Protein AF-0000000086101004 (afdb_homodimer)

Sequence (1258 aa):
MVELKKVAKQKSSSLGGGPSEKSKQKQHIPSKTKTRVPLFQKIVEEQIQPAYPSPILDEKRDHNFEELVKHSLDEILKLKHTDNPHSSYIGNAERILNTEEDIVKYRAKAELPLHPSSPKQVISKVSEYFHGVMDLASPIMLENVNPPSNIPALISSFFGSLYNVAIVQDEYAWNVALTEIESLGMLTKLVGWDPQTANGVFTFGGTGNEMYALKVALTRCLGTQYRFKGIRDSDKVKVFVSEIGHYCKFNTTDWMGIGMDNVIGVQINDDNSMNKDDLYKKLCDSARNGEKIACIIATCGSTDPFGVDDVQSIVQIRDKIVQEYQLDYKPFVYCDSVIGWPWLFFRYYDFEKNPLQIDTQYVLPAIKSVFERIQFLKLADGIGIDFHKTGFSHYVCSCVLFQNGKEFEDNLSRPKDVMHYLYNFSVYKPGCYTLECSRPAMSLSAYSTLLLFGIEGYQSMIAHLVKVQHALRTALSEFENICIVNDLDNGFVTLFRVYPEGINAQEQYAKEFEESDPNVVNRSNEYQKHIANVLHLKRIEQDGPALSYTRCFRKNKHGHLLSAIKAFPMSPFCTEEIIRDYVVKHIVNVFKEVGKEFEDHVQKVEGEGHPLWKYPRHRHFDKHTMHSQMVELKKVAKQKSSSLGGGPSEKSKQKQHIPSKTKTRVPLFQKIVEEQIQPAYPSPILDEKRDHNFEELVKHSLDEILKLKHTDNPHSSYIGNAERILNTEEDIVKYRAKAELPLHPSSPKQVISKVSEYFHGVMDLASPIMLENVNPPSNIPALISSFFGSLYNVAIVQDEYAWNVALTEIESLGMLTKLVGWDPQTANGVFTFGGTGNEMYALKVALTRCLGTQYRFKGIRDSDKVKVFVSEIGHYCKFNTTDWMGIGMDNVIGVQINDDNSMNKDDLYKKLCDSARNGEKIACIIATCGSTDPFGVDDVQSIVQIRDKIVQEYQLDYKPFVYCDSVIGWPWLFFRYYDFEKNPLQIDTQYVLPAIKSVFERIQFLKLADGIGIDFHKTGFSHYVCSCVLFQNGKEFEDNLSRPKDVMHYLYNFSVYKPGCYTLECSRPAMSLSAYSTLLLFGIEGYQSMIAHLVKVQHALRTALSEFENICIVNDLDNGFVTLFRVYPEGINAQEQYAKEFEESDPNVVNRSNEYQKHIANVLHLKRIEQDGPALSYTRCFRKNKHGHLLSAIKAFPMSPFCTEEIIRDYVVKHIVNVFKEVGKEFEDHVQKVEGEGHPLWKYPRHRHFDKHTMHSQ

pLDDT: mean 87.93, std 20.52, range [18.66, 98.94]

Foldseek 3Di:
DPPPPPPPPPPPPDDDDDDDDPDPPVPPPPDPPPPPDDPVRVCCVPAVVLLAQDPDDDPVSVVSVVVLVVLLCVLQVVQDDDPPLFFQATHAQDDQDFAPVSVVVVVVPDDDDPGGDHSSVVSNVVSVVRHNPGDQQTQLAFAFQFFDADDQLVVLLVVLVSLVAFVLFCVRNPCLVVLQLVLQQVLCVLLVFDSVFKGWDKAQALLRQVLLLLLLLCCQQVNLCCVVVPDDPLVQEAEEEAPLADPSLQVNCVVRVSHNVRYHHAYADLLRAGDLVRVLVVLLVSLVVVGTHREYEFELQGRALGRGYQQVSVLVSQVVSCVVSVRPGGHAYEYACQALSLLSLCVPPDLVVRVVPFDPPPLSVLSVVSNVRSSCSSVGQKYKYACSGLVNHNPDTIMMMGSGVVSSCVSQFDDPVVCPPPDPPGDRRNNRRRPDVGGGSSSSSSSSSCVVQPSPNSVVLQSQLLVLQVLLQVLQVVAQQKHFSNVSHRGNKTWMFGDAPPDRNVVLVVCLLVDQDLVSQVVSLVVQVLLLLLQCVCCNVVSARNWDKDSASDAGPNRHGHITIMGGRRHPPHDSCCSNVGHSVVSVVSSVVCHHDVVVVCCCLVVVPPVVSSNSPCPPVPPPPPDDD/DPPPPPPDPPPPPDDDDPDDDPDPPPPPPPDPPPPDDDPVRCCCVPAVVLLAQDPDDDPVSVVSVVVLVVLLCVLQVVQDDDPPQFFQATHAQDDQDLAPVSVVVVVVPDDDDPGGDHSSVVSNVVSVVRHNPGDQQTQLAFAFQFFDADDQLVVLLVVLVSLVAFVLFCVRNPCLVVLQLVLQQVLCVLLVFDSVFKDKDKAQALLRQVLLLLLLLCCQQVNLCCVVVPDDPLVQEAEEEAPLADPSLQVNCVVRVSHNVRYDHAYADLLRAGDLVRVLVVLLVSLVVVGTHREYEFELQGRALGRGYQQVSVQVSQVVSCVVSVRPGGHAYEYACQAPSLLSLCVPPDLVVRPVPFDPPPLSVLSVVSNVRSSCSSVGQKYKYACSGLVNHNPDTIMMMGSGRVSSCVSQFDDPVVCPPPDPPGDRRNNRRRPDVGGGSSSSSSSSSCVVQPSPNSVVLQSQLLVLQVLLQVLQVVAQQKHFSNVSHRGNKTWMFGDAPPDRNVVLVVCLLVDQDLVSQVVSLVLQVLLLLLQCVCCNVVSARNWDKDSASDAGPNRHGHITIMGGRRHPPHDSCCSNVGHSVVSVVSSVVCHHPVVVVCCVLVVPPPVVSSNSPCPVVPPPPPDDD

Structure (mmCIF, N/CA/C/O backbone):
data_AF-0000000086101004-model_v1
#
loop_
_entity.id
_entity.type
_entity.pdbx_description
1 polymer 'Glutamate decarboxylase'
#
loop_
_atom_site.group_PDB
_atom_site.id
_atom_site.type_symbol
_atom_site.label_atom_id
_atom_site.label_alt_id
_atom_site.label_comp_id
_atom_site.label_asym_id
_atom_site.label_entity_id
_atom_site.label_seq_id
_atom_site.pdbx_PDB_ins_code
_atom_site.Cartn_x
_atom_site.Cartn_y
_atom_site.Cartn_z
_atom_site.occupancy
_atom_site.B_iso_or_equiv
_atom_site.auth_seq_id
_atom_site.auth_comp_id
_atom_site.auth_asym_id
_atom_site.auth_atom_id
_atom_site.pdbx_PDB_model_num
ATOM 1 N N . MET A 1 1 ? 37.406 -4.191 0.077 1 22.67 1 MET A N 1
ATOM 2 C CA . MET A 1 1 ? 38.25 -4.781 -0.951 1 22.67 1 MET A CA 1
ATOM 3 C C . MET A 1 1 ? 39.062 -5.961 -0.392 1 22.67 1 MET A C 1
ATOM 5 O O . MET A 1 1 ? 39.969 -5.777 0.394 1 22.67 1 MET A O 1
ATOM 9 N N . VAL A 1 2 ? 38.125 -7.105 -0.25 1 25.22 2 VAL A N 1
ATOM 10 C CA . VAL A 1 2 ? 38.562 -8.32 0.429 1 25.22 2 VAL A CA 1
ATOM 11 C C . VAL A 1 2 ? 39.812 -8.875 -0.246 1 25.22 2 VAL A C 1
ATOM 13 O O . VAL A 1 2 ? 39.781 -9.25 -1.421 1 25.22 2 VAL A O 1
ATOM 16 N N . GLU A 1 3 ? 40.938 -8.32 0.099 1 21.98 3 GLU A N 1
ATOM 17 C CA . GLU A 1 3 ? 42.312 -8.555 -0.368 1 21.98 3 GLU A CA 1
ATOM 18 C C . GLU A 1 3 ? 42.719 -10.008 -0.176 1 21.98 3 GLU A C 1
ATOM 20 O O . GLU A 1 3 ? 42.812 -10.492 0.955 1 21.98 3 GLU A O 1
ATOM 25 N N . LEU A 1 4 ? 42.062 -10.789 -1.069 1 21.36 4 LEU A N 1
ATOM 26 C CA . LEU A 1 4 ? 42.406 -12.203 -1.053 1 21.36 4 LEU A CA 1
ATOM 27 C C . LEU A 1 4 ? 43.938 -12.375 -1.119 1 21.36 4 LEU A C 1
ATOM 29 O O . LEU A 1 4 ? 44.594 -11.859 -2.037 1 21.36 4 LEU A O 1
ATOM 33 N N . LYS A 1 5 ? 44.406 -12.57 0.023 1 22.45 5 LYS A N 1
ATOM 34 C CA . LYS A 1 5 ? 45.844 -12.711 0.249 1 22.45 5 LYS A CA 1
ATOM 35 C C . LYS A 1 5 ? 46.438 -13.797 -0.653 1 22.45 5 LYS A C 1
ATOM 37 O O . LYS A 1 5 ? 45.969 -14.93 -0.66 1 22.45 5 LYS A O 1
ATOM 42 N N . LYS A 1 6 ? 47 -13.359 -1.712 1 21.38 6 LYS A N 1
ATOM 43 C CA . LYS A 1 6 ? 47.688 -14.109 -2.768 1 21.38 6 LYS A CA 1
ATOM 44 C C . LYS A 1 6 ? 48.625 -15.148 -2.18 1 21.38 6 LYS A C 1
ATOM 46 O O . LYS A 1 6 ? 49.594 -14.805 -1.513 1 21.38 6 LYS A O 1
ATOM 51 N N . VAL A 1 7 ? 48.062 -16.25 -1.723 1 19.61 7 VAL A N 1
ATOM 52 C CA . VAL A 1 7 ? 48.969 -17.234 -1.14 1 19.61 7 VAL A CA 1
ATOM 53 C C . VAL A 1 7 ? 50 -17.656 -2.174 1 19.61 7 VAL A C 1
ATOM 55 O O . VAL A 1 7 ? 49.656 -17.953 -3.32 1 19.61 7 VAL A O 1
ATOM 58 N N . ALA A 1 8 ? 51.156 -17.266 -1.86 1 21.44 8 ALA A N 1
ATOM 59 C CA . ALA A 1 8 ? 52.438 -17.375 -2.557 1 21.44 8 ALA A CA 1
ATOM 60 C C . ALA A 1 8 ? 52.656 -18.812 -3.01 1 21.44 8 ALA A C 1
ATOM 62 O O . ALA A 1 8 ? 52.719 -19.734 -2.188 1 21.44 8 ALA A O 1
ATOM 63 N N . LYS A 1 9 ? 52.062 -19.141 -4.094 1 20.61 9 LYS A N 1
ATOM 64 C CA . LYS A 1 9 ? 52.188 -20.453 -4.711 1 20.61 9 LYS A CA 1
ATOM 65 C C . LYS A 1 9 ? 53.656 -20.922 -4.734 1 20.61 9 LYS A C 1
ATOM 67 O O . LYS A 1 9 ? 54.531 -20.234 -5.281 1 20.61 9 LYS A O 1
ATOM 72 N N . GLN A 1 10 ? 54.031 -21.672 -3.717 1 19.59 10 GLN A N 1
ATOM 73 C CA . GLN A 1 10 ? 55.375 -22.219 -3.596 1 19.59 10 GLN A CA 1
ATOM 74 C C . GLN A 1 10 ? 55.688 -23.156 -4.758 1 19.59 10 GLN A C 1
ATOM 76 O O . GLN A 1 10 ? 54.906 -24.062 -5.07 1 19.59 10 GLN A O 1
ATOM 81 N N . LYS A 1 11 ? 56.344 -22.672 -5.723 1 21.53 11 LYS A N 1
ATOM 82 C CA . LYS A 1 11 ? 56.844 -23.203 -6.984 1 21.53 11 LYS A CA 1
ATOM 83 C C . LYS A 1 11 ? 57.656 -24.469 -6.758 1 21.53 11 LYS A C 1
ATOM 85 O O . LYS A 1 11 ? 58.719 -24.422 -6.141 1 21.53 11 LYS A O 1
ATOM 90 N N . SER A 1 12 ? 56.969 -25.578 -6.258 1 18.66 12 SER A N 1
ATOM 91 C CA . SER A 1 12 ? 57.812 -26.75 -6.023 1 18.66 12 SER A CA 1
ATOM 92 C C . SER A 1 12 ? 58.438 -27.25 -7.32 1 18.66 12 SER A C 1
ATOM 94 O O . SER A 1 12 ? 57.875 -27.078 -8.398 1 18.66 12 SER A O 1
ATOM 96 N N . SER A 1 13 ? 59.75 -27.547 -7.305 1 22.48 13 SER A N 1
ATOM 97 C CA . SER A 1 13 ? 60.875 -27.812 -8.18 1 22.48 13 SER A CA 1
ATOM 98 C C . SER A 1 13 ? 60.75 -29.156 -8.875 1 22.48 13 SER A C 1
ATOM 100 O O . SER A 1 13 ? 61.688 -29.641 -9.516 1 22.48 13 SER A O 1
ATOM 102 N N . SER A 1 14 ? 59.469 -29.594 -9.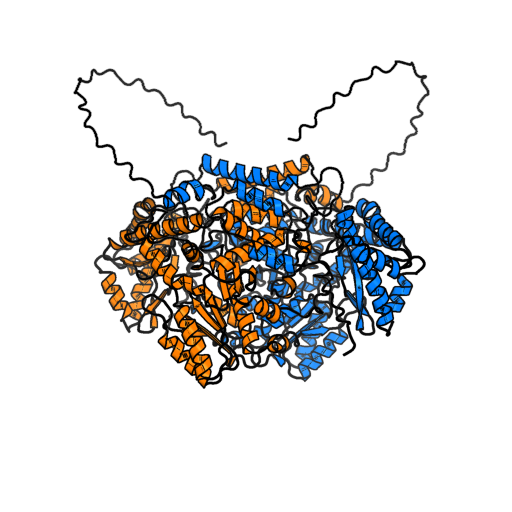172 1 18.98 14 SER A N 1
ATOM 103 C CA . SER A 1 14 ? 59.469 -31.016 -9.43 1 18.98 14 SER A CA 1
ATOM 104 C C . SER A 1 14 ? 60.344 -31.375 -10.633 1 18.98 14 SER A C 1
ATOM 106 O O . SER A 1 14 ? 60.531 -30.547 -11.523 1 18.98 14 SER A O 1
ATOM 108 N N . LEU A 1 15 ? 60.906 -32.625 -10.555 1 21.17 15 LEU A N 1
ATOM 109 C CA . LEU A 1 15 ? 62 -33.469 -11.078 1 21.17 15 LEU A CA 1
ATOM 110 C C . LEU A 1 15 ? 61.719 -33.844 -12.531 1 21.17 15 LEU A C 1
ATOM 112 O O . LEU A 1 15 ? 60.562 -33.812 -12.984 1 21.17 15 LEU A O 1
ATOM 116 N N . GLY A 1 16 ? 62.75 -34.438 -13.234 1 19.92 16 GLY A N 1
ATOM 117 C CA . GLY A 1 16 ? 63.469 -34.469 -14.5 1 19.92 16 GLY A CA 1
ATOM 118 C C . GLY A 1 16 ? 62.875 -35.438 -15.492 1 19.92 16 GLY A C 1
ATOM 119 O O . GLY A 1 16 ? 63.25 -35.469 -16.672 1 19.92 16 GLY A O 1
ATOM 120 N N . GLY A 1 17 ? 62.062 -36.469 -14.992 1 20.75 17 GLY A N 1
ATOM 121 C CA . GLY A 1 17 ? 62.406 -37.625 -15.82 1 20.75 17 GLY A CA 1
ATOM 122 C C . GLY A 1 17 ? 61.844 -37.531 -17.234 1 20.75 17 GLY A C 1
ATOM 123 O O . GLY A 1 17 ? 60.969 -36.719 -17.5 1 20.75 17 GLY A O 1
ATOM 124 N N . GLY A 1 18 ? 62.5 -38.25 -18.234 1 23.17 18 GLY A N 1
ATOM 125 C CA . GLY A 1 18 ? 62.75 -38.25 -19.656 1 23.17 18 GLY A CA 1
ATOM 126 C C . GLY A 1 18 ? 61.562 -38.75 -20.469 1 23.17 18 GLY A C 1
ATOM 127 O O . GLY A 1 18 ? 61.688 -39 -21.672 1 23.17 18 GLY A O 1
ATOM 128 N N . PRO A 1 19 ? 60.312 -38.344 -20.078 1 22.84 19 PRO A N 1
ATOM 129 C CA . PRO A 1 19 ? 59.312 -39.25 -20.656 1 22.84 19 PRO A CA 1
ATOM 130 C C . PRO A 1 19 ? 59.344 -39.281 -22.172 1 22.84 19 PRO A C 1
ATOM 132 O O . PRO A 1 19 ? 59.844 -38.312 -22.797 1 22.84 19 PRO A O 1
ATOM 135 N N . SER A 1 20 ? 59.25 -40.531 -22.703 1 23.03 20 SER A N 1
ATOM 136 C CA . SER A 1 20 ? 59.219 -41.125 -24.031 1 23.03 20 SER A CA 1
ATOM 137 C C . SER A 1 20 ? 58.125 -40.5 -24.891 1 23.03 20 SER A C 1
ATOM 139 O O . SER A 1 20 ? 57.156 -39.969 -24.375 1 23.03 20 SER A O 1
ATOM 141 N N . GLU A 1 21 ? 58.5 -40.312 -26.125 1 23.73 21 GLU A N 1
ATOM 142 C CA . GLU A 1 21 ? 57.969 -39.562 -27.266 1 23.73 21 GLU A CA 1
ATOM 143 C C . GLU A 1 21 ? 56.625 -40.156 -27.734 1 23.73 21 GLU A C 1
ATOM 145 O O . GLU A 1 21 ? 56.594 -41.062 -28.562 1 23.73 21 GLU A O 1
ATOM 150 N N . LYS A 1 22 ? 55.812 -40.75 -26.875 1 23.5 22 LYS A N 1
ATOM 151 C CA . LYS A 1 22 ? 54.656 -41.281 -27.594 1 23.5 22 LYS A CA 1
ATOM 152 C C . LYS A 1 22 ? 53.938 -40.219 -28.375 1 23.5 22 LYS A C 1
ATOM 154 O O . LYS A 1 22 ? 53.844 -39.062 -27.922 1 23.5 22 LYS A O 1
ATOM 159 N N . SER A 1 23 ? 53.938 -40.469 -29.625 1 21.44 23 SER A N 1
ATOM 160 C CA . SER A 1 23 ? 53.312 -39.75 -30.734 1 21.44 23 SER A CA 1
ATOM 161 C C . SER A 1 23 ? 51.875 -39.406 -30.453 1 21.44 23 SER A C 1
ATOM 163 O O . SER A 1 23 ? 51.094 -40.281 -30.078 1 21.44 23 SER A O 1
ATOM 165 N N . LYS A 1 24 ? 51.656 -38.219 -29.922 1 26.09 24 LYS A N 1
ATOM 166 C CA . LYS A 1 24 ? 50.344 -37.688 -29.641 1 26.09 24 LYS A CA 1
ATOM 167 C C . LYS A 1 24 ? 49.469 -37.656 -30.906 1 26.09 24 LYS A C 1
ATOM 169 O O . LYS A 1 24 ? 49.719 -36.875 -31.812 1 26.09 24 LYS A O 1
ATOM 174 N N . GLN A 1 25 ? 49.25 -38.938 -31.406 1 21.08 25 GLN A N 1
ATOM 175 C CA . GLN A 1 25 ? 48.25 -38.781 -32.469 1 21.08 25 GLN A CA 1
ATOM 176 C C . GLN A 1 25 ? 47.094 -37.906 -32 1 21.08 25 GLN A C 1
ATOM 178 O O . GLN A 1 25 ? 46.5 -38.156 -30.969 1 21.08 25 GLN A O 1
ATOM 183 N N . LYS A 1 26 ? 47.188 -36.781 -32.469 1 28.55 26 LYS A N 1
ATOM 184 C CA . LYS A 1 26 ? 46.156 -35.781 -32.25 1 28.55 26 LYS A CA 1
ATOM 185 C C . LYS A 1 26 ? 44.781 -36.312 -32.688 1 28.55 26 LYS A C 1
ATOM 187 O O . LYS A 1 26 ? 44.531 -36.5 -33.875 1 28.55 26 LYS A O 1
ATOM 192 N N . GLN A 1 27 ? 44.344 -37.406 -31.969 1 24.7 27 GLN A N 1
ATOM 193 C CA . GLN A 1 27 ? 42.938 -37.656 -32.344 1 24.7 27 GLN A CA 1
ATOM 194 C C . GLN A 1 27 ? 42.156 -36.375 -32.438 1 24.7 27 GLN A C 1
ATOM 196 O O . GLN A 1 27 ? 42.219 -35.531 -31.531 1 24.7 27 GLN A O 1
ATOM 201 N N . HIS A 1 28 ? 41.938 -36.062 -33.656 1 27.72 28 HIS A N 1
ATOM 202 C CA . HIS A 1 28 ? 41 -34.969 -33.938 1 27.72 28 HIS A CA 1
ATOM 203 C C . HIS A 1 28 ? 39.719 -35.125 -33.125 1 27.72 28 HIS A C 1
ATOM 205 O O . HIS A 1 28 ? 39 -36.125 -33.312 1 27.72 28 HIS A O 1
ATOM 211 N N . ILE A 1 29 ? 39.719 -34.875 -31.859 1 34.06 29 ILE A N 1
ATOM 212 C CA . ILE A 1 29 ? 38.438 -34.781 -31.188 1 34.06 29 ILE A CA 1
ATOM 213 C C . ILE A 1 29 ? 37.469 -33.969 -32.031 1 34.06 29 ILE A C 1
ATOM 215 O O . ILE A 1 29 ? 37.781 -32.875 -32.469 1 34.06 29 ILE A O 1
ATOM 219 N N . PRO A 1 30 ? 36.625 -34.719 -32.688 1 32.19 30 PRO A N 1
ATOM 220 C CA . PRO A 1 30 ? 35.594 -33.938 -33.406 1 32.19 30 PRO A CA 1
ATOM 221 C C . PRO A 1 30 ? 35.219 -32.656 -32.688 1 32.19 30 PRO A C 1
ATOM 223 O O . PRO A 1 30 ? 35.312 -32.562 -31.469 1 32.19 30 PRO A O 1
ATOM 226 N N . SER A 1 31 ? 35.406 -31.641 -33.469 1 32.03 31 SER A N 1
ATOM 227 C CA . SER A 1 31 ? 35.031 -30.312 -32.969 1 32.03 31 SER A CA 1
ATOM 228 C C . SER A 1 31 ? 33.719 -30.375 -32.188 1 32.03 31 SER A C 1
ATOM 230 O O . SER A 1 31 ? 32.75 -31.016 -32.656 1 32.03 31 SER A O 1
ATOM 232 N N . LYS A 1 32 ? 33.719 -30.453 -30.906 1 34.94 32 LYS A N 1
ATOM 233 C CA . LYS A 1 32 ? 32.531 -30.219 -30.094 1 34.94 32 LYS A CA 1
ATOM 234 C C . LYS A 1 32 ? 31.547 -29.281 -30.797 1 34.94 32 LYS A C 1
ATOM 236 O O . LYS A 1 32 ? 31.906 -28.141 -31.141 1 34.94 32 LYS A O 1
ATOM 241 N N . THR A 1 33 ? 30.797 -29.781 -31.734 1 36.28 33 THR A N 1
ATOM 242 C CA . THR A 1 33 ? 29.703 -28.969 -32.25 1 36.28 33 THR A CA 1
ATOM 243 C C . THR A 1 33 ? 29.266 -27.938 -31.188 1 36.28 33 THR A C 1
ATOM 245 O O . THR A 1 33 ? 28.781 -28.312 -30.125 1 36.28 33 THR A O 1
ATOM 248 N N . LYS A 1 34 ? 29.828 -26.891 -31 1 43.38 34 LYS A N 1
ATOM 249 C CA . LYS A 1 34 ? 29.453 -25.75 -30.156 1 43.38 34 LYS A CA 1
ATOM 250 C C . LYS A 1 34 ? 27.938 -25.531 -30.188 1 43.38 34 LYS A C 1
ATOM 252 O O . LYS A 1 34 ? 27.391 -25.094 -31.188 1 43.38 34 LYS A O 1
ATOM 257 N N . THR A 1 35 ? 27.094 -26.359 -29.75 1 52.19 35 THR A N 1
ATOM 258 C CA . THR A 1 35 ? 25.641 -26.219 -29.656 1 52.19 35 THR A CA 1
ATOM 259 C C . THR A 1 35 ? 25.266 -24.75 -29.438 1 52.19 35 THR A C 1
ATOM 261 O O . THR A 1 35 ? 25.672 -24.141 -28.453 1 52.19 35 THR A O 1
ATOM 264 N N . ARG A 1 36 ? 24.938 -24 -30.516 1 72.5 36 ARG A N 1
ATOM 265 C CA . ARG A 1 36 ? 24.531 -22.594 -30.562 1 72.5 36 ARG A CA 1
ATOM 266 C C . ARG A 1 36 ? 23.469 -22.297 -29.5 1 72.5 36 ARG A C 1
ATOM 268 O O . ARG A 1 36 ? 22.453 -22.984 -29.438 1 72.5 36 ARG A O 1
ATOM 275 N N . VAL A 1 37 ? 23.781 -21.578 -28.531 1 89.44 37 VAL A N 1
ATOM 276 C CA . VAL A 1 37 ? 22.875 -21.109 -27.484 1 89.44 37 VAL A CA 1
ATOM 277 C C . VAL A 1 37 ? 21.688 -20.391 -28.125 1 89.44 37 VAL A C 1
ATOM 279 O O . VAL A 1 37 ? 21.859 -19.469 -28.922 1 89.44 37 VAL A O 1
ATOM 282 N N . PRO A 1 38 ? 20.516 -21.016 -27.953 1 96 38 PRO A N 1
ATOM 283 C CA . PRO A 1 38 ? 19.328 -20.344 -28.5 1 96 38 PRO A CA 1
ATOM 284 C C . PRO A 1 38 ? 19.266 -18.875 -28.094 1 96 38 PRO A C 1
ATOM 286 O O . PRO A 1 38 ? 19.719 -18.5 -27.016 1 96 38 PRO A O 1
ATOM 289 N N . LEU A 1 39 ? 18.641 -18.062 -28.953 1 97.44 39 LEU A N 1
ATOM 290 C CA . LEU A 1 39 ? 18.641 -16.625 -28.766 1 97.44 39 LEU A CA 1
ATOM 291 C C . LEU A 1 39 ? 17.984 -16.234 -27.453 1 97.44 39 LEU A C 1
ATOM 293 O O . LEU A 1 39 ? 18.438 -15.328 -26.766 1 97.44 39 LEU A O 1
ATOM 297 N N . PHE A 1 40 ? 16.812 -16.859 -27.078 1 98.25 40 PHE A N 1
ATOM 298 C CA . PHE A 1 40 ? 16.141 -16.5 -25.828 1 98.25 40 PHE A CA 1
ATOM 299 C C . PHE A 1 40 ? 17.062 -16.688 -24.641 1 98.25 40 PHE A C 1
ATOM 301 O O . PHE A 1 40 ? 17.031 -15.891 -23.703 1 98.25 40 PHE A O 1
ATOM 308 N N . GLN A 1 41 ? 17.906 -17.703 -24.656 1 97.81 41 GLN A N 1
ATOM 309 C CA . GLN A 1 41 ? 18.844 -17.969 -23.578 1 97.81 41 GLN A CA 1
ATOM 310 C C . GLN A 1 41 ? 19.938 -16.922 -23.531 1 97.81 41 GLN A C 1
ATOM 312 O O . GLN A 1 41 ? 20.375 -16.516 -22.453 1 97.81 41 GLN A O 1
ATOM 317 N N . LYS A 1 42 ? 20.406 -16.5 -24.703 1 97.62 42 LYS A N 1
ATOM 318 C CA . LYS A 1 42 ? 21.391 -15.438 -24.781 1 97.62 42 LYS A CA 1
ATOM 319 C C . LYS A 1 42 ? 20.859 -14.141 -24.172 1 97.62 42 LYS A C 1
ATOM 321 O O . LYS A 1 42 ? 21.578 -13.43 -23.469 1 97.62 42 LYS A O 1
ATOM 326 N N . ILE A 1 43 ? 19.609 -13.797 -24.5 1 98.12 43 ILE A N 1
ATOM 327 C CA . ILE A 1 43 ? 18.969 -12.594 -23.969 1 98.12 43 ILE A CA 1
ATOM 328 C C . ILE A 1 43 ? 18.906 -12.664 -22.453 1 98.12 43 ILE A C 1
ATOM 330 O O . ILE A 1 43 ? 19.25 -11.703 -21.766 1 98.12 43 ILE A O 1
ATOM 334 N N . VAL A 1 44 ? 18.516 -13.805 -21.859 1 98.12 44 VAL A N 1
ATOM 335 C CA . VAL A 1 44 ? 18.391 -13.961 -20.406 1 98.12 44 VAL A CA 1
ATOM 336 C C . VAL A 1 44 ? 19.766 -13.812 -19.75 1 98.12 44 VAL A C 1
ATOM 338 O O . VAL A 1 44 ? 19.922 -13.078 -18.781 1 98.12 44 VAL A O 1
ATOM 341 N N . GLU A 1 45 ? 20.797 -14.438 -20.328 1 96.5 45 GLU A N 1
ATOM 342 C CA . GLU A 1 45 ? 22.125 -14.508 -19.719 1 96.5 45 GLU A CA 1
ATOM 343 C C . GLU A 1 45 ? 22.875 -13.195 -19.891 1 96.5 45 GLU A C 1
ATOM 345 O O . GLU A 1 45 ? 23.562 -12.742 -18.969 1 96.5 45 GLU A O 1
ATOM 350 N N . GLU A 1 46 ? 22.703 -12.562 -21 1 96 46 GLU A N 1
ATOM 351 C CA . GLU A 1 46 ? 23.562 -11.438 -21.328 1 96 46 GLU A CA 1
ATOM 352 C C . GLU A 1 46 ? 22.859 -10.109 -21.078 1 96 46 GLU A C 1
ATOM 354 O O . GLU A 1 46 ? 23.516 -9.086 -20.875 1 96 46 GLU A O 1
ATOM 359 N N . GLN A 1 47 ? 21.547 -10.109 -21.125 1 96.19 47 GLN A N 1
ATOM 360 C CA . GLN A 1 47 ? 20.859 -8.828 -21.047 1 96.19 47 GLN A CA 1
ATOM 361 C C . GLN A 1 47 ? 19.984 -8.75 -19.797 1 96.19 47 GLN A C 1
ATOM 363 O O . GLN A 1 47 ? 19.844 -7.68 -19.203 1 96.19 47 GLN A O 1
ATOM 368 N N . ILE A 1 48 ? 19.359 -9.875 -19.328 1 97 48 ILE A N 1
ATOM 369 C CA . ILE A 1 48 ? 18.438 -9.844 -18.203 1 97 48 ILE A CA 1
ATOM 370 C C . ILE A 1 48 ? 19.203 -10.078 -16.906 1 97 48 ILE A C 1
ATOM 372 O O . ILE A 1 48 ? 19.078 -9.289 -15.961 1 97 48 ILE A O 1
ATOM 376 N N . GLN A 1 49 ? 20.062 -11.078 -16.812 1 96.19 49 GLN A N 1
ATOM 377 C CA . GLN A 1 49 ? 20.766 -11.453 -15.594 1 96.19 49 GLN A CA 1
ATOM 378 C C . GLN A 1 49 ? 21.594 -10.289 -15.055 1 96.19 49 GLN A C 1
ATOM 380 O O . GLN A 1 49 ? 21.625 -10.047 -13.852 1 96.19 49 GLN A O 1
ATOM 385 N N . PRO A 1 50 ? 22.203 -9.469 -15.922 1 95 50 PRO A N 1
ATOM 386 C CA . PRO A 1 50 ? 23 -8.359 -15.398 1 95 50 PRO A CA 1
ATOM 387 C C . PRO A 1 50 ? 22.156 -7.281 -14.719 1 95 50 PRO A C 1
ATOM 389 O O . PRO A 1 50 ? 22.688 -6.406 -14.039 1 95 50 PRO A O 1
ATOM 392 N N . ALA A 1 51 ? 20.875 -7.363 -14.945 1 97.12 51 ALA A N 1
ATOM 393 C CA . ALA A 1 51 ? 19.969 -6.375 -14.359 1 97.12 51 ALA A CA 1
ATOM 394 C C . ALA A 1 51 ? 19.484 -6.809 -12.984 1 97.12 51 ALA A C 1
ATOM 396 O O . ALA A 1 51 ? 18.625 -6.164 -12.383 1 97.12 51 ALA A O 1
ATOM 397 N N . TYR A 1 52 ? 20.062 -7.922 -12.453 1 96.69 52 TYR A N 1
ATOM 398 C CA . TYR A 1 52 ? 19.734 -8.422 -11.117 1 96.69 52 TYR A CA 1
ATOM 399 C C . TYR A 1 52 ? 20.984 -8.5 -10.25 1 96.69 52 TYR A C 1
ATOM 401 O O . TYR A 1 52 ? 22.078 -8.773 -10.742 1 96.69 52 TYR A O 1
ATOM 409 N N . PRO A 1 53 ? 20.828 -8.227 -8.898 1 92.88 53 PRO A N 1
ATOM 410 C CA . PRO A 1 53 ? 21.938 -8.516 -8.008 1 92.88 53 PRO A CA 1
ATOM 411 C C . PRO A 1 53 ? 22.344 -9.984 -8.016 1 92.88 53 PRO A C 1
ATOM 413 O O . PRO A 1 53 ? 21.484 -10.867 -8.109 1 92.88 53 PRO A O 1
ATOM 416 N N . SER A 1 54 ? 23.609 -10.18 -7.836 1 91.44 54 SER A N 1
ATOM 417 C CA . SER A 1 54 ? 24.109 -11.547 -7.789 1 91.44 54 SER A CA 1
ATOM 418 C C . SER A 1 54 ? 23.609 -12.273 -6.543 1 91.44 54 SER A C 1
ATOM 420 O O . SER A 1 54 ? 23.578 -11.695 -5.453 1 91.44 54 SER A O 1
ATOM 422 N N . PRO A 1 55 ? 23.219 -13.523 -6.688 1 90.31 55 PRO A N 1
ATOM 423 C CA . PRO A 1 55 ? 22.781 -14.289 -5.516 1 90.31 55 PRO A CA 1
ATOM 424 C C . PRO A 1 55 ? 23.953 -14.664 -4.598 1 90.31 55 PRO A C 1
ATOM 426 O O . PRO A 1 55 ? 23.734 -15.039 -3.441 1 90.31 55 PRO A O 1
ATOM 429 N N . ILE A 1 56 ? 25.172 -14.633 -5.141 1 89 56 ILE A N 1
ATOM 430 C CA . ILE A 1 56 ? 26.359 -14.914 -4.363 1 89 56 ILE A CA 1
ATOM 431 C C . ILE A 1 56 ? 27.312 -13.727 -4.426 1 89 56 ILE A C 1
ATOM 433 O O . ILE A 1 56 ? 27.125 -12.82 -5.242 1 89 56 ILE A O 1
ATOM 437 N N . LEU A 1 57 ? 28.281 -13.812 -3.512 1 88.56 57 LEU A N 1
ATOM 438 C CA . LEU A 1 57 ? 29.328 -12.805 -3.635 1 88.56 57 LEU A CA 1
ATOM 439 C C . LEU A 1 57 ? 30.109 -12.977 -4.938 1 88.56 57 LEU A C 1
ATOM 441 O O . LEU A 1 57 ? 30.703 -14.031 -5.172 1 88.56 57 LEU A O 1
ATOM 445 N N . ASP A 1 58 ? 29.922 -12.094 -5.805 1 89.06 58 ASP A N 1
ATOM 446 C CA . ASP A 1 58 ? 30.531 -12.055 -7.129 1 89.06 58 ASP A CA 1
ATOM 447 C C . ASP A 1 58 ? 31.125 -10.672 -7.422 1 89.06 58 ASP A C 1
ATOM 449 O O . ASP A 1 58 ? 30.375 -9.719 -7.668 1 89.06 58 ASP A O 1
ATOM 453 N N . GLU A 1 59 ? 32.406 -10.617 -7.414 1 89.25 59 GLU A N 1
ATOM 454 C CA . GLU A 1 59 ? 33.094 -9.328 -7.504 1 89.25 59 GLU A CA 1
ATOM 455 C C . GLU A 1 59 ? 32.625 -8.531 -8.711 1 89.25 59 GLU A C 1
ATOM 457 O O . GLU A 1 59 ? 32.344 -7.332 -8.609 1 89.25 59 GLU A O 1
ATOM 462 N N . LYS A 1 60 ? 32.562 -9.188 -9.859 1 91.38 60 LYS A N 1
ATOM 463 C CA . LYS A 1 60 ? 32.188 -8.508 -11.094 1 91.38 60 LYS A CA 1
ATOM 464 C C . LYS A 1 60 ? 30.75 -8.016 -11.039 1 91.38 60 LYS A C 1
ATOM 466 O O . LYS A 1 60 ? 30.469 -6.859 -11.344 1 91.38 60 LYS A O 1
ATOM 471 N N . ARG A 1 61 ? 29.812 -8.844 -10.734 1 91.69 61 ARG A N 1
ATOM 472 C CA . ARG A 1 61 ? 28.391 -8.492 -10.695 1 91.69 61 ARG A CA 1
ATOM 473 C C . ARG A 1 61 ? 28.109 -7.492 -9.578 1 91.69 61 ARG A C 1
ATOM 475 O O . ARG A 1 61 ? 27.266 -6.609 -9.742 1 91.69 61 ARG A O 1
ATOM 482 N N . ASP A 1 62 ? 28.719 -7.621 -8.453 1 92.5 62 ASP A N 1
ATOM 483 C CA . ASP A 1 62 ? 28.531 -6.688 -7.348 1 92.5 62 ASP A CA 1
ATOM 484 C C . ASP A 1 62 ? 29.094 -5.309 -7.688 1 92.5 62 ASP A C 1
ATOM 486 O O . ASP A 1 62 ? 28.5 -4.289 -7.316 1 92.5 62 ASP A O 1
ATOM 490 N N . HIS A 1 63 ? 30.234 -5.363 -8.32 1 93.44 63 HIS A N 1
ATOM 491 C CA . HIS A 1 63 ? 30.781 -4.094 -8.781 1 93.44 63 HIS A CA 1
ATOM 492 C C . HIS A 1 63 ? 29.828 -3.412 -9.766 1 93.44 63 HIS A C 1
ATOM 494 O O . HIS A 1 63 ? 29.641 -2.195 -9.711 1 93.44 63 HIS A O 1
ATOM 500 N N . ASN A 1 64 ? 29.312 -4.199 -10.672 1 94.06 64 ASN A N 1
ATOM 501 C CA . ASN A 1 64 ? 28.328 -3.662 -11.602 1 94.06 64 ASN A CA 1
ATOM 502 C C . ASN A 1 64 ? 27.156 -3.02 -10.859 1 94.06 64 ASN A C 1
ATOM 504 O O . ASN A 1 64 ? 26.688 -1.94 -11.234 1 94.06 64 ASN A O 1
ATOM 508 N N . PHE A 1 65 ? 26.672 -3.705 -9.898 1 95.31 65 PHE A N 1
ATOM 509 C CA . PHE A 1 65 ? 25.562 -3.189 -9.102 1 95.31 65 PHE A CA 1
ATOM 510 C C . PHE A 1 65 ? 25.938 -1.875 -8.43 1 95.31 65 PHE A C 1
ATOM 512 O O . PHE A 1 65 ? 25.188 -0.904 -8.484 1 95.31 65 PHE A O 1
ATOM 519 N N . GLU A 1 66 ? 27.047 -1.773 -7.809 1 94.44 66 GLU A N 1
ATOM 520 C CA . GLU A 1 66 ? 27.547 -0.569 -7.148 1 94.44 66 GLU A CA 1
ATOM 521 C C . GLU A 1 66 ? 27.688 0.583 -8.141 1 94.44 66 GLU A C 1
ATOM 523 O O . GLU A 1 66 ? 27.375 1.729 -7.816 1 94.44 66 GLU A O 1
ATOM 528 N N . GLU A 1 67 ? 28.156 0.254 -9.297 1 94.69 67 GLU A N 1
ATOM 529 C CA . GLU A 1 67 ? 28.328 1.27 -10.328 1 94.69 67 GLU A CA 1
ATOM 530 C C . GLU A 1 67 ? 26.969 1.823 -10.781 1 94.69 67 GLU A C 1
ATOM 532 O O . GLU A 1 67 ? 26.844 3.018 -11.062 1 94.69 67 GLU A O 1
ATOM 537 N N . LEU A 1 68 ? 26.031 0.968 -10.945 1 94.94 68 LEU A N 1
ATOM 538 C CA . LEU A 1 68 ? 24.688 1.407 -11.32 1 94.94 68 LEU A CA 1
ATOM 539 C C . LEU A 1 68 ? 24.094 2.309 -10.25 1 94.94 68 LEU A C 1
ATOM 541 O O . LEU A 1 68 ? 23.422 3.293 -10.562 1 94.94 68 LEU A O 1
ATOM 545 N N . VAL A 1 69 ? 24.328 1.991 -8.953 1 95.38 69 VAL A N 1
ATOM 546 C CA . VAL A 1 69 ? 23.859 2.824 -7.852 1 95.38 69 VAL A CA 1
ATOM 547 C C . VAL A 1 69 ? 24.547 4.184 -7.902 1 95.38 69 VAL A C 1
ATOM 549 O O . VAL A 1 69 ? 23.891 5.223 -7.75 1 95.38 69 VAL A O 1
ATOM 552 N N . LYS A 1 70 ? 25.828 4.152 -8.086 1 94.44 70 LYS A N 1
ATOM 553 C CA . LYS A 1 70 ? 26.578 5.402 -8.195 1 94.44 70 LYS A CA 1
ATOM 554 C C . LYS A 1 70 ? 26.062 6.246 -9.359 1 94.44 70 LYS A C 1
ATOM 556 O O . LYS A 1 70 ? 25.828 7.449 -9.211 1 94.44 70 LYS A O 1
ATOM 561 N N . HIS A 1 71 ? 25.906 5.617 -10.5 1 94.94 71 HIS A N 1
ATOM 562 C CA . HIS A 1 71 ? 25.344 6.285 -11.672 1 94.94 71 HIS A CA 1
ATOM 563 C C . HIS A 1 71 ? 23.984 6.895 -11.359 1 94.94 71 HIS A C 1
ATOM 565 O O . HIS A 1 71 ? 23.703 8.023 -11.766 1 94.94 71 HIS A O 1
ATOM 571 N N . SER A 1 72 ? 23.188 6.172 -10.688 1 96 72 SER A N 1
ATOM 572 C CA . SER A 1 72 ? 21.828 6.621 -10.359 1 96 72 SER A CA 1
ATOM 573 C C . SER A 1 72 ? 21.859 7.852 -9.453 1 96 72 SER A C 1
ATOM 575 O O . SER A 1 72 ? 21.062 8.766 -9.617 1 96 72 SER A O 1
ATOM 577 N N . LEU A 1 73 ? 22.75 7.879 -8.445 1 94.69 73 LEU A N 1
ATOM 578 C CA . LEU A 1 73 ? 22.891 9.039 -7.57 1 94.69 73 LEU A CA 1
ATOM 579 C C . LEU A 1 73 ? 23.344 10.266 -8.359 1 94.69 73 LEU A C 1
ATOM 581 O O . LEU A 1 73 ? 22.828 11.367 -8.141 1 94.69 73 LEU A O 1
ATOM 585 N N . ASP A 1 74 ? 24.25 10.016 -9.289 1 93.81 74 ASP A N 1
ATOM 586 C CA . ASP A 1 74 ? 24.703 11.109 -10.141 1 93.81 74 ASP A CA 1
ATOM 587 C C . ASP A 1 74 ? 23.547 11.68 -10.961 1 93.81 74 ASP A C 1
ATOM 589 O O . ASP A 1 74 ? 23.406 12.898 -11.086 1 93.81 74 ASP A O 1
ATOM 593 N N . GLU A 1 75 ? 22.719 10.797 -11.523 1 93.25 75 GLU A N 1
ATOM 594 C CA . GLU A 1 75 ? 21.609 11.188 -12.383 1 93.25 75 GLU A CA 1
ATOM 595 C C . GLU A 1 75 ? 20.594 12.023 -11.625 1 93.25 75 GLU A C 1
ATOM 597 O O . GLU A 1 75 ? 20.047 12.992 -12.172 1 93.25 75 GLU A O 1
ATOM 602 N N . ILE A 1 76 ? 20.344 11.734 -10.359 1 93.38 76 ILE A N 1
ATOM 603 C CA . ILE A 1 76 ? 19.234 12.375 -9.648 1 93.38 76 ILE A CA 1
ATOM 604 C C . ILE A 1 76 ? 19.75 13.625 -8.93 1 93.38 76 ILE A C 1
ATOM 606 O O . ILE A 1 76 ? 19.031 14.625 -8.82 1 93.38 76 ILE A O 1
ATOM 610 N N . LEU A 1 77 ? 20.953 13.594 -8.398 1 90 77 LEU A N 1
ATOM 611 C CA . LEU A 1 77 ? 21.5 14.703 -7.617 1 90 77 LEU A CA 1
ATOM 612 C C . LEU A 1 77 ? 21.828 15.883 -8.523 1 90 77 LEU A C 1
ATOM 614 O O . LEU A 1 77 ? 21.812 17.031 -8.078 1 90 77 LEU A O 1
ATOM 618 N N . LYS A 1 78 ? 22.109 15.625 -9.82 1 90.12 78 LYS A N 1
ATOM 619 C CA . LYS A 1 78 ? 22.422 16.703 -10.75 1 90.12 78 LYS A CA 1
ATOM 620 C C . LYS A 1 78 ? 21.219 17.594 -10.992 1 90.12 78 LYS A C 1
ATOM 622 O O . LYS A 1 78 ? 21.359 18.719 -11.492 1 90.12 78 LYS A O 1
ATOM 627 N N . LEU A 1 79 ? 20.031 17.125 -10.617 1 92.88 79 LEU A N 1
ATOM 628 C CA . LEU A 1 79 ? 18.828 17.922 -10.812 1 92.88 79 LEU A CA 1
ATOM 629 C C . LEU A 1 79 ? 18.719 19.016 -9.75 1 92.88 79 LEU A C 1
ATOM 631 O O . LEU A 1 79 ? 17.906 19.938 -9.891 1 92.88 79 LEU A O 1
ATOM 635 N N . LYS A 1 80 ? 19.531 18.906 -8.648 1 91.62 80 LYS A N 1
ATOM 636 C CA . LYS A 1 80 ? 19.484 19.922 -7.59 1 91.62 80 LYS A CA 1
ATOM 637 C C . LYS A 1 80 ? 19.969 21.266 -8.109 1 91.62 80 LYS A C 1
ATOM 639 O O . LYS A 1 80 ? 20.844 21.344 -8.969 1 91.62 80 LYS A O 1
ATOM 644 N N . HIS A 1 81 ? 19.391 22.281 -7.559 1 88.38 81 HIS A N 1
ATOM 645 C CA . HIS A 1 81 ? 19.812 23.641 -7.91 1 88.38 81 HIS A CA 1
ATOM 646 C C . HIS A 1 81 ? 21.047 24.047 -7.113 1 88.38 81 HIS A C 1
ATOM 648 O O . HIS A 1 81 ? 21.297 23.531 -6.02 1 88.38 81 HIS A O 1
ATOM 654 N N . THR A 1 82 ? 22.094 24.828 -7.715 1 75.06 82 THR A N 1
ATOM 655 C CA . THR A 1 82 ? 23.312 25.281 -7.066 1 75.06 82 THR A CA 1
ATOM 656 C C . THR A 1 82 ? 23.047 26.516 -6.211 1 75.06 82 THR A C 1
ATOM 658 O O . THR A 1 82 ? 23.609 26.656 -5.121 1 75.06 82 THR A O 1
ATOM 661 N N . ASP A 1 83 ? 22.844 27.812 -6.992 1 61.66 83 ASP A N 1
ATOM 662 C CA . ASP A 1 83 ? 22.969 29.094 -6.324 1 61.66 83 ASP A CA 1
ATOM 663 C C . ASP A 1 83 ? 21.609 29.562 -5.781 1 61.66 83 ASP A C 1
ATOM 665 O O . ASP A 1 83 ? 21.547 30.516 -4.996 1 61.66 83 ASP A O 1
ATOM 669 N N . ASN A 1 84 ? 20.672 29.375 -6.562 1 54.84 84 ASN A N 1
ATOM 670 C CA . ASN A 1 84 ? 19.516 30.062 -6 1 54.84 84 ASN A CA 1
ATOM 671 C C . ASN A 1 84 ? 19 29.359 -4.75 1 54.84 84 ASN A C 1
ATOM 673 O O . ASN A 1 84 ? 18.672 28.172 -4.793 1 54.84 84 ASN A O 1
ATOM 677 N N . PRO A 1 85 ? 19.438 29.938 -3.533 1 54.66 85 PRO A N 1
ATOM 678 C CA . PRO A 1 85 ? 19.375 29.25 -2.244 1 54.66 85 PRO A CA 1
ATOM 679 C C . PRO A 1 85 ? 18.125 28.359 -2.105 1 54.66 85 PRO A C 1
ATOM 681 O O . PRO A 1 85 ? 18.078 27.5 -1.222 1 54.66 85 PRO A O 1
ATOM 684 N N . HIS A 1 86 ? 16.953 28.719 -2.82 1 69.75 86 HIS A N 1
ATOM 685 C CA . HIS A 1 86 ? 15.898 27.828 -2.373 1 69.75 86 HIS A CA 1
ATOM 686 C C . HIS A 1 86 ? 14.859 27.625 -3.471 1 69.75 86 HIS A C 1
ATOM 688 O O . HIS A 1 86 ? 14.391 28.594 -4.086 1 69.75 86 HIS A O 1
ATOM 694 N N . SER A 1 87 ? 15.008 26.594 -4.266 1 85.38 87 SER A N 1
ATOM 695 C CA . SER A 1 87 ? 13.898 26.188 -5.125 1 85.38 87 SER A CA 1
ATOM 696 C C . SER A 1 87 ? 13.008 25.156 -4.434 1 85.38 87 SER A C 1
ATOM 698 O O . SER A 1 87 ? 13.5 24.328 -3.656 1 85.38 87 SER A O 1
ATOM 700 N N . SER A 1 88 ? 11.719 25.391 -4.754 1 90.94 88 SER A N 1
ATOM 701 C CA . SER A 1 88 ? 10.781 24.453 -4.156 1 90.94 88 SER A CA 1
ATOM 702 C C . SER A 1 88 ? 10.672 23.172 -4.988 1 90.94 88 SER A C 1
ATOM 704 O O . SER A 1 88 ? 9.852 22.312 -4.688 1 90.94 88 SER A O 1
ATOM 706 N N . TYR A 1 89 ? 11.422 23.031 -6.113 1 92.06 89 TYR A N 1
ATOM 707 C CA . TYR A 1 89 ? 11.414 21.875 -6.996 1 92.06 89 TYR A CA 1
ATOM 708 C C . TYR A 1 89 ? 12.828 21.531 -7.465 1 92.06 89 TYR A C 1
ATOM 710 O O . TYR A 1 89 ? 13.758 22.312 -7.262 1 92.06 89 TYR A O 1
ATOM 718 N N . ILE A 1 90 ? 13.031 20.391 -8.055 1 92.56 90 ILE A N 1
ATOM 719 C CA . ILE A 1 90 ? 14.336 20.016 -8.594 1 92.56 90 ILE A CA 1
ATOM 720 C C . ILE A 1 90 ? 14.289 20.062 -10.117 1 92.56 90 ILE A C 1
ATOM 722 O O . ILE A 1 90 ? 13.227 19.891 -10.719 1 92.56 90 ILE A O 1
ATOM 726 N N . GLY A 1 91 ? 15.391 20.344 -10.742 1 91.75 91 GLY A N 1
ATOM 727 C CA . GLY A 1 91 ? 15.5 20.375 -12.195 1 91.75 91 GLY A CA 1
ATOM 728 C C . GLY A 1 91 ? 14.727 21.516 -12.828 1 91.75 91 GLY A C 1
ATOM 729 O O . GLY A 1 91 ? 14.719 22.625 -12.305 1 91.75 91 GLY A O 1
ATOM 730 N N . ASN A 1 92 ? 14.164 21.141 -14.039 1 89.5 92 ASN A N 1
ATOM 731 C CA . ASN A 1 92 ? 13.367 22.109 -14.789 1 89.5 92 ASN A CA 1
ATOM 732 C C . ASN A 1 92 ? 11.883 22.016 -14.453 1 89.5 92 ASN A C 1
ATOM 734 O O . ASN A 1 92 ? 11.352 20.906 -14.32 1 89.5 92 ASN A O 1
ATOM 738 N N . ALA A 1 93 ? 11.242 23.188 -14.383 1 87.94 93 ALA A N 1
ATOM 739 C CA . ALA A 1 93 ? 9.875 23.234 -13.867 1 87.94 93 ALA A CA 1
ATOM 740 C C . ALA A 1 93 ? 8.867 22.938 -14.977 1 87.94 93 ALA A C 1
ATOM 742 O O . ALA A 1 93 ? 7.656 22.953 -14.734 1 87.94 93 ALA A O 1
ATOM 743 N N . GLU A 1 94 ? 9.25 22.578 -16.125 1 86.81 94 GLU A N 1
ATOM 744 C CA . GLU A 1 94 ? 8.328 22.359 -17.234 1 86.81 94 GLU A CA 1
ATOM 745 C C . GLU A 1 94 ? 7.434 21.156 -16.969 1 86.81 94 GLU A C 1
ATOM 747 O O . GLU A 1 94 ? 7.922 20.078 -16.594 1 86.81 94 GLU A O 1
ATOM 752 N N . ARG A 1 95 ? 6.168 21.359 -17.156 1 89.5 95 ARG A N 1
ATOM 753 C CA . ARG A 1 95 ? 5.168 20.297 -17.016 1 89.5 95 ARG A CA 1
ATOM 754 C C . ARG A 1 95 ? 4.754 19.766 -18.375 1 89.5 95 ARG A C 1
ATOM 756 O O . ARG A 1 95 ? 4.434 20.531 -19.281 1 89.5 95 ARG A O 1
ATOM 763 N N . ILE A 1 96 ? 4.637 18.5 -18.469 1 92.31 96 ILE A N 1
ATOM 764 C CA . ILE A 1 96 ? 4.301 17.859 -19.734 1 92.31 96 ILE A CA 1
ATOM 765 C C . ILE A 1 96 ? 2.783 17.766 -19.875 1 92.31 96 ILE A C 1
ATOM 767 O O . ILE A 1 96 ? 2.24 17.984 -20.969 1 92.31 96 ILE A O 1
ATOM 771 N N . LEU A 1 97 ? 2.082 17.406 -18.828 1 93 97 LEU A N 1
ATOM 772 C CA . LEU A 1 97 ? 0.625 17.344 -18.828 1 93 97 LEU A CA 1
ATOM 773 C C . LEU A 1 97 ? 0.021 18.734 -18.609 1 93 97 LEU A C 1
ATOM 775 O O . LEU A 1 97 ? 0.2 19.328 -17.547 1 93 97 LEU A O 1
ATOM 779 N N . ASN A 1 98 ? -0.757 19.203 -19.531 1 87.69 98 ASN A N 1
ATOM 780 C CA . ASN A 1 98 ? -1.339 20.531 -19.406 1 87.69 98 ASN A CA 1
ATOM 781 C C . ASN A 1 98 ? -2.861 20.5 -19.516 1 87.69 98 ASN A C 1
ATOM 783 O O . ASN A 1 98 ? -3.545 21.406 -19.047 1 87.69 98 ASN A O 1
ATOM 787 N N . THR A 1 99 ? -3.369 19.453 -20.203 1 88.12 99 THR A N 1
ATOM 788 C CA . THR A 1 99 ? -4.809 19.297 -20.375 1 88.12 99 THR A CA 1
ATOM 789 C C . THR A 1 99 ? -5.223 17.844 -20.172 1 88.12 99 THR A C 1
ATOM 791 O O . THR A 1 99 ? -4.371 16.953 -20.141 1 88.12 99 THR A O 1
ATOM 794 N N . GLU A 1 100 ? -6.469 17.656 -20.031 1 88.19 100 GLU A N 1
ATOM 795 C CA . GLU A 1 100 ? -6.984 16.297 -19.891 1 88.19 100 GLU A CA 1
ATOM 796 C C . GLU A 1 100 ? -6.719 15.469 -21.156 1 88.19 100 GLU A C 1
ATOM 798 O O . GLU A 1 100 ? -6.504 14.258 -21.078 1 88.19 100 GLU A O 1
ATOM 803 N N . GLU A 1 101 ? -6.727 16.125 -22.297 1 92.19 101 GLU A N 1
ATOM 804 C CA . GLU A 1 101 ? -6.441 15.453 -23.562 1 92.19 101 GLU A CA 1
ATOM 805 C C . GLU A 1 101 ? -5.02 14.898 -23.578 1 92.19 101 GLU A C 1
ATOM 807 O O . GLU A 1 101 ? -4.754 13.883 -24.234 1 92.19 101 GLU A O 1
ATOM 812 N N . ASP A 1 102 ? -4.125 15.586 -22.859 1 94.75 102 ASP A N 1
ATOM 813 C CA . ASP A 1 102 ? -2.742 15.117 -22.797 1 94.75 102 ASP A CA 1
ATOM 814 C C . ASP A 1 102 ? -2.658 13.734 -22.156 1 94.75 102 ASP A C 1
ATOM 816 O O . ASP A 1 102 ? -1.809 12.922 -22.516 1 94.75 102 ASP A O 1
ATOM 820 N N . ILE A 1 103 ? -3.518 13.484 -21.219 1 95.44 103 ILE A N 1
ATOM 821 C CA . ILE A 1 103 ? -3.518 12.195 -20.531 1 95.44 103 ILE A CA 1
ATOM 822 C C . ILE A 1 103 ? -3.744 11.07 -21.531 1 95.44 103 ILE A C 1
ATOM 824 O O . ILE A 1 103 ? -2.975 10.109 -21.578 1 95.44 103 ILE A O 1
ATOM 828 N N . VAL A 1 104 ? -4.805 11.203 -22.344 1 96.5 104 VAL A N 1
ATOM 829 C CA . VAL A 1 104 ? -5.164 10.203 -23.344 1 96.5 104 VAL A CA 1
ATOM 830 C C . VAL A 1 104 ? -4.07 10.117 -24.406 1 96.5 104 VAL A C 1
ATOM 832 O O . VAL A 1 104 ? -3.709 9.023 -24.844 1 96.5 104 VAL A O 1
ATOM 835 N N . LYS A 1 105 ? -3.566 11.266 -24.797 1 97.25 105 LYS A N 1
ATOM 836 C CA . LYS A 1 105 ? -2.529 11.336 -25.812 1 97.25 105 LYS A CA 1
ATOM 837 C C . LYS A 1 105 ? -1.294 10.539 -25.406 1 97.25 105 LYS A C 1
ATOM 839 O O . LYS A 1 105 ? -0.804 9.703 -26.156 1 97.25 105 LYS A O 1
ATOM 844 N N . TYR A 1 106 ? -0.819 10.766 -24.219 1 97.31 106 TYR A N 1
ATOM 845 C CA . TYR A 1 106 ? 0.417 10.125 -23.781 1 97.31 106 TYR A CA 1
ATOM 846 C C . TYR A 1 106 ? 0.18 8.664 -23.438 1 97.31 106 TYR A C 1
ATOM 848 O O . TYR A 1 106 ? 1.066 7.824 -23.609 1 97.31 106 TYR A O 1
ATOM 856 N N . ARG A 1 107 ? -0.998 8.297 -22.922 1 97.69 107 ARG A N 1
ATOM 857 C CA . ARG A 1 107 ? -1.356 6.895 -22.734 1 97.69 107 ARG A CA 1
ATOM 858 C C . ARG A 1 107 ? -1.344 6.141 -24.062 1 97.69 107 ARG A C 1
ATOM 860 O O . ARG A 1 107 ? -0.775 5.051 -24.156 1 97.69 107 ARG A O 1
ATOM 867 N N . ALA A 1 108 ? -1.94 6.754 -25.094 1 97.69 108 ALA A N 1
ATOM 868 C CA . ALA A 1 108 ? -2.068 6.125 -26.406 1 97.69 108 ALA A CA 1
ATOM 869 C C . ALA A 1 108 ? -0.72 6.066 -27.125 1 97.69 108 ALA A C 1
ATOM 871 O O . ALA A 1 108 ? -0.455 5.137 -27.891 1 97.69 108 ALA A O 1
ATOM 872 N N . LYS A 1 109 ? 0.131 7.004 -26.891 1 97.75 109 LYS A N 1
ATOM 873 C CA . LYS A 1 109 ? 1.415 7.102 -27.578 1 97.75 109 LYS A CA 1
ATOM 874 C C . LYS A 1 109 ? 2.426 6.113 -27 1 97.75 109 LYS A C 1
ATOM 876 O O . LYS A 1 109 ? 3.371 5.715 -27.688 1 97.75 109 LYS A O 1
ATOM 881 N N . ALA A 1 110 ? 2.244 5.738 -25.766 1 97.5 110 ALA A N 1
ATOM 882 C CA . ALA A 1 110 ? 3.205 4.875 -25.094 1 97.5 110 ALA A CA 1
ATOM 883 C C . ALA A 1 110 ? 3.35 3.537 -25.812 1 97.5 110 ALA A C 1
ATOM 885 O O . ALA A 1 110 ? 2.355 2.951 -26.25 1 97.5 110 ALA A O 1
ATOM 886 N N . GLU A 1 111 ? 4.633 3.047 -25.969 1 97.38 111 GLU A N 1
ATOM 887 C CA . GLU A 1 111 ? 4.91 1.791 -26.672 1 97.38 111 GLU A CA 1
ATOM 888 C C . GLU A 1 111 ? 5.938 0.959 -25.906 1 97.38 111 GLU A C 1
ATOM 890 O O . GLU A 1 111 ? 6.887 1.504 -25.344 1 97.38 111 GLU A O 1
ATOM 895 N N . LEU A 1 112 ? 5.68 -0.324 -25.922 1 97.69 112 LEU A N 1
ATOM 896 C CA . LEU A 1 112 ? 6.684 -1.248 -25.406 1 97.69 112 LEU A CA 1
ATOM 897 C C . LEU A 1 112 ? 7.867 -1.355 -26.359 1 97.69 112 LEU A C 1
ATOM 899 O O . LEU A 1 112 ? 7.68 -1.509 -27.562 1 97.69 112 LEU A O 1
ATOM 903 N N . PRO A 1 113 ? 9.07 -1.267 -25.812 1 97.88 113 PRO A N 1
ATOM 904 C CA . PRO A 1 113 ? 10.195 -1.581 -26.703 1 97.88 113 PRO A CA 1
ATOM 905 C C . PRO A 1 113 ? 10.234 -3.051 -27.109 1 97.88 113 PRO A C 1
ATOM 907 O O . PRO A 1 113 ? 9.82 -3.922 -26.344 1 97.88 113 PRO A O 1
ATOM 910 N N . LEU A 1 114 ? 10.734 -3.293 -28.281 1 97.88 114 LEU A N 1
ATOM 911 C CA . LEU A 1 114 ? 10.836 -4.668 -28.766 1 97.88 114 LEU A CA 1
ATOM 912 C C . LEU A 1 114 ? 11.938 -5.418 -28.016 1 97.88 114 LEU A C 1
ATOM 914 O O . LEU A 1 114 ? 11.711 -6.523 -27.516 1 97.88 114 LEU A O 1
ATOM 918 N N . HIS A 1 115 ? 13.102 -4.766 -27.938 1 97.69 115 HIS A N 1
ATOM 919 C CA . HIS A 1 115 ? 14.281 -5.383 -27.344 1 97.69 115 HIS A CA 1
ATOM 920 C C . HIS A 1 115 ? 14.492 -4.918 -25.906 1 97.69 115 HIS A C 1
ATOM 922 O O . HIS A 1 115 ? 14.039 -3.83 -25.531 1 97.69 115 HIS A O 1
ATOM 928 N N . PRO A 1 116 ? 15.164 -5.758 -25.047 1 98.06 116 PRO A N 1
ATOM 929 C CA . PRO A 1 116 ? 15.516 -5.285 -23.719 1 98.06 116 PRO A CA 1
ATOM 930 C C . PRO A 1 116 ? 16.422 -4.055 -23.75 1 98.06 116 PRO A C 1
ATOM 932 O O . PRO A 1 116 ? 17.219 -3.887 -24.672 1 98.06 116 PRO A O 1
ATOM 935 N N . SER A 1 117 ? 16.25 -3.209 -22.766 1 97.94 117 SER A N 1
ATOM 936 C CA . SER A 1 117 ? 17.141 -2.072 -22.578 1 97.94 117 SER A CA 1
ATOM 937 C C . SER A 1 117 ? 18.172 -2.354 -21.484 1 97.94 117 SER A C 1
ATOM 939 O O . SER A 1 117 ? 17.953 -3.232 -20.641 1 97.94 117 SER A O 1
ATOM 941 N N . SER A 1 118 ? 19.297 -1.653 -21.516 1 97.44 118 SER A N 1
ATOM 942 C CA . SER A 1 118 ? 20.25 -1.79 -20.438 1 97.44 118 SER A CA 1
ATOM 943 C C . SER A 1 118 ? 19.766 -1.094 -19.172 1 97.44 118 SER A C 1
ATOM 945 O O . SER A 1 118 ? 19.016 -0.117 -19.25 1 97.44 118 SER A O 1
ATOM 947 N N . PRO A 1 119 ? 20.188 -1.597 -18.016 1 97.75 119 PRO A N 1
ATOM 948 C CA . PRO A 1 119 ? 19.812 -0.932 -16.766 1 97.75 119 PRO A CA 1
ATOM 949 C C . PRO A 1 119 ? 20.188 0.55 -16.75 1 97.75 119 PRO A C 1
ATOM 951 O O . PRO A 1 119 ? 19.391 1.382 -16.312 1 97.75 119 PRO A O 1
ATOM 954 N N . LYS A 1 120 ? 21.328 0.917 -17.234 1 97.19 120 LYS A N 1
ATOM 955 C CA . LYS A 1 120 ? 21.797 2.299 -17.25 1 97.19 120 LYS A CA 1
ATOM 956 C C . LYS A 1 120 ? 20.875 3.186 -18.062 1 97.19 120 LYS A C 1
ATOM 958 O O . LYS A 1 120 ? 20.547 4.301 -17.656 1 97.19 120 LYS A O 1
ATOM 963 N N . GLN A 1 121 ? 20.453 2.693 -19.219 1 97.25 121 GLN A N 1
ATOM 964 C CA . GLN A 1 121 ? 19.547 3.438 -20.094 1 97.25 121 GLN A CA 1
ATOM 965 C C . GLN A 1 121 ? 18.203 3.67 -19.422 1 97.25 121 GLN A C 1
ATOM 967 O O . GLN A 1 121 ? 17.641 4.762 -19.516 1 97.25 121 GLN A O 1
ATOM 972 N N . VAL A 1 122 ? 17.703 2.643 -18.797 1 98.31 122 VAL A N 1
ATOM 973 C CA . VAL A 1 122 ? 16.406 2.73 -18.125 1 98.31 122 VAL A CA 1
ATOM 974 C C . VAL A 1 122 ? 16.469 3.744 -16.984 1 98.31 122 VAL A C 1
ATOM 976 O O . VAL A 1 122 ? 15.586 4.594 -16.859 1 98.31 122 VAL A O 1
ATOM 979 N N . ILE A 1 123 ? 17.531 3.664 -16.125 1 97.94 123 ILE A N 1
ATOM 980 C CA . ILE A 1 123 ? 17.703 4.551 -14.984 1 97.94 123 ILE A CA 1
ATOM 981 C C . ILE A 1 123 ? 17.797 6 -15.461 1 97.94 123 ILE A C 1
ATOM 983 O O . ILE A 1 123 ? 17.156 6.887 -14.883 1 97.94 123 ILE A O 1
ATOM 987 N N . SER A 1 124 ? 18.5 6.238 -16.547 1 97.25 124 SER A N 1
ATOM 988 C CA . SER A 1 124 ? 18.641 7.582 -17.094 1 97.25 124 SER A CA 1
ATOM 989 C C . SER A 1 124 ? 17.297 8.102 -17.609 1 97.25 124 SER A C 1
ATOM 991 O O . SER A 1 124 ? 16.953 9.266 -17.391 1 97.25 124 SER A O 1
ATOM 993 N N . LYS A 1 125 ? 16.594 7.262 -18.266 1 97.06 125 LYS A N 1
ATOM 994 C CA . LYS A 1 125 ? 15.297 7.656 -18.797 1 97.06 125 LYS A CA 1
ATOM 995 C C . LYS A 1 125 ? 14.336 8.023 -17.672 1 97.06 125 LYS A C 1
ATOM 997 O O . LYS A 1 125 ? 13.633 9.039 -17.75 1 97.06 125 LYS A O 1
ATOM 1002 N N . VAL A 1 126 ? 14.273 7.27 -16.641 1 97.69 126 VAL A N 1
ATOM 1003 C CA . VAL A 1 126 ? 13.352 7.48 -15.531 1 97.69 126 VAL A CA 1
ATOM 1004 C C . VAL A 1 126 ? 13.719 8.766 -14.797 1 97.69 126 VAL A C 1
ATOM 1006 O O . VAL A 1 126 ? 12.836 9.516 -14.367 1 97.69 126 VAL A O 1
ATOM 1009 N N . SER A 1 127 ? 15.016 9.047 -14.602 1 97.25 127 SER A N 1
ATOM 1010 C CA . SER A 1 127 ? 15.461 10.234 -13.875 1 97.25 127 SER A CA 1
ATOM 1011 C C . SER A 1 127 ? 14.969 11.508 -14.539 1 97.25 127 SER A C 1
ATOM 1013 O O . SER A 1 127 ? 14.727 12.516 -13.875 1 97.25 127 SER A O 1
ATOM 1015 N N . GLU A 1 128 ? 14.711 11.453 -15.867 1 96.44 128 GLU A N 1
ATOM 1016 C CA . GLU A 1 128 ? 14.258 12.617 -16.625 1 96.44 128 GLU A CA 1
ATOM 1017 C C . GLU A 1 128 ? 12.852 13.039 -16.188 1 96.44 128 GLU A C 1
ATOM 1019 O O . GLU A 1 128 ? 12.5 14.211 -16.266 1 96.44 128 GLU A O 1
ATOM 1024 N N . TYR A 1 129 ? 12.102 12.164 -15.695 1 97.69 129 TYR A N 1
ATOM 1025 C CA . TYR A 1 129 ? 10.734 12.469 -15.289 1 97.69 129 TYR A CA 1
ATOM 1026 C C . TYR A 1 129 ? 10.711 13.219 -13.969 1 97.69 129 TYR A C 1
ATOM 1028 O O . TYR A 1 129 ? 9.672 13.75 -13.562 1 97.69 129 TYR A O 1
ATOM 1036 N N . PHE A 1 130 ? 11.852 13.367 -13.266 1 97.69 130 PHE A N 1
ATOM 1037 C CA . PHE A 1 130 ? 11.875 13.984 -11.953 1 97.69 130 PHE A CA 1
ATOM 1038 C C . PHE A 1 130 ? 12.094 15.484 -12.062 1 97.69 130 PHE A C 1
ATOM 1040 O O . PHE A 1 130 ? 12.062 16.203 -11.055 1 97.69 130 PHE A O 1
ATOM 1047 N N . HIS A 1 131 ? 12.336 15.984 -13.352 1 94.81 131 HIS A N 1
ATOM 1048 C CA . HIS A 1 131 ? 12.312 17.438 -13.531 1 94.81 131 HIS A CA 1
ATOM 1049 C C . HIS A 1 131 ? 10.992 18.016 -13.062 1 94.81 131 HIS A C 1
ATOM 1051 O O . HIS A 1 131 ? 9.922 17.562 -13.461 1 94.81 131 HIS A O 1
ATOM 1057 N N . GLY A 1 132 ? 11.055 19.016 -12.195 1 92.12 132 GLY A N 1
ATOM 1058 C CA . GLY A 1 132 ? 9.883 19.734 -11.734 1 92.12 132 GLY A CA 1
ATOM 1059 C C . GLY A 1 132 ? 9.289 19.172 -10.469 1 92.12 132 GLY A C 1
ATOM 1060 O O . GLY A 1 132 ? 8.43 19.797 -9.836 1 92.12 132 GLY A O 1
ATOM 1061 N N . VAL A 1 133 ? 9.766 18.016 -10.016 1 94.81 133 VAL A N 1
ATOM 1062 C CA . VAL A 1 133 ? 9.242 17.406 -8.797 1 94.81 133 VAL A CA 1
ATOM 1063 C C . VAL A 1 133 ? 9.57 18.266 -7.594 1 94.81 133 VAL A C 1
ATOM 1065 O O . VAL A 1 133 ? 10.633 18.906 -7.547 1 94.81 133 VAL A O 1
ATOM 1068 N N . MET A 1 134 ? 8.688 18.281 -6.656 1 93.44 134 MET A N 1
ATOM 1069 C CA . MET A 1 134 ? 8.852 19.109 -5.461 1 93.44 134 MET A CA 1
ATOM 1070 C C . MET A 1 134 ? 10.047 18.641 -4.641 1 93.44 134 MET A C 1
ATOM 1072 O O . MET A 1 134 ? 10.25 17.438 -4.461 1 93.44 134 MET A O 1
ATOM 1076 N N . ASP A 1 135 ? 10.844 19.562 -4.254 1 94.12 135 ASP A N 1
ATOM 1077 C CA . ASP A 1 135 ? 11.906 19.281 -3.289 1 94.12 135 ASP A CA 1
ATOM 1078 C C . ASP A 1 135 ? 11.414 19.484 -1.857 1 94.12 135 ASP A C 1
ATOM 1080 O O . ASP A 1 135 ? 11.516 20.594 -1.312 1 94.12 135 ASP A O 1
ATOM 1084 N N . LEU A 1 136 ? 11.047 18.469 -1.196 1 96 136 LEU A N 1
ATOM 1085 C CA . LEU A 1 136 ? 10.375 18.547 0.1 1 96 136 LEU A CA 1
ATOM 1086 C C . LEU A 1 136 ? 11.359 18.938 1.196 1 96 136 LEU A C 1
ATOM 1088 O O . LEU A 1 136 ? 10.953 19.328 2.291 1 96 136 LEU A O 1
ATOM 1092 N N . ALA A 1 137 ? 12.648 18.859 0.9 1 94.69 137 ALA A N 1
ATOM 1093 C CA . ALA A 1 137 ? 13.656 19.281 1.866 1 94.69 137 ALA A CA 1
ATOM 1094 C C . ALA A 1 137 ? 13.867 20.797 1.81 1 94.69 137 ALA A C 1
ATOM 1096 O O . ALA A 1 137 ? 14.461 21.375 2.717 1 94.69 137 ALA A O 1
ATOM 1097 N N . SER A 1 138 ? 13.422 21.469 0.735 1 94.31 138 SER A N 1
ATOM 1098 C CA . SER A 1 138 ? 13.586 22.906 0.601 1 94.31 138 SER A CA 1
ATOM 1099 C C . SER A 1 138 ? 12.883 23.656 1.73 1 94.31 138 SER A C 1
ATOM 1101 O O . SER A 1 138 ? 11.75 23.312 2.094 1 94.31 138 SER A O 1
ATOM 1103 N N . PRO A 1 139 ? 13.508 24.703 2.291 1 94.06 139 PRO A N 1
ATOM 1104 C CA . PRO A 1 139 ? 12.883 25.484 3.365 1 94.06 139 PRO A CA 1
ATOM 1105 C C . PRO A 1 139 ? 11.711 26.328 2.881 1 94.06 139 PRO A C 1
ATOM 1107 O O . PRO A 1 139 ? 10.969 26.891 3.693 1 94.06 139 PRO A O 1
ATOM 1110 N N . ILE A 1 140 ? 11.508 26.422 1.527 1 94.31 140 ILE A N 1
ATOM 1111 C CA . ILE A 1 140 ? 10.422 27.25 1.029 1 94.31 140 ILE A CA 1
ATOM 1112 C C . ILE A 1 140 ? 9.328 26.359 0.428 1 94.31 140 ILE A C 1
ATOM 1114 O O . ILE A 1 140 ? 8.422 26.859 -0.245 1 94.31 140 ILE A O 1
ATOM 1118 N N . MET A 1 141 ? 9.578 25.031 0.555 1 94.81 141 MET A N 1
ATOM 1119 C CA . MET A 1 141 ? 8.5 24.094 0.25 1 94.81 141 MET A CA 1
ATOM 1120 C C . MET A 1 141 ? 7.539 23.969 1.429 1 94.81 141 MET A C 1
ATOM 1122 O O . MET A 1 141 ? 7.789 23.203 2.357 1 94.81 141 MET A O 1
ATOM 1126 N N . LEU A 1 142 ? 6.391 24.641 1.358 1 96.5 142 LEU A N 1
ATOM 1127 C CA . LEU A 1 142 ? 5.445 24.734 2.469 1 96.5 142 LEU A CA 1
ATOM 1128 C C . LEU A 1 142 ? 4.082 24.172 2.064 1 96.5 142 LEU A C 1
ATOM 1130 O O . LEU A 1 142 ? 3.057 24.594 2.613 1 96.5 142 LEU A O 1
ATOM 1134 N N . GLU A 1 143 ? 4.121 23.328 1.096 1 93.56 143 GLU A N 1
ATOM 1135 C CA . GLU A 1 143 ? 2.873 22.781 0.56 1 93.56 143 GLU A CA 1
ATOM 1136 C C . GLU A 1 143 ? 2.428 21.547 1.332 1 93.56 143 GLU A C 1
ATOM 1138 O O . GLU A 1 143 ? 3.135 20.547 1.357 1 93.56 143 GLU A O 1
ATOM 1143 N N . ASN A 1 144 ? 1.314 21.594 1.966 1 91.44 144 ASN A N 1
ATOM 1144 C CA . ASN A 1 144 ? 0.587 20.5 2.598 1 91.44 144 ASN A CA 1
ATOM 1145 C C . ASN A 1 144 ? 1.476 19.719 3.564 1 91.44 144 ASN A C 1
ATOM 1147 O O . ASN A 1 144 ? 2.557 20.172 3.93 1 91.44 144 ASN A O 1
ATOM 1151 N N . VAL A 1 145 ? 0.957 18.547 4.113 1 93.69 145 VAL A N 1
ATOM 1152 C CA . VAL A 1 145 ? 1.636 17.75 5.121 1 93.69 145 VAL A CA 1
ATOM 1153 C C . VAL A 1 145 ? 2.518 16.703 4.438 1 93.69 145 VAL A C 1
ATOM 1155 O O . VAL A 1 145 ? 2.191 15.516 4.43 1 93.69 145 VAL A O 1
ATOM 1158 N N . ASN A 1 146 ? 3.615 17.172 3.906 1 92.44 146 ASN A N 1
ATOM 1159 C CA . ASN A 1 146 ? 4.543 16.328 3.156 1 92.44 146 ASN A CA 1
ATOM 1160 C C . ASN A 1 146 ? 5.977 16.5 3.65 1 92.44 146 ASN A C 1
ATOM 1162 O O . ASN A 1 146 ? 6.688 17.406 3.211 1 92.44 146 ASN A O 1
ATOM 1166 N N . PRO A 1 147 ? 6.461 15.562 4.398 1 96.44 147 PRO A N 1
ATOM 1167 C CA . PRO A 1 147 ? 7.824 15.688 4.922 1 96.44 147 PRO A CA 1
ATOM 1168 C C . PRO A 1 147 ? 8.883 15.219 3.922 1 96.44 147 PRO A C 1
ATOM 1170 O O . PRO A 1 147 ? 8.578 14.438 3.016 1 96.44 147 PRO A O 1
ATOM 1173 N N . PRO A 1 148 ? 10.102 15.781 4.09 1 97.06 148 PRO A N 1
ATOM 1174 C CA . PRO A 1 148 ? 11.195 15.141 3.355 1 97.06 148 PRO A CA 1
ATOM 1175 C C . PRO A 1 148 ? 11.508 13.734 3.871 1 97.06 148 PRO A C 1
ATOM 1177 O O . PRO A 1 148 ? 11.055 13.359 4.957 1 97.06 148 PRO A O 1
ATOM 1180 N N . SER A 1 149 ? 12.227 12.984 3.107 1 96.75 149 SER A N 1
ATOM 1181 C CA . SER A 1 149 ? 12.578 11.609 3.449 1 96.75 149 SER A CA 1
ATOM 1182 C C . SER A 1 149 ? 13.938 11.547 4.145 1 96.75 149 SER A C 1
ATOM 1184 O O . SER A 1 149 ? 14.93 12.078 3.637 1 96.75 149 SER A O 1
ATOM 1186 N N . ASN A 1 150 ? 13.961 10.867 5.289 1 98.06 150 ASN A N 1
ATOM 1187 C CA . ASN A 1 150 ? 15.266 10.727 5.934 1 98.06 150 ASN A CA 1
ATOM 1188 C C . ASN A 1 150 ? 16.047 9.555 5.359 1 98.06 150 ASN A C 1
ATOM 1190 O O . ASN A 1 150 ? 15.469 8.555 4.945 1 98.06 150 ASN A O 1
ATOM 1194 N N . ILE A 1 151 ? 17.359 9.648 5.418 1 98.06 151 ILE A N 1
ATOM 1195 C CA . ILE A 1 151 ? 18.266 8.758 4.703 1 98.06 151 ILE A CA 1
ATOM 1196 C C . ILE A 1 151 ? 18.172 7.348 5.285 1 98.06 151 ILE A C 1
ATOM 1198 O O . ILE A 1 151 ? 18.031 6.371 4.543 1 98.06 151 ILE A O 1
ATOM 1202 N N . PRO A 1 152 ? 18.172 7.121 6.641 1 98.25 152 PRO A N 1
ATOM 1203 C CA . PRO A 1 152 ? 18.062 5.758 7.16 1 98.25 152 PRO A CA 1
ATOM 1204 C C . PRO A 1 152 ? 16.781 5.066 6.73 1 98.25 152 PRO A C 1
ATOM 1206 O O . PRO A 1 152 ? 16.781 3.871 6.426 1 98.25 152 PRO A O 1
ATOM 1209 N N . ALA A 1 153 ? 15.664 5.785 6.738 1 98.5 153 ALA A N 1
ATOM 1210 C CA . ALA A 1 153 ? 14.398 5.211 6.281 1 98.5 153 ALA A CA 1
ATOM 1211 C C . ALA A 1 153 ? 14.477 4.809 4.812 1 98.5 153 ALA A C 1
ATOM 1213 O O . ALA A 1 153 ? 13.984 3.746 4.43 1 98.5 153 ALA A O 1
ATOM 1214 N N . LEU A 1 154 ? 15.078 5.668 3.971 1 98 154 LEU A N 1
ATOM 1215 C CA . LEU A 1 154 ? 15.266 5.391 2.551 1 98 154 LEU A CA 1
ATOM 1216 C C . LEU A 1 154 ? 16.062 4.113 2.348 1 98 154 LEU A C 1
ATOM 1218 O O . LEU A 1 154 ? 15.672 3.238 1.573 1 98 154 LEU A O 1
ATOM 1222 N N . ILE A 1 155 ? 17.141 4.008 3.047 1 97.94 155 ILE A N 1
ATOM 1223 C CA . ILE A 1 155 ? 18.062 2.889 2.898 1 97.94 155 ILE A CA 1
ATOM 1224 C C . ILE A 1 155 ? 17.406 1.604 3.395 1 97.94 155 ILE A C 1
ATOM 1226 O O . ILE A 1 155 ? 17.516 0.555 2.756 1 97.94 155 ILE A O 1
ATOM 1230 N N . SER A 1 156 ? 16.719 1.663 4.508 1 98 156 SER A N 1
ATOM 1231 C CA . SER A 1 156 ? 16.062 0.484 5.059 1 98 156 SER A CA 1
ATOM 1232 C C . SER A 1 156 ? 14.977 -0.031 4.113 1 98 156 SER A C 1
ATOM 1234 O O . SER A 1 156 ? 14.828 -1.241 3.932 1 98 156 SER A O 1
ATOM 1236 N N . SER A 1 157 ? 14.227 0.862 3.592 1 97.19 157 SER A N 1
ATOM 1237 C CA . SER A 1 157 ? 13.211 0.473 2.619 1 97.19 157 SER A CA 1
ATOM 1238 C C . SER A 1 157 ? 13.844 -0.143 1.376 1 97.19 157 SER A C 1
ATOM 1240 O O . SER A 1 157 ? 13.281 -1.064 0.779 1 97.19 157 SER A O 1
ATOM 1242 N N . PHE A 1 158 ? 14.969 0.418 0.928 1 97.69 158 PHE A N 1
ATOM 1243 C CA . PHE A 1 158 ? 15.711 -0.14 -0.195 1 97.69 158 PHE A CA 1
ATOM 1244 C C . PHE A 1 158 ? 16.109 -1.583 0.085 1 97.69 158 PHE A C 1
ATOM 1246 O O . PHE A 1 158 ? 15.984 -2.449 -0.782 1 97.69 158 PHE A O 1
ATOM 1253 N N . PHE A 1 159 ? 16.578 -1.903 1.347 1 97.88 159 PHE A N 1
ATOM 1254 C CA . PHE A 1 159 ? 16.906 -3.27 1.738 1 97.88 159 PHE A CA 1
ATOM 1255 C C . PHE A 1 159 ? 15.703 -4.184 1.578 1 97.88 159 PHE A C 1
ATOM 1257 O O . PHE A 1 159 ? 15.82 -5.285 1.035 1 97.88 159 PHE A O 1
ATOM 1264 N N . GLY A 1 160 ? 14.562 -3.688 2.088 1 97.62 160 GLY A N 1
ATOM 1265 C CA . GLY A 1 160 ? 13.336 -4.465 1.983 1 97.62 160 GLY A CA 1
ATOM 1266 C C . GLY A 1 160 ? 12.969 -4.805 0.553 1 97.62 160 GLY A C 1
ATOM 1267 O O . GLY A 1 160 ? 12.57 -5.938 0.262 1 97.62 160 GLY A O 1
ATOM 1268 N N . SER A 1 161 ? 13.117 -3.84 -0.384 1 97.19 161 SER A N 1
ATOM 1269 C CA . SER A 1 161 ? 12.805 -4.051 -1.795 1 97.19 161 SER A CA 1
ATOM 1270 C C . SER A 1 161 ? 13.852 -4.938 -2.463 1 97.19 161 SER A C 1
ATOM 1272 O O . SER A 1 161 ? 13.523 -5.758 -3.32 1 97.19 161 SER A O 1
ATOM 1274 N N . LEU A 1 162 ? 15.117 -4.707 -2.084 1 97.25 162 LEU A N 1
ATOM 1275 C CA . LEU A 1 162 ? 16.234 -5.449 -2.664 1 97.25 162 LEU A CA 1
ATOM 1276 C C . LEU A 1 162 ? 16.031 -6.949 -2.5 1 97.25 162 LEU A C 1
ATOM 1278 O O . LEU A 1 162 ? 16.281 -7.719 -3.432 1 97.25 162 LEU A O 1
ATOM 1282 N N . TYR A 1 163 ? 15.516 -7.363 -1.384 1 96.81 163 TYR A N 1
ATOM 1283 C CA . TYR A 1 163 ? 15.305 -8.781 -1.125 1 96.81 163 TYR A CA 1
ATOM 1284 C C . TYR A 1 163 ? 13.82 -9.125 -1.129 1 96.81 163 TYR A C 1
ATOM 1286 O O . TYR A 1 163 ? 13.43 -10.219 -0.71 1 96.81 163 TYR A O 1
ATOM 1294 N N . ASN A 1 164 ? 13.07 -8.172 -1.57 1 97.19 164 ASN A N 1
ATOM 1295 C CA . ASN A 1 164 ? 11.641 -8.336 -1.808 1 97.19 164 ASN A CA 1
ATOM 1296 C C . ASN A 1 164 ? 10.945 -8.977 -0.611 1 97.19 164 ASN A C 1
ATOM 1298 O O . ASN A 1 164 ? 10.219 -9.961 -0.765 1 97.19 164 ASN A O 1
ATOM 1302 N N . VAL A 1 165 ? 11.109 -8.398 0.571 1 97 165 VAL A N 1
ATOM 1303 C CA . VAL A 1 165 ? 10.641 -8.977 1.827 1 97 165 VAL A CA 1
ATOM 1304 C C . VAL A 1 165 ? 9.148 -8.672 2.012 1 97 165 VAL A C 1
ATOM 1306 O O . VAL A 1 165 ? 8.727 -7.523 1.875 1 97 165 VAL A O 1
ATOM 1309 N N . ALA A 1 166 ? 8.383 -9.68 2.322 1 94.19 166 ALA A N 1
ATOM 1310 C CA . ALA A 1 166 ? 6.961 -9.547 2.629 1 94.19 166 ALA A CA 1
ATOM 1311 C C . ALA A 1 166 ? 6.664 -10 4.055 1 94.19 166 ALA A C 1
ATOM 1313 O O . ALA A 1 166 ? 7.062 -11.094 4.461 1 94.19 166 ALA A O 1
ATOM 1314 N N . ILE A 1 167 ? 5.961 -9.18 4.816 1 96.06 167 ILE A N 1
ATOM 1315 C CA . ILE A 1 167 ? 5.668 -9.531 6.199 1 96.06 167 ILE A CA 1
ATOM 1316 C C . ILE A 1 167 ? 4.234 -10.055 6.309 1 96.06 167 ILE A C 1
ATOM 1318 O O . ILE A 1 167 ? 3.477 -9.625 7.18 1 96.06 167 ILE A O 1
ATOM 1322 N N . VAL A 1 168 ? 3.873 -10.898 5.488 1 93.94 168 VAL A N 1
ATOM 1323 C CA . VAL A 1 168 ? 2.602 -11.609 5.594 1 93.94 168 VAL A CA 1
ATOM 1324 C C . VAL A 1 168 ? 2.725 -12.742 6.605 1 93.94 168 VAL A C 1
ATOM 1326 O O . VAL A 1 168 ? 1.753 -13.094 7.277 1 93.94 168 VAL A O 1
ATOM 1329 N N . GLN A 1 169 ? 3.875 -13.289 6.633 1 92.56 169 GLN A N 1
ATOM 1330 C CA . GLN A 1 169 ? 4.281 -14.297 7.605 1 92.56 169 GLN A CA 1
ATOM 1331 C C . GLN A 1 169 ? 5.781 -14.234 7.871 1 92.56 169 GLN A C 1
ATOM 1333 O O . GLN A 1 169 ? 6.543 -13.734 7.039 1 92.56 169 GLN A O 1
ATOM 1338 N N . ASP A 1 170 ? 6.188 -14.727 8.977 1 91.81 170 ASP A N 1
ATOM 1339 C CA . ASP A 1 170 ? 7.59 -14.57 9.352 1 91.81 170 ASP A CA 1
ATOM 1340 C C . ASP A 1 170 ? 8.484 -15.516 8.562 1 91.81 170 ASP A C 1
ATOM 1342 O O . ASP A 1 170 ? 9.688 -15.281 8.43 1 91.81 170 ASP A O 1
ATOM 1346 N N . GLU A 1 171 ? 7.902 -16.578 7.941 1 88.06 171 GLU A N 1
ATOM 1347 C CA . GLU A 1 171 ? 8.688 -17.469 7.082 1 88.06 171 GLU A CA 1
ATOM 1348 C C . GLU A 1 171 ? 9.266 -16.703 5.891 1 88.06 171 GLU A C 1
ATOM 1350 O O . GLU A 1 171 ? 10.367 -17 5.426 1 88.06 171 GLU A O 1
ATOM 1355 N N . TYR A 1 172 ? 8.539 -15.75 5.453 1 90.62 172 TYR A N 1
ATOM 1356 C CA . TYR A 1 172 ? 8.969 -14.961 4.301 1 90.62 172 TYR A CA 1
ATOM 1357 C C . TYR A 1 172 ? 9.82 -13.773 4.742 1 90.62 172 TYR A C 1
ATOM 1359 O O . TYR A 1 172 ? 10.742 -13.367 4.035 1 90.62 172 TYR A O 1
ATOM 1367 N N . ALA A 1 173 ? 9.523 -13.266 5.934 1 95.44 173 ALA A N 1
ATOM 1368 C CA . ALA A 1 173 ? 10.188 -12.047 6.379 1 95.44 173 ALA A CA 1
ATOM 1369 C C . ALA A 1 173 ? 11.359 -12.359 7.301 1 95.44 173 ALA A C 1
ATOM 1371 O O . ALA A 1 173 ? 12.242 -11.523 7.508 1 95.44 173 ALA A O 1
ATOM 1372 N N . TRP A 1 174 ? 11.344 -13.555 7.832 1 94.75 174 TRP A N 1
ATOM 1373 C CA . TRP A 1 174 ? 12.336 -13.984 8.805 1 94.75 174 TRP A CA 1
ATOM 1374 C C . TRP A 1 174 ? 12.484 -12.953 9.922 1 94.75 174 TRP A C 1
ATOM 1376 O O . TRP A 1 174 ? 11.492 -12.555 10.539 1 94.75 174 TRP A O 1
ATOM 1386 N N . ASN A 1 175 ? 13.68 -12.477 10.234 1 97.06 175 ASN A N 1
ATOM 1387 C CA . ASN A 1 175 ? 13.883 -11.602 11.383 1 97.06 175 ASN A CA 1
ATOM 1388 C C . ASN A 1 175 ? 13.461 -10.164 11.07 1 97.06 175 ASN A C 1
ATOM 1390 O O . ASN A 1 175 ? 13.305 -9.352 11.977 1 97.06 175 ASN A O 1
ATOM 1394 N N . VAL A 1 176 ? 13.242 -9.844 9.805 1 98.25 176 VAL A N 1
ATOM 1395 C CA . VAL A 1 176 ? 12.75 -8.516 9.438 1 98.25 176 VAL A CA 1
ATOM 1396 C C . VAL A 1 176 ? 11.375 -8.289 10.055 1 98.25 176 VAL A C 1
ATOM 1398 O O . VAL A 1 176 ? 10.984 -7.148 10.312 1 98.25 176 VAL A O 1
ATOM 1401 N N . ALA A 1 177 ? 10.602 -9.359 10.352 1 97.69 177 ALA A N 1
ATOM 1402 C CA . ALA A 1 177 ? 9.297 -9.273 11.008 1 97.69 177 ALA A CA 1
ATOM 1403 C C . ALA A 1 177 ? 9.406 -8.562 12.352 1 97.69 177 ALA A C 1
ATOM 1405 O O . ALA A 1 177 ? 8.453 -7.906 12.789 1 97.69 177 ALA A O 1
ATOM 1406 N N . LEU A 1 178 ? 10.586 -8.633 13 1 98.06 178 LEU A N 1
ATOM 1407 C CA . LEU A 1 178 ? 10.797 -8.016 14.312 1 98.06 178 LEU A CA 1
ATOM 1408 C C . LEU A 1 178 ? 10.727 -6.5 14.211 1 98.06 178 LEU A C 1
ATOM 1410 O O . LEU A 1 178 ? 10.352 -5.828 15.18 1 98.06 178 LEU A O 1
ATOM 1414 N N . THR A 1 179 ? 11.055 -5.965 13.047 1 98.5 179 THR A N 1
ATOM 1415 C CA . THR A 1 179 ? 10.969 -4.516 12.914 1 98.5 179 THR A CA 1
ATOM 1416 C C . THR A 1 179 ? 9.516 -4.051 13.055 1 98.5 179 THR A C 1
ATOM 1418 O O . THR A 1 179 ? 9.258 -2.979 13.602 1 98.5 179 THR A O 1
ATOM 1421 N N . GLU A 1 180 ? 8.555 -4.82 12.523 1 98.44 180 GLU A N 1
ATOM 1422 C CA . GLU A 1 180 ? 7.148 -4.492 12.719 1 98.44 180 GLU A CA 1
ATOM 1423 C C . GLU A 1 180 ? 6.738 -4.676 14.18 1 98.44 180 GLU A C 1
ATOM 1425 O O . GLU A 1 180 ? 6.129 -3.785 14.773 1 98.44 180 GLU A O 1
ATOM 1430 N N . ILE A 1 181 ? 7.129 -5.77 14.773 1 98.44 181 ILE A N 1
ATOM 1431 C CA . ILE A 1 181 ? 6.746 -6.121 16.141 1 98.44 181 ILE A CA 1
ATOM 1432 C C . ILE A 1 181 ? 7.305 -5.09 17.109 1 98.44 181 ILE A C 1
ATOM 1434 O O . ILE A 1 181 ? 6.582 -4.582 17.969 1 98.44 181 ILE A O 1
ATOM 1438 N N . GLU A 1 182 ? 8.555 -4.703 16.969 1 98.62 182 GLU A N 1
ATOM 1439 C CA . GLU A 1 182 ? 9.211 -3.77 17.875 1 98.62 182 GLU A CA 1
ATOM 1440 C C . GLU A 1 182 ? 8.695 -2.348 17.672 1 98.62 182 GLU A C 1
ATOM 1442 O O . GLU A 1 182 ? 8.539 -1.594 18.625 1 98.62 182 GLU A O 1
ATOM 1447 N N . SER A 1 183 ? 8.461 -1.971 16.422 1 98.75 183 SER A N 1
ATOM 1448 C CA . SER A 1 183 ? 7.875 -0.656 16.188 1 98.75 183 SER A CA 1
ATOM 1449 C C . SER A 1 183 ? 6.52 -0.521 16.875 1 98.75 183 SER A C 1
ATOM 1451 O O . SER A 1 183 ? 6.238 0.498 17.516 1 98.75 183 SER A O 1
ATOM 1453 N N . LEU A 1 184 ? 5.699 -1.549 16.719 1 98.56 184 LEU A N 1
ATOM 1454 C CA . LEU A 1 184 ? 4.387 -1.531 17.359 1 98.56 184 LEU A CA 1
ATOM 1455 C C . LEU A 1 184 ? 4.52 -1.463 18.875 1 98.56 184 LEU A C 1
ATOM 1457 O O . LEU A 1 184 ? 3.738 -0.778 19.547 1 98.56 184 LEU A O 1
ATOM 1461 N N . GLY A 1 185 ? 5.5 -2.154 19.391 1 98.75 185 GLY A N 1
ATOM 1462 C CA . GLY A 1 185 ? 5.754 -2.092 20.828 1 98.75 185 GLY A CA 1
ATOM 1463 C C . GLY A 1 185 ? 6.117 -0.699 21.312 1 98.75 185 GLY A C 1
ATOM 1464 O O . GLY A 1 185 ? 5.551 -0.205 22.281 1 98.75 185 GLY A O 1
ATOM 1465 N N . MET A 1 186 ? 7.023 -0.067 20.625 1 98.75 186 MET A N 1
ATOM 1466 C CA . MET A 1 186 ? 7.453 1.285 20.969 1 98.75 186 MET A CA 1
ATOM 1467 C C . MET A 1 186 ? 6.281 2.262 20.906 1 98.75 186 MET A C 1
ATOM 1469 O O . MET A 1 186 ? 6.102 3.082 21.812 1 98.75 186 MET A O 1
ATOM 1473 N N . LEU A 1 187 ? 5.48 2.135 19.891 1 98.81 187 LEU A N 1
ATOM 1474 C CA . LEU A 1 187 ? 4.375 3.061 19.672 1 98.81 187 LEU A CA 1
ATOM 1475 C C . LEU A 1 187 ? 3.264 2.828 20.688 1 98.81 187 LEU A C 1
ATOM 1477 O O . LEU A 1 187 ? 2.635 3.779 21.156 1 98.81 187 LEU A O 1
ATOM 1481 N N . THR A 1 188 ? 3.01 1.551 20.984 1 98.31 188 THR A N 1
ATOM 1482 C CA . THR A 1 188 ? 2.006 1.224 22 1 98.31 188 THR A CA 1
ATOM 1483 C C . THR A 1 188 ? 2.357 1.862 23.328 1 98.31 188 THR A C 1
ATOM 1485 O O . THR A 1 188 ? 1.489 2.422 24.016 1 98.31 188 THR A O 1
ATOM 1488 N N . LYS A 1 189 ? 3.588 1.811 23.719 1 98.44 189 LYS A N 1
ATOM 1489 C CA . LYS A 1 189 ? 4.055 2.43 24.953 1 98.44 189 LYS A CA 1
ATOM 1490 C C . LYS A 1 189 ? 3.943 3.949 24.891 1 98.44 189 LYS A C 1
ATOM 1492 O O . LYS A 1 189 ? 3.553 4.594 25.859 1 98.44 189 LYS A O 1
ATOM 1497 N N . LEU A 1 190 ? 4.285 4.461 23.75 1 98.75 190 LEU A N 1
ATOM 1498 C CA . LEU A 1 190 ? 4.184 5.902 23.547 1 98.75 190 LEU A CA 1
ATOM 1499 C C . LEU A 1 190 ? 2.754 6.383 23.766 1 98.75 190 LEU A C 1
ATOM 1501 O O . LEU A 1 190 ? 2.537 7.461 24.328 1 98.75 190 LEU A O 1
ATOM 1505 N N . VAL A 1 191 ? 1.754 5.625 23.312 1 98.62 191 VAL A N 1
ATOM 1506 C CA . VAL A 1 191 ? 0.341 5.961 23.469 1 98.62 191 VAL A CA 1
ATOM 1507 C C . VAL A 1 191 ? -0.063 5.855 24.938 1 98.62 191 VAL A C 1
ATOM 1509 O O . VAL A 1 191 ? -0.971 6.559 25.391 1 98.62 191 VAL A O 1
ATOM 1512 N N . GLY A 1 192 ? 0.608 5.062 25.703 1 98.31 192 GLY A N 1
ATOM 1513 C CA . GLY A 1 192 ? 0.277 4.797 27.094 1 98.31 192 GLY A CA 1
ATOM 1514 C C . GLY A 1 192 ? -0.485 3.502 27.281 1 98.31 192 GLY A C 1
ATOM 1515 O O . GLY A 1 192 ? -1.195 3.338 28.281 1 98.31 192 GLY A O 1
ATOM 1516 N N . TRP A 1 193 ? -0.423 2.59 26.328 1 98.69 193 TRP A N 1
ATOM 1517 C CA . TRP A 1 193 ? -1.084 1.292 26.422 1 98.69 193 TRP A CA 1
ATOM 1518 C C . TRP A 1 193 ? -0.108 0.214 26.875 1 98.69 193 TRP A C 1
ATOM 1520 O O . TRP A 1 193 ? 1.105 0.433 26.891 1 98.69 193 TRP A O 1
ATOM 1530 N N . ASP A 1 194 ? -0.617 -0.967 27.297 1 98.25 194 ASP A N 1
ATOM 1531 C CA . ASP A 1 194 ? 0.175 -2.133 27.688 1 98.25 194 ASP A CA 1
ATOM 1532 C C . ASP A 1 194 ? 0.598 -2.936 26.453 1 98.25 194 ASP A C 1
ATOM 1534 O O . ASP A 1 194 ? -0.243 -3.52 25.766 1 98.25 194 ASP A O 1
ATOM 1538 N N . PRO A 1 195 ? 1.896 -2.984 26.141 1 97.25 195 PRO A N 1
ATOM 1539 C CA . PRO A 1 195 ? 2.361 -3.691 24.953 1 97.25 195 PRO A CA 1
ATOM 1540 C C . PRO A 1 195 ? 2.111 -5.195 25.016 1 97.25 195 PRO A C 1
ATOM 1542 O O . PRO A 1 195 ? 2.252 -5.898 24.016 1 97.25 195 PRO A O 1
ATOM 1545 N N . GLN A 1 196 ? 1.733 -5.73 26.141 1 96.88 196 GLN A N 1
ATOM 1546 C CA . GLN A 1 196 ? 1.403 -7.145 26.281 1 96.88 196 GLN A CA 1
ATOM 1547 C C . GLN A 1 196 ? 0.03 -7.449 25.688 1 96.88 196 GLN A C 1
ATOM 1549 O O . GLN A 1 196 ? -0.233 -8.578 25.266 1 96.88 196 GLN A O 1
ATOM 1554 N N . THR A 1 197 ? -0.785 -6.406 25.656 1 96.94 197 THR A N 1
ATOM 1555 C CA . THR A 1 197 ? -2.16 -6.668 25.25 1 96.94 197 THR A CA 1
ATOM 1556 C C . THR A 1 197 ? -2.506 -5.879 23.984 1 96.94 197 THR A C 1
ATOM 1558 O O . THR A 1 197 ? -3.342 -6.305 23.188 1 96.94 197 THR A O 1
ATOM 1561 N N . ALA A 1 198 ? -1.939 -4.699 23.859 1 98.12 198 ALA A N 1
ATOM 1562 C CA . ALA A 1 198 ? -2.178 -3.895 22.672 1 98.12 198 ALA A CA 1
ATOM 1563 C C . ALA A 1 198 ? -1.424 -4.457 21.469 1 98.12 198 ALA A C 1
ATOM 1565 O O . ALA A 1 198 ? -0.423 -5.16 21.625 1 98.12 198 ALA A O 1
ATOM 1566 N N . ASN A 1 199 ? -1.942 -4.277 20.328 1 97.25 199 ASN A N 1
ATOM 1567 C CA . ASN A 1 199 ? -1.305 -4.691 19.078 1 97.25 199 ASN A CA 1
ATOM 1568 C C . ASN A 1 199 ? -1.74 -3.812 17.906 1 97.25 199 ASN A C 1
ATOM 1570 O O . ASN A 1 199 ? -2.475 -2.84 18.094 1 97.25 199 ASN A O 1
ATOM 1574 N N . GLY A 1 200 ? -1.217 -4.031 16.781 1 98 200 GLY A N 1
ATOM 1575 C CA . GLY A 1 200 ? -1.552 -3.287 15.57 1 98 200 GLY A CA 1
ATOM 1576 C C . GLY A 1 200 ? -0.979 -3.902 14.312 1 98 200 GLY A C 1
ATOM 1577 O O . GLY A 1 200 ? -0.509 -5.043 14.328 1 98 200 GLY A O 1
ATOM 1578 N N . VAL A 1 201 ? -1.055 -3.186 13.258 1 97.94 201 VAL A N 1
ATOM 1579 C CA . VAL A 1 201 ? -0.54 -3.65 11.969 1 97.94 201 VAL A CA 1
ATOM 1580 C C . VAL A 1 201 ? -0.234 -2.455 11.07 1 97.94 201 VAL A C 1
ATOM 1582 O O . VAL A 1 201 ? -0.84 -1.391 11.219 1 97.94 201 VAL A O 1
ATOM 1585 N N . PHE A 1 202 ? 0.749 -2.623 10.258 1 97.94 202 PHE A N 1
ATOM 1586 C CA . PHE A 1 202 ? 1.021 -1.622 9.227 1 97.94 202 PHE A CA 1
ATOM 1587 C C . PHE A 1 202 ? 0.069 -1.783 8.047 1 97.94 202 PHE A C 1
ATOM 1589 O O . PHE A 1 202 ? -0.284 -2.904 7.68 1 97.94 202 PHE A O 1
ATOM 1596 N N . THR A 1 203 ? -0.391 -0.663 7.453 1 97.44 203 THR A N 1
ATOM 1597 C CA . THR A 1 203 ? -1.431 -0.665 6.43 1 97.44 203 THR A CA 1
ATOM 1598 C C . THR A 1 203 ? -0.979 0.114 5.199 1 97.44 203 THR A C 1
ATOM 1600 O O . THR A 1 203 ? 0.151 0.605 5.148 1 97.44 203 THR A O 1
ATOM 1603 N N . PHE A 1 204 ? -1.843 0.255 4.168 1 96.06 204 PHE A N 1
ATOM 1604 C CA . PHE A 1 204 ? -1.483 0.885 2.902 1 96.06 204 PHE A CA 1
ATOM 1605 C C . PHE A 1 204 ? -1.689 2.393 2.971 1 96.06 204 PHE A C 1
ATOM 1607 O O . PHE A 1 204 ? -1.691 3.072 1.941 1 96.06 204 PHE A O 1
ATOM 1614 N N . GLY A 1 205 ? -1.919 2.988 4.18 1 96.75 205 GLY A N 1
ATOM 1615 C CA . GLY A 1 205 ? -2.08 4.422 4.363 1 96.75 205 GLY A CA 1
ATOM 1616 C C . GLY A 1 205 ? -3.08 4.773 5.449 1 96.75 205 GLY A C 1
ATOM 1617 O O . GLY A 1 205 ? -3.686 3.887 6.055 1 96.75 205 GLY A O 1
ATOM 1618 N N . GLY A 1 206 ? -3.238 6.098 5.656 1 97.44 206 GLY A N 1
ATOM 1619 C CA . GLY A 1 206 ? -4.215 6.555 6.633 1 97.44 206 GLY A CA 1
ATOM 1620 C C . GLY A 1 206 ? -5.613 6.023 6.371 1 97.44 206 GLY A C 1
ATOM 1621 O O . GLY A 1 206 ? -6.359 5.738 7.309 1 97.44 206 GLY A O 1
ATOM 1622 N N . THR A 1 207 ? -5.969 5.883 5.09 1 97.62 207 THR A N 1
ATOM 1623 C CA . THR A 1 207 ? -7.242 5.281 4.723 1 97.62 207 THR A CA 1
ATOM 1624 C C . THR A 1 207 ? -7.316 3.834 5.207 1 97.62 207 THR A C 1
ATOM 1626 O O . THR A 1 207 ? -8.352 3.398 5.715 1 97.62 207 THR A O 1
ATOM 1629 N N . GLY A 1 208 ? -6.207 3.105 5.012 1 98.12 208 GLY A N 1
ATOM 1630 C CA . GLY A 1 208 ? -6.148 1.751 5.535 1 98.12 208 GLY A CA 1
ATOM 1631 C C . GLY A 1 208 ? -6.324 1.685 7.039 1 98.12 208 GLY A C 1
ATOM 1632 O O . GLY A 1 208 ? -7.027 0.81 7.551 1 98.12 208 GLY A O 1
ATOM 1633 N N . ASN A 1 209 ? -5.688 2.635 7.789 1 98.56 209 ASN A N 1
ATOM 1634 C CA . ASN A 1 209 ? -5.852 2.705 9.242 1 98.56 209 ASN A CA 1
ATOM 1635 C C . ASN A 1 209 ? -7.324 2.787 9.633 1 98.56 209 ASN A C 1
ATOM 1637 O O . ASN A 1 209 ? -7.785 2.025 10.484 1 98.56 209 ASN A O 1
ATOM 1641 N N . GLU A 1 210 ? -7.996 3.699 8.977 1 98.62 210 GLU A N 1
ATOM 1642 C CA . GLU A 1 210 ? -9.406 3.914 9.297 1 98.62 210 GLU A CA 1
ATOM 1643 C C . GLU A 1 210 ? -10.25 2.707 8.906 1 98.62 210 GLU A C 1
ATOM 1645 O O . GLU A 1 210 ? -11.195 2.348 9.617 1 98.62 210 GLU A O 1
ATOM 1650 N N . MET A 1 211 ? -9.938 2.066 7.809 1 98.5 211 MET A N 1
ATOM 1651 C CA . MET A 1 211 ? -10.664 0.875 7.387 1 98.5 211 MET A CA 1
ATOM 1652 C C . MET A 1 211 ? -10.547 -0.235 8.422 1 98.5 211 MET A C 1
ATOM 1654 O O . MET A 1 211 ? -11.531 -0.902 8.742 1 98.5 211 MET A O 1
ATOM 1658 N N . TYR A 1 212 ? -9.352 -0.467 8.898 1 98.62 212 TYR A N 1
ATOM 1659 C CA . TYR A 1 212 ? -9.148 -1.491 9.922 1 98.62 212 TYR A CA 1
ATOM 1660 C C . TYR A 1 212 ? -9.938 -1.167 11.18 1 98.62 212 TYR A C 1
ATOM 1662 O O . TYR A 1 212 ? -10.57 -2.049 11.766 1 98.62 212 TYR A O 1
ATOM 1670 N N . ALA A 1 213 ? -9.867 0.104 11.609 1 98.69 213 ALA A N 1
ATOM 1671 C CA . ALA A 1 213 ? -10.625 0.516 12.789 1 98.69 213 ALA A CA 1
ATOM 1672 C C . ALA A 1 213 ? -12.117 0.275 12.594 1 98.69 213 ALA A C 1
ATOM 1674 O O . ALA A 1 213 ? -12.789 -0.261 13.484 1 98.69 213 ALA A O 1
ATOM 1675 N N . LEU A 1 214 ? -12.625 0.641 11.438 1 98.38 214 LEU A N 1
ATOM 1676 C CA . LEU A 1 214 ? -14.047 0.479 11.148 1 98.38 214 LEU A CA 1
ATOM 1677 C C . LEU A 1 214 ? -14.422 -0.998 11.086 1 98.38 214 LEU A C 1
ATOM 1679 O O . LEU A 1 214 ? -15.531 -1.378 11.469 1 98.38 214 LEU A O 1
ATOM 1683 N N . LYS A 1 215 ? -13.523 -1.778 10.516 1 98.12 215 LYS A N 1
ATOM 1684 C CA . LYS A 1 215 ? -13.805 -3.207 10.414 1 98.12 215 LYS A CA 1
ATOM 1685 C C . LYS A 1 215 ? -13.977 -3.83 11.797 1 98.12 215 LYS A C 1
ATOM 1687 O O . LYS A 1 215 ? -14.891 -4.625 12.016 1 98.12 215 LYS A O 1
ATOM 1692 N N . VAL A 1 216 ? -13.07 -3.502 12.742 1 98.12 216 VAL A N 1
ATOM 1693 C CA . VAL A 1 216 ? -13.18 -3.979 14.109 1 98.12 216 VAL A CA 1
ATOM 1694 C C . VAL A 1 216 ? -14.461 -3.432 14.742 1 98.12 216 VAL A C 1
ATOM 1696 O O . VAL A 1 216 ? -15.18 -4.156 15.438 1 98.12 216 VAL A O 1
ATOM 1699 N N . ALA A 1 217 ? -14.781 -2.158 14.484 1 98.19 217 ALA A N 1
ATOM 1700 C CA . ALA A 1 217 ? -15.977 -1.498 15.016 1 98.19 217 ALA A CA 1
ATOM 1701 C C . ALA A 1 217 ? -17.25 -2.197 14.547 1 98.19 217 ALA A C 1
ATOM 1703 O O . ALA A 1 217 ? -18.156 -2.436 15.336 1 98.19 217 ALA A O 1
ATOM 1704 N N . LEU A 1 218 ? -17.328 -2.518 13.25 1 97 218 LEU A N 1
ATOM 1705 C CA . LEU A 1 218 ? -18.484 -3.182 12.672 1 97 218 LEU A CA 1
ATOM 1706 C C . LEU A 1 218 ? -18.672 -4.57 13.273 1 97 218 LEU A C 1
ATOM 1708 O O . LEU A 1 218 ? -19.797 -4.973 13.586 1 97 218 LEU A O 1
ATOM 1712 N N . THR A 1 219 ? -17.547 -5.309 13.375 1 96.19 219 THR A N 1
ATOM 1713 C CA . THR A 1 219 ? -17.641 -6.645 13.953 1 96.19 219 THR A CA 1
ATOM 1714 C C . THR A 1 219 ? -18.125 -6.574 15.398 1 96.19 219 THR A C 1
ATOM 1716 O O . THR A 1 219 ? -18.891 -7.434 15.844 1 96.19 219 THR A O 1
ATOM 1719 N N . ARG A 1 220 ? -17.703 -5.582 16.125 1 95.5 220 ARG A N 1
ATOM 1720 C CA . ARG A 1 220 ? -18.094 -5.383 17.516 1 95.5 220 ARG A CA 1
ATOM 1721 C C . ARG A 1 220 ? -19.594 -5.105 17.625 1 95.5 220 ARG A C 1
ATOM 1723 O O . ARG A 1 220 ? -20.266 -5.656 18.5 1 95.5 220 ARG A O 1
ATOM 1730 N N . CYS A 1 221 ? -20.156 -4.285 16.75 1 95 221 CYS A N 1
ATOM 1731 C CA . CYS A 1 221 ? -21.516 -3.828 16.938 1 95 221 CYS A CA 1
ATOM 1732 C C . CYS A 1 221 ? -22.516 -4.727 16.203 1 95 221 CYS A C 1
ATOM 1734 O O . CYS A 1 221 ? -23.656 -4.871 16.625 1 95 221 CYS A O 1
ATOM 1736 N N . LEU A 1 222 ? -22.062 -5.367 15.078 1 93.75 222 LEU A N 1
ATOM 1737 C CA . LEU A 1 222 ? -22.969 -6.18 14.289 1 93.75 222 LEU A CA 1
ATOM 1738 C C . LEU A 1 222 ? -22.781 -7.66 14.586 1 93.75 222 LEU A C 1
ATOM 1740 O O . LEU A 1 222 ? -23.641 -8.484 14.234 1 93.75 222 LEU A O 1
ATOM 1744 N N . GLY A 1 223 ? -21.656 -8.023 15.234 1 93.5 223 GLY A N 1
ATOM 1745 C CA . GLY A 1 223 ? -21.312 -9.422 15.453 1 93.5 223 GLY A CA 1
ATOM 1746 C C . GLY A 1 223 ? -20.484 -10.016 14.336 1 93.5 223 GLY A C 1
ATOM 1747 O O . GLY A 1 223 ? -20.484 -9.516 13.211 1 93.5 223 GLY A O 1
ATOM 1748 N N . THR A 1 224 ? -19.844 -11.07 14.547 1 92.25 224 THR A N 1
ATOM 1749 C CA . THR A 1 224 ? -18.891 -11.688 13.617 1 92.25 224 THR A CA 1
ATOM 1750 C C . THR A 1 224 ? -19.625 -12.242 12.391 1 92.25 224 THR A C 1
ATOM 1752 O O . THR A 1 224 ? -19.031 -12.359 11.32 1 92.25 224 THR A O 1
ATOM 1755 N N . GLN A 1 225 ? -20.859 -12.531 12.508 1 92.19 225 GLN A N 1
ATOM 1756 C CA . GLN A 1 225 ? -21.625 -13.141 11.422 1 92.19 225 GLN A CA 1
ATOM 1757 C C . GLN A 1 225 ? -21.766 -12.188 10.242 1 92.19 225 GLN A C 1
ATOM 1759 O O . GLN A 1 225 ? -21.953 -12.625 9.109 1 92.19 225 GLN A O 1
ATOM 1764 N N . TYR A 1 226 ? -21.625 -10.867 10.531 1 92.56 226 TYR A N 1
ATOM 1765 C CA . TYR A 1 226 ? -21.75 -9.906 9.445 1 92.56 226 TYR A CA 1
ATOM 1766 C C . TYR A 1 226 ? -20.656 -10.109 8.406 1 92.56 226 TYR A C 1
ATOM 1768 O O . TYR A 1 226 ? -20.844 -9.812 7.223 1 92.56 226 TYR A O 1
ATOM 1776 N N . ARG A 1 227 ? -19.5 -10.672 8.836 1 94.19 227 ARG A N 1
ATOM 1777 C CA . ARG A 1 227 ? -18.391 -10.914 7.934 1 94.19 227 ARG A CA 1
ATOM 1778 C C . ARG A 1 227 ? -18.719 -12.008 6.93 1 94.19 227 ARG A C 1
ATOM 1780 O O . ARG A 1 227 ? -18.156 -12.039 5.828 1 94.19 227 ARG A O 1
ATOM 1787 N N . PHE A 1 228 ? -19.609 -12.883 7.277 1 93.44 228 PHE A N 1
ATOM 1788 C CA . PHE A 1 228 ? -20 -14 6.418 1 93.44 228 PHE A CA 1
ATOM 1789 C C . PHE A 1 228 ? -21.25 -13.656 5.613 1 93.44 228 PHE A C 1
ATOM 1791 O O . PHE A 1 228 ? -21.297 -13.898 4.406 1 93.44 228 PHE A O 1
ATOM 1798 N N . LYS A 1 229 ? -22.219 -12.984 6.234 1 93.56 229 LYS A N 1
ATOM 1799 C CA . LYS A 1 229 ? -23.516 -12.742 5.617 1 93.56 229 LYS A CA 1
ATOM 1800 C C . LYS A 1 229 ? -23.562 -11.391 4.918 1 93.56 229 LYS A C 1
ATOM 1802 O O . LYS A 1 229 ? -24.422 -11.141 4.086 1 93.56 229 LYS A O 1
ATOM 1807 N N . GLY A 1 230 ? -22.609 -10.469 5.258 1 93.5 230 GLY A N 1
ATOM 1808 C CA . GLY A 1 230 ? -22.625 -9.117 4.73 1 93.5 230 GLY A CA 1
ATOM 1809 C C . GLY A 1 230 ? -23.406 -8.148 5.59 1 93.5 230 GLY A C 1
ATOM 1810 O O . GLY A 1 230 ? -23.984 -8.539 6.613 1 93.5 230 GLY A O 1
ATOM 1811 N N . ILE A 1 231 ? -23.344 -6.918 5.16 1 91.12 231 ILE A N 1
ATOM 1812 C CA . ILE A 1 231 ? -24.094 -5.891 5.867 1 91.12 231 ILE A CA 1
ATOM 1813 C C . ILE A 1 231 ? -25.547 -5.875 5.363 1 91.12 231 ILE A C 1
ATOM 1815 O O . ILE A 1 231 ? -25.781 -5.832 4.156 1 91.12 231 ILE A O 1
ATOM 1819 N N . ARG A 1 232 ? -26.625 -6.035 6.012 1 80.12 232 ARG A N 1
ATOM 1820 C CA . ARG A 1 232 ? -28.016 -6.07 5.594 1 80.12 232 ARG A CA 1
ATOM 1821 C C . ARG A 1 232 ? -28.719 -4.746 5.891 1 80.12 232 ARG A C 1
ATOM 1823 O O . ARG A 1 232 ? -29.516 -4.27 5.09 1 80.12 232 ARG A O 1
ATOM 1830 N N . ASP A 1 233 ? -28.594 -4.191 6.918 1 78.69 233 ASP A N 1
ATOM 1831 C CA . ASP A 1 233 ? -29.25 -2.951 7.309 1 78.69 233 ASP A CA 1
ATOM 1832 C C . ASP A 1 233 ? -28.25 -1.82 7.477 1 78.69 233 ASP A C 1
ATOM 1834 O O . ASP A 1 233 ? -28.188 -1.177 8.531 1 78.69 233 ASP A O 1
ATOM 1838 N N . SER A 1 234 ? -27.703 -1.611 6.281 1 75.25 234 SER A N 1
ATOM 1839 C CA . SER A 1 234 ? -26.656 -0.606 6.312 1 75.25 234 SER A CA 1
ATOM 1840 C C . SER A 1 234 ? -27.188 0.753 6.738 1 75.25 234 SER A C 1
ATOM 1842 O O . SER A 1 234 ? -26.469 1.566 7.312 1 75.25 234 SER A O 1
ATOM 1844 N N . ASP A 1 235 ? -28.406 1.013 6.457 1 74.5 235 ASP A N 1
ATOM 1845 C CA . ASP A 1 235 ? -29.031 2.295 6.766 1 74.5 235 ASP A CA 1
ATOM 1846 C C . ASP A 1 235 ? -29.109 2.525 8.273 1 74.5 235 ASP A C 1
ATOM 1848 O O . ASP A 1 235 ? -29.312 3.654 8.727 1 74.5 235 ASP A O 1
ATOM 1852 N N . LYS A 1 236 ? -28.797 1.541 8.883 1 87.44 236 LYS A N 1
ATOM 1853 C CA . LYS A 1 236 ? -28.891 1.651 10.336 1 87.44 236 LYS A CA 1
ATOM 1854 C C . LYS A 1 236 ? -27.5 1.725 10.961 1 87.44 236 LYS A C 1
ATOM 1856 O O . LYS A 1 236 ? -27.375 1.893 12.18 1 87.44 236 LYS A O 1
ATOM 1861 N N . VAL A 1 237 ? -26.484 1.698 10.25 1 94.94 237 VAL A N 1
ATOM 1862 C CA . VAL A 1 237 ? -25.109 1.75 10.766 1 94.94 237 VAL A CA 1
ATOM 1863 C C . VAL A 1 237 ? -24.547 3.15 10.57 1 94.94 237 VAL A C 1
ATOM 1865 O O . VAL A 1 237 ? -24.484 3.652 9.445 1 94.94 237 VAL A O 1
ATOM 1868 N N . LYS A 1 238 ? -24.156 3.811 11.641 1 98 238 LYS A N 1
ATOM 1869 C CA . LYS A 1 238 ? -23.734 5.203 11.562 1 98 238 LYS A CA 1
ATOM 1870 C C . LYS A 1 238 ? -22.297 5.367 12.047 1 98 238 LYS A C 1
ATOM 1872 O O . LYS A 1 238 ? -21.859 4.684 12.984 1 98 238 LYS A O 1
ATOM 1877 N N . VAL A 1 239 ? -21.562 6.227 11.406 1 98.56 239 VAL A N 1
ATOM 1878 C CA . VAL A 1 239 ? -20.219 6.648 11.789 1 98.56 239 VAL A CA 1
ATOM 1879 C C . VAL A 1 239 ? -20.203 8.148 12.055 1 98.56 239 VAL A C 1
ATOM 1881 O O . VAL A 1 239 ? -20.625 8.945 11.203 1 98.56 239 VAL A O 1
ATOM 1884 N N . PHE A 1 240 ? -19.75 8.555 13.211 1 98.81 240 PHE A N 1
ATOM 1885 C CA . PHE A 1 240 ? -19.75 9.953 13.609 1 98.81 240 PHE A CA 1
ATOM 1886 C C . PHE A 1 240 ? -18.344 10.547 13.492 1 98.81 240 PHE A C 1
ATOM 1888 O O . PHE A 1 240 ? -17.375 9.969 13.984 1 98.81 240 PHE A O 1
ATOM 1895 N N . VAL A 1 241 ? -18.203 11.633 12.82 1 98.25 241 VAL A N 1
ATOM 1896 C CA . VAL A 1 241 ? -16.922 12.273 12.602 1 98.25 241 VAL A CA 1
ATOM 1897 C C . VAL A 1 241 ? -17.094 13.789 12.562 1 98.25 241 VAL A C 1
ATOM 1899 O O . VAL A 1 241 ? -18.141 14.289 12.141 1 98.25 241 VAL A O 1
ATOM 1902 N N . SER A 1 242 ? -16.078 14.516 12.953 1 96.56 242 SER A N 1
ATOM 1903 C CA . SER A 1 242 ? -16.109 15.969 12.828 1 96.56 242 SER A CA 1
ATOM 1904 C C . SER A 1 242 ? -16.391 16.391 11.391 1 96.56 242 SER A C 1
ATOM 1906 O O . SER A 1 242 ? -15.953 15.734 10.445 1 96.56 242 SER A O 1
ATOM 1908 N N . GLU A 1 243 ? -17.047 17.5 11.172 1 92.69 243 GLU A N 1
ATOM 1909 C CA . GLU A 1 243 ? -17.359 17.984 9.828 1 92.69 243 GLU A CA 1
ATOM 1910 C C . GLU A 1 243 ? -16.078 18.344 9.062 1 92.69 243 GLU A C 1
ATOM 1912 O O . GLU A 1 243 ? -16.078 18.328 7.832 1 92.69 243 GLU A O 1
ATOM 1917 N N . ILE A 1 244 ? -15.008 18.547 9.82 1 92.44 244 ILE A N 1
ATOM 1918 C CA . ILE A 1 244 ? -13.781 18.906 9.117 1 92.44 244 ILE A CA 1
ATOM 1919 C C . ILE A 1 244 ? -12.812 17.734 9.133 1 92.44 244 ILE A C 1
ATOM 1921 O O . ILE A 1 244 ? -11.617 17.891 8.875 1 92.44 244 ILE A O 1
ATOM 1925 N N . GLY A 1 245 ? -13.336 16.531 9.555 1 94.38 245 GLY A N 1
ATOM 1926 C CA . GLY A 1 245 ? -12.508 15.344 9.461 1 94.38 245 GLY A CA 1
ATOM 1927 C C . GLY A 1 245 ? -12.047 15.047 8.047 1 94.38 245 GLY A C 1
ATOM 1928 O O . GLY A 1 245 ? -12.625 15.562 7.082 1 94.38 245 GLY A O 1
ATOM 1929 N N . HIS A 1 246 ? -11.016 14.281 7.949 1 93.75 246 HIS A N 1
ATOM 1930 C CA . HIS A 1 246 ? -10.445 13.961 6.645 1 93.75 246 HIS A CA 1
ATOM 1931 C C . HIS A 1 246 ? -11.477 13.297 5.738 1 93.75 246 HIS A C 1
ATOM 1933 O O . HIS A 1 246 ? -12.336 12.547 6.211 1 93.75 246 HIS A O 1
ATOM 1939 N N . TYR A 1 247 ? -11.391 13.453 4.473 1 92.06 247 TYR A N 1
ATOM 1940 C CA . TYR A 1 247 ? -12.398 13.016 3.52 1 92.06 247 TYR A CA 1
ATOM 1941 C C . TYR A 1 247 ? -12.375 11.5 3.363 1 92.06 247 TYR A C 1
ATOM 1943 O O . TYR A 1 247 ? -13.312 10.906 2.818 1 92.06 247 TYR A O 1
ATOM 1951 N N . CYS A 1 248 ? -11.305 10.828 3.822 1 94.81 248 CYS A N 1
ATOM 1952 C CA . CYS A 1 248 ? -11.258 9.375 3.703 1 94.81 248 CYS A CA 1
ATOM 1953 C C . CYS A 1 248 ? -12.445 8.734 4.414 1 94.81 248 CYS A C 1
ATOM 1955 O O . CYS A 1 248 ? -12.766 7.57 4.164 1 94.81 248 CYS A O 1
ATOM 1957 N N . LYS A 1 249 ? -13.148 9.461 5.309 1 95.5 249 LYS A N 1
ATOM 1958 C CA . LYS A 1 249 ? -14.367 8.969 5.949 1 95.5 249 LYS A CA 1
ATOM 1959 C C . LYS A 1 249 ? -15.398 8.547 4.914 1 95.5 249 LYS A C 1
ATOM 1961 O O . LYS A 1 249 ? -16.109 7.559 5.109 1 95.5 249 LYS A O 1
ATOM 1966 N N . PHE A 1 250 ? -15.414 9.266 3.789 1 95.12 250 PHE A N 1
ATOM 1967 C CA . PHE A 1 250 ? -16.359 8.93 2.725 1 95.12 250 PHE A CA 1
ATOM 1968 C C . PHE A 1 250 ? -15.859 7.727 1.932 1 95.12 250 PHE A C 1
ATOM 1970 O O . PHE A 1 250 ? -16.656 6.855 1.554 1 95.12 250 PHE A O 1
ATOM 1977 N N . ASN A 1 251 ? -14.523 7.598 1.719 1 95.62 251 ASN A N 1
ATOM 1978 C CA . ASN A 1 251 ? -13.953 6.438 1.04 1 95.62 251 ASN A CA 1
ATOM 1979 C C . ASN A 1 251 ? -14.227 5.148 1.813 1 95.62 251 ASN A C 1
ATOM 1981 O O . ASN A 1 251 ? -14.695 4.164 1.241 1 95.62 251 ASN A O 1
ATOM 1985 N N . THR A 1 252 ? -13.898 5.199 3.078 1 97.56 252 THR A N 1
ATOM 1986 C CA . THR A 1 252 ? -13.961 3.984 3.883 1 97.56 252 THR A CA 1
ATOM 1987 C C . THR A 1 252 ? -15.406 3.502 4.012 1 97.56 252 THR A C 1
ATOM 1989 O O . THR A 1 252 ? -15.695 2.32 3.807 1 97.56 252 THR A O 1
ATOM 1992 N N . THR A 1 253 ? -16.406 4.395 4.262 1 97.06 253 THR A N 1
ATOM 1993 C CA . THR A 1 253 ? -17.797 3.992 4.406 1 97.06 253 THR A CA 1
ATOM 1994 C C . THR A 1 253 ? -18.375 3.564 3.062 1 97.06 253 THR A C 1
ATOM 1996 O O . THR A 1 253 ? -19.188 2.629 2.998 1 97.06 253 THR A O 1
ATOM 1999 N N . ASP A 1 254 ? -17.984 4.254 2.006 1 96.5 254 ASP A N 1
ATOM 2000 C CA . ASP A 1 254 ? -18.391 3.896 0.651 1 96.5 254 ASP A CA 1
ATOM 2001 C C . ASP A 1 254 ? -17.906 2.498 0.279 1 96.5 254 ASP A C 1
ATOM 2003 O O . ASP A 1 254 ? -18.703 1.617 -0.037 1 96.5 254 ASP A O 1
ATOM 2007 N N . TRP A 1 255 ? -16.688 2.205 0.45 1 97.25 255 TRP A N 1
ATOM 2008 C CA . TRP A 1 255 ? -16.062 0.973 -0.026 1 97.25 255 TRP A CA 1
ATOM 2009 C C . TRP A 1 255 ? -16.438 -0.203 0.873 1 97.25 255 TRP A C 1
ATOM 2011 O O . TRP A 1 255 ? -16.469 -1.351 0.42 1 97.25 255 TRP A O 1
ATOM 2021 N N . MET A 1 256 ? -16.734 0.033 2.139 1 97 256 MET A N 1
ATOM 2022 C CA . MET A 1 256 ? -17 -1.058 3.07 1 97 256 MET A CA 1
ATOM 2023 C C . MET A 1 256 ? -18.5 -1.394 3.082 1 97 256 MET A C 1
ATOM 2025 O O . MET A 1 256 ? -18.938 -2.229 3.871 1 97 256 MET A O 1
ATOM 2029 N N . GLY A 1 257 ? -19.297 -0.683 2.26 1 95.75 257 GLY A N 1
ATOM 2030 C CA . GLY A 1 257 ? -20.688 -1.029 2.074 1 95.75 257 GLY A CA 1
ATOM 2031 C C . GLY A 1 257 ? -21.609 -0.346 3.068 1 95.75 257 GLY A C 1
ATOM 2032 O O . GLY A 1 257 ? -22.812 -0.63 3.109 1 95.75 257 GLY A O 1
ATOM 2033 N N . ILE A 1 258 ? -21.047 0.573 3.863 1 96.44 258 ILE A N 1
ATOM 2034 C CA . ILE A 1 258 ? -21.859 1.328 4.82 1 96.44 258 ILE A CA 1
ATOM 2035 C C . ILE A 1 258 ? -22.625 2.43 4.094 1 96.44 258 ILE A C 1
ATOM 2037 O O . ILE A 1 258 ? -23.812 2.639 4.348 1 96.44 258 ILE A O 1
ATOM 2041 N N . GLY A 1 259 ? -21.906 3.082 3.152 1 95.88 259 GLY A N 1
ATOM 2042 C CA . GLY A 1 259 ? -22.484 4.195 2.416 1 95.88 259 GLY A CA 1
ATOM 2043 C C . GLY A 1 259 ? -22.078 5.551 2.965 1 95.88 259 GLY A C 1
ATOM 2044 O O . GLY A 1 259 ? -22 5.734 4.18 1 95.88 259 GLY A O 1
ATOM 2045 N N . MET A 1 260 ? -21.922 6.531 2.096 1 95.31 260 MET A N 1
ATOM 2046 C CA . MET A 1 260 ? -21.422 7.852 2.463 1 95.31 260 MET A CA 1
ATOM 2047 C C . MET A 1 260 ? -22.469 8.633 3.244 1 95.31 260 MET A C 1
ATOM 2049 O O . MET A 1 260 ? -22.125 9.461 4.094 1 95.31 260 MET A O 1
ATOM 2053 N N . ASP A 1 261 ? -23.734 8.328 3.035 1 95.12 261 ASP A N 1
ATOM 2054 C CA . ASP A 1 261 ? -24.828 9.031 3.701 1 95.12 261 ASP A CA 1
ATOM 2055 C C . ASP A 1 261 ? -24.875 8.688 5.188 1 95.12 261 ASP A C 1
ATOM 2057 O O . ASP A 1 261 ? -25.562 9.359 5.965 1 95.12 261 ASP A O 1
ATOM 2061 N N . ASN A 1 262 ? -24.188 7.656 5.527 1 96.62 262 ASN A N 1
ATOM 2062 C CA . ASN A 1 262 ? -24.25 7.184 6.906 1 96.62 262 ASN A CA 1
ATOM 2063 C C . ASN A 1 262 ? -23.109 7.742 7.746 1 96.62 262 ASN A C 1
ATOM 2065 O O . ASN A 1 262 ? -22.938 7.352 8.898 1 96.62 262 ASN A O 1
ATOM 2069 N N . VAL A 1 263 ? -22.359 8.641 7.184 1 97.19 263 VAL A N 1
ATOM 2070 C CA . VAL A 1 263 ? -21.438 9.484 7.934 1 97.19 263 VAL A CA 1
ATOM 2071 C C . VAL A 1 263 ? -22.188 10.672 8.531 1 97.19 263 VAL A C 1
ATOM 2073 O O . VAL A 1 263 ? -22.781 11.469 7.797 1 97.19 263 VAL A O 1
ATOM 2076 N N . ILE A 1 264 ? -22.156 10.766 9.797 1 98.25 264 ILE A N 1
ATOM 2077 C CA . ILE A 1 264 ? -22.812 11.875 10.469 1 98.25 264 ILE A CA 1
ATOM 2078 C C . ILE A 1 264 ? -21.781 12.922 10.891 1 98.25 264 ILE A C 1
ATOM 2080 O O . ILE A 1 264 ? -20.969 12.68 11.797 1 98.25 264 ILE A O 1
ATOM 2084 N N . GLY A 1 265 ? -21.828 14.031 10.25 1 97.38 265 GLY A N 1
ATOM 2085 C CA . GLY A 1 265 ? -20.922 15.117 10.57 1 97.38 265 GLY A CA 1
ATOM 2086 C C . GLY A 1 265 ? -21.281 15.836 11.852 1 97.38 265 GLY A C 1
ATOM 2087 O O . GLY A 1 265 ? -22.438 16.219 12.062 1 97.38 265 GLY A O 1
ATOM 2088 N N . VAL A 1 266 ? -20.328 16.016 12.711 1 98.56 266 VAL A N 1
ATOM 2089 C CA . VAL A 1 266 ? -20.516 16.734 13.969 1 98.56 266 VAL A CA 1
ATOM 2090 C C . VAL A 1 266 ? -19.953 18.141 13.852 1 98.56 266 VAL A C 1
ATOM 2092 O O . VAL A 1 266 ? -18.844 18.328 13.312 1 98.56 266 VAL A O 1
ATOM 2095 N N . GLN A 1 267 ? -20.594 19.094 14.383 1 97.69 267 GLN A N 1
ATOM 2096 C CA . GLN A 1 267 ? -20.156 20.484 14.336 1 97.69 267 GLN A CA 1
ATOM 2097 C C . GLN A 1 267 ? -18.875 20.688 15.133 1 97.69 267 GLN A C 1
ATOM 2099 O O . GLN A 1 267 ? -18.469 19.812 15.906 1 97.69 267 GLN A O 1
ATOM 2104 N N . ILE A 1 268 ? -18.266 21.859 14.922 1 97.44 268 ILE A N 1
ATOM 2105 C CA . ILE A 1 268 ? -16.969 22.109 15.547 1 97.44 268 ILE A CA 1
ATOM 2106 C C . ILE A 1 268 ? -17.031 23.391 16.375 1 97.44 268 ILE A C 1
ATOM 2108 O O . ILE A 1 268 ? -17.922 24.203 16.203 1 97.44 268 ILE A O 1
ATOM 2112 N N . ASN A 1 269 ? -16.062 23.531 17.281 1 96.75 269 ASN A N 1
ATOM 2113 C CA . ASN A 1 269 ? -15.859 24.734 18.094 1 96.75 269 ASN A CA 1
ATOM 2114 C C . ASN A 1 269 ? -14.992 25.766 17.375 1 96.75 269 ASN A C 1
ATOM 2116 O O . ASN A 1 269 ? -14.547 25.516 16.25 1 96.75 269 ASN A O 1
ATOM 2120 N N . ASP A 1 270 ? -14.75 26.875 18.031 1 93.44 270 ASP A N 1
ATOM 2121 C CA . ASP A 1 270 ? -13.93 27.938 17.453 1 93.44 270 ASP A CA 1
ATOM 2122 C C . ASP A 1 270 ? -12.492 27.469 17.234 1 93.44 270 ASP A C 1
ATOM 2124 O O . ASP A 1 270 ? -11.82 27.922 16.312 1 93.44 270 ASP A O 1
ATOM 2128 N N . ASP A 1 271 ? -12.102 26.531 18.031 1 94.94 271 ASP A N 1
ATOM 2129 C CA . ASP A 1 271 ? -10.75 26.016 17.891 1 94.94 271 ASP A CA 1
ATOM 2130 C C . ASP A 1 271 ? -10.727 24.797 16.969 1 94.94 271 ASP A C 1
ATOM 2132 O O . ASP A 1 271 ? -9.789 24 17.016 1 94.94 271 ASP A O 1
ATOM 2136 N N . ASN A 1 272 ? -11.836 24.609 16.266 1 97 272 ASN A N 1
ATOM 2137 C CA . ASN A 1 272 ? -11.984 23.594 15.227 1 97 272 ASN A CA 1
ATOM 2138 C C . ASN A 1 272 ? -12.062 22.188 15.812 1 97 272 ASN A C 1
ATOM 2140 O O . ASN A 1 272 ? -11.898 21.203 15.094 1 97 272 ASN A O 1
ATOM 2144 N N . SER A 1 273 ? -12.172 22.031 17.156 1 97.88 273 SER A N 1
ATOM 2145 C CA . SER A 1 273 ? -12.43 20.734 17.781 1 97.88 273 SER A CA 1
ATOM 2146 C C . SER A 1 273 ? -13.906 20.359 17.688 1 97.88 273 SER A C 1
ATOM 2148 O O . SER A 1 273 ? -14.758 21.219 17.438 1 97.88 273 SER A O 1
ATOM 2150 N N . MET A 1 274 ? -14.156 19.141 17.891 1 98.19 274 MET A N 1
ATOM 2151 C CA . MET A 1 274 ? -15.516 18.625 17.844 1 98.19 274 MET A CA 1
ATOM 2152 C C . MET A 1 274 ? -16.391 19.234 18.922 1 98.19 274 MET A C 1
ATOM 2154 O O . MET A 1 274 ? -15.953 19.375 20.078 1 98.19 274 MET A O 1
ATOM 2158 N N . ASN A 1 275 ? -17.562 19.672 18.578 1 98.44 275 ASN A N 1
ATOM 2159 C CA . ASN A 1 275 ? -18.531 20.172 19.547 1 98.44 275 ASN A CA 1
ATOM 2160 C C . ASN A 1 275 ? -19.172 19.047 20.344 1 98.44 275 ASN A C 1
ATOM 2162 O O . ASN A 1 275 ? -19.938 18.25 19.797 1 98.44 275 ASN A O 1
ATOM 2166 N N . LYS A 1 276 ? -18.969 19.016 21.594 1 98.06 276 LYS A N 1
ATOM 2167 C CA . LYS A 1 276 ? -19.391 17.891 22.438 1 98.06 276 LYS A CA 1
ATOM 2168 C C . LYS A 1 276 ? -20.906 17.844 22.562 1 98.06 276 LYS A C 1
ATOM 2170 O O . LYS A 1 276 ? -21.484 16.75 22.641 1 98.06 276 LYS A O 1
ATOM 2175 N N . ASP A 1 277 ? -21.578 19 22.656 1 98.44 277 ASP A N 1
ATOM 2176 C CA . ASP A 1 277 ? -23.031 19.031 22.781 1 98.44 277 ASP A CA 1
ATOM 2177 C C . ASP A 1 277 ? -23.703 18.5 21.531 1 98.44 277 ASP A C 1
ATOM 2179 O O . ASP A 1 277 ? -24.688 17.75 21.609 1 98.44 277 ASP A O 1
ATOM 2183 N N . ASP A 1 278 ? -23.172 18.891 20.422 1 98.62 278 ASP A N 1
ATOM 2184 C CA . ASP A 1 278 ? -23.719 18.391 19.156 1 98.62 278 ASP A CA 1
ATOM 2185 C C . ASP A 1 278 ? -23.5 16.891 19.031 1 98.62 278 ASP A C 1
ATOM 2187 O O . ASP A 1 278 ? -24.375 16.156 18.562 1 98.62 278 ASP A O 1
ATOM 2191 N N . LEU A 1 279 ? -22.312 16.391 19.406 1 98.88 279 LEU A N 1
ATOM 2192 C CA . LEU A 1 279 ? -22.047 14.961 19.391 1 98.88 279 LEU A CA 1
ATOM 2193 C C . LEU A 1 279 ? -23.062 14.203 20.234 1 98.88 279 LEU A C 1
ATOM 2195 O O . LEU A 1 279 ? -23.641 13.219 19.797 1 98.88 279 LEU A O 1
ATOM 2199 N N . TYR A 1 280 ? -23.219 14.703 21.484 1 98.75 280 TYR A N 1
ATOM 2200 C CA . TYR A 1 280 ? -24.156 14.047 22.406 1 98.75 280 TYR A CA 1
ATOM 2201 C C . TYR A 1 280 ? -25.547 13.992 21.812 1 98.75 280 TYR A C 1
ATOM 2203 O O . TYR A 1 280 ? -26.203 12.938 21.828 1 98.75 280 TYR A O 1
ATOM 2211 N N . LYS A 1 281 ? -26.016 15.086 21.297 1 98.75 281 LYS A N 1
ATOM 2212 C CA . LYS A 1 281 ? -27.344 15.164 20.719 1 98.75 281 LYS A CA 1
ATOM 2213 C C . LYS A 1 281 ? -27.5 14.172 19.578 1 98.75 281 LYS A C 1
ATOM 2215 O O . LYS A 1 281 ? -28.5 13.445 19.5 1 98.75 281 LYS A O 1
ATOM 2220 N N . LYS A 1 282 ? -26.578 14.109 18.734 1 98.75 282 LYS A N 1
ATOM 2221 C CA . LYS A 1 282 ? -26.672 13.258 17.547 1 98.75 282 LYS A CA 1
ATOM 2222 C C . LYS A 1 282 ? -26.562 11.781 17.906 1 98.75 282 LYS A C 1
ATOM 2224 O O . LYS A 1 282 ? -27.234 10.938 17.312 1 98.75 282 LYS A O 1
ATOM 2229 N N . LEU A 1 283 ? -25.734 11.469 18.859 1 98.75 283 LEU A N 1
ATOM 2230 C CA . LEU A 1 283 ? -25.656 10.102 19.344 1 98.75 283 LEU A CA 1
ATOM 2231 C C . LEU A 1 283 ? -26.984 9.688 19.984 1 98.75 283 LEU A C 1
ATOM 2233 O O . LEU A 1 283 ? -27.438 8.555 19.797 1 98.75 283 LEU A O 1
ATOM 2237 N N . CYS A 1 284 ? -27.625 10.594 20.766 1 98.44 284 CYS A N 1
ATOM 2238 C CA . CYS A 1 284 ? -28.938 10.328 21.344 1 98.44 284 CYS A CA 1
ATOM 2239 C C . CYS A 1 284 ? -29.969 10.031 20.266 1 98.44 284 CYS A C 1
ATOM 2241 O O . CYS A 1 284 ? -30.734 9.078 20.375 1 98.44 284 CYS A O 1
ATOM 2243 N N . ASP A 1 285 ? -29.922 10.859 19.25 1 98.31 285 ASP A N 1
ATOM 2244 C CA . ASP A 1 285 ? -30.859 10.672 18.156 1 98.31 285 ASP A CA 1
ATOM 2245 C C . ASP A 1 285 ? -30.703 9.297 17.516 1 98.31 285 ASP A C 1
ATOM 2247 O O . ASP A 1 285 ? -31.703 8.617 17.25 1 98.31 285 ASP A O 1
ATOM 2251 N N . SER A 1 286 ? -29.5 8.906 17.297 1 97.62 286 SER A N 1
ATOM 2252 C CA . SER A 1 286 ? -29.234 7.602 16.703 1 97.62 286 SER A CA 1
ATOM 2253 C C . SER A 1 286 ? -29.703 6.469 17.609 1 97.62 286 SER A C 1
ATOM 2255 O O . SER A 1 286 ? -30.312 5.504 17.141 1 97.62 286 SER A O 1
ATOM 2257 N N . ALA A 1 287 ? -29.359 6.555 18.859 1 96.88 287 ALA A N 1
ATOM 2258 C CA . ALA A 1 287 ? -29.766 5.535 19.828 1 96.88 287 ALA A CA 1
ATOM 2259 C C . ALA A 1 287 ? -31.281 5.434 19.906 1 96.88 287 ALA A C 1
ATOM 2261 O O . ALA A 1 287 ? -31.828 4.332 19.938 1 96.88 287 ALA A O 1
ATOM 2262 N N . ARG A 1 288 ? -31.938 6.531 19.906 1 96.62 288 ARG A N 1
ATOM 2263 C CA . ARG A 1 288 ? -33.406 6.578 19.984 1 96.62 288 ARG A CA 1
ATOM 2264 C C . ARG A 1 288 ? -34.031 5.945 18.75 1 96.62 288 ARG A C 1
ATOM 2266 O O . ARG A 1 288 ? -35.094 5.34 18.828 1 96.62 288 ARG A O 1
ATOM 2273 N N . ASN A 1 289 ? -33.438 6.109 17.656 1 95.94 289 ASN A N 1
ATOM 2274 C CA . ASN A 1 289 ? -33.938 5.605 16.391 1 95.94 289 ASN A CA 1
ATOM 2275 C C . ASN A 1 289 ? -33.594 4.141 16.188 1 95.94 289 ASN A C 1
ATOM 2277 O O . ASN A 1 289 ? -33.875 3.572 15.125 1 95.94 289 ASN A O 1
ATOM 2281 N N . GLY A 1 290 ? -32.875 3.58 17.078 1 94.06 290 GLY A N 1
ATOM 2282 C CA . GLY A 1 290 ? -32.5 2.18 16.984 1 94.06 290 GLY A CA 1
ATOM 2283 C C . GLY A 1 290 ? -31.359 1.93 15.992 1 94.06 290 GLY A C 1
ATOM 2284 O O . GLY A 1 290 ? -31.203 0.815 15.492 1 94.06 290 GLY A O 1
ATOM 2285 N N . GLU A 1 291 ? -30.641 2.945 15.648 1 95.5 291 GLU A N 1
ATOM 2286 C CA . GLU A 1 291 ? -29.469 2.824 14.766 1 95.5 291 GLU A CA 1
ATOM 2287 C C . GLU A 1 291 ? -28.266 2.279 15.516 1 95.5 291 GLU A C 1
ATOM 2289 O O . GLU A 1 291 ? -28.172 2.406 16.734 1 95.5 291 GLU A O 1
ATOM 2294 N N . LYS A 1 292 ? -27.406 1.588 14.789 1 95.44 292 LYS A N 1
ATOM 2295 C CA . LYS A 1 292 ? -26.141 1.112 15.359 1 95.44 292 LYS A CA 1
ATOM 2296 C C . LYS A 1 292 ? -25.062 2.176 15.258 1 95.44 292 LYS A C 1
ATOM 2298 O O . LYS A 1 292 ? -24.688 2.594 14.156 1 95.44 292 LYS A O 1
ATOM 2303 N N . ILE A 1 293 ? -24.594 2.605 16.406 1 98.12 293 ILE A N 1
ATOM 2304 C CA . ILE A 1 293 ? -23.453 3.51 16.438 1 98.12 293 ILE A CA 1
ATOM 2305 C C . ILE A 1 293 ? -22.156 2.713 16.312 1 98.12 293 ILE A C 1
ATOM 2307 O O . ILE A 1 293 ? -21.609 2.232 17.297 1 98.12 293 ILE A O 1
ATOM 2311 N N . ALA A 1 294 ? -21.656 2.646 15.133 1 97.81 294 ALA A N 1
ATOM 2312 C CA . ALA A 1 294 ? -20.5 1.779 14.883 1 97.81 294 ALA A CA 1
ATOM 2313 C C . ALA A 1 294 ? -19.219 2.396 15.43 1 97.81 294 ALA A C 1
ATOM 2315 O O . ALA A 1 294 ? -18.438 1.726 16.109 1 97.81 294 ALA A O 1
ATOM 2316 N N . CYS A 1 295 ? -19.016 3.68 15.062 1 98.75 295 CYS A N 1
ATOM 2317 C CA . CYS A 1 295 ? -17.719 4.277 15.375 1 98.75 295 CYS A CA 1
ATOM 2318 C C . CYS A 1 295 ? -17.844 5.785 15.547 1 98.75 295 CYS A C 1
ATOM 2320 O O . CYS A 1 295 ? -18.609 6.438 14.828 1 98.75 295 CYS A O 1
ATOM 2322 N N . ILE A 1 296 ? -17.234 6.316 16.5 1 98.88 296 ILE A N 1
ATOM 2323 C CA . ILE A 1 296 ? -16.969 7.742 16.641 1 98.88 296 ILE A CA 1
ATOM 2324 C C . ILE A 1 296 ? -15.5 8.031 16.328 1 98.88 296 ILE A C 1
ATOM 2326 O O . ILE A 1 296 ? -14.594 7.566 17.031 1 98.88 296 ILE A O 1
ATOM 2330 N N . ILE A 1 297 ? -15.25 8.773 15.266 1 98.88 297 ILE A N 1
ATOM 2331 C CA . ILE A 1 297 ? -13.891 9.086 14.836 1 98.88 297 ILE A CA 1
ATOM 2332 C C . ILE A 1 297 ? -13.492 10.469 15.344 1 98.88 297 ILE A C 1
ATOM 2334 O O . ILE A 1 297 ? -14.047 11.477 14.906 1 98.88 297 ILE A O 1
ATOM 2338 N N . ALA A 1 298 ? -12.57 10.492 16.234 1 98.75 298 ALA A N 1
ATOM 2339 C CA . ALA A 1 298 ? -12 11.742 16.719 1 98.75 298 ALA A CA 1
ATOM 2340 C C . ALA A 1 298 ? -10.859 12.219 15.828 1 98.75 298 ALA A C 1
ATOM 2342 O O . ALA A 1 298 ? -9.984 11.422 15.453 1 98.75 298 ALA A O 1
ATOM 2343 N N . THR A 1 299 ? -10.906 13.469 15.477 1 98.19 299 THR A N 1
ATOM 2344 C CA . THR A 1 299 ? -9.836 14.07 14.688 1 98.19 299 THR A CA 1
ATOM 2345 C C . THR A 1 299 ? -8.75 14.641 15.602 1 98.19 299 THR A C 1
ATOM 2347 O O . THR A 1 299 ? -8.992 15.586 16.344 1 98.19 299 THR A O 1
ATOM 2350 N N . CYS A 1 300 ? -7.602 14.078 15.547 1 98.19 300 CYS A N 1
ATOM 2351 C CA . CYS A 1 300 ? -6.504 14.492 16.406 1 98.19 300 CYS A CA 1
ATOM 2352 C C . CYS A 1 300 ? -5.367 15.094 15.594 1 98.19 300 CYS A C 1
ATOM 2354 O O . CYS A 1 300 ? -4.234 14.609 15.648 1 98.19 300 CYS A O 1
ATOM 2356 N N . GLY A 1 301 ? -5.645 16.25 15.078 1 97.38 301 GLY A N 1
ATOM 2357 C CA . GLY A 1 301 ? -4.766 16.953 14.148 1 97.38 301 GLY A CA 1
ATOM 2358 C C . GLY A 1 301 ? -5.289 16.938 12.719 1 97.38 301 GLY A C 1
ATOM 2359 O O . GLY A 1 301 ? -4.836 16.156 11.891 1 97.38 301 GLY A O 1
ATOM 2360 N N . SER A 1 302 ? -6.27 17.812 12.43 1 94.56 302 SER A N 1
ATOM 2361 C CA . SER A 1 302 ? -6.836 17.891 11.094 1 94.56 302 SER A CA 1
ATOM 2362 C C . SER A 1 302 ? -5.828 18.469 10.102 1 94.56 302 SER A C 1
ATOM 2364 O O . SER A 1 302 ? -4.898 19.172 10.492 1 94.56 302 SER A O 1
ATOM 2366 N N . THR A 1 303 ? -5.996 18.219 8.836 1 91.62 303 THR A N 1
ATOM 2367 C CA . THR A 1 303 ? -5.055 18.578 7.773 1 91.62 303 THR A CA 1
ATOM 2368 C C . THR A 1 303 ? -4.961 20.094 7.613 1 91.62 303 THR A C 1
ATOM 2370 O O . THR A 1 303 ? -3.865 20.625 7.457 1 91.62 303 THR A O 1
ATOM 2373 N N . ASP A 1 304 ? -6.055 20.75 7.652 1 93.62 304 ASP A N 1
ATOM 2374 C CA . ASP A 1 304 ? -6.035 22.172 7.355 1 93.62 304 ASP A CA 1
ATOM 2375 C C . ASP A 1 304 ? -5.762 22.984 8.617 1 93.62 304 ASP A C 1
ATOM 2377 O O . ASP A 1 304 ? -4.621 23.391 8.867 1 93.62 304 ASP A O 1
ATOM 2381 N N . PRO A 1 305 ? -6.699 23.078 9.562 1 95.25 305 PRO A N 1
ATOM 2382 C CA . PRO A 1 305 ? -6.387 23.984 10.672 1 95.25 305 PRO A CA 1
ATOM 2383 C C . PRO A 1 305 ? -5.602 23.297 11.781 1 95.25 305 PRO A C 1
ATOM 2385 O O . PRO A 1 305 ? -5.09 23.969 12.688 1 95.25 305 PRO A O 1
ATOM 2388 N N . PHE A 1 306 ? -5.484 21.984 11.82 1 97.38 306 PHE A N 1
ATOM 2389 C CA . PHE A 1 306 ? -4.852 21.203 12.875 1 97.38 306 PHE A CA 1
ATOM 2390 C C . PHE A 1 306 ? -5.719 21.172 14.125 1 97.38 306 PHE A C 1
ATOM 2392 O O . PHE A 1 306 ? -5.215 21.312 15.242 1 97.38 306 PHE A O 1
ATOM 2399 N N . GLY A 1 307 ? -6.988 21.094 13.914 1 96.44 307 GLY A N 1
ATOM 2400 C CA . GLY A 1 307 ? -7.895 20.922 15.039 1 96.44 307 GLY A CA 1
ATOM 2401 C C . GLY A 1 307 ? -7.699 19.594 15.758 1 96.44 307 GLY A C 1
ATOM 2402 O O . GLY A 1 307 ? -7.453 18.578 15.125 1 96.44 307 GLY A O 1
ATOM 2403 N N . VAL A 1 308 ? -7.75 19.641 17.109 1 98.19 308 VAL A N 1
ATOM 2404 C CA . VAL A 1 308 ? -7.605 18.438 17.922 1 98.19 308 VAL A CA 1
ATOM 2405 C C . VAL A 1 308 ? -8.852 18.25 18.781 1 98.19 308 VAL A C 1
ATOM 2407 O O . VAL A 1 308 ? -9.164 19.094 19.625 1 98.19 308 VAL A O 1
ATOM 2410 N N . ASP A 1 309 ? -9.523 17.172 18.609 1 98.56 309 ASP A N 1
ATOM 2411 C CA . ASP A 1 309 ? -10.734 16.875 19.375 1 98.56 309 ASP A CA 1
ATOM 2412 C C . ASP A 1 309 ? -10.398 16.484 20.812 1 98.56 309 ASP A C 1
ATOM 2414 O O . ASP A 1 309 ? -9.281 16.062 21.094 1 98.56 309 ASP A O 1
ATOM 2418 N N . ASP A 1 310 ? -11.359 16.734 21.672 1 98.31 310 ASP A N 1
ATOM 2419 C CA . ASP A 1 310 ? -11.242 16.344 23.078 1 98.31 310 ASP A CA 1
ATOM 2420 C C . ASP A 1 310 ? -11.609 14.875 23.266 1 98.31 310 ASP A C 1
ATOM 2422 O O . ASP A 1 310 ? -12.742 14.547 23.594 1 98.31 310 ASP A O 1
ATOM 2426 N N . VAL A 1 311 ? -10.656 14 23.172 1 98.69 311 VAL A N 1
ATOM 2427 C CA . VAL A 1 311 ? -10.859 12.555 23.188 1 98.69 311 VAL A CA 1
ATOM 2428 C C . VAL A 1 311 ? -11.461 12.125 24.516 1 98.69 311 VAL A C 1
ATOM 2430 O O . VAL A 1 311 ? -12.328 11.25 24.562 1 98.69 311 VAL A O 1
ATOM 2433 N N . GLN A 1 312 ? -11.008 12.695 25.609 1 98.56 312 GLN A N 1
ATOM 2434 C CA . GLN A 1 312 ? -11.539 12.359 26.922 1 98.56 312 GLN A CA 1
ATOM 2435 C C . GLN A 1 312 ? -13.047 12.578 26.984 1 98.56 312 GLN A C 1
ATOM 2437 O O . GLN A 1 312 ? -13.789 11.695 27.406 1 98.56 312 GLN A O 1
ATOM 2442 N N . SER A 1 313 ? -13.469 13.719 26.547 1 98.5 313 SER A N 1
ATOM 2443 C CA . SER A 1 313 ? -14.891 14.039 26.547 1 98.5 313 SER A CA 1
ATOM 2444 C C . SER A 1 313 ? -15.664 13.109 25.609 1 98.5 313 SER A C 1
ATOM 2446 O O . SER A 1 313 ? -16.781 12.711 25.922 1 98.5 313 SER A O 1
ATOM 2448 N N . ILE A 1 314 ? -15.117 12.789 24.469 1 98.81 314 ILE A N 1
ATOM 2449 C CA . ILE A 1 314 ? -15.766 11.922 23.5 1 98.81 314 ILE A CA 1
ATOM 2450 C C . ILE A 1 314 ? -16 10.547 24.109 1 98.81 314 ILE A C 1
ATOM 2452 O O . ILE A 1 314 ? -17.094 9.977 23.969 1 98.81 314 ILE A O 1
ATOM 2456 N N . VAL A 1 315 ? -15 9.977 24.766 1 98.81 315 VAL A N 1
ATOM 2457 C CA . VAL A 1 315 ? -15.109 8.664 25.391 1 98.81 315 VAL A CA 1
ATOM 2458 C C . VAL A 1 315 ? -16.141 8.703 26.516 1 98.81 315 VAL A C 1
ATOM 2460 O O . VAL A 1 315 ? -16.938 7.773 26.672 1 98.81 315 VAL A O 1
ATOM 2463 N N . GLN A 1 316 ? -16.156 9.797 27.297 1 98.75 316 GLN A N 1
ATOM 2464 C CA . GLN A 1 316 ? -17.141 9.961 28.375 1 98.75 316 GLN A CA 1
ATOM 2465 C C . GLN A 1 316 ? -18.562 10 27.812 1 98.75 316 GLN A C 1
ATOM 2467 O O . GLN A 1 316 ? -19.469 9.375 28.375 1 98.75 316 GLN A O 1
ATOM 2472 N N . ILE A 1 317 ? -18.75 10.758 26.75 1 98.81 317 ILE A N 1
ATOM 2473 C CA . ILE A 1 317 ? -20.047 10.859 26.125 1 98.81 317 ILE A CA 1
ATOM 2474 C C . ILE A 1 317 ? -20.469 9.492 25.594 1 98.81 317 ILE A C 1
ATOM 2476 O O . ILE A 1 317 ? -21.625 9.086 25.75 1 98.81 317 ILE A O 1
ATOM 2480 N N . ARG A 1 318 ? -19.547 8.781 24.906 1 98.75 318 ARG A N 1
ATOM 2481 C CA . ARG A 1 318 ? -19.812 7.434 24.422 1 98.75 318 ARG A CA 1
ATOM 2482 C C . ARG A 1 318 ? -20.281 6.52 25.547 1 98.75 318 ARG A C 1
ATOM 2484 O O . ARG A 1 318 ? -21.266 5.805 25.406 1 98.75 318 ARG A O 1
ATOM 2491 N N . ASP A 1 319 ? -19.609 6.539 26.703 1 98.69 319 ASP A N 1
ATOM 2492 C CA . ASP A 1 319 ? -19.953 5.699 27.844 1 98.69 319 ASP A CA 1
ATOM 2493 C C . ASP A 1 319 ? -21.312 6.09 28.422 1 98.69 319 ASP A C 1
ATOM 2495 O O . ASP A 1 319 ? -22.094 5.227 28.828 1 98.69 319 ASP A O 1
ATOM 2499 N N . LYS A 1 320 ? -21.531 7.363 28.453 1 98.62 320 LYS A N 1
ATOM 2500 C CA . LYS A 1 320 ? -22.812 7.855 28.922 1 98.62 320 LYS A CA 1
ATOM 2501 C C . LYS A 1 320 ? -23.953 7.332 28.047 1 98.62 320 LYS A C 1
ATOM 2503 O O . LYS A 1 320 ? -24.984 6.898 28.562 1 98.62 320 LYS A O 1
ATOM 2508 N N . ILE A 1 321 ? -23.844 7.383 26.75 1 98.5 321 ILE A N 1
ATOM 2509 C CA . ILE A 1 321 ? -24.844 6.91 25.797 1 98.5 321 ILE A CA 1
ATOM 2510 C C . ILE A 1 321 ? -25.094 5.422 26.016 1 98.5 321 ILE A C 1
ATOM 2512 O O . ILE A 1 321 ? -26.234 4.965 25.969 1 98.5 321 ILE A O 1
ATOM 2516 N N . VAL A 1 322 ? -24.047 4.625 26.25 1 98.5 322 VAL A N 1
ATOM 2517 C CA . VAL A 1 322 ? -24.156 3.189 26.469 1 98.5 322 VAL A CA 1
ATOM 2518 C C . VAL A 1 322 ? -25.016 2.928 27.703 1 98.5 322 VAL A C 1
ATOM 2520 O O . VAL A 1 322 ? -25.891 2.051 27.703 1 98.5 322 VAL A O 1
ATOM 2523 N N . GLN A 1 323 ? -24.812 3.674 28.719 1 98.38 323 GLN A N 1
ATOM 2524 C CA . GLN A 1 323 ? -25.531 3.512 29.984 1 98.38 323 GLN A CA 1
ATOM 2525 C C . GLN A 1 323 ? -26.984 3.975 29.844 1 98.38 323 GLN A C 1
ATOM 2527 O O . GLN A 1 323 ? -27.906 3.252 30.219 1 98.38 323 GLN A O 1
ATOM 2532 N N . GLU A 1 324 ? -27.141 5.152 29.297 1 98.25 324 GLU A N 1
ATOM 2533 C CA . GLU A 1 324 ? -28.453 5.785 29.219 1 98.25 324 GLU A CA 1
ATOM 2534 C C . GLU A 1 324 ? -29.391 4.98 28.328 1 98.25 324 GLU A C 1
ATOM 2536 O O . GLU A 1 324 ? -30.594 4.891 28.625 1 98.25 324 GLU A O 1
ATOM 2541 N N . TYR A 1 325 ? -28.891 4.402 27.312 1 97.69 325 TYR A N 1
ATOM 2542 C CA . TYR A 1 325 ? -29.734 3.711 26.359 1 97.69 325 TYR A CA 1
ATOM 2543 C C . TYR A 1 325 ? -29.562 2.201 26.469 1 97.69 325 TYR A C 1
ATOM 2545 O O . TYR A 1 325 ? -30.141 1.445 25.672 1 97.69 325 TYR A O 1
ATOM 2553 N N . GLN A 1 326 ? -28.75 1.739 27.406 1 97.25 326 GLN A N 1
ATOM 2554 C CA . GLN A 1 326 ? -28.516 0.327 27.688 1 97.25 326 GLN A CA 1
ATOM 2555 C C . GLN A 1 326 ? -28.125 -0.426 26.422 1 97.25 326 GLN A C 1
ATOM 2557 O O . GLN A 1 326 ? -28.734 -1.448 26.094 1 97.25 326 GLN A O 1
ATOM 2562 N N . LEU A 1 327 ? -27.188 0.126 25.734 1 96.94 327 LEU A N 1
ATOM 2563 C CA . LEU A 1 327 ? -26.688 -0.541 24.531 1 96.94 327 LEU A CA 1
ATOM 2564 C C . LEU A 1 327 ? -26.0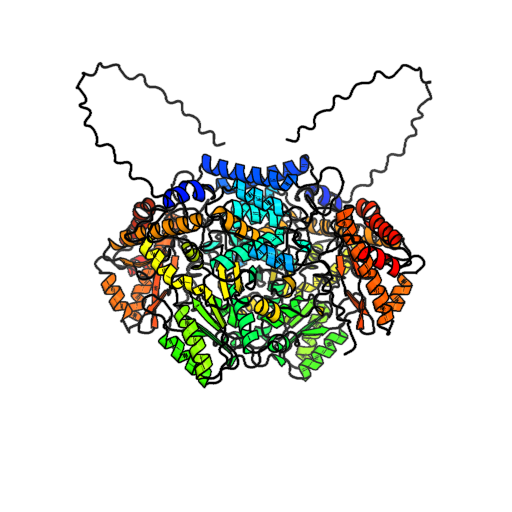31 -1.875 24.891 1 96.94 327 LEU A C 1
ATOM 2566 O O . LEU A 1 327 ? -25.359 -1.992 25.906 1 96.94 327 LEU A O 1
ATOM 2570 N N . ASP A 1 328 ? -26.125 -2.885 24.062 1 95.81 328 ASP A N 1
ATOM 2571 C CA . ASP A 1 328 ? -25.578 -4.215 24.328 1 95.81 328 ASP A CA 1
ATOM 2572 C C . ASP A 1 328 ? -24.125 -4.32 23.828 1 95.81 328 ASP A C 1
ATOM 2574 O O . ASP A 1 328 ? -23.547 -5.406 23.844 1 95.81 328 ASP A O 1
ATOM 2578 N N . TYR A 1 329 ? -23.594 -3.305 23.281 1 96 329 TYR A N 1
ATOM 2579 C CA . TYR A 1 329 ? -22.219 -3.168 22.859 1 96 329 TYR A CA 1
ATOM 2580 C C . TYR A 1 329 ? -21.672 -1.776 23.188 1 96 329 TYR A C 1
ATOM 2582 O O . TYR A 1 329 ? -22.438 -0.885 23.562 1 96 329 TYR A O 1
ATOM 2590 N N . LYS A 1 330 ? -20.484 -1.637 23.094 1 97.81 330 LYS A N 1
ATOM 2591 C CA . LYS A 1 330 ? -19.844 -0.339 23.281 1 97.81 330 LYS A CA 1
ATOM 2592 C C . LYS A 1 330 ? -19.375 0.25 21.953 1 97.81 330 LYS A C 1
ATOM 2594 O O . LYS A 1 330 ? -18.5 -0.315 21.297 1 97.81 330 LYS A O 1
ATOM 2599 N N . PRO A 1 331 ? -19.953 1.435 21.5 1 98.56 331 PRO A N 1
ATOM 2600 C CA . PRO A 1 331 ? -19.469 2.055 20.266 1 98.56 331 PRO A CA 1
ATOM 2601 C C . PRO A 1 331 ? -17.953 2.275 20.266 1 98.56 331 PRO A C 1
ATOM 2603 O O . PRO A 1 331 ? -17.375 2.648 21.297 1 98.56 331 PRO A O 1
ATOM 2606 N N . PHE A 1 332 ? -17.344 1.998 19.125 1 98.81 332 PHE A N 1
ATOM 2607 C CA . PHE A 1 332 ? -15.898 2.07 18.984 1 98.81 332 PHE A CA 1
ATOM 2608 C C . PHE A 1 332 ? -15.438 3.52 18.891 1 98.81 332 PHE A C 1
ATOM 2610 O O . PHE A 1 332 ? -16.047 4.328 18.188 1 98.81 332 PHE A O 1
ATOM 2617 N N . VAL A 1 333 ? -14.414 3.92 19.609 1 98.94 333 VAL A N 1
ATOM 2618 C CA . VAL A 1 333 ? -13.797 5.234 19.453 1 98.94 333 VAL A CA 1
ATOM 2619 C C . VAL A 1 333 ? -12.445 5.094 18.766 1 98.94 333 VAL A C 1
ATOM 2621 O O . VAL A 1 333 ? -11.531 4.461 19.297 1 98.94 333 VAL A O 1
ATOM 2624 N N . TYR A 1 334 ? -12.328 5.613 17.594 1 98.88 334 TYR A N 1
ATOM 2625 C CA . TYR A 1 334 ? -11.102 5.645 16.828 1 98.88 334 TYR A CA 1
ATOM 2626 C C . TYR A 1 334 ? -10.539 7.059 16.734 1 98.88 334 TYR A C 1
ATOM 2628 O O . TYR A 1 334 ? -11.266 8.008 16.438 1 98.88 334 TYR A O 1
ATOM 2636 N N . CYS A 1 335 ? -9.273 7.23 17.016 1 98.88 335 CYS A N 1
ATOM 2637 C CA . CYS A 1 335 ? -8.625 8.523 16.844 1 98.88 335 CYS A CA 1
ATOM 2638 C C . CYS A 1 335 ? -7.836 8.578 15.547 1 98.88 335 CYS A C 1
ATOM 2640 O O . CYS A 1 335 ? -6.855 7.855 15.383 1 98.88 335 CYS A O 1
ATOM 2642 N N . ASP A 1 336 ? -8.32 9.414 14.633 1 98.69 336 ASP A N 1
ATOM 2643 C CA . ASP A 1 336 ? -7.492 9.781 13.492 1 98.69 336 ASP A CA 1
ATOM 2644 C C . ASP A 1 336 ? -6.379 10.742 13.906 1 98.69 336 ASP A C 1
ATOM 2646 O O . ASP A 1 336 ? -6.516 11.961 13.758 1 98.69 336 ASP A O 1
ATOM 2650 N N . SER A 1 337 ? -5.27 10.164 14.352 1 98.69 337 SER A N 1
ATOM 2651 C CA . SER A 1 337 ? -4.137 10.938 14.852 1 98.69 337 SER A CA 1
ATOM 2652 C C . SER A 1 337 ? -2.959 10.875 13.883 1 98.69 337 SER A C 1
ATOM 2654 O O . SER A 1 337 ? -1.806 11.023 14.297 1 98.69 337 SER A O 1
ATOM 2656 N N . VAL A 1 338 ? -3.24 10.68 12.602 1 98.19 338 VAL A N 1
ATOM 2657 C CA . VAL A 1 338 ? -2.18 10.453 11.633 1 98.19 338 VAL A CA 1
ATOM 2658 C C . VAL A 1 338 ? -1.258 11.664 11.57 1 98.19 338 VAL A C 1
ATOM 2660 O O . VAL A 1 338 ? -0.094 11.555 11.18 1 98.19 338 VAL A O 1
ATOM 2663 N N . ILE A 1 339 ? -1.705 12.852 12.008 1 98.19 339 ILE A N 1
ATOM 2664 C CA . ILE A 1 339 ? -0.882 14.055 11.992 1 98.19 339 ILE A CA 1
ATOM 2665 C C . ILE A 1 339 ? -0.463 14.414 13.414 1 98.19 339 ILE A C 1
ATOM 2667 O O . ILE A 1 339 ? 0.688 14.789 13.656 1 98.19 339 ILE A O 1
ATOM 2671 N N . GLY A 1 340 ? -1.274 14.234 14.422 1 98.62 340 GLY A N 1
ATOM 2672 C CA . GLY A 1 340 ? -1.053 14.773 15.758 1 98.62 340 GLY A CA 1
ATOM 2673 C C . GLY A 1 340 ? -0.261 13.844 16.656 1 98.62 340 GLY A C 1
ATOM 2674 O O . GLY A 1 340 ? 0.243 14.258 17.703 1 98.62 340 GLY A O 1
ATOM 2675 N N . TRP A 1 341 ? -0.007 12.578 16.297 1 98.75 341 TRP A N 1
ATOM 2676 C CA . TRP A 1 341 ? 0.489 11.531 17.188 1 98.75 341 TRP A CA 1
ATOM 2677 C C . TRP A 1 341 ? 1.888 11.867 17.688 1 98.75 341 TRP A C 1
ATOM 2679 O O . TRP A 1 341 ? 2.262 11.484 18.797 1 98.75 341 TRP A O 1
ATOM 2689 N N . PRO A 1 342 ? 2.797 12.625 16.953 1 98.75 342 PRO A N 1
ATOM 2690 C CA . PRO A 1 342 ? 4.156 12.828 17.453 1 98.75 342 PRO A CA 1
ATOM 2691 C C . PRO A 1 342 ? 4.199 13.664 18.734 1 98.75 342 PRO A C 1
ATOM 2693 O O . PRO A 1 342 ? 5.172 13.602 19.484 1 98.75 342 PRO A O 1
ATOM 2696 N N . TRP A 1 343 ? 3.176 14.492 19 1 98.81 343 TRP A N 1
ATOM 2697 C CA . TRP A 1 343 ? 3.139 15.273 20.234 1 98.81 343 TRP A CA 1
ATOM 2698 C C . TRP A 1 343 ? 3.146 14.367 21.469 1 98.81 343 TRP A C 1
ATOM 2700 O O . TRP A 1 343 ? 3.436 14.812 22.578 1 98.81 343 TRP A O 1
ATOM 2710 N N . LEU A 1 344 ? 2.857 13.023 21.25 1 98.88 344 LEU A N 1
ATOM 2711 C CA . LEU A 1 344 ? 2.891 12.055 22.344 1 98.88 344 LEU A CA 1
ATOM 2712 C C . LEU A 1 344 ? 4.297 11.93 22.922 1 98.88 344 LEU A C 1
ATOM 2714 O O . LEU A 1 344 ? 4.469 11.492 24.062 1 98.88 344 LEU A O 1
ATOM 2718 N N . PHE A 1 345 ? 5.316 12.305 22.188 1 98.88 345 PHE A N 1
ATOM 2719 C CA . PHE A 1 345 ? 6.688 12.203 22.672 1 98.88 345 PHE A CA 1
ATOM 2720 C C . PHE A 1 345 ? 6.902 13.117 23.875 1 98.88 345 PHE A C 1
ATOM 2722 O O . PHE A 1 345 ? 7.832 12.914 24.656 1 98.88 345 PHE A O 1
ATOM 2729 N N . PHE A 1 346 ? 6.105 14.086 24.047 1 98.75 346 PHE A N 1
ATOM 2730 C CA . PHE A 1 346 ? 6.234 15.008 25.172 1 98.75 346 PHE A CA 1
ATOM 2731 C C . PHE A 1 346 ? 5.676 14.398 26.438 1 98.75 346 PHE A C 1
ATOM 2733 O O . PHE A 1 346 ? 5.742 15.016 27.516 1 98.75 346 PHE A O 1
ATOM 2740 N N . ARG A 1 347 ? 5.105 13.211 26.328 1 97.81 347 ARG A N 1
ATOM 2741 C CA . ARG A 1 347 ? 4.789 12.438 27.516 1 97.81 347 ARG A CA 1
ATOM 2742 C C . ARG A 1 347 ? 6.02 12.266 28.406 1 97.81 347 ARG A C 1
ATOM 2744 O O . ARG A 1 347 ? 5.898 12.172 29.625 1 97.81 347 ARG A O 1
ATOM 2751 N N . TYR A 1 348 ? 7.121 12.32 27.797 1 97.56 348 TYR A N 1
ATOM 2752 C CA . TYR A 1 348 ? 8.383 12.094 28.484 1 97.56 348 TYR A CA 1
ATOM 2753 C C . TYR A 1 348 ? 9.117 13.406 28.719 1 97.56 348 TYR A C 1
ATOM 2755 O O . TYR A 1 348 ? 10.32 13.414 29.016 1 97.56 348 TYR A O 1
ATOM 2763 N N . TYR A 1 349 ? 8.461 14.516 28.641 1 98.5 349 TYR A N 1
ATOM 2764 C CA . TYR A 1 349 ? 9.125 15.812 28.734 1 98.5 349 TYR A CA 1
ATOM 2765 C C . TYR A 1 349 ? 8.797 16.5 30.062 1 98.5 349 TYR A C 1
ATOM 2767 O O . TYR A 1 349 ? 7.645 16.531 30.484 1 98.5 349 TYR A O 1
ATOM 2775 N N . ASP A 1 350 ? 9.789 17.031 30.781 1 98.38 350 ASP A N 1
ATOM 2776 C CA . ASP A 1 350 ? 9.609 17.859 31.969 1 98.38 350 ASP A CA 1
ATOM 2777 C C . ASP A 1 350 ? 9.367 19.312 31.594 1 98.38 350 ASP A C 1
ATOM 2779 O O . ASP A 1 350 ? 10.312 20.094 31.453 1 98.38 350 ASP A O 1
ATOM 2783 N N . PHE A 1 351 ? 8.117 19.703 31.547 1 98.19 351 PHE A N 1
ATOM 2784 C CA . PHE A 1 351 ? 7.73 21.031 31.078 1 98.19 351 PHE A CA 1
ATOM 2785 C C . PHE A 1 351 ? 8.242 22.109 32.031 1 98.19 351 PHE A C 1
ATOM 2787 O O . PHE A 1 351 ? 8.43 23.25 31.609 1 98.19 351 PHE A O 1
ATOM 2794 N N . GLU A 1 352 ? 8.43 21.766 33.25 1 97.75 352 GLU A N 1
ATOM 2795 C CA . GLU A 1 352 ? 8.914 22.734 34.219 1 97.75 352 GLU A CA 1
ATOM 2796 C C . GLU A 1 352 ? 10.414 22.953 34.094 1 97.75 352 GLU A C 1
ATOM 2798 O O . GLU A 1 352 ? 10.875 24.094 34.031 1 97.75 352 GLU A O 1
ATOM 2803 N N . LYS A 1 353 ? 11.195 21.859 33.969 1 98.12 353 LYS A N 1
ATOM 2804 C CA . LYS A 1 353 ? 12.648 21.953 33.844 1 98.12 353 LYS A CA 1
ATOM 2805 C C . LYS A 1 353 ? 13.07 22.375 32.438 1 98.12 353 LYS A C 1
ATOM 2807 O O . LYS A 1 353 ? 14.133 22.969 32.281 1 98.12 353 LYS A O 1
ATOM 2812 N N . ASN A 1 354 ? 12.281 22.031 31.453 1 98.5 354 ASN A N 1
ATOM 2813 C CA . ASN A 1 354 ? 12.516 22.375 30.062 1 98.5 354 ASN A CA 1
ATOM 2814 C C . ASN A 1 354 ? 13.945 22.047 29.625 1 98.5 354 ASN A C 1
ATOM 2816 O O . ASN A 1 354 ? 14.68 22.906 29.156 1 98.5 354 ASN A O 1
ATOM 2820 N N . PRO A 1 355 ? 14.273 20.75 29.656 1 98.12 355 PRO A N 1
ATOM 2821 C CA . PRO A 1 355 ? 15.664 20.344 29.438 1 98.12 355 PRO A CA 1
ATOM 2822 C C . PRO A 1 355 ? 16.172 20.688 28.047 1 98.12 355 PRO A C 1
ATOM 2824 O O . PRO A 1 355 ? 17.375 20.891 27.859 1 98.12 355 PRO A O 1
ATOM 2827 N N . LEU A 1 356 ? 15.312 20.844 27.047 1 98.5 356 LEU A N 1
ATOM 2828 C CA . LEU A 1 356 ? 15.719 21.125 25.688 1 98.5 356 LEU A CA 1
ATOM 2829 C C . LEU A 1 356 ? 15.766 22.625 25.422 1 98.5 356 LEU A C 1
ATOM 2831 O O . LEU A 1 356 ? 16.062 23.047 24.297 1 98.5 356 LEU A O 1
ATOM 2835 N N . GLN A 1 357 ? 15.453 23.438 26.453 1 98.5 357 GLN A N 1
ATOM 2836 C CA . GLN A 1 357 ? 15.555 24.891 26.406 1 98.5 357 GLN A CA 1
ATOM 2837 C C . GLN A 1 357 ? 14.656 25.484 25.328 1 98.5 357 GLN A C 1
ATOM 2839 O O . GLN A 1 357 ? 15.102 26.297 24.516 1 98.5 357 GLN A O 1
ATOM 2844 N N . ILE A 1 358 ? 13.453 25.031 25.328 1 98.56 358 ILE A N 1
ATOM 2845 C CA . ILE A 1 358 ? 12.453 25.5 24.375 1 98.56 358 ILE A CA 1
ATOM 2846 C C . ILE A 1 358 ? 11.898 26.844 24.828 1 98.56 358 ILE A C 1
ATOM 2848 O O . ILE A 1 358 ? 11.711 27.078 26.031 1 98.56 358 ILE A O 1
ATOM 2852 N N . ASP A 1 359 ? 11.688 27.703 23.812 1 97.25 359 ASP A N 1
ATOM 2853 C CA . ASP A 1 359 ? 11.125 29.016 24.109 1 97.25 359 ASP A CA 1
ATOM 2854 C C . ASP A 1 359 ? 9.875 28.906 24.969 1 97.25 359 ASP A C 1
ATOM 2856 O O . ASP A 1 359 ? 8.922 28.203 24.609 1 97.25 359 ASP A O 1
ATOM 2860 N N . THR A 1 360 ? 9.797 29.625 26.047 1 97.25 360 THR A N 1
ATOM 2861 C CA . THR A 1 360 ? 8.727 29.438 27.016 1 97.25 360 THR A CA 1
ATOM 2862 C C . THR A 1 360 ? 7.625 30.484 26.812 1 97.25 360 THR A C 1
ATOM 2864 O O . THR A 1 360 ? 6.578 30.422 27.453 1 97.25 360 THR A O 1
ATOM 2867 N N . GLN A 1 361 ? 7.863 31.422 25.969 1 96.25 361 GLN A N 1
ATOM 2868 C CA . GLN A 1 361 ? 6.879 32.469 25.75 1 96.25 361 GLN A CA 1
ATOM 2869 C C . GLN A 1 361 ? 5.766 32 24.828 1 96.25 361 GLN A C 1
ATOM 2871 O O . GLN A 1 361 ? 4.586 32.25 25.078 1 96.25 361 GLN A O 1
ATOM 2876 N N . TYR A 1 362 ? 6.176 31.266 23.766 1 96.75 362 TYR A N 1
ATOM 2877 C CA . TYR A 1 362 ? 5.156 30.875 22.812 1 96.75 362 TYR A CA 1
ATOM 2878 C C . TYR A 1 362 ? 5.277 29.391 22.469 1 96.75 362 TYR A C 1
ATOM 2880 O O . TYR A 1 362 ? 4.293 28.656 22.547 1 96.75 362 TYR A O 1
ATOM 2888 N N . VAL A 1 363 ? 6.434 28.922 22.141 1 98.06 363 VAL A N 1
ATOM 2889 C CA . VAL A 1 363 ? 6.629 27.609 21.516 1 98.06 363 VAL A CA 1
ATOM 2890 C C . VAL A 1 363 ? 6.238 26.516 22.516 1 98.06 363 VAL A C 1
ATOM 2892 O O . VAL A 1 363 ? 5.414 25.656 22.188 1 98.06 363 VAL A O 1
ATOM 2895 N N . LEU A 1 364 ? 6.824 26.5 23.703 1 98.56 364 LEU A N 1
ATOM 2896 C CA . LEU A 1 364 ? 6.562 25.453 24.688 1 98.56 364 LEU A CA 1
ATOM 2897 C C . LEU A 1 364 ? 5.094 25.453 25.094 1 98.56 364 LEU A C 1
ATOM 2899 O O . LEU A 1 364 ? 4.473 24.391 25.188 1 98.56 364 LEU A O 1
ATOM 2903 N N . PRO A 1 365 ? 4.5 26.672 25.359 1 98.06 365 PRO A N 1
ATOM 2904 C CA . PRO A 1 365 ? 3.068 26.688 25.672 1 98.06 365 PRO A CA 1
ATOM 2905 C C . PRO A 1 365 ? 2.211 26.141 24.531 1 98.06 365 PRO A C 1
ATOM 2907 O O . PRO A 1 365 ? 1.219 25.453 24.781 1 98.06 365 PRO A O 1
ATOM 2910 N N . ALA A 1 366 ? 2.555 26.453 23.312 1 98.25 366 ALA A N 1
ATOM 2911 C CA . ALA A 1 366 ? 1.826 25.938 22.156 1 98.25 366 ALA A CA 1
ATOM 2912 C C . ALA A 1 366 ? 1.89 24.406 22.094 1 98.25 366 ALA A C 1
ATOM 2914 O O . ALA A 1 366 ? 0.874 23.75 21.875 1 98.25 366 ALA A O 1
ATOM 2915 N N . ILE A 1 367 ? 3.078 23.859 22.297 1 98.69 367 ILE A N 1
ATOM 2916 C CA . ILE A 1 367 ? 3.279 22.406 22.281 1 98.69 367 ILE A CA 1
ATOM 2917 C C . ILE A 1 367 ? 2.475 21.766 23.422 1 98.69 367 ILE A C 1
ATOM 2919 O O . ILE A 1 367 ? 1.807 20.75 23.219 1 98.69 367 ILE A O 1
ATOM 2923 N N . LYS A 1 368 ? 2.535 22.359 24.609 1 98.5 368 LYS A N 1
ATOM 2924 C CA . LYS A 1 368 ? 1.833 21.844 25.781 1 98.5 368 LYS A CA 1
ATOM 2925 C C . LYS A 1 368 ? 0.324 21.828 25.547 1 98.5 368 LYS A C 1
ATOM 2927 O O . LYS A 1 368 ? -0.356 20.875 25.938 1 98.5 368 LYS A O 1
ATOM 2932 N N . SER A 1 369 ? -0.174 22.875 24.938 1 97.88 369 SER A N 1
ATOM 2933 C CA . SER A 1 369 ? -1.609 22.953 24.688 1 97.88 369 SER A CA 1
ATOM 2934 C C . SER A 1 369 ? -2.1 21.797 23.828 1 97.88 369 SER A C 1
ATOM 2936 O O . SER A 1 369 ? -3.195 21.281 24.047 1 97.88 369 SER A O 1
ATOM 2938 N N . VAL A 1 370 ? -1.332 21.391 22.859 1 98.19 370 VAL A N 1
ATOM 2939 C CA . VAL A 1 370 ? -1.685 20.266 22 1 98.19 370 VAL A CA 1
ATOM 2940 C C . VAL A 1 370 ? -1.539 18.953 22.766 1 98.19 370 VAL A C 1
ATOM 2942 O O . VAL A 1 370 ? -2.426 18.094 22.734 1 98.19 370 VAL A O 1
ATOM 2945 N N . PHE A 1 371 ? -0.418 18.812 23.516 1 98.56 371 PHE A N 1
ATOM 2946 C CA . PHE A 1 371 ? -0.144 17.594 24.266 1 98.56 371 PHE A CA 1
ATOM 2947 C C . PHE A 1 371 ? -1.249 17.312 25.281 1 98.56 371 PHE A C 1
ATOM 2949 O O . PHE A 1 371 ? -1.626 16.156 25.484 1 98.56 371 PHE A O 1
ATOM 2956 N N . GLU A 1 372 ? -1.744 18.312 25.906 1 97.5 372 GLU A N 1
ATOM 2957 C CA . GLU A 1 372 ? -2.76 18.172 26.953 1 97.5 372 GLU A CA 1
ATOM 2958 C C . GLU A 1 372 ? -4.035 17.547 26.391 1 97.5 372 GLU A C 1
ATOM 2960 O O . GLU A 1 372 ? -4.84 16.984 27.141 1 97.5 372 GLU A O 1
ATOM 2965 N N . ARG A 1 373 ? -4.203 17.625 25.109 1 97.38 373 ARG A N 1
ATOM 2966 C CA . ARG A 1 373 ? -5.328 16.953 24.469 1 97.38 373 ARG A CA 1
ATOM 2967 C C . ARG A 1 373 ? -4.918 15.578 23.938 1 97.38 373 ARG A C 1
ATOM 2969 O O . ARG A 1 373 ? -5.609 14.586 24.188 1 97.38 373 ARG A O 1
ATOM 2976 N N . ILE A 1 374 ? -3.775 15.516 23.328 1 98.25 374 ILE A N 1
ATOM 2977 C CA . ILE A 1 374 ? -3.314 14.344 22.594 1 98.25 374 ILE A CA 1
ATOM 2978 C C . ILE A 1 374 ? -2.98 13.219 23.578 1 98.25 374 ILE A C 1
ATOM 2980 O O . ILE A 1 374 ? -3.129 12.039 23.25 1 98.25 374 ILE A O 1
ATOM 2984 N N . GLN A 1 375 ? -2.602 13.523 24.781 1 98.25 375 GLN A N 1
ATOM 2985 C CA . GLN A 1 375 ? -2.203 12.523 25.766 1 98.25 375 GLN A CA 1
ATOM 2986 C C . GLN A 1 375 ? -3.35 11.562 26.078 1 98.25 375 GLN A C 1
ATOM 2988 O O . GLN A 1 375 ? -3.125 10.445 26.547 1 98.25 375 GLN A O 1
ATOM 2993 N N . PHE A 1 376 ? -4.594 11.938 25.75 1 98.69 376 PHE A N 1
ATOM 2994 C CA . PHE A 1 376 ? -5.762 11.141 26.094 1 98.69 376 PHE A CA 1
ATOM 2995 C C . PHE A 1 376 ? -6.094 10.164 24.969 1 98.69 376 PHE A C 1
ATOM 2997 O O . PHE A 1 376 ? -7.07 9.414 25.062 1 98.69 376 PHE A O 1
ATOM 3004 N N . LEU A 1 377 ? -5.238 10.109 23.953 1 98.75 377 LEU A N 1
ATOM 3005 C CA . LEU A 1 377 ? -5.367 9.047 22.953 1 98.75 377 LEU A CA 1
ATOM 3006 C C . LEU A 1 377 ? -5.41 7.68 23.625 1 98.75 377 LEU A C 1
ATOM 3008 O O . LEU A 1 377 ? -6.004 6.742 23.094 1 98.75 377 LEU A O 1
ATOM 3012 N N . LYS A 1 378 ? -4.82 7.527 24.781 1 98.62 378 LYS A N 1
ATOM 3013 C CA . LYS A 1 378 ? -4.734 6.262 25.5 1 98.62 378 LYS A CA 1
ATOM 3014 C C . LYS A 1 378 ? -6.121 5.75 25.891 1 98.62 378 LYS A C 1
ATOM 3016 O O . LYS A 1 378 ? -6.281 4.574 26.234 1 98.62 378 LYS A O 1
ATOM 3021 N N . LEU A 1 379 ? -7.176 6.625 25.844 1 98.81 379 LEU A N 1
ATOM 3022 C CA . LEU A 1 379 ? -8.523 6.227 26.234 1 98.81 379 LEU A CA 1
ATOM 3023 C C . LEU A 1 379 ? -9.273 5.633 25.047 1 98.81 379 LEU A C 1
ATOM 3025 O O . LEU A 1 379 ? -10.32 4.996 25.219 1 98.81 379 LEU A O 1
ATOM 3029 N N . ALA A 1 380 ? -8.812 5.793 23.828 1 98.81 380 ALA A N 1
ATOM 3030 C CA . ALA A 1 380 ? -9.484 5.332 22.609 1 98.81 380 ALA A CA 1
ATOM 3031 C C . ALA A 1 380 ? -9.352 3.818 22.453 1 98.81 380 ALA A C 1
ATOM 3033 O O . ALA A 1 380 ? -8.516 3.189 23.125 1 98.81 380 ALA A O 1
ATOM 3034 N N . ASP A 1 381 ? -10.203 3.213 21.609 1 98.81 381 ASP A N 1
ATOM 3035 C CA . ASP A 1 381 ? -10.117 1.793 21.281 1 98.81 381 ASP A CA 1
ATOM 3036 C C . ASP A 1 381 ? -9.031 1.534 20.25 1 98.81 381 ASP A C 1
ATOM 3038 O O . ASP A 1 381 ? -8.422 0.46 20.219 1 98.81 381 ASP A O 1
ATOM 3042 N N . GLY A 1 382 ? -8.828 2.441 19.375 1 98.88 382 GLY A N 1
ATOM 3043 C CA . GLY A 1 382 ? -7.801 2.373 18.344 1 98.88 382 GLY A CA 1
ATOM 3044 C C . GLY A 1 382 ? -7.312 3.736 17.906 1 98.88 382 GLY A C 1
ATOM 3045 O O . GLY A 1 382 ? -8.016 4.738 18.062 1 98.88 382 GLY A O 1
ATOM 3046 N N . ILE A 1 383 ? -6.109 3.83 17.359 1 98.88 383 ILE A N 1
ATOM 3047 C CA . ILE A 1 383 ? -5.566 5.09 16.859 1 98.88 383 ILE A CA 1
ATOM 3048 C C . ILE A 1 383 ? -4.816 4.848 15.547 1 98.88 383 ILE A C 1
ATOM 3050 O O . ILE A 1 383 ? -4.301 3.75 15.312 1 98.88 383 ILE A O 1
ATOM 3054 N N . GLY A 1 384 ? -4.785 5.828 14.656 1 98.75 384 GLY A N 1
ATOM 3055 C CA . GLY A 1 384 ? -4.02 5.793 13.414 1 98.75 384 GLY A CA 1
ATOM 3056 C C . GLY A 1 384 ? -2.75 6.617 13.477 1 98.75 384 GLY A C 1
ATOM 3057 O O . GLY A 1 384 ? -2.732 7.695 14.078 1 98.75 384 GLY A O 1
ATOM 3058 N N . ILE A 1 385 ? -1.688 6.125 12.852 1 98.69 385 ILE A N 1
ATOM 3059 C CA . ILE A 1 385 ? -0.376 6.766 12.828 1 98.69 385 ILE A CA 1
ATOM 3060 C C . ILE A 1 385 ? 0.152 6.797 11.391 1 98.69 385 ILE A C 1
ATOM 3062 O O . ILE A 1 385 ? 0.164 5.773 10.703 1 98.69 385 ILE A O 1
ATOM 3066 N N . ASP A 1 386 ? 0.57 7.988 10.93 1 98.31 386 ASP A N 1
ATOM 3067 C CA . ASP A 1 386 ? 1.279 8.086 9.656 1 98.31 386 ASP A CA 1
ATOM 3068 C C . ASP A 1 386 ? 2.709 8.578 9.859 1 98.31 386 ASP A C 1
ATOM 3070 O O . ASP A 1 386 ? 2.924 9.727 10.25 1 98.31 386 ASP A O 1
ATOM 3074 N N . PHE A 1 387 ? 3.662 7.727 9.531 1 98.38 387 PHE A N 1
ATOM 3075 C CA . PHE A 1 387 ? 5.055 8.156 9.539 1 98.38 387 PHE A CA 1
ATOM 3076 C C . PHE A 1 387 ? 5.355 9.055 8.344 1 98.38 387 PHE A C 1
ATOM 3078 O O . PHE A 1 387 ? 6.246 9.906 8.406 1 98.38 387 PHE A O 1
ATOM 3085 N N . HIS A 1 388 ? 4.609 8.906 7.238 1 97.69 388 HIS A N 1
ATOM 3086 C CA . HIS A 1 388 ? 4.891 9.664 6.023 1 97.69 388 HIS A CA 1
ATOM 3087 C C . HIS A 1 388 ? 4.215 11.031 6.059 1 97.69 388 HIS A C 1
ATOM 3089 O O . HIS A 1 388 ? 4.043 11.672 5.02 1 97.69 388 HIS A O 1
ATOM 3095 N N . LYS A 1 389 ? 3.715 11.453 7.145 1 97.62 389 LYS A N 1
ATOM 3096 C CA . LYS A 1 389 ? 3.287 12.812 7.457 1 97.62 389 LYS A CA 1
ATOM 3097 C C . LYS A 1 389 ? 4.16 13.422 8.547 1 97.62 389 LYS A C 1
ATOM 3099 O O . LYS A 1 389 ? 5.367 13.586 8.367 1 97.62 389 LYS A O 1
ATOM 3104 N N . THR A 1 390 ? 3.67 13.602 9.734 1 98.12 390 THR A N 1
ATOM 3105 C CA . THR A 1 390 ? 4.422 14.273 10.797 1 98.12 390 THR A CA 1
ATOM 3106 C C . THR A 1 390 ? 5.352 13.289 11.5 1 98.12 390 THR A C 1
ATOM 3108 O O . THR A 1 390 ? 6.059 13.656 12.438 1 98.12 390 THR A O 1
ATOM 3111 N N . GLY A 1 391 ? 5.387 12.031 11 1 98.12 391 GLY A N 1
ATOM 3112 C CA . GLY A 1 391 ? 6.367 11.07 11.477 1 98.12 391 GLY A CA 1
ATOM 3113 C C . GLY A 1 391 ? 7.711 11.188 10.781 1 98.12 391 GLY A C 1
ATOM 3114 O O . GLY A 1 391 ? 8.695 10.578 11.211 1 98.12 391 GLY A O 1
ATOM 3115 N N . PHE A 1 392 ? 7.754 11.953 9.711 1 98.06 392 PHE A N 1
ATOM 3116 C CA . PHE A 1 392 ? 8.961 12.414 9.047 1 98.06 392 PHE A CA 1
ATOM 3117 C C . PHE A 1 392 ? 9.68 11.258 8.359 1 98.06 392 PHE A C 1
ATOM 3119 O O . PHE A 1 392 ? 10.898 11.125 8.461 1 98.06 392 PHE A O 1
ATOM 3126 N N . SER A 1 393 ? 8.922 10.398 7.742 1 97.06 393 SER A N 1
ATOM 3127 C CA . SER A 1 393 ? 9.398 9.359 6.832 1 97.06 393 SER A CA 1
ATOM 3128 C C . SER A 1 393 ? 8.734 9.484 5.461 1 97.06 393 SER A C 1
ATOM 3130 O O . SER A 1 393 ? 7.996 10.43 5.207 1 97.06 393 SER A O 1
ATOM 3132 N N . HIS A 1 394 ? 9.125 8.625 4.492 1 96 394 HIS A N 1
ATOM 3133 C CA . HIS A 1 394 ? 8.555 8.672 3.15 1 96 394 HIS A CA 1
ATOM 3134 C C . HIS A 1 394 ? 7.359 7.738 3.027 1 96 394 HIS A C 1
ATOM 3136 O O . HIS A 1 394 ? 7.117 6.91 3.91 1 96 394 HIS A O 1
ATOM 3142 N N . TYR A 1 395 ? 6.555 7.879 1.944 1 93.69 395 TYR A N 1
ATOM 3143 C CA . TYR A 1 395 ? 5.41 7.043 1.607 1 93.69 395 TYR A CA 1
ATOM 3144 C C . TYR A 1 395 ? 5.855 5.633 1.236 1 93.69 395 TYR A C 1
ATOM 3146 O O . TYR A 1 395 ? 6.926 5.445 0.651 1 93.69 395 TYR A O 1
ATOM 3154 N N . VAL A 1 396 ? 4.949 4.719 1.472 1 93.75 396 VAL A N 1
ATOM 3155 C CA . VAL A 1 396 ? 3.807 4.672 2.381 1 93.75 396 VAL A CA 1
ATOM 3156 C C . VAL A 1 396 ? 4.227 4.031 3.703 1 93.75 396 VAL A C 1
ATOM 3158 O O . VAL A 1 396 ? 4.895 2.998 3.715 1 93.75 396 VAL A O 1
ATOM 3161 N N . CYS A 1 397 ? 3.984 4.652 4.719 1 97.38 397 CYS A N 1
ATOM 3162 C CA . CYS A 1 397 ? 4.312 4.117 6.035 1 97.38 397 CYS A CA 1
ATOM 3163 C C . CYS A 1 397 ? 3.277 4.539 7.07 1 97.38 397 CYS A C 1
ATOM 3165 O O . CYS A 1 397 ? 3.361 5.637 7.625 1 97.38 397 CYS A O 1
ATOM 3167 N N . SER A 1 398 ? 2.314 3.672 7.312 1 98 398 SER A N 1
ATOM 3168 C CA . SER A 1 398 ? 1.196 3.928 8.219 1 98 398 SER A CA 1
ATOM 3169 C C . SER A 1 398 ? 0.874 2.697 9.055 1 98 398 SER A C 1
ATOM 3171 O O . SER A 1 398 ? 1.094 1.564 8.617 1 98 398 SER A O 1
ATOM 3173 N N . CYS A 1 399 ? 0.418 2.906 10.25 1 98.44 399 CYS A N 1
ATOM 3174 C CA . CYS A 1 399 ? -0.021 1.766 11.039 1 98.44 399 CYS A CA 1
ATOM 3175 C C . CYS A 1 399 ? -1.193 2.145 11.938 1 98.44 399 CYS A C 1
ATOM 3177 O O . CYS A 1 399 ? -1.389 3.322 12.25 1 98.44 399 CYS A O 1
ATOM 3179 N N . VAL A 1 400 ? -1.983 1.207 12.25 1 98.81 400 VAL A N 1
ATOM 3180 C CA . VAL A 1 400 ? -3.104 1.338 13.18 1 98.81 400 VAL A CA 1
ATOM 3181 C C . VAL A 1 400 ? -2.854 0.482 14.414 1 98.81 400 VAL A C 1
ATOM 3183 O O . VAL A 1 400 ? -2.316 -0.624 14.32 1 98.81 400 VAL A O 1
ATOM 3186 N N . LEU A 1 401 ? -3.135 1.006 15.57 1 98.88 401 LEU A N 1
ATOM 3187 C CA . LEU A 1 401 ? -2.975 0.312 16.844 1 98.88 401 LEU A CA 1
ATOM 3188 C C . LEU A 1 401 ? -4.324 0.12 17.531 1 98.88 401 LEU A C 1
ATOM 3190 O O . LEU A 1 401 ? -5.223 0.948 17.375 1 98.88 401 LEU A O 1
ATOM 3194 N N . PHE A 1 402 ? -4.41 -0.912 18.266 1 98.88 402 PHE A N 1
ATOM 3195 C CA . PHE A 1 402 ? -5.602 -1.23 19.047 1 98.88 402 PHE A CA 1
ATOM 3196 C C . PHE A 1 402 ? -5.238 -1.508 20.5 1 98.88 402 PHE A C 1
ATOM 3198 O O . PHE A 1 402 ? -4.289 -2.24 20.781 1 98.88 402 PHE A O 1
ATOM 3205 N N . GLN A 1 403 ? -5.977 -0.922 21.391 1 98.69 403 GLN A N 1
ATOM 3206 C CA . GLN A 1 403 ? -5.75 -1.124 22.828 1 98.69 403 GLN A CA 1
ATOM 3207 C C . GLN A 1 403 ? -5.953 -2.586 23.203 1 98.69 403 GLN A C 1
ATOM 3209 O O . GLN A 1 403 ? -5.219 -3.121 24.047 1 98.69 403 GLN A O 1
ATOM 3214 N N . ASN A 1 404 ? -6.973 -3.195 22.641 1 98.38 404 ASN A N 1
ATOM 3215 C CA . ASN A 1 404 ? -7.25 -4.617 22.812 1 98.38 404 ASN A CA 1
ATOM 3216 C C . ASN A 1 404 ? -6.816 -5.426 21.594 1 98.38 404 ASN A C 1
ATOM 3218 O O . ASN A 1 404 ? -7.629 -5.719 20.719 1 98.38 404 ASN A O 1
ATOM 3222 N N . GLY A 1 405 ? -5.578 -5.883 21.609 1 97.38 405 GLY A N 1
ATOM 3223 C CA . GLY A 1 405 ? -5.016 -6.617 20.5 1 97.38 405 GLY A CA 1
ATOM 3224 C C . GLY A 1 405 ? -5.75 -7.91 20.203 1 97.38 405 GLY A C 1
ATOM 3225 O O . GLY A 1 405 ? -5.863 -8.312 19.031 1 97.38 405 GLY A O 1
ATOM 3226 N N . LYS A 1 406 ? -6.246 -8.562 21.172 1 95.12 406 LYS A N 1
ATOM 3227 C CA . LYS A 1 406 ? -6.977 -9.812 20.984 1 95.12 406 LYS A CA 1
ATOM 3228 C C . LYS A 1 406 ? -8.281 -9.586 20.234 1 95.12 406 LYS A C 1
ATOM 3230 O O . LYS A 1 406 ? -8.625 -10.359 19.328 1 95.12 406 LYS A O 1
ATOM 3235 N N . GLU A 1 407 ? -9.031 -8.523 20.578 1 96.31 407 GLU A N 1
ATOM 3236 C CA . GLU A 1 407 ? -10.25 -8.188 19.844 1 96.31 407 GLU A CA 1
ATOM 3237 C C . GLU A 1 407 ? -9.953 -7.926 18.375 1 96.31 407 GLU A C 1
ATOM 3239 O O . GLU A 1 407 ? -10.703 -8.367 17.5 1 96.31 407 GLU A O 1
ATOM 3244 N N . PHE A 1 408 ? -8.875 -7.238 18.172 1 96.5 408 PHE A N 1
ATOM 3245 C CA . PHE A 1 408 ? -8.445 -6.918 16.828 1 96.5 408 PHE A CA 1
ATOM 3246 C C . PHE A 1 408 ? -8.156 -8.188 16.031 1 96.5 408 PHE A C 1
ATOM 3248 O O . PHE A 1 408 ? -8.734 -8.406 14.961 1 96.5 408 PHE A O 1
ATOM 3255 N N . GLU A 1 409 ? -7.363 -9.047 16.469 1 92.94 409 GLU A N 1
ATOM 3256 C CA . GLU A 1 409 ? -6.965 -10.258 15.758 1 92.94 409 GLU A CA 1
ATOM 3257 C C . GLU A 1 409 ? -8.148 -11.211 15.578 1 92.94 409 GLU A C 1
ATOM 3259 O O . GLU A 1 409 ? -8.375 -11.719 14.484 1 92.94 409 GLU A O 1
ATOM 3264 N N . ASP A 1 410 ? -8.938 -11.406 16.641 1 91.56 410 ASP A N 1
ATOM 3265 C CA . ASP A 1 410 ? -10.055 -12.344 16.609 1 91.56 410 ASP A CA 1
ATOM 3266 C C . ASP A 1 410 ? -11.141 -11.859 15.641 1 91.56 410 ASP A C 1
ATOM 3268 O O . ASP A 1 410 ? -11.727 -12.656 14.906 1 91.56 410 ASP A O 1
ATOM 3272 N N . ASN A 1 411 ? -11.359 -10.586 15.68 1 91.38 411 ASN A N 1
ATOM 3273 C CA . ASN A 1 411 ? -12.445 -10.031 14.875 1 91.38 411 ASN A CA 1
ATOM 3274 C C . ASN A 1 411 ? -12.094 -10.016 13.391 1 91.38 411 ASN A C 1
ATOM 3276 O O . ASN A 1 411 ? -12.977 -10.008 12.539 1 91.38 411 ASN A O 1
ATOM 3280 N N . LEU A 1 412 ? -10.812 -10.062 13.133 1 92.88 412 LEU A N 1
ATOM 3281 C CA . LEU A 1 412 ? -10.453 -9.914 11.727 1 92.88 412 LEU A CA 1
ATOM 3282 C C . LEU A 1 412 ? -9.891 -11.211 11.164 1 92.88 412 LEU A C 1
ATOM 3284 O O . LEU A 1 412 ? -9.75 -11.359 9.953 1 92.88 412 LEU A O 1
ATOM 3288 N N . SER A 1 413 ? -9.594 -12.211 11.922 1 90.5 413 SER A N 1
ATOM 3289 C CA . SER A 1 413 ? -9 -13.461 11.469 1 90.5 413 SER A CA 1
ATOM 3290 C C . SER A 1 413 ? -9.961 -14.234 10.57 1 90.5 413 SER A C 1
ATOM 3292 O O . SER A 1 413 ? -11.164 -14.297 10.844 1 90.5 413 SER A O 1
ATOM 3294 N N . ARG A 1 414 ? -9.359 -14.789 9.555 1 85.69 414 ARG A N 1
ATOM 3295 C CA . ARG A 1 414 ? -10.102 -15.648 8.641 1 85.69 414 ARG A CA 1
ATOM 3296 C C . ARG A 1 414 ? -10.078 -17.094 9.117 1 85.69 414 ARG A C 1
ATOM 3298 O O . ARG A 1 414 ? -9.156 -17.5 9.828 1 85.69 414 ARG A O 1
ATOM 3305 N N . PRO A 1 415 ? -11.07 -17.781 8.609 1 79.44 415 PRO A N 1
ATOM 3306 C CA . PRO A 1 415 ? -10.992 -19.219 8.883 1 79.44 415 PRO A CA 1
ATOM 3307 C C . PRO A 1 415 ? -9.758 -19.859 8.266 1 79.44 415 PRO A C 1
ATOM 3309 O O . PRO A 1 415 ? -9.359 -19.516 7.152 1 79.44 415 PRO A O 1
ATOM 3312 N N . LYS A 1 416 ? -9.172 -20.719 8.977 1 70.31 416 LYS A N 1
ATOM 3313 C CA . LYS A 1 416 ? -7.918 -21.344 8.562 1 70.31 416 LYS A CA 1
ATOM 3314 C C . LYS A 1 416 ? -8.102 -22.141 7.273 1 70.31 416 LYS A C 1
ATOM 3316 O O . LYS A 1 416 ? -7.164 -22.281 6.488 1 70.31 416 LYS A O 1
ATOM 3321 N N . ASP A 1 417 ? -9.258 -22.5 7 1 72.06 417 ASP A N 1
ATOM 3322 C CA . ASP A 1 417 ? -9.492 -23.406 5.887 1 72.06 417 ASP A CA 1
ATOM 3323 C C . ASP A 1 417 ? -9.539 -22.656 4.559 1 72.06 417 ASP A C 1
ATOM 3325 O O . ASP A 1 417 ? -9.648 -23.266 3.494 1 72.06 417 ASP A O 1
ATOM 3329 N N . VAL A 1 418 ? -9.234 -21.406 4.625 1 72.62 418 VAL A N 1
ATOM 3330 C CA . VAL A 1 418 ? -9.352 -20.672 3.371 1 72.62 418 VAL A CA 1
ATOM 3331 C C . VAL A 1 418 ? -7.957 -20.344 2.838 1 72.62 418 VAL A C 1
ATOM 3333 O O . VAL A 1 418 ? -7.816 -19.859 1.714 1 72.62 418 VAL A O 1
ATOM 3336 N N . MET A 1 419 ? -6.91 -20.625 3.584 1 73.5 419 MET A N 1
ATOM 3337 C CA . MET A 1 419 ? -5.551 -20.281 3.186 1 73.5 419 MET A CA 1
ATOM 3338 C C . MET A 1 419 ? -4.645 -21.5 3.221 1 73.5 419 MET A C 1
ATOM 3340 O O . MET A 1 419 ? -3.68 -21.547 3.986 1 73.5 419 MET A O 1
ATOM 3344 N N . HIS A 1 420 ? -4.703 -22.297 2.303 1 70.5 420 HIS A N 1
ATOM 3345 C CA . HIS A 1 420 ? -4.164 -23.656 2.375 1 70.5 420 HIS A CA 1
ATOM 3346 C C . HIS A 1 420 ? -2.658 -23.656 2.148 1 70.5 420 HIS A C 1
ATOM 3348 O O . HIS A 1 420 ? -1.951 -24.531 2.672 1 70.5 420 HIS A O 1
ATOM 3354 N N . TYR A 1 421 ? -2.16 -22.734 1.438 1 72.44 421 TYR A N 1
ATOM 3355 C CA . TYR A 1 421 ? -0.75 -22.812 1.073 1 72.44 421 TYR A CA 1
ATOM 3356 C C . TYR A 1 421 ? 0.092 -21.875 1.917 1 72.44 421 TYR A C 1
ATOM 3358 O O . TYR A 1 421 ? 1.299 -21.734 1.7 1 72.44 421 TYR A O 1
ATOM 3366 N N . LEU A 1 422 ? -0.498 -21.172 2.76 1 73.94 422 LEU A N 1
ATOM 3367 C CA . LEU A 1 422 ? 0.228 -20.203 3.561 1 73.94 422 LEU A CA 1
ATOM 3368 C C . LEU A 1 422 ? 0.207 -20.578 5.039 1 73.94 422 LEU A C 1
ATOM 3370 O O . LEU A 1 422 ? -0.624 -21.391 5.461 1 73.94 422 LEU A O 1
ATOM 3374 N N . TYR A 1 423 ? 1.207 -20.109 5.863 1 71.62 423 TYR A N 1
ATOM 3375 C CA . TYR A 1 423 ? 1.267 -20.031 7.316 1 71.62 423 TYR A CA 1
ATOM 3376 C C . TYR A 1 423 ? 1.544 -21.406 7.918 1 71.62 423 TYR A C 1
ATOM 3378 O O . TYR A 1 423 ? 1.229 -21.656 9.086 1 71.62 423 TYR A O 1
ATOM 3386 N N . ASN A 1 424 ? 2.057 -22.281 7.078 1 68.31 424 ASN A N 1
ATOM 3387 C CA . ASN A 1 424 ? 2.283 -23.656 7.512 1 68.31 424 ASN A CA 1
ATOM 3388 C C . ASN A 1 424 ? 3.459 -23.75 8.484 1 68.31 424 ASN A C 1
ATOM 3390 O O . ASN A 1 424 ? 3.512 -24.656 9.312 1 68.31 424 ASN A O 1
ATOM 3394 N N . PHE A 1 425 ? 4.352 -22.766 8.383 1 72.88 425 PHE A N 1
ATOM 3395 C CA . PHE A 1 425 ? 5.598 -22.875 9.133 1 72.88 425 PHE A CA 1
ATOM 3396 C C . PHE A 1 425 ? 5.887 -21.609 9.914 1 72.88 425 PHE A C 1
ATOM 3398 O O . PHE A 1 425 ? 7.023 -21.359 10.312 1 72.88 425 PHE A O 1
ATOM 3405 N N . SER A 1 426 ? 4.898 -20.734 10.102 1 86 426 SER A N 1
ATOM 3406 C CA . SER A 1 426 ? 5.156 -19.391 10.625 1 86 426 SER A CA 1
ATOM 3407 C C . SER A 1 426 ? 4.578 -19.219 12.023 1 86 426 SER A C 1
ATOM 3409 O O . SER A 1 426 ? 3.584 -19.859 12.375 1 86 426 SER A O 1
ATOM 3411 N N . VAL A 1 427 ? 5.246 -18.391 12.797 1 89 427 VAL A N 1
ATOM 3412 C CA . VAL A 1 427 ? 4.754 -17.938 14.094 1 89 427 VAL A CA 1
ATOM 3413 C C . VAL A 1 427 ? 3.979 -16.641 13.938 1 89 427 VAL A C 1
ATOM 3415 O O . VAL A 1 427 ? 2.811 -16.547 14.328 1 89 427 VAL A O 1
ATOM 3418 N N . TYR A 1 428 ? 4.652 -15.688 13.422 1 92.88 428 TYR A N 1
ATOM 3419 C CA . TYR A 1 428 ? 4.012 -14.406 13.141 1 92.88 428 TYR A CA 1
ATOM 3420 C C . TYR A 1 428 ? 3.328 -14.43 11.781 1 92.88 428 TYR A C 1
ATOM 3422 O O . TYR A 1 428 ? 3.988 -14.547 10.742 1 92.88 428 TYR A O 1
ATOM 3430 N N . LYS A 1 429 ? 1.975 -14.359 11.742 1 92.5 429 LYS A N 1
ATOM 3431 C CA . LYS A 1 429 ? 1.195 -14.562 10.523 1 92.5 429 LYS A CA 1
ATOM 3432 C C . LYS A 1 429 ? 0.116 -13.492 10.367 1 92.5 429 LYS A C 1
ATOM 3434 O O . LYS A 1 429 ? -1.072 -13.812 10.289 1 92.5 429 LYS A O 1
ATOM 3439 N N . PRO A 1 430 ? 0.547 -12.195 10.188 1 93.88 430 PRO A N 1
ATOM 3440 C CA . PRO A 1 430 ? -0.473 -11.156 10.008 1 93.88 430 PRO A CA 1
ATOM 3441 C C . PRO A 1 430 ? -1.371 -11.414 8.797 1 93.88 430 PRO A C 1
ATOM 3443 O O . PRO A 1 430 ? -2.523 -10.977 8.773 1 93.88 430 PRO A O 1
ATOM 3446 N N . GL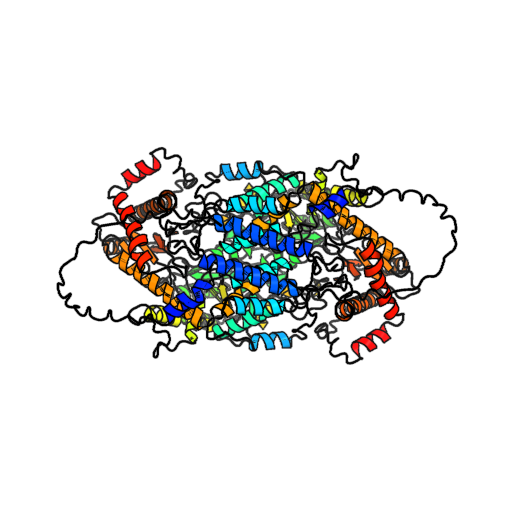Y A 1 431 ? -0.909 -12.188 7.84 1 92.69 431 GLY A N 1
ATOM 3447 C CA . GLY A 1 431 ? -1.696 -12.523 6.668 1 92.69 431 GLY A CA 1
ATOM 3448 C C . GLY A 1 431 ? -3.023 -13.18 7.004 1 92.69 431 GLY A C 1
ATOM 3449 O O . GLY A 1 431 ? -3.945 -13.18 6.188 1 92.69 431 GLY A O 1
ATOM 3450 N N . CYS A 1 432 ? -3.215 -13.688 8.188 1 92.06 432 CYS A N 1
ATOM 3451 C CA . CYS A 1 432 ? -4.434 -14.367 8.609 1 92.06 432 CYS A CA 1
ATOM 3452 C C . CYS A 1 432 ? -5.551 -13.375 8.891 1 92.06 432 CYS A C 1
ATOM 3454 O O . CYS A 1 432 ? -6.727 -13.734 8.875 1 92.06 432 CYS A O 1
ATOM 3456 N N . TYR A 1 433 ? -5.156 -12.086 9.141 1 92.88 433 TYR A N 1
ATOM 3457 C CA . TYR A 1 433 ? -6.211 -11.164 9.539 1 92.88 433 TYR A CA 1
ATOM 3458 C C . TYR A 1 433 ? -6.086 -9.828 8.805 1 92.88 433 TYR A C 1
ATOM 3460 O O . TYR A 1 433 ? -6.895 -8.922 9.008 1 92.88 433 TYR A O 1
ATOM 3468 N N . THR A 1 434 ? -5.113 -9.688 7.973 1 95.31 434 THR A N 1
ATOM 3469 C CA . THR A 1 434 ? -4.961 -8.43 7.238 1 95.31 434 THR A CA 1
ATOM 3470 C C . THR A 1 434 ? -5.789 -8.453 5.957 1 95.31 434 THR A C 1
ATOM 3472 O O . THR A 1 434 ? -6.059 -9.523 5.402 1 95.31 434 THR A O 1
ATOM 3475 N N . LEU A 1 435 ? -6.188 -7.27 5.477 1 96.38 435 LEU A N 1
ATOM 3476 C CA . LEU A 1 435 ? -6.82 -7.086 4.176 1 96.38 435 LEU A CA 1
ATOM 3477 C C . LEU A 1 435 ? -5.836 -7.383 3.047 1 96.38 435 LEU A C 1
ATOM 3479 O O . LEU A 1 435 ? -6.18 -8.078 2.088 1 96.38 435 LEU A O 1
ATOM 3483 N N . GLU A 1 436 ? -4.617 -6.832 3.18 1 94.88 436 GLU A N 1
ATOM 3484 C CA . GLU A 1 436 ? -3.562 -7.035 2.189 1 94.88 436 GLU A CA 1
ATOM 3485 C C . GLU A 1 436 ? -3.057 -8.477 2.213 1 94.88 436 GLU A C 1
ATOM 3487 O O . GLU A 1 436 ? -2.836 -9.047 3.285 1 94.88 436 GLU A O 1
ATOM 3492 N N . CYS A 1 437 ? -2.883 -9.016 1.061 1 91.56 437 CYS A N 1
ATOM 3493 C CA . CYS A 1 437 ? -2.256 -10.328 0.959 1 91.56 437 CYS A CA 1
ATOM 3494 C C . CYS A 1 437 ? -0.789 -10.195 0.565 1 91.56 437 CYS A C 1
ATOM 3496 O O . CYS A 1 437 ? -0.014 -11.141 0.731 1 91.56 437 CYS A O 1
ATOM 3498 N N . SER A 1 438 ? -0.469 -9.102 -0.037 1 91.19 438 SER A N 1
ATOM 3499 C CA . SER A 1 438 ? 0.91 -8.672 -0.25 1 91.19 438 SER A CA 1
ATOM 3500 C C . SER A 1 438 ? 1.291 -7.543 0.699 1 91.19 438 SER A C 1
ATOM 3502 O O . SER A 1 438 ? 0.752 -6.438 0.604 1 91.19 438 SER A O 1
ATOM 3504 N N . ARG A 1 439 ? 2.189 -7.848 1.62 1 94.69 439 ARG A N 1
ATOM 3505 C CA . ARG A 1 439 ? 2.543 -6.875 2.65 1 94.69 439 ARG A CA 1
ATOM 3506 C C . ARG A 1 439 ? 4.047 -6.613 2.662 1 94.69 439 ARG A C 1
ATOM 3508 O O . ARG A 1 439 ? 4.781 -7.227 3.436 1 94.69 439 ARG A O 1
ATOM 3515 N N . PRO A 1 440 ? 4.441 -5.609 1.894 1 95 440 PRO A N 1
ATOM 3516 C CA . PRO A 1 440 ? 5.867 -5.277 1.96 1 95 440 PRO A CA 1
ATOM 3517 C C . PRO A 1 440 ? 6.309 -4.848 3.357 1 95 440 PRO A C 1
ATOM 3519 O O . PRO A 1 440 ? 5.473 -4.508 4.195 1 95 440 PRO A O 1
ATOM 3522 N N . ALA A 1 441 ? 7.586 -4.871 3.619 1 95.44 441 ALA A N 1
ATOM 3523 C CA . ALA A 1 441 ? 8.133 -4.527 4.93 1 95.44 441 ALA A CA 1
ATOM 3524 C C . ALA A 1 441 ? 8.133 -3.016 5.145 1 95.44 441 ALA A C 1
ATOM 3526 O O . ALA A 1 441 ? 9.188 -2.412 5.348 1 95.44 441 ALA A O 1
ATOM 3527 N N . MET A 1 442 ? 6.992 -2.445 5.227 1 93.75 442 MET A N 1
ATOM 3528 C CA . MET A 1 442 ? 6.816 -1.009 5.41 1 93.75 442 MET A CA 1
ATOM 3529 C C . MET A 1 442 ? 7.352 -0.564 6.766 1 93.75 442 MET A C 1
ATOM 3531 O O . MET A 1 442 ? 7.762 0.586 6.93 1 93.75 442 MET A O 1
ATOM 3535 N N . SER A 1 443 ? 7.41 -1.507 7.707 1 97.75 443 SER A N 1
ATOM 3536 C CA . SER A 1 443 ? 7.832 -1.204 9.07 1 97.75 443 SER A CA 1
ATOM 3537 C C . SER A 1 443 ? 9.305 -0.806 9.117 1 97.75 443 SER A C 1
ATOM 3539 O O . SER A 1 443 ? 9.758 -0.194 10.086 1 97.75 443 SER A O 1
ATOM 3541 N N . LEU A 1 444 ? 10.047 -1.132 8.086 1 98.44 444 LEU A N 1
ATOM 3542 C CA . LEU A 1 444 ? 11.469 -0.819 8.062 1 98.44 444 LEU A CA 1
ATOM 3543 C C . LEU A 1 444 ? 11.695 0.688 8.133 1 98.44 444 LEU A C 1
ATOM 3545 O O . LEU A 1 444 ? 12.586 1.153 8.852 1 98.44 444 LEU A O 1
ATOM 3549 N N . SER A 1 445 ? 10.891 1.467 7.422 1 98.19 445 SER A N 1
ATOM 3550 C CA . SER A 1 445 ? 11 2.922 7.453 1 98.19 445 SER A CA 1
ATOM 3551 C C . SER A 1 445 ? 10.609 3.477 8.82 1 98.19 445 SER A C 1
ATOM 3553 O O . SER A 1 445 ? 11.258 4.391 9.328 1 98.19 445 SER A O 1
ATOM 3555 N N . ALA A 1 446 ? 9.539 2.945 9.391 1 98.62 446 ALA A N 1
ATOM 3556 C CA . ALA A 1 446 ? 9.078 3.383 10.711 1 98.62 446 ALA A CA 1
ATOM 3557 C C . ALA A 1 446 ? 10.125 3.078 11.781 1 98.62 446 ALA A C 1
ATOM 3559 O O . ALA A 1 446 ? 10.461 3.943 12.594 1 98.62 446 ALA A O 1
ATOM 3560 N N . TYR A 1 447 ? 10.625 1.851 11.742 1 98.75 447 TYR A N 1
ATOM 3561 C CA . TYR A 1 447 ? 11.617 1.401 12.711 1 98.75 447 TYR A CA 1
ATOM 3562 C C . TYR A 1 447 ? 12.867 2.268 12.656 1 98.75 447 TYR A C 1
ATOM 3564 O O . TYR A 1 447 ? 13.359 2.727 13.695 1 98.75 447 TYR A O 1
ATOM 3572 N N . SER A 1 448 ? 13.359 2.525 11.477 1 98.81 448 SER A N 1
ATOM 3573 C CA . SER A 1 448 ? 14.547 3.34 11.273 1 98.81 448 SER A CA 1
ATOM 3574 C C . SER A 1 448 ? 14.328 4.77 11.758 1 98.81 448 SER A C 1
ATOM 3576 O O . SER A 1 448 ? 15.219 5.375 12.359 1 98.81 448 SER A O 1
ATOM 3578 N N . THR A 1 449 ? 13.188 5.316 11.484 1 98.81 449 THR A N 1
ATOM 3579 C CA . THR A 1 449 ? 12.891 6.695 11.859 1 98.81 449 THR A CA 1
ATOM 3580 C C . THR A 1 449 ? 12.797 6.832 13.375 1 98.81 449 THR A C 1
ATOM 3582 O O . THR A 1 449 ? 13.289 7.805 13.945 1 98.81 449 THR A O 1
ATOM 3585 N N . LEU A 1 450 ? 12.125 5.844 14.023 1 98.88 450 LEU A N 1
ATOM 3586 C CA . LEU A 1 450 ? 12.008 5.848 15.477 1 98.88 450 LEU A CA 1
ATOM 3587 C C . LEU A 1 450 ? 13.383 5.801 16.141 1 98.88 450 LEU A C 1
ATOM 3589 O O . LEU A 1 450 ? 13.625 6.492 17.125 1 98.88 450 LEU A O 1
ATOM 3593 N N . LEU A 1 451 ? 14.273 4.996 15.57 1 98.56 451 LEU A N 1
ATOM 3594 C CA . LEU A 1 451 ? 15.625 4.898 16.109 1 98.56 451 LEU A CA 1
ATOM 3595 C C . LEU A 1 451 ? 16.406 6.172 15.828 1 98.56 451 LEU A C 1
ATOM 3597 O O . LEU A 1 451 ? 17.172 6.633 16.688 1 98.56 451 LEU A O 1
ATOM 3601 N N . LEU A 1 452 ? 16.281 6.727 14.688 1 98.69 452 LEU A N 1
ATOM 3602 C CA . LEU A 1 452 ? 17.016 7.926 14.289 1 98.69 452 LEU A CA 1
ATOM 3603 C C . LEU A 1 452 ? 16.672 9.094 15.203 1 98.69 452 LEU A C 1
ATOM 3605 O O . LEU A 1 452 ? 17.578 9.75 15.734 1 98.69 452 LEU A O 1
ATOM 3609 N N . PHE A 1 453 ? 15.391 9.359 15.406 1 98.62 453 PHE A N 1
ATOM 3610 C CA . PHE A 1 453 ? 14.953 10.539 16.141 1 98.62 453 PHE A CA 1
ATOM 3611 C C . PHE A 1 453 ? 15.023 10.312 17.641 1 98.62 453 PHE A C 1
ATOM 3613 O O . PHE A 1 453 ? 15.461 11.188 18.391 1 98.62 453 PHE A O 1
ATOM 3620 N N . GLY A 1 454 ? 14.586 9.047 18.062 1 98.5 454 GLY A N 1
ATOM 3621 C CA . GLY A 1 454 ? 14.367 8.859 19.484 1 98.5 454 GLY A CA 1
ATOM 3622 C C . GLY A 1 454 ? 13.391 9.859 20.078 1 98.5 454 GLY A C 1
ATOM 3623 O O . GLY A 1 454 ? 12.664 10.531 19.344 1 98.5 454 GLY A O 1
ATOM 3624 N N . ILE A 1 455 ? 13.367 9.938 21.375 1 98.75 455 ILE A N 1
ATOM 3625 C CA . ILE A 1 455 ? 12.422 10.805 22.078 1 98.75 455 ILE A CA 1
ATOM 3626 C C . ILE A 1 455 ? 12.812 12.266 21.875 1 98.75 455 ILE A C 1
ATOM 3628 O O . ILE A 1 455 ? 12.008 13.07 21.406 1 98.75 455 ILE A O 1
ATOM 3632 N N . GLU A 1 456 ? 14.047 12.609 22.078 1 98.75 456 GLU A N 1
ATOM 3633 C CA . GLU A 1 456 ? 14.492 14 22.031 1 98.75 456 GLU A CA 1
ATOM 3634 C C . GLU A 1 456 ? 14.539 14.523 20.594 1 98.75 456 GLU A C 1
ATOM 3636 O O . GLU A 1 456 ? 14.344 15.711 20.359 1 98.75 456 GLU A O 1
ATOM 3641 N N . GLY A 1 457 ? 14.836 13.57 19.656 1 98.75 457 GLY A N 1
ATOM 3642 C CA . GLY A 1 457 ? 14.789 13.984 18.266 1 98.75 457 GLY A CA 1
ATOM 3643 C C . GLY A 1 457 ? 13.422 14.461 17.828 1 98.75 457 GLY A C 1
ATOM 3644 O O . GLY A 1 457 ? 13.297 15.508 17.188 1 98.75 457 GLY A O 1
ATOM 3645 N N . TYR A 1 458 ? 12.383 13.75 18.188 1 98.88 458 TYR A N 1
ATOM 3646 C CA . TYR A 1 458 ? 11.023 14.156 17.859 1 98.88 458 TYR A CA 1
ATOM 3647 C C . TYR A 1 458 ? 10.625 15.422 18.594 1 98.88 458 TYR A C 1
ATOM 3649 O O . TYR A 1 458 ? 10.016 16.328 18.031 1 98.88 458 TYR A O 1
ATOM 3657 N N . GLN A 1 459 ? 10.977 15.484 19.875 1 98.88 459 GLN A N 1
ATOM 3658 C CA . GLN A 1 459 ? 10.68 16.672 20.656 1 98.88 459 GLN A CA 1
ATOM 3659 C C . GLN A 1 459 ? 11.336 17.906 20.047 1 98.88 459 GLN A C 1
ATOM 3661 O O . GLN A 1 459 ? 10.703 18.969 19.922 1 98.88 459 GLN A O 1
ATOM 3666 N N . SER A 1 460 ? 12.547 17.766 19.641 1 98.88 460 SER A N 1
ATOM 3667 C CA . SER A 1 460 ? 13.305 18.875 19.062 1 98.88 460 SER A CA 1
ATOM 3668 C C . SER A 1 460 ? 12.734 19.297 17.719 1 98.88 460 SER A C 1
ATOM 3670 O O . SER A 1 460 ? 12.648 20.484 17.406 1 98.88 460 SER A O 1
ATOM 3672 N N . MET A 1 461 ? 12.414 18.312 16.891 1 98.69 461 MET A N 1
ATOM 3673 C CA . MET A 1 461 ? 11.852 18.609 15.578 1 98.69 461 MET A CA 1
ATOM 3674 C C . MET A 1 461 ? 10.531 19.359 15.703 1 98.69 461 MET A C 1
ATOM 3676 O O . MET A 1 461 ? 10.281 20.312 14.969 1 98.69 461 MET A O 1
ATOM 3680 N N . ILE A 1 462 ? 9.664 18.969 16.625 1 98.75 462 ILE A N 1
ATOM 3681 C CA . ILE A 1 462 ? 8.383 19.625 16.859 1 98.75 462 ILE A CA 1
ATOM 3682 C C . ILE A 1 462 ? 8.625 21.062 17.328 1 98.75 462 ILE A C 1
ATOM 3684 O O . ILE A 1 462 ? 8.023 22 16.812 1 98.75 462 ILE A O 1
ATOM 3688 N N . ALA A 1 463 ? 9.516 21.203 18.297 1 98.81 463 ALA A N 1
ATOM 3689 C CA . ALA A 1 463 ? 9.836 22.531 18.797 1 98.81 463 ALA A CA 1
ATOM 3690 C C . ALA A 1 463 ? 10.344 23.438 17.688 1 98.81 463 ALA A C 1
ATOM 3692 O O . ALA A 1 463 ? 9.945 24.609 17.594 1 98.81 463 ALA A O 1
ATOM 3693 N N . HIS A 1 464 ? 11.172 22.891 16.875 1 98.62 464 HIS A N 1
ATOM 3694 C CA . HIS A 1 464 ? 11.766 23.641 15.773 1 98.62 464 HIS A CA 1
ATOM 3695 C C . HIS A 1 464 ? 10.703 24.125 14.805 1 98.62 464 HIS A C 1
ATOM 3697 O O . HIS A 1 464 ? 10.68 25.312 14.438 1 98.62 464 HIS A O 1
ATOM 3703 N N . LEU A 1 465 ? 9.805 23.312 14.398 1 98.44 465 LEU A N 1
ATOM 3704 C CA . LEU A 1 465 ? 8.828 23.656 13.367 1 98.44 465 LEU A CA 1
ATOM 3705 C C . LEU A 1 465 ? 7.73 24.531 13.938 1 98.44 465 LEU A C 1
ATOM 3707 O O . LEU A 1 465 ? 7.172 25.375 13.227 1 98.44 465 LEU A O 1
ATOM 3711 N N . VAL A 1 466 ? 7.398 24.375 15.242 1 98.44 466 VAL A N 1
ATOM 3712 C CA . VAL A 1 466 ? 6.465 25.297 15.883 1 98.44 466 VAL A CA 1
ATOM 3713 C C . VAL A 1 466 ? 7.09 26.688 15.969 1 98.44 466 VAL A C 1
ATOM 3715 O O . VAL A 1 466 ? 6.398 27.688 15.812 1 98.44 466 VAL A O 1
ATOM 3718 N N . LYS A 1 467 ? 8.375 26.719 16.25 1 98.12 467 LYS A N 1
ATOM 3719 C CA . LYS A 1 467 ? 9.086 28 16.25 1 98.12 467 LYS A CA 1
ATOM 3720 C C . LYS A 1 467 ? 9.031 28.656 14.875 1 98.12 467 LYS A C 1
ATOM 3722 O O . LYS A 1 467 ? 8.828 29.875 14.773 1 98.12 467 LYS A O 1
ATOM 3727 N N . VAL A 1 468 ? 9.219 27.875 13.828 1 98.06 468 VAL A N 1
ATOM 3728 C CA . VAL A 1 468 ? 9.141 28.359 12.453 1 98.06 468 VAL A CA 1
ATOM 3729 C C . VAL A 1 468 ? 7.727 28.859 12.164 1 98.06 468 VAL A C 1
ATOM 3731 O O . VAL A 1 468 ? 7.543 29.906 11.547 1 98.06 468 VAL A O 1
ATOM 3734 N N . GLN A 1 469 ? 6.742 28.109 12.562 1 97.94 469 GLN A N 1
ATOM 3735 C CA . GLN A 1 469 ? 5.344 28.516 12.422 1 97.94 469 GLN A CA 1
ATOM 3736 C C . GLN A 1 469 ? 5.078 29.859 13.094 1 97.94 469 GLN A C 1
ATOM 3738 O O . GLN A 1 469 ? 4.395 30.719 12.531 1 97.94 469 GLN A O 1
ATOM 3743 N N . HIS A 1 470 ? 5.625 30.047 14.281 1 97.75 470 HIS A N 1
ATOM 3744 C CA . HIS A 1 470 ? 5.457 31.281 15.031 1 97.75 470 HIS A CA 1
ATOM 3745 C C . HIS A 1 470 ? 6.055 32.469 14.281 1 97.75 470 HIS A C 1
ATOM 3747 O O . HIS A 1 470 ? 5.453 33.562 14.227 1 97.75 470 HIS A O 1
ATOM 3753 N N . ALA A 1 471 ? 7.191 32.25 13.734 1 97.62 471 ALA A N 1
ATOM 3754 C CA . ALA A 1 471 ? 7.84 33.312 12.961 1 97.62 471 ALA A CA 1
ATOM 3755 C C . ALA A 1 471 ? 6.988 33.688 11.75 1 97.62 471 ALA A C 1
ATOM 3757 O O . ALA A 1 471 ? 6.867 34.875 11.43 1 97.62 471 ALA A O 1
ATOM 3758 N N . LEU A 1 472 ? 6.426 32.719 11.078 1 98.12 472 LEU A N 1
ATOM 3759 C CA . LEU A 1 472 ? 5.566 32.969 9.922 1 98.12 472 LEU A CA 1
ATOM 3760 C C . LEU A 1 472 ? 4.332 33.781 10.32 1 98.12 472 LEU A C 1
ATOM 3762 O O . LEU A 1 472 ? 4.016 34.781 9.695 1 98.12 472 LEU A O 1
ATOM 3766 N N . ARG A 1 473 ? 3.648 33.344 11.367 1 98 473 ARG A N 1
ATOM 3767 C CA . ARG A 1 473 ? 2.43 34 11.836 1 98 473 ARG A CA 1
ATOM 3768 C C . ARG A 1 473 ? 2.707 35.438 12.281 1 98 473 ARG A C 1
ATOM 3770 O O . ARG A 1 473 ? 1.93 36.344 11.992 1 98 473 ARG A O 1
ATOM 3777 N N . THR A 1 474 ? 3.814 35.594 12.961 1 97.62 474 THR A N 1
ATOM 3778 C CA . THR A 1 474 ? 4.195 36.906 13.438 1 97.62 474 THR A CA 1
ATOM 3779 C C . THR A 1 474 ? 4.48 37.844 12.273 1 97.62 474 THR A C 1
ATOM 3781 O O . THR A 1 474 ? 4.008 39 12.258 1 97.62 474 THR A O 1
ATOM 3784 N N . ALA A 1 475 ? 5.207 37.375 11.328 1 97.75 475 ALA A N 1
ATOM 3785 C CA . ALA A 1 475 ? 5.57 38.188 10.172 1 97.75 475 ALA A CA 1
ATOM 3786 C C . ALA A 1 475 ? 4.336 38.562 9.359 1 97.75 475 ALA A C 1
ATOM 3788 O O . ALA A 1 475 ? 4.203 39.719 8.906 1 97.75 475 ALA A O 1
ATOM 3789 N N . LEU A 1 476 ? 3.445 37.625 9.125 1 97.44 476 LEU A N 1
ATOM 3790 C CA . LEU A 1 476 ? 2.225 37.875 8.375 1 97.44 476 LEU A CA 1
ATOM 3791 C C . LEU A 1 476 ? 1.331 38.875 9.102 1 97.44 476 LEU A C 1
ATOM 3793 O O . LEU A 1 476 ? 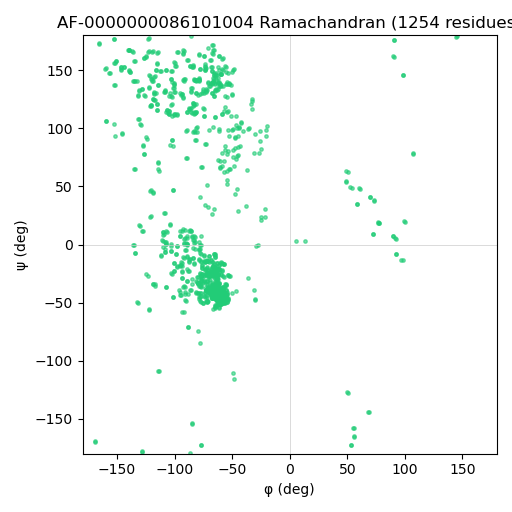0.672 39.719 8.477 1 97.44 476 LEU A O 1
ATOM 3797 N N . SER A 1 477 ? 1.309 38.844 10.375 1 96.19 477 SER A N 1
ATOM 3798 C CA . SER A 1 477 ? 0.414 39.656 11.195 1 96.19 477 SER A CA 1
ATOM 3799 C C . SER A 1 477 ? 0.857 41.125 11.234 1 96.19 477 SER A C 1
ATOM 3801 O O . SER A 1 477 ? 0.135 41.969 11.734 1 96.19 477 SER A O 1
ATOM 3803 N N . GLU A 1 478 ? 2.02 41.406 10.711 1 95.31 478 GLU A N 1
ATOM 3804 C CA . GLU A 1 478 ? 2.492 42.812 10.625 1 95.31 478 GLU A CA 1
ATOM 3805 C C . GLU A 1 478 ? 1.719 43.594 9.57 1 95.31 478 GLU A C 1
ATOM 3807 O O . GLU A 1 478 ? 1.755 44.812 9.555 1 95.31 478 GLU A O 1
ATOM 3812 N N . PHE A 1 479 ? 1.024 42.875 8.781 1 95.38 479 PHE A N 1
ATOM 3813 C CA . PHE A 1 479 ? 0.264 43.5 7.715 1 95.38 479 PHE A CA 1
ATOM 3814 C C . PHE A 1 479 ? -1.222 43.531 8.055 1 95.38 479 PHE A C 1
ATOM 3816 O O . PHE A 1 479 ? -1.835 42.5 8.281 1 95.38 479 PHE A O 1
ATOM 3823 N N . GLU A 1 480 ? -1.817 44.719 7.953 1 94.75 480 GLU A N 1
ATOM 3824 C CA . GLU A 1 480 ? -3.193 44.906 8.398 1 94.75 480 GLU A CA 1
ATOM 3825 C C . GLU A 1 480 ? -4.18 44.156 7.504 1 94.75 480 GLU A C 1
ATOM 3827 O O . GLU A 1 480 ? -5.262 43.781 7.953 1 94.75 480 GLU A O 1
ATOM 3832 N N . ASN A 1 481 ? -3.842 43.906 6.289 1 94.62 481 ASN A N 1
ATOM 3833 C CA . ASN A 1 481 ? -4.762 43.281 5.34 1 94.62 481 ASN A CA 1
ATOM 3834 C C . ASN A 1 481 ? -4.562 41.781 5.273 1 94.62 481 ASN A C 1
ATOM 3836 O O . ASN A 1 481 ? -5.031 41.125 4.336 1 94.62 481 ASN A O 1
ATOM 3840 N N . ILE A 1 482 ? -3.801 41.188 6.203 1 96.88 482 ILE A N 1
ATOM 3841 C CA . ILE A 1 482 ? -3.633 39.75 6.32 1 96.88 482 ILE A CA 1
ATOM 3842 C C . ILE A 1 482 ? -4.07 39.281 7.711 1 96.88 482 ILE A C 1
ATOM 3844 O O . ILE A 1 482 ? -3.785 39.969 8.711 1 96.88 482 ILE A O 1
ATOM 3848 N N . CYS A 1 483 ? -4.812 38.25 7.82 1 97 483 CYS A N 1
ATOM 3849 C CA . CYS A 1 483 ? -5.16 37.688 9.125 1 97 483 CYS A CA 1
ATOM 3850 C C . CYS A 1 483 ? -4.965 36.188 9.148 1 97 483 CYS A C 1
ATOM 3852 O O . CYS A 1 483 ? -5.199 35.5 8.148 1 97 483 CYS A O 1
ATOM 3854 N N . ILE A 1 484 ? -4.457 35.688 10.273 1 97.94 484 ILE A N 1
ATOM 3855 C CA . ILE A 1 484 ? -4.375 34.25 10.531 1 97.94 484 ILE A CA 1
ATOM 3856 C C . ILE A 1 484 ? -5.742 33.719 10.953 1 97.94 484 ILE A C 1
ATOM 3858 O O . ILE A 1 484 ? -6.371 34.25 11.867 1 97.94 484 ILE A O 1
ATOM 3862 N N . VAL A 1 485 ? -6.23 32.625 10.32 1 97.62 485 VAL A N 1
ATOM 3863 C CA . VAL A 1 485 ? -7.617 32.25 10.547 1 97.62 485 VAL A CA 1
ATOM 3864 C C . VAL A 1 485 ? -7.66 30.953 11.359 1 97.62 485 VAL A C 1
ATOM 3866 O O . VAL A 1 485 ? -8.734 30.453 11.703 1 97.62 485 VAL A O 1
ATOM 3869 N N . ASN A 1 486 ? -6.535 30.312 11.711 1 96.94 486 ASN A N 1
ATOM 3870 C CA . ASN A 1 486 ? -6.469 29.188 12.633 1 96.94 486 ASN A CA 1
ATOM 3871 C C . ASN A 1 486 ? -5.562 29.484 13.82 1 96.94 486 ASN A C 1
ATOM 3873 O O . ASN A 1 486 ? -4.723 28.672 14.195 1 96.94 486 ASN A O 1
ATOM 3877 N N . ASP A 1 487 ? -5.668 30.609 14.43 1 93.62 487 ASP A N 1
ATOM 3878 C CA . ASP A 1 487 ? -4.781 31.125 15.461 1 93.62 487 ASP A CA 1
ATOM 3879 C C . ASP A 1 487 ? -4.957 30.375 16.766 1 93.62 487 ASP A C 1
ATOM 3881 O O . ASP A 1 487 ? -4.09 30.422 17.641 1 93.62 487 ASP A O 1
ATOM 3885 N N . LEU A 1 488 ? -6.023 29.594 16.922 1 92 488 LEU A N 1
ATOM 3886 C CA . LEU A 1 488 ? -6.258 28.859 18.141 1 92 488 LEU A CA 1
ATOM 3887 C C . LEU A 1 488 ? -5.66 27.453 18.062 1 92 488 LEU A C 1
ATOM 3889 O O . LEU A 1 488 ? -5.598 26.734 19.047 1 92 488 LEU A O 1
ATOM 3893 N N . ASP A 1 489 ? -5.242 27.031 16.875 1 93.31 489 ASP A N 1
ATOM 3894 C CA . ASP A 1 489 ? -4.668 25.703 16.656 1 93.31 489 ASP A CA 1
ATOM 3895 C C . ASP A 1 489 ? -3.143 25.766 16.578 1 93.31 489 ASP A C 1
ATOM 3897 O O . ASP A 1 489 ? -2.588 26.656 15.914 1 93.31 489 ASP A O 1
ATOM 3901 N N . ASN A 1 490 ? -2.486 24.859 17.25 1 94.88 490 ASN A N 1
ATOM 3902 C CA . ASN A 1 490 ? -1.047 25 17.453 1 94.88 490 ASN A CA 1
ATOM 3903 C C . ASN A 1 490 ? -0.281 23.828 16.828 1 94.88 490 ASN A C 1
ATOM 3905 O O . ASN A 1 490 ? 0.572 23.219 17.469 1 94.88 490 ASN A O 1
ATOM 3909 N N . GLY A 1 491 ? -0.628 23.438 15.602 1 96.12 491 GLY A N 1
ATOM 3910 C CA . GLY A 1 491 ? 0.203 22.547 14.797 1 96.12 491 GLY A CA 1
ATOM 3911 C C . GLY A 1 491 ? 1.277 23.281 14.023 1 96.12 491 GLY A C 1
ATOM 3912 O O . GLY A 1 491 ? 1.76 24.328 14.453 1 96.12 491 GLY A O 1
ATOM 3913 N N . PHE A 1 492 ? 1.731 22.719 12.891 1 97.94 492 PHE A N 1
ATOM 3914 C CA . PHE A 1 492 ? 2.746 23.344 12.055 1 97.94 492 PHE A CA 1
ATOM 3915 C C . PHE A 1 492 ? 2.105 24.281 11.031 1 97.94 492 PHE A C 1
ATOM 3917 O O . PHE A 1 492 ? 2.756 25.203 10.523 1 97.94 492 PHE A O 1
ATOM 3924 N N . VAL A 1 493 ? 0.846 24.062 10.719 1 98 493 VAL A N 1
ATOM 3925 C CA . VAL A 1 493 ? 0.171 24.688 9.586 1 98 493 VAL A CA 1
ATOM 3926 C C . VAL A 1 493 ? -0.31 26.078 9.969 1 98 493 VAL A C 1
ATOM 3928 O O . VAL A 1 493 ? -0.749 26.312 11.102 1 98 493 VAL A O 1
ATOM 3931 N N . THR A 1 494 ? -0.214 27.016 9.047 1 98.19 494 THR A N 1
ATOM 3932 C CA . THR A 1 494 ? -0.802 28.359 9.141 1 98.19 494 THR A CA 1
ATOM 3933 C C . THR A 1 494 ? -1.781 28.594 7.996 1 98.19 494 THR A C 1
ATOM 3935 O O . THR A 1 494 ? -1.419 28.469 6.824 1 98.19 494 THR A O 1
ATOM 3938 N N . LEU A 1 495 ? -3.006 28.844 8.367 1 98 495 LEU A N 1
ATOM 3939 C CA . LEU A 1 495 ? -4.016 29.297 7.422 1 98 495 LEU A CA 1
ATOM 3940 C C . LEU A 1 495 ? -4.207 30.812 7.52 1 98 495 LEU A C 1
ATOM 3942 O O . LEU A 1 495 ? -4.348 31.359 8.617 1 98 495 LEU A O 1
ATOM 3946 N N . PHE A 1 496 ? -4.191 31.5 6.359 1 98.06 496 PHE A N 1
ATOM 3947 C CA . PHE A 1 496 ? -4.352 32.938 6.41 1 98.06 496 PHE A CA 1
ATOM 3948 C C . PHE A 1 496 ? -5.156 33.438 5.215 1 98.06 496 PHE A C 1
ATOM 3950 O O . PHE A 1 496 ? -5.258 32.75 4.195 1 98.06 496 PHE A O 1
ATOM 3957 N N . ARG A 1 497 ? -5.809 34.5 5.363 1 97.06 497 ARG A N 1
ATOM 3958 C CA . ARG A 1 497 ? -6.559 35.188 4.324 1 97.06 497 ARG A CA 1
ATOM 3959 C C . ARG A 1 497 ? -5.98 36.594 4.074 1 97.06 497 ARG A C 1
ATOM 3961 O O . ARG A 1 497 ? -5.441 37.219 4.984 1 97.06 497 ARG A O 1
ATOM 3968 N N . VAL A 1 498 ? -6.023 36.969 2.854 1 95.06 498 VAL A N 1
ATOM 3969 C CA . VAL A 1 498 ? -5.5 38.25 2.422 1 95.06 498 VAL A CA 1
ATOM 3970 C C . VAL A 1 498 ? -6.621 39.094 1.807 1 95.06 498 VAL A C 1
ATOM 3972 O O . VAL A 1 498 ? -7.484 38.562 1.106 1 95.06 498 VAL A O 1
ATOM 3975 N N . TYR A 1 499 ? -6.562 40.375 2.109 1 92.94 499 TYR A N 1
ATOM 3976 C CA . TYR A 1 499 ? -7.551 41.312 1.582 1 92.94 499 TYR A CA 1
ATOM 3977 C C . TYR A 1 499 ? -6.879 42.469 0.881 1 92.94 499 TYR A C 1
ATOM 3979 O O . TYR A 1 499 ? -5.684 42.719 1.077 1 92.94 499 TYR A O 1
ATOM 3987 N N . PRO A 1 500 ? -7.641 43.156 0.023 1 89.38 500 PRO A N 1
ATOM 3988 C CA . PRO A 1 500 ? -7.066 44.344 -0.634 1 89.38 500 PRO A CA 1
ATOM 3989 C C . PRO A 1 500 ? -6.523 45.375 0.36 1 89.38 500 PRO A C 1
ATOM 3991 O O . PRO A 1 500 ? -7.031 45.469 1.48 1 89.38 500 PRO A O 1
ATOM 3994 N N . GLU A 1 501 ? -5.516 46.156 -0.126 1 86.88 501 GLU A N 1
ATOM 3995 C CA . GLU A 1 501 ? -4.898 47.188 0.722 1 86.88 501 GLU A CA 1
ATOM 3996 C C . GLU A 1 501 ? -5.941 48.125 1.287 1 86.88 501 GLU A C 1
ATOM 3998 O O . GLU A 1 501 ? -6.875 48.531 0.583 1 86.88 501 GLU A O 1
ATOM 4003 N N . GLY A 1 502 ? -5.82 48.469 2.479 1 87.81 502 GLY A N 1
ATOM 4004 C CA . GLY A 1 502 ? -6.734 49.375 3.125 1 87.81 502 GLY A CA 1
ATOM 4005 C C . GLY A 1 502 ? -7.82 48.688 3.926 1 87.81 502 GLY A C 1
ATOM 4006 O O . GLY A 1 502 ? -8.477 49.312 4.762 1 87.81 502 GLY A O 1
ATOM 4007 N N . ILE A 1 503 ? -7.973 47.438 3.729 1 92.31 503 ILE A N 1
ATOM 4008 C CA . ILE A 1 503 ? -8.977 46.656 4.457 1 92.31 503 ILE A CA 1
ATOM 4009 C C . ILE A 1 503 ? -8.336 46 5.688 1 92.31 503 ILE A C 1
ATOM 4011 O O . ILE A 1 503 ? -7.262 45.406 5.594 1 92.31 503 ILE A O 1
ATOM 4015 N N . ASN A 1 504 ? -8.992 46.219 6.816 1 96.19 504 ASN A N 1
ATOM 4016 C CA . ASN A 1 504 ? -8.578 45.5 8.008 1 96.19 504 ASN A CA 1
ATOM 4017 C C . ASN A 1 504 ? -9.016 44.031 7.949 1 96.19 504 ASN A C 1
ATOM 4019 O O . ASN A 1 504 ? -10.203 43.719 8.117 1 96.19 504 ASN A O 1
ATOM 4023 N N . ALA A 1 505 ? -8.094 43.156 7.812 1 96.75 505 ALA A N 1
ATOM 4024 C CA . ALA A 1 505 ? -8.375 41.75 7.535 1 96.75 505 ALA A CA 1
ATOM 4025 C C . ALA A 1 505 ? -9.125 41.094 8.695 1 96.75 505 ALA A C 1
ATOM 4027 O O . ALA A 1 505 ? -10.047 40.312 8.484 1 96.75 505 ALA A O 1
ATOM 4028 N N . GLN A 1 506 ? -8.719 41.375 9.914 1 96.44 506 GLN A N 1
ATOM 4029 C CA . GLN A 1 506 ? -9.352 40.781 11.078 1 96.44 506 GLN A CA 1
ATOM 4030 C C . GLN A 1 506 ? -10.828 41.188 11.164 1 96.44 506 GLN A C 1
ATOM 4032 O O . GLN A 1 506 ? -11.688 40.312 11.422 1 96.44 506 GLN A O 1
ATOM 4037 N N . GLU A 1 507 ? -11.086 42.438 10.945 1 96.56 507 GLU A N 1
ATOM 4038 C CA . GLU A 1 507 ? -12.461 42.938 10.992 1 96.56 507 GLU A CA 1
ATOM 4039 C C . GLU A 1 507 ? -13.289 42.344 9.844 1 96.56 507 GLU A C 1
ATOM 4041 O O . GLU A 1 507 ? -14.445 41.969 10.047 1 96.56 507 GLU A O 1
ATOM 4046 N N . GLN A 1 508 ? -12.68 42.375 8.711 1 96.12 508 GLN A N 1
ATOM 4047 C CA . GLN A 1 508 ? -13.391 41.875 7.543 1 96.12 508 GLN A CA 1
ATOM 4048 C C . GLN A 1 508 ? -13.719 40.375 7.703 1 96.12 508 GLN A C 1
ATOM 4050 O O . GLN A 1 508 ? -14.82 39.938 7.371 1 96.12 508 GLN A O 1
ATOM 4055 N N . TYR A 1 509 ? -12.781 39.594 8.18 1 96.62 509 TYR A N 1
ATOM 4056 C CA . TYR A 1 509 ? -13 38.156 8.391 1 96.62 509 TYR A CA 1
ATOM 4057 C C . TYR A 1 509 ? -14.094 37.938 9.422 1 96.62 509 TYR A C 1
ATOM 4059 O O . TYR A 1 509 ? -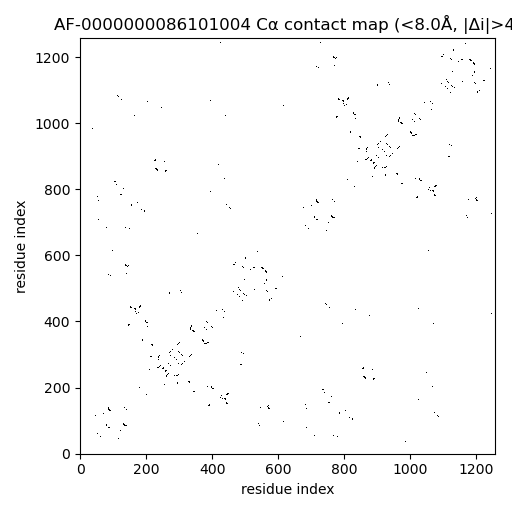14.945 37.062 9.242 1 96.62 509 TYR A O 1
ATOM 4067 N N . ALA A 1 510 ? -14.07 38.719 10.484 1 96.44 510 ALA A N 1
ATOM 4068 C CA . ALA A 1 510 ? -15.102 38.594 11.508 1 96.44 510 ALA A CA 1
ATOM 4069 C C . ALA A 1 510 ? -16.484 38.844 10.922 1 96.44 510 ALA A C 1
ATOM 4071 O O . ALA A 1 510 ? -17.453 38.188 11.281 1 96.44 510 ALA A O 1
ATOM 4072 N N . LYS A 1 511 ? -16.531 39.812 10.055 1 96.5 511 LYS A N 1
ATOM 4073 C CA . LYS A 1 511 ? -17.797 40.125 9.375 1 96.5 511 LYS A CA 1
ATOM 4074 C C . LYS A 1 511 ? -18.234 38.969 8.484 1 96.5 511 LYS A C 1
ATOM 4076 O O . LYS A 1 511 ? -19.406 38.594 8.453 1 96.5 511 LYS A O 1
ATOM 4081 N N . GLU A 1 512 ? -17.281 38.406 7.789 1 96.44 512 GLU A N 1
ATOM 4082 C CA . GLU A 1 512 ? -17.578 37.312 6.887 1 96.44 512 GLU A CA 1
ATOM 4083 C C . GLU A 1 512 ? -18.031 36.062 7.66 1 96.44 512 GLU A C 1
ATOM 4085 O O . GLU A 1 512 ? -18.875 35.312 7.18 1 96.44 512 GLU A O 1
ATOM 4090 N N . PHE A 1 513 ? -17.484 35.906 8.82 1 95.69 513 PHE A N 1
ATOM 4091 C CA . PHE A 1 513 ? -17.828 34.75 9.648 1 95.69 513 PHE A CA 1
ATOM 4092 C C . PHE A 1 513 ? -19.281 34.844 10.086 1 95.69 513 PHE A C 1
ATOM 4094 O O . PHE A 1 513 ? -19.938 33.812 10.266 1 95.69 513 PHE A O 1
ATOM 4101 N N . GLU A 1 514 ? -19.875 36.062 10.141 1 95.62 514 GLU A N 1
ATOM 4102 C CA . GLU A 1 514 ? -21.25 36.281 10.586 1 95.62 514 GLU A CA 1
ATOM 4103 C C . GLU A 1 514 ? -22.172 36.531 9.398 1 95.62 514 GLU A C 1
ATOM 4105 O O . GLU A 1 514 ? -23.391 36.625 9.562 1 95.62 514 GLU A O 1
ATOM 4110 N N . GLU A 1 515 ? -21.578 36.625 8.234 1 95.25 515 GLU A N 1
ATOM 4111 C CA . GLU A 1 515 ? -22.312 37.062 7.047 1 95.25 515 GLU A CA 1
ATOM 4112 C C . GLU A 1 515 ? -23.281 35.969 6.562 1 95.25 515 GLU A C 1
ATOM 4114 O O . GLU A 1 515 ? -22.891 34.812 6.434 1 95.25 515 GLU A O 1
ATOM 4119 N N . SER A 1 516 ? -24.562 36.312 6.281 1 95.75 516 SER A N 1
ATOM 4120 C CA . SER A 1 516 ? -25.562 35.344 5.82 1 95.75 516 SER A CA 1
ATOM 4121 C C . SER A 1 516 ? -25.656 35.344 4.301 1 95.75 516 SER A C 1
ATOM 4123 O O . SER A 1 516 ? -26.156 34.375 3.713 1 95.75 516 SER A O 1
ATOM 4125 N N . ASP A 1 517 ? -25.141 36.406 3.648 1 95.44 517 ASP A N 1
ATOM 4126 C CA . ASP A 1 517 ? -25.172 36.5 2.191 1 95.44 517 ASP A CA 1
ATOM 4127 C C . ASP A 1 517 ? -24 35.719 1.58 1 95.44 517 ASP A C 1
ATOM 4129 O O . ASP A 1 517 ? -22.844 36.156 1.688 1 95.44 517 ASP A O 1
ATOM 4133 N N . PRO A 1 518 ? -24.266 34.688 0.914 1 93.56 518 PRO A N 1
ATOM 4134 C CA . PRO A 1 518 ? -23.188 33.875 0.344 1 93.56 518 PRO A CA 1
ATOM 4135 C C . PRO A 1 518 ? -22.359 34.656 -0.682 1 93.56 518 PRO A C 1
ATOM 4137 O O . PRO A 1 518 ? -21.172 34.406 -0.852 1 93.56 518 PRO A O 1
ATOM 4140 N N . ASN A 1 519 ? -22.953 35.625 -1.292 1 92.56 519 ASN A N 1
ATOM 4141 C CA . ASN A 1 519 ? -22.25 36.375 -2.328 1 92.56 519 ASN A CA 1
ATOM 4142 C C . ASN A 1 519 ? -21.094 37.188 -1.745 1 92.56 519 ASN A C 1
ATOM 4144 O O . ASN A 1 519 ? -20.047 37.344 -2.379 1 92.56 519 ASN A O 1
ATOM 4148 N N . VAL A 1 520 ? -21.375 37.719 -0.605 1 91.06 520 VAL A N 1
ATOM 4149 C CA . VAL A 1 520 ? -20.344 38.5 0.052 1 91.06 520 VAL A CA 1
ATOM 4150 C C . VAL A 1 520 ? -19.172 37.594 0.443 1 91.06 520 VAL A C 1
ATOM 4152 O O . VAL A 1 520 ? -18.016 37.938 0.19 1 91.06 520 VAL A O 1
ATOM 4155 N N . VAL A 1 521 ? -19.438 36.469 1.004 1 94.62 521 VAL A N 1
ATOM 4156 C CA . VAL A 1 521 ? -18.422 35.531 1.439 1 94.62 521 VAL A CA 1
ATOM 4157 C C . VAL A 1 521 ? -17.672 35 0.225 1 94.62 521 VAL A C 1
ATOM 4159 O O . VAL A 1 521 ? -16.438 34.875 0.244 1 94.62 521 VAL A O 1
ATOM 4162 N N . ASN A 1 522 ? -18.391 34.719 -0.826 1 93.38 522 ASN A N 1
ATOM 4163 C CA . ASN A 1 522 ? -17.812 34.125 -2.027 1 93.38 522 ASN A CA 1
ATOM 4164 C C . ASN A 1 522 ? -16.859 35.094 -2.73 1 93.38 522 ASN A C 1
ATOM 4166 O O . ASN A 1 522 ? -15.875 34.688 -3.33 1 93.38 522 ASN A O 1
ATOM 4170 N N . ARG A 1 523 ? -17.188 36.375 -2.678 1 90.56 523 ARG A N 1
ATOM 4171 C CA .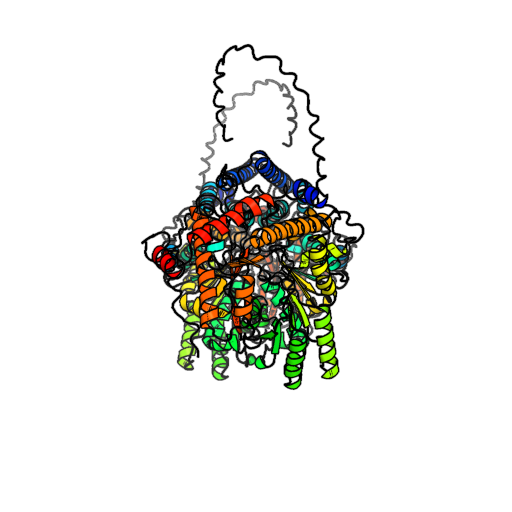 ARG A 1 523 ? -16.297 37.375 -3.277 1 90.56 523 ARG A CA 1
ATOM 4172 C C . ARG A 1 523 ? -14.922 37.312 -2.629 1 90.56 523 ARG A C 1
ATOM 4174 O O . ARG A 1 523 ? -13.898 37.375 -3.32 1 90.56 523 ARG A O 1
ATOM 4181 N N . SER A 1 524 ? -14.945 37.25 -1.348 1 92.44 524 SER A N 1
ATOM 4182 C CA . SER A 1 524 ? -13.688 37.156 -0.621 1 92.44 524 SER A CA 1
ATOM 4183 C C . SER A 1 524 ? -12.977 35.844 -0.922 1 92.44 524 SER A C 1
ATOM 4185 O O . SER A 1 524 ? -11.75 35.812 -1.061 1 92.44 524 SER A O 1
ATOM 4187 N N . ASN A 1 525 ? -13.758 34.75 -1.019 1 93.69 525 ASN A N 1
ATOM 4188 C CA . ASN A 1 525 ? -13.188 33.469 -1.36 1 93.69 525 ASN A CA 1
ATOM 4189 C C . ASN A 1 525 ? -12.539 33.469 -2.744 1 93.69 525 ASN A C 1
ATOM 4191 O O . ASN A 1 525 ? -11.469 32.906 -2.943 1 93.69 525 ASN A O 1
ATOM 4195 N N . GLU A 1 526 ? -13.18 34.125 -3.639 1 90.12 526 GLU A N 1
ATOM 4196 C CA . GLU A 1 526 ? -12.648 34.219 -4.996 1 90.12 526 GLU A CA 1
ATOM 4197 C C . GLU A 1 526 ? -11.344 35.031 -5.016 1 90.12 526 GLU A C 1
ATOM 4199 O O . GLU A 1 526 ? -10.453 34.719 -5.816 1 90.12 526 GLU A O 1
ATOM 4204 N N . TYR A 1 527 ? -11.312 36.031 -4.211 1 91.19 527 TYR A N 1
ATOM 4205 C CA . TYR A 1 527 ? -10.086 36.781 -4.098 1 91.19 527 TYR A CA 1
ATOM 4206 C C . TYR A 1 527 ? -8.945 35.938 -3.572 1 91.19 527 TYR A C 1
ATOM 4208 O O . TYR A 1 527 ? -7.828 36 -4.098 1 91.19 527 TYR A O 1
ATOM 4216 N N . GLN A 1 528 ? -9.195 35.094 -2.461 1 92.75 528 GLN A N 1
ATOM 4217 C CA . GLN A 1 528 ? -8.18 34.188 -1.947 1 92.75 528 GLN A CA 1
ATOM 4218 C C . GLN A 1 528 ? -7.691 33.25 -3.039 1 92.75 528 GLN A C 1
ATOM 4220 O O . GLN A 1 528 ? -6.488 33 -3.17 1 92.75 528 GLN A O 1
ATOM 4225 N N . LYS A 1 529 ? -8.664 32.719 -3.783 1 90.75 529 LYS A N 1
ATOM 4226 C CA . LYS A 1 529 ? -8.344 31.766 -4.859 1 90.75 529 LYS A CA 1
ATOM 4227 C C . LYS A 1 529 ? -7.445 32.406 -5.902 1 90.75 529 LYS A C 1
ATOM 4229 O O . LYS A 1 529 ? -6.492 31.797 -6.383 1 90.75 529 LYS A O 1
ATOM 4234 N N . HIS A 1 530 ? -7.781 33.625 -6.273 1 88.69 530 HIS A N 1
ATOM 4235 C CA . HIS A 1 530 ? -6.988 34.344 -7.262 1 88.69 530 HIS A CA 1
ATOM 4236 C C . HIS A 1 530 ? -5.559 34.562 -6.77 1 88.69 530 HIS A C 1
ATOM 4238 O O . HIS A 1 530 ? -4.602 34.344 -7.52 1 88.69 530 HIS A O 1
ATOM 4244 N N . ILE A 1 531 ? -5.406 34.969 -5.539 1 91 531 ILE A N 1
ATOM 4245 C CA . ILE A 1 531 ? -4.082 35.188 -4.961 1 91 531 ILE A CA 1
ATOM 4246 C C . ILE A 1 531 ? -3.307 33.875 -4.949 1 91 531 ILE A C 1
ATOM 4248 O O . ILE A 1 531 ? -2.121 33.844 -5.285 1 91 531 ILE A O 1
ATOM 4252 N N . ALA A 1 532 ? -3.994 32.844 -4.543 1 91 532 ALA A N 1
ATOM 4253 C CA . ALA A 1 532 ? -3.363 31.516 -4.516 1 91 532 ALA A CA 1
ATOM 4254 C C . ALA A 1 532 ? -2.867 31.109 -5.906 1 91 532 ALA A C 1
ATOM 4256 O O . ALA A 1 532 ? -1.786 30.531 -6.043 1 91 532 ALA A O 1
ATOM 4257 N N . ASN A 1 533 ? -3.645 31.375 -6.898 1 87.25 533 ASN A N 1
ATOM 4258 C CA . ASN A 1 533 ? -3.271 31.062 -8.273 1 87.25 533 ASN A CA 1
ATOM 4259 C C . ASN A 1 533 ? -2.029 31.844 -8.703 1 87.25 533 ASN A C 1
ATOM 4261 O O . ASN A 1 533 ? -1.146 31.297 -9.359 1 87.25 533 ASN A O 1
ATOM 4265 N N . VAL A 1 534 ? -2.002 33.094 -8.352 1 88.38 534 VAL A N 1
ATOM 4266 C CA . VAL A 1 534 ? -0.859 33.938 -8.711 1 88.38 534 VAL A CA 1
ATOM 4267 C C . VAL A 1 534 ? 0.39 33.438 -7.984 1 88.38 534 VAL A C 1
ATOM 4269 O O . VAL A 1 534 ? 1.473 33.375 -8.57 1 88.38 534 VAL A O 1
ATOM 4272 N N . LEU A 1 535 ? 0.219 33.125 -6.746 1 90.5 535 LEU A N 1
ATOM 4273 C CA . LEU A 1 535 ? 1.341 32.594 -5.98 1 90.5 535 LEU A CA 1
ATOM 4274 C C . LEU A 1 535 ? 1.856 31.281 -6.602 1 90.5 535 LEU A C 1
ATOM 4276 O O . LEU A 1 535 ? 3.066 31.062 -6.648 1 90.5 535 LEU A O 1
ATOM 4280 N N . HIS A 1 536 ? 0.941 30.484 -7.016 1 87.56 536 HIS A N 1
ATOM 4281 C CA . HIS A 1 536 ? 1.312 29.219 -7.656 1 87.56 536 HIS A CA 1
ATOM 4282 C C . HIS A 1 536 ? 2.086 29.469 -8.945 1 87.56 536 HIS A C 1
ATOM 4284 O O . HIS A 1 536 ? 3.061 28.766 -9.234 1 87.56 536 HIS A O 1
ATOM 4290 N N . LEU A 1 537 ? 1.67 30.375 -9.688 1 83.88 537 LEU A N 1
ATOM 4291 C CA . LEU A 1 537 ? 2.357 30.734 -10.922 1 83.88 537 LEU A CA 1
ATOM 4292 C C . LEU A 1 537 ? 3.762 31.25 -10.633 1 83.88 537 LEU A C 1
ATOM 4294 O O . LEU A 1 537 ? 4.715 30.906 -11.336 1 83.88 537 LEU A O 1
ATOM 4298 N N . LYS A 1 538 ? 3.869 32.094 -9.656 1 86 538 LYS A N 1
ATOM 4299 C CA . LYS A 1 538 ? 5.148 32.688 -9.32 1 86 538 LYS A CA 1
ATOM 4300 C C . LYS A 1 538 ? 6.117 31.672 -8.734 1 86 538 LYS A C 1
ATOM 4302 O O . LYS A 1 538 ? 7.336 31.875 -8.781 1 86 538 LYS A O 1
ATOM 4307 N N . ARG A 1 539 ? 5.566 30.594 -8.18 1 86.62 539 ARG A N 1
ATOM 4308 C CA . ARG A 1 539 ? 6.414 29.5 -7.719 1 86.62 539 ARG A CA 1
ATOM 4309 C C . ARG A 1 539 ? 7.301 28.984 -8.852 1 86.62 539 ARG A C 1
ATOM 4311 O O . ARG A 1 539 ? 8.492 28.719 -8.648 1 86.62 539 ARG A O 1
ATOM 4318 N N . ILE A 1 540 ? 6.73 28.875 -9.992 1 79.06 540 ILE A N 1
ATOM 4319 C CA . ILE A 1 540 ? 7.398 28.281 -11.156 1 79.06 540 ILE A CA 1
ATOM 4320 C C . ILE A 1 540 ? 8.203 29.359 -11.883 1 79.06 540 ILE A C 1
ATOM 4322 O O . ILE A 1 540 ? 9.359 29.125 -12.258 1 79.06 540 ILE A O 1
ATOM 4326 N N . GLU A 1 541 ? 7.668 30.547 -11.984 1 77.75 541 GLU A N 1
ATOM 4327 C CA . GLU A 1 541 ? 8.266 31.594 -12.805 1 77.75 541 GLU A CA 1
ATOM 4328 C C . GLU A 1 541 ? 9.422 32.281 -12.07 1 77.75 541 GLU A C 1
ATOM 4330 O O . GLU A 1 541 ? 10.383 32.719 -12.695 1 77.75 541 GLU A O 1
ATOM 4335 N N . GLN A 1 542 ? 9.258 32.344 -10.727 1 79.25 542 GLN A N 1
ATOM 4336 C CA . GLN A 1 542 ? 10.195 33.156 -9.969 1 79.25 542 GLN A CA 1
ATOM 4337 C C . GLN A 1 542 ? 10.82 32.344 -8.82 1 79.25 542 GLN A C 1
ATOM 4339 O O . GLN A 1 542 ? 11.398 32.938 -7.902 1 79.25 542 GLN A O 1
ATOM 4344 N N . ASP A 1 543 ? 10.602 31.047 -8.867 1 80.75 543 ASP A N 1
ATOM 4345 C CA . ASP A 1 543 ? 11.109 30.203 -7.793 1 80.75 543 ASP A CA 1
ATOM 4346 C C . ASP A 1 543 ? 10.547 30.625 -6.438 1 80.75 543 ASP A C 1
ATOM 4348 O O . ASP A 1 543 ? 11.297 30.766 -5.465 1 80.75 543 ASP A O 1
ATOM 4352 N N . GLY A 1 544 ? 9.352 31.062 -6.414 1 88.25 544 GLY A N 1
ATOM 4353 C CA . GLY A 1 544 ? 8.664 31.438 -5.184 1 88.25 544 GLY A CA 1
ATOM 4354 C C . GLY A 1 544 ? 8.375 30.25 -4.281 1 88.25 544 GLY A C 1
ATOM 4355 O O . GLY A 1 544 ? 8.633 29.109 -4.652 1 88.25 544 GLY A O 1
ATOM 4356 N N . PRO A 1 545 ? 7.902 30.562 -3.072 1 93.88 545 PRO A N 1
ATOM 4357 C CA . PRO A 1 545 ? 7.562 29.484 -2.145 1 93.88 545 PRO A CA 1
ATOM 4358 C C . PRO A 1 545 ? 6.375 28.641 -2.623 1 93.88 545 PRO A C 1
ATOM 4360 O O . PRO A 1 545 ? 5.465 29.172 -3.266 1 93.88 545 PRO A O 1
ATOM 4363 N N . ALA A 1 546 ? 6.469 27.359 -2.361 1 93.94 546 ALA A N 1
ATOM 4364 C CA . ALA A 1 546 ? 5.34 26.469 -2.639 1 93.94 546 ALA A CA 1
ATOM 4365 C C . ALA A 1 546 ? 4.312 26.531 -1.509 1 93.94 546 ALA A C 1
ATOM 4367 O O . ALA A 1 546 ? 4.609 26.141 -0.376 1 93.94 546 ALA A O 1
ATOM 4368 N N . LEU A 1 547 ? 3.135 27.031 -1.781 1 94.31 547 LEU A N 1
ATOM 4369 C CA . LEU A 1 547 ? 2.035 27.125 -0.827 1 94.31 547 LEU A CA 1
ATOM 4370 C C . LEU A 1 547 ? 0.826 26.344 -1.309 1 94.31 547 LEU A C 1
ATOM 4372 O O . LEU A 1 547 ? 0.77 25.922 -2.471 1 94.31 547 LEU A O 1
ATOM 4376 N N . SER A 1 548 ? -0.122 26.125 -0.369 1 93.38 548 SER A N 1
ATOM 4377 C CA . SER A 1 548 ? -1.358 25.422 -0.701 1 93.38 548 SER A CA 1
ATOM 4378 C C . SER A 1 548 ? -2.568 26.344 -0.564 1 93.38 548 SER A C 1
ATOM 4380 O O . SER A 1 548 ? -2.443 27.484 -0.095 1 93.38 548 SER A O 1
ATOM 4382 N N . TYR A 1 549 ? -3.619 25.844 -1.14 1 93.56 549 TYR A N 1
ATOM 4383 C CA . TYR A 1 549 ? -4.914 26.516 -1.072 1 93.56 549 TYR A CA 1
ATOM 4384 C C . TYR A 1 549 ? -6.012 25.547 -0.664 1 93.56 549 TYR A C 1
ATOM 4386 O O . TYR A 1 549 ? -6.016 24.391 -1.099 1 93.56 549 TYR A O 1
ATOM 4394 N N . THR A 1 550 ? -6.832 25.891 0.258 1 93.94 550 THR A N 1
ATOM 4395 C CA . THR A 1 550 ? -8.008 25.109 0.618 1 93.94 550 THR A CA 1
ATOM 4396 C C . THR A 1 550 ? -9.289 25.875 0.333 1 93.94 550 THR A C 1
ATOM 4398 O O . THR A 1 550 ? -9.422 27.031 0.741 1 93.94 550 THR A O 1
ATOM 4401 N N . ARG A 1 551 ? -10.211 25.234 -0.334 1 92.31 551 ARG A N 1
ATOM 4402 C CA . ARG A 1 551 ? -11.492 25.859 -0.679 1 92.31 551 ARG A CA 1
ATOM 4403 C C . ARG A 1 551 ? -12.391 25.969 0.548 1 92.31 551 ARG A C 1
ATOM 4405 O O . ARG A 1 551 ? -13.312 26.797 0.575 1 92.31 551 ARG A O 1
ATOM 4412 N N . CYS A 1 552 ? -12.102 25.172 1.501 1 93.19 552 CYS A N 1
ATOM 4413 C CA . CYS A 1 552 ? -12.906 25.188 2.719 1 93.19 552 CYS A CA 1
ATOM 4414 C C . CYS A 1 552 ? -12.141 24.562 3.881 1 93.19 552 CYS A C 1
ATOM 4416 O O . CYS A 1 552 ? -12.039 23.344 3.975 1 93.19 552 CYS A O 1
ATOM 4418 N N . PHE A 1 553 ? -11.711 25.422 4.758 1 94.12 553 PHE A N 1
ATOM 4419 C CA . PHE A 1 553 ? -11.109 24.875 5.965 1 94.12 553 PHE A CA 1
ATOM 4420 C C . PHE A 1 553 ? -12.148 24.75 7.074 1 94.12 553 PHE A C 1
ATOM 4422 O O . PHE A 1 553 ? -11.961 23.969 8.016 1 94.12 553 PHE A O 1
ATOM 4429 N N . ARG A 1 554 ? -13.211 25.547 6.977 1 94.38 554 ARG A N 1
ATOM 4430 C CA . ARG A 1 554 ? -14.391 25.469 7.832 1 94.38 554 ARG A CA 1
ATOM 4431 C C . ARG A 1 554 ? -15.547 26.266 7.25 1 94.38 554 ARG A C 1
ATOM 4433 O O . ARG A 1 554 ? -15.367 27.016 6.285 1 94.38 554 ARG A O 1
ATOM 4440 N N . LYS A 1 555 ? -16.719 26.156 7.867 1 94.94 555 LYS A N 1
ATOM 4441 C CA . LYS A 1 555 ? -17.891 26.953 7.484 1 94.94 555 LYS A CA 1
ATOM 4442 C C . LYS A 1 555 ? -18.125 28.094 8.461 1 94.94 555 LYS A C 1
ATOM 4444 O O . LYS A 1 555 ? -17.719 28.016 9.625 1 94.94 555 LYS A O 1
ATOM 4449 N N . ASN A 1 556 ? -18.688 29.188 7.867 1 95.5 556 ASN A N 1
ATOM 4450 C CA . ASN A 1 556 ? -19.062 30.25 8.781 1 95.5 556 ASN A CA 1
ATOM 4451 C C . ASN A 1 556 ? -20.359 29.922 9.523 1 95.5 556 ASN A C 1
ATOM 4453 O O . ASN A 1 556 ? -20.844 28.781 9.469 1 95.5 556 ASN A O 1
ATOM 4457 N N . LYS A 1 557 ? -20.953 30.812 10.289 1 94.25 557 LYS A N 1
ATOM 4458 C CA . LYS A 1 557 ? -22.094 30.562 11.164 1 94.25 557 LYS A CA 1
ATOM 4459 C C . LYS A 1 557 ? -23.328 30.203 10.359 1 94.25 557 LYS A C 1
ATOM 4461 O O . LYS A 1 557 ? -24.266 29.578 10.883 1 94.25 557 LYS A O 1
ATOM 4466 N N . HIS A 1 558 ? -23.328 30.547 9.031 1 95.5 558 HIS A N 1
ATOM 4467 C CA . HIS A 1 558 ? -24.5 30.297 8.188 1 95.5 558 HIS A CA 1
ATOM 4468 C C . HIS A 1 558 ? -24.234 29.172 7.199 1 95.5 558 HIS A C 1
ATOM 4470 O O . HIS A 1 558 ? -25.016 28.969 6.262 1 95.5 558 HIS A O 1
ATOM 4476 N N . GLY A 1 559 ? -23.125 28.5 7.367 1 93.75 559 GLY A N 1
ATOM 4477 C CA . GLY A 1 559 ? -22.859 27.312 6.574 1 93.75 559 GLY A CA 1
ATOM 4478 C C . GLY A 1 559 ? -22.094 27.609 5.301 1 93.75 559 GLY A C 1
ATOM 4479 O O . GLY A 1 559 ? -21.859 26.703 4.488 1 93.75 559 GLY A O 1
ATOM 4480 N N . HIS A 1 560 ? -21.656 28.844 5.098 1 95.38 560 HIS A N 1
ATOM 4481 C CA . HIS A 1 560 ? -20.906 29.188 3.902 1 95.38 560 HIS A CA 1
ATOM 4482 C C . HIS A 1 560 ? -19.438 28.797 4.055 1 95.38 560 HIS A C 1
ATOM 4484 O O . HIS A 1 560 ? -18.859 28.938 5.137 1 95.38 560 HIS A O 1
ATOM 4490 N N . LEU A 1 561 ? -18.859 28.297 2.98 1 94.5 561 LEU A N 1
ATOM 4491 C CA . LEU A 1 561 ? -17.484 27.797 2.988 1 94.5 561 LEU A CA 1
ATOM 4492 C C . LEU A 1 561 ? -16.484 28.953 3.121 1 94.5 561 LEU A C 1
ATOM 4494 O O . LEU A 1 561 ? -16.688 30.016 2.537 1 94.5 561 LEU A O 1
ATOM 4498 N N . LEU A 1 562 ? -15.5 28.75 3.879 1 96.19 562 LEU A N 1
ATOM 4499 C CA . LEU A 1 562 ? -14.422 29.719 4.008 1 96.19 562 LEU A CA 1
ATOM 4500 C C . LEU A 1 562 ? -13.109 29.156 3.484 1 96.19 562 LEU A C 1
ATOM 4502 O O . LEU A 1 562 ? -12.656 28.109 3.953 1 96.19 562 LEU A O 1
ATOM 4506 N N . SER A 1 563 ? -12.531 29.812 2.49 1 95.56 563 SER A N 1
ATOM 4507 C CA . SER A 1 563 ? -11.266 29.391 1.896 1 95.56 563 SER A CA 1
ATOM 4508 C C . SER A 1 563 ? -10.078 30.078 2.564 1 95.56 563 SER A C 1
ATOM 4510 O O . SER A 1 563 ? -10.258 31.031 3.326 1 95.56 563 SER A O 1
ATOM 4512 N N . ALA A 1 564 ? -8.922 29.562 2.352 1 96.94 564 ALA A N 1
ATOM 4513 C CA . ALA A 1 564 ? -7.707 30.156 2.9 1 96.94 564 ALA A CA 1
ATOM 4514 C C . ALA A 1 564 ? -6.469 29.688 2.139 1 96.94 564 ALA A C 1
ATOM 4516 O O . ALA A 1 564 ? -6.484 28.609 1.521 1 96.94 564 ALA A O 1
ATOM 4517 N N . ILE A 1 565 ? -5.473 30.5 2.121 1 96.38 565 ILE A N 1
ATOM 4518 C CA . ILE A 1 565 ? -4.137 30.094 1.701 1 96.38 565 ILE A CA 1
ATOM 4519 C C . ILE A 1 565 ? -3.447 29.344 2.84 1 96.38 565 ILE A C 1
ATOM 4521 O O . ILE A 1 565 ? -3.67 29.641 4.016 1 96.38 565 ILE A O 1
ATOM 4525 N N . LYS A 1 566 ? -2.711 28.359 2.488 1 96.81 566 LYS A N 1
ATOM 4526 C CA . LYS A 1 566 ? -2.166 27.438 3.482 1 96.81 566 LYS A CA 1
ATOM 4527 C C . LYS A 1 566 ? -0.65 27.328 3.348 1 96.81 566 LYS A C 1
ATOM 4529 O O . LYS A 1 566 ? -0.134 27.125 2.246 1 96.81 566 LYS A O 1
ATOM 4534 N N . ALA A 1 567 ? 0.084 27.531 4.469 1 97.44 567 ALA A N 1
ATOM 4535 C CA . ALA A 1 567 ? 1.515 27.25 4.574 1 97.44 567 ALA A CA 1
ATOM 4536 C C . ALA A 1 567 ? 1.789 26.172 5.621 1 97.44 567 ALA A C 1
ATOM 4538 O O . ALA A 1 567 ? 1.37 26.297 6.773 1 97.44 567 ALA A O 1
ATOM 4539 N N . PHE A 1 568 ? 2.469 25.094 5.246 1 97.56 568 PHE A N 1
ATOM 4540 C CA . PHE A 1 568 ? 2.721 23.953 6.117 1 97.56 568 PHE A CA 1
ATOM 4541 C C . PHE A 1 568 ? 4.207 23.625 6.16 1 97.56 568 PHE A C 1
ATOM 4543 O O . PHE A 1 568 ? 4.68 22.75 5.438 1 97.56 568 PHE A O 1
ATOM 4550 N N . PRO A 1 569 ? 5.012 24.281 7.031 1 97.56 569 PRO A N 1
ATOM 4551 C CA . PRO A 1 569 ? 6.438 23.969 7.125 1 97.56 569 PRO A CA 1
ATOM 4552 C C . PRO A 1 569 ? 6.699 22.562 7.656 1 97.56 569 PRO A C 1
ATOM 4554 O O . PRO A 1 569 ? 6.195 22.188 8.719 1 97.56 569 PRO A O 1
ATOM 4557 N N . MET A 1 570 ? 7.508 21.75 6.934 1 97.5 570 MET A N 1
ATOM 4558 C CA . MET A 1 570 ? 7.801 20.375 7.328 1 97.5 570 MET A CA 1
ATOM 4559 C C . MET A 1 570 ? 9.297 20.078 7.203 1 97.5 570 MET A C 1
ATOM 4561 O O . MET A 1 570 ? 9.758 19.031 7.637 1 97.5 570 MET A O 1
ATOM 4565 N N . SER A 1 571 ? 10.125 20.984 6.633 1 96.94 571 SER A N 1
ATOM 4566 C CA . SER A 1 571 ? 11.539 20.75 6.379 1 96.94 571 SER A CA 1
ATOM 4567 C C . SER A 1 571 ? 12.383 21.062 7.609 1 96.94 571 SER A C 1
ATOM 4569 O O . SER A 1 571 ? 12.211 22.109 8.234 1 96.94 571 SER A O 1
ATOM 4571 N N . PRO A 1 572 ? 13.312 20.188 7.945 1 97.06 572 PRO A N 1
ATOM 4572 C CA . PRO A 1 572 ? 14.242 20.516 9.023 1 97.06 572 PRO A CA 1
ATOM 4573 C C . PRO A 1 572 ? 15.164 21.688 8.672 1 97.06 572 PRO A C 1
ATOM 4575 O O . PRO A 1 572 ? 15.859 22.219 9.547 1 97.06 572 PRO A O 1
ATOM 4578 N N . PHE A 1 573 ? 15.125 22.141 7.422 1 95.31 573 PHE A N 1
ATOM 4579 C CA . PHE A 1 573 ? 16.016 23.188 6.961 1 95.31 573 PHE A CA 1
ATOM 4580 C C . PHE A 1 573 ? 15.328 24.547 6.996 1 95.31 573 PHE A C 1
ATOM 4582 O O . PHE A 1 573 ? 15.945 25.578 6.719 1 95.31 573 PHE A O 1
ATOM 4589 N N . CYS A 1 574 ? 14.094 24.578 7.387 1 95.31 574 CYS A N 1
ATOM 4590 C CA . CYS A 1 574 ? 13.398 25.859 7.555 1 95.31 574 CYS A CA 1
ATOM 4591 C C . CYS A 1 574 ? 14.039 26.688 8.648 1 95.31 574 CYS A C 1
ATOM 4593 O O . CYS A 1 574 ? 14.5 26.156 9.656 1 95.31 574 CYS A O 1
ATOM 4595 N N . THR A 1 575 ? 14.078 27.953 8.414 1 94.31 575 THR A N 1
ATOM 4596 C CA . THR A 1 575 ? 14.531 28.875 9.453 1 94.31 575 THR A CA 1
ATOM 4597 C C . THR A 1 575 ? 13.602 30.078 9.562 1 94.31 575 THR A C 1
ATOM 4599 O O . THR A 1 575 ? 12.883 30.391 8.609 1 94.31 575 THR A O 1
ATOM 4602 N N . GLU A 1 576 ? 13.664 30.672 10.719 1 96.19 576 GLU A N 1
ATOM 4603 C CA . GLU A 1 576 ? 12.875 31.875 10.938 1 96.19 576 GLU A CA 1
ATOM 4604 C C . GLU A 1 576 ? 13.242 32.969 9.938 1 96.19 576 GLU A C 1
ATOM 4606 O O . GLU A 1 576 ? 12.367 33.688 9.438 1 96.19 576 GLU A O 1
ATOM 4611 N N . GLU A 1 577 ? 14.484 33.031 9.633 1 94.81 577 GLU A N 1
ATOM 4612 C CA . GLU A 1 577 ? 14.992 34.094 8.727 1 94.81 577 GLU A CA 1
ATOM 4613 C C . GLU A 1 577 ? 14.445 33.906 7.316 1 94.81 577 GLU A C 1
ATOM 4615 O O . GLU A 1 577 ? 13.984 34.844 6.688 1 94.81 577 GLU A O 1
ATOM 4620 N N . ILE A 1 578 ? 14.477 32.656 6.832 1 93.88 578 ILE A N 1
ATOM 4621 C CA . ILE A 1 578 ? 13.984 32.375 5.484 1 93.88 578 ILE A CA 1
ATOM 4622 C C . ILE A 1 578 ? 12.484 32.656 5.41 1 93.88 578 ILE A C 1
ATOM 4624 O O . ILE A 1 578 ? 12 33.219 4.426 1 93.88 578 ILE A O 1
ATOM 4628 N N . ILE A 1 579 ? 11.773 32.344 6.461 1 96 579 ILE A N 1
ATOM 4629 C CA . ILE A 1 579 ? 10.328 32.531 6.512 1 96 579 ILE A CA 1
ATOM 4630 C C . ILE A 1 579 ? 10 34.031 6.496 1 96 579 ILE A C 1
ATOM 4632 O O . ILE A 1 579 ? 9.156 34.469 5.711 1 96 579 ILE A O 1
ATOM 4636 N N . ARG A 1 580 ? 10.703 34.781 7.23 1 94.88 580 ARG A N 1
ATOM 4637 C CA . ARG A 1 580 ? 10.422 36.219 7.379 1 94.88 580 ARG A CA 1
ATOM 4638 C C . ARG A 1 580 ? 10.906 37 6.164 1 94.88 580 ARG A C 1
ATOM 4640 O O . ARG A 1 580 ? 10.172 37.812 5.625 1 94.88 580 ARG A O 1
ATOM 4647 N N . ASP A 1 581 ? 12.102 36.656 5.742 1 93.5 581 ASP A N 1
ATOM 4648 C CA . ASP A 1 581 ? 12.805 37.531 4.812 1 93.5 581 ASP A CA 1
ATOM 4649 C C . ASP A 1 581 ? 12.578 37.094 3.367 1 93.5 581 ASP A C 1
ATOM 4651 O O . ASP A 1 581 ? 12.836 37.875 2.436 1 93.5 581 ASP A O 1
ATOM 4655 N N . TYR A 1 582 ? 12.094 35.906 3.232 1 92.94 582 TYR A N 1
ATOM 4656 C CA . TYR A 1 582 ? 11.898 35.469 1.858 1 92.94 582 TYR A CA 1
ATOM 4657 C C . TYR A 1 582 ? 10.445 35.094 1.612 1 92.94 582 TYR A C 1
ATOM 4659 O O . TYR A 1 582 ? 9.797 35.625 0.713 1 92.94 582 TYR A O 1
ATOM 4667 N N . VAL A 1 583 ? 9.883 34.156 2.387 1 95.38 583 VAL A N 1
ATOM 4668 C CA . VAL A 1 583 ? 8.547 33.625 2.158 1 95.38 583 VAL A CA 1
ATOM 4669 C C . VAL A 1 583 ? 7.508 34.719 2.32 1 95.38 583 VAL A C 1
ATOM 4671 O O . VAL A 1 583 ? 6.734 35 1.4 1 95.38 583 VAL A O 1
ATOM 4674 N N . VAL A 1 584 ? 7.512 35.438 3.432 1 96.69 584 VAL A N 1
ATOM 4675 C CA . VAL A 1 584 ? 6.512 36.438 3.717 1 96.69 584 VAL A CA 1
ATOM 4676 C C . VAL A 1 584 ? 6.684 37.625 2.762 1 96.69 584 VAL A C 1
ATOM 4678 O O . VAL A 1 584 ? 5.703 38.188 2.264 1 96.69 584 VAL A O 1
ATOM 4681 N N . LYS A 1 585 ? 7.926 37.969 2.479 1 93.94 585 LYS A N 1
ATOM 4682 C CA . LYS A 1 585 ? 8.188 39.062 1.538 1 93.94 585 LYS A CA 1
ATOM 4683 C C . LYS A 1 585 ? 7.621 38.75 0.157 1 93.94 585 LYS A C 1
ATOM 4685 O O . LYS A 1 585 ? 7.047 39.594 -0.5 1 93.94 585 LYS A O 1
ATOM 4690 N N . HIS A 1 586 ? 7.859 37.5 -0.244 1 93.19 586 HIS A N 1
ATOM 4691 C CA . HIS A 1 586 ? 7.332 37.094 -1.536 1 93.19 586 HIS A CA 1
ATOM 4692 C C . HIS A 1 586 ? 5.812 37.156 -1.562 1 93.19 586 HIS A C 1
ATOM 4694 O O . HIS A 1 586 ? 5.227 37.656 -2.539 1 93.19 586 HIS A O 1
ATOM 4700 N N . ILE A 1 587 ? 5.113 36.719 -0.54 1 93.69 587 ILE A N 1
ATOM 4701 C CA . ILE A 1 587 ? 3.656 36.719 -0.431 1 93.69 587 ILE A CA 1
ATOM 4702 C C . ILE A 1 587 ? 3.143 38.156 -0.494 1 93.69 587 ILE A C 1
ATOM 4704 O O . ILE A 1 587 ? 2.213 38.469 -1.246 1 93.69 587 ILE A O 1
ATOM 4708 N N . VAL A 1 588 ? 3.791 39.031 0.181 1 92.62 588 VAL A N 1
ATOM 4709 C CA . VAL A 1 588 ? 3.371 40.438 0.264 1 92.62 588 VAL A CA 1
ATOM 4710 C C . VAL A 1 588 ? 3.568 41.094 -1.087 1 92.62 588 VAL A C 1
ATOM 4712 O O . VAL A 1 588 ? 2.73 41.906 -1.517 1 92.62 588 VAL A O 1
ATOM 4715 N N . ASN A 1 589 ? 4.691 40.75 -1.72 1 90.5 589 ASN A N 1
ATOM 4716 C CA . ASN A 1 589 ? 4.945 41.312 -3.039 1 90.5 589 ASN A CA 1
ATOM 4717 C C . ASN A 1 589 ? 3.877 40.906 -4.047 1 90.5 589 ASN A C 1
ATOM 4719 O O . ASN A 1 589 ? 3.457 41.719 -4.883 1 90.5 589 ASN A O 1
ATOM 4723 N N . VAL A 1 590 ? 3.471 39.688 -3.996 1 88.31 590 VAL A N 1
ATOM 4724 C CA . VAL A 1 590 ? 2.439 39.188 -4.895 1 88.31 590 VAL A CA 1
ATOM 4725 C C . VAL A 1 590 ? 1.126 39.906 -4.645 1 88.31 590 VAL A C 1
ATOM 4727 O O . VAL A 1 590 ? 0.439 40.312 -5.594 1 88.31 590 VAL A O 1
ATOM 4730 N N . PHE A 1 591 ? 0.785 40.219 -3.426 1 87.44 591 PHE A N 1
ATOM 4731 C CA . PHE A 1 591 ? -0.452 40.906 -3.076 1 87.44 591 PHE A CA 1
ATOM 4732 C C . PHE A 1 591 ? -0.42 42.344 -3.559 1 87.44 591 PHE A C 1
ATOM 4734 O O . PHE A 1 591 ? -1.429 42.875 -4.035 1 87.44 591 PHE A O 1
ATOM 4741 N N . LYS A 1 592 ? 0.706 42.906 -3.439 1 84.75 592 LYS A N 1
ATOM 4742 C CA . LYS A 1 592 ? 0.853 44.281 -3.895 1 84.75 592 LYS A CA 1
ATOM 4743 C C . LYS A 1 592 ? 0.701 44.375 -5.41 1 84.75 592 LYS A C 1
ATOM 4745 O O . LYS A 1 592 ? 0.16 45.344 -5.922 1 84.75 592 LYS A O 1
ATOM 4750 N N . GLU A 1 593 ? 1.186 43.344 -5.984 1 83.12 593 GLU A N 1
ATOM 4751 C CA . GLU A 1 593 ? 1.082 43.312 -7.441 1 83.12 593 GLU A CA 1
ATOM 4752 C C . GLU A 1 593 ? -0.366 43.125 -7.887 1 83.12 593 GLU A C 1
ATOM 4754 O O . GLU A 1 593 ? -0.792 43.688 -8.891 1 83.12 593 GLU A O 1
ATOM 4759 N N . VAL A 1 594 ? -1.104 42.281 -7.238 1 82.31 594 VAL A N 1
ATOM 4760 C CA . VAL A 1 594 ? -2.496 42.031 -7.586 1 82.31 594 VAL A CA 1
ATOM 4761 C C . VAL A 1 594 ? -3.344 43.25 -7.273 1 82.31 594 VAL A C 1
ATOM 4763 O O . VAL A 1 594 ? -4.25 43.594 -8.039 1 82.31 594 VAL A O 1
ATOM 4766 N N . GLY A 1 595 ? -2.957 44.094 -6.469 1 69.94 595 GLY A N 1
ATOM 4767 C CA . GLY A 1 595 ? -3.561 45.406 -6.184 1 69.94 595 GLY A CA 1
ATOM 4768 C C . GLY A 1 595 ? -5.016 45.312 -5.777 1 69.94 595 GLY A C 1
ATOM 4769 O O . GLY A 1 595 ? -5.48 44.25 -5.359 1 69.94 595 GLY A O 1
ATOM 4770 N N . LYS A 1 596 ? -5.758 46.438 -5.949 1 61.25 596 LYS A N 1
ATOM 4771 C CA . LYS A 1 596 ? -7.121 46.656 -5.465 1 61.25 596 LYS A CA 1
ATOM 4772 C C . LYS A 1 596 ? -8.141 46.094 -6.469 1 61.25 596 LYS A C 1
ATOM 4774 O O . LYS A 1 596 ? -9.227 45.688 -6.082 1 61.25 596 LYS A O 1
ATOM 4779 N N . GLU A 1 597 ? -7.785 46.188 -7.672 1 60.53 597 GLU A N 1
ATOM 4780 C CA . GLU A 1 597 ? -8.82 45.812 -8.633 1 60.53 597 GLU A CA 1
ATOM 4781 C C . GLU A 1 597 ? -8.594 44.406 -9.195 1 60.53 597 GLU A C 1
ATOM 4783 O O . GLU A 1 597 ? -8.023 44.25 -10.273 1 60.53 597 GLU A O 1
ATOM 4788 N N . PHE A 1 598 ? -9.07 43.469 -8.461 1 64.81 598 PHE A N 1
ATOM 4789 C CA . PHE A 1 598 ? -8.93 42.031 -8.688 1 64.81 598 PHE A CA 1
ATOM 4790 C C . PHE A 1 598 ? -9.547 41.625 -10.023 1 64.81 598 PHE A C 1
ATOM 4792 O O . PHE A 1 598 ? -8.961 40.844 -10.773 1 64.81 598 PHE A O 1
ATOM 4799 N N . GLU A 1 599 ? -10.617 42.219 -10.352 1 61.75 599 GLU A N 1
ATOM 4800 C CA . GLU A 1 599 ? -11.289 41.875 -11.594 1 61.75 599 GLU A CA 1
ATOM 4801 C C . GLU A 1 599 ? -10.43 42.219 -12.805 1 61.75 599 GLU A C 1
ATOM 4803 O O . GLU A 1 599 ? -10.375 41.438 -13.773 1 61.75 599 GLU A O 1
ATOM 4808 N N . ASP A 1 600 ? -9.758 43.281 -12.648 1 57.09 600 ASP A N 1
ATOM 4809 C CA . ASP A 1 600 ? -8.898 43.688 -13.75 1 57.09 600 ASP A CA 1
ATOM 4810 C C . ASP A 1 600 ? -7.684 42.781 -13.875 1 57.09 600 ASP A C 1
ATOM 4812 O O . ASP A 1 600 ? -7.254 42.438 -14.984 1 57.09 600 ASP A O 1
ATOM 4816 N N . HIS A 1 601 ? -7.262 42.344 -12.75 1 61.28 601 HIS A N 1
ATOM 4817 C CA . HIS A 1 601 ? -6.086 41.5 -12.758 1 61.28 601 HIS A CA 1
ATOM 4818 C C . HIS A 1 601 ? -6.422 40.094 -13.305 1 61.28 601 HIS A C 1
ATOM 4820 O O . HIS A 1 601 ? -5.641 39.531 -14.055 1 61.28 601 HIS A O 1
ATOM 4826 N N . VAL A 1 602 ? -7.582 39.688 -12.922 1 60.56 602 VAL A N 1
ATOM 4827 C CA . VAL A 1 602 ? -8.047 38.375 -13.406 1 60.56 602 VAL A CA 1
ATOM 4828 C C . VAL A 1 602 ? -8.133 38.406 -14.93 1 60.56 602 VAL A C 1
ATOM 4830 O O . VAL A 1 602 ? -7.691 37.438 -15.594 1 60.56 602 VAL A O 1
ATOM 4833 N N . GLN A 1 603 ? -8.656 39.469 -15.43 1 56.09 603 GLN A N 1
ATOM 4834 C CA . GLN A 1 603 ? -8.781 39.625 -16.875 1 56.09 603 GLN A CA 1
ATOM 4835 C C . GLN A 1 603 ? -7.41 39.656 -17.547 1 56.09 603 GLN A C 1
ATOM 4837 O O . GLN A 1 603 ? -7.227 39.094 -18.625 1 56.09 603 GLN A O 1
ATOM 4842 N N . LYS A 1 604 ? -6.562 40.188 -16.859 1 52.97 604 LYS A N 1
ATOM 4843 C CA . LYS A 1 604 ? -5.211 40.312 -17.406 1 52.97 604 LYS A CA 1
ATOM 4844 C C . LYS A 1 604 ? -4.492 38.969 -17.391 1 52.97 604 LYS A C 1
ATOM 4846 O O . LYS A 1 604 ? -3.824 38.625 -18.375 1 52.97 604 LYS A O 1
ATOM 4851 N N . VAL A 1 605 ? -4.652 38.344 -16.312 1 53.97 605 VAL A N 1
ATOM 4852 C CA . VAL A 1 605 ? -3.959 37.062 -16.156 1 53.97 605 VAL A CA 1
ATOM 4853 C C . VAL A 1 605 ? -4.645 36 -17.016 1 53.97 605 VAL A C 1
ATOM 4855 O O . VAL A 1 605 ? -3.979 35.188 -17.641 1 53.97 605 VAL A O 1
ATOM 4858 N N . GLU A 1 606 ? -5.969 36.031 -17 1 53.25 606 GLU A N 1
ATOM 4859 C CA . GLU A 1 606 ? -6.711 35.062 -17.781 1 53.25 606 GLU A CA 1
ATOM 4860 C C . GLU A 1 606 ? -6.746 35.438 -19.25 1 53.25 606 GLU A C 1
ATOM 4862 O O . GLU A 1 606 ? -6.84 34.594 -20.125 1 53.25 606 GLU A O 1
ATOM 4867 N N . GLY A 1 607 ? -6.793 36.781 -19.641 1 42.56 607 GLY A N 1
ATOM 4868 C CA . GLY A 1 607 ? -6.867 37.281 -21.016 1 42.56 607 GLY A CA 1
ATOM 4869 C C . GLY A 1 607 ? -5.535 37.25 -21.734 1 42.56 607 GLY A C 1
ATOM 4870 O O . GLY A 1 607 ? -5.488 37.25 -22.969 1 42.56 607 GLY A O 1
ATOM 4871 N N . GLU A 1 608 ? -4.527 37.75 -21.094 1 38.66 608 GLU A N 1
ATOM 4872 C CA . GLU A 1 608 ? -3.268 37.875 -21.812 1 38.66 608 GLU A CA 1
ATOM 4873 C C . GLU A 1 608 ? -2.736 36.531 -22.25 1 38.66 608 GLU A C 1
ATOM 4875 O O . GLU A 1 608 ? -1.722 36.438 -22.953 1 38.66 608 GLU A O 1
ATOM 4880 N N . GLY A 1 609 ? -3.271 35.875 -23.203 1 35.41 609 GLY A N 1
ATOM 4881 C CA . GLY A 1 609 ? -2.805 34.688 -23.922 1 35.41 609 GLY A CA 1
ATOM 4882 C C . GLY A 1 609 ? -1.647 34 -23.234 1 35.41 609 GLY A C 1
ATOM 4883 O O . GLY A 1 609 ? -0.756 33.469 -23.891 1 35.41 609 GLY A O 1
ATOM 4884 N N . HIS A 1 610 ? -1.286 34.438 -22.188 1 36.81 610 HIS A N 1
ATOM 4885 C CA . HIS A 1 610 ? -0.148 33.688 -21.656 1 36.81 610 HIS A CA 1
ATOM 4886 C C . HIS A 1 610 ? -0.349 32.188 -21.812 1 36.81 610 HIS A C 1
ATOM 4888 O O . HIS A 1 610 ? -1.26 31.625 -21.203 1 36.81 610 HIS A O 1
ATOM 4894 N N . PRO A 1 611 ? 0.025 31.781 -23 1 37.69 611 PRO A N 1
ATOM 4895 C CA . PRO A 1 611 ? 0.001 30.328 -23.219 1 37.69 611 PRO A CA 1
ATOM 4896 C C . PRO A 1 611 ? 0.258 29.531 -21.953 1 37.69 611 PRO A C 1
ATOM 4898 O O . PRO A 1 611 ? -0.249 28.422 -21.797 1 37.69 611 PRO A O 1
ATOM 4901 N N . LEU A 1 612 ? 1.314 30.062 -21.344 1 40.03 612 LEU A N 1
ATOM 4902 C CA . LEU A 1 612 ? 1.866 29.281 -20.25 1 40.03 612 LEU A CA 1
ATOM 4903 C C . LEU A 1 612 ? 0.92 29.266 -19.062 1 40.03 612 LEU A C 1
ATOM 4905 O O . LEU A 1 612 ? 1.193 28.609 -18.047 1 40.03 612 LEU A O 1
ATOM 4909 N N . TRP A 1 613 ? 0.224 30.344 -18.984 1 36.81 613 TRP A N 1
ATOM 4910 C CA . TRP A 1 613 ? -0.773 30.25 -17.922 1 36.81 613 TRP A CA 1
ATOM 4911 C C . TRP A 1 613 ? -1.829 29.203 -18.281 1 36.81 613 TRP A C 1
ATOM 4913 O O . TRP A 1 613 ? -2.881 29.141 -17.641 1 36.81 613 TRP A O 1
ATOM 4923 N N . LYS A 1 614 ? -1.974 28.812 -19.609 1 37.53 614 LYS A N 1
ATOM 4924 C CA . LYS A 1 614 ? -2.893 27.688 -19.703 1 37.53 614 LYS A CA 1
ATOM 4925 C C . LYS A 1 614 ? -2.559 26.609 -18.672 1 37.53 614 LYS A C 1
ATOM 4927 O O . LYS A 1 614 ? -1.674 25.781 -18.891 1 37.53 614 LYS A O 1
ATOM 4932 N N . TYR A 1 615 ? -2.318 27.094 -17.641 1 38.19 615 TYR A N 1
ATOM 4933 C CA . TYR A 1 615 ? -2.348 26.062 -16.609 1 38.19 615 TYR A CA 1
ATOM 4934 C C . TYR A 1 615 ? -3.238 24.906 -17.016 1 38.19 615 TYR A C 1
ATOM 4936 O O . TYR A 1 615 ? -4.359 25.109 -17.484 1 38.19 615 TYR A O 1
ATOM 4944 N N . PRO A 1 616 ? -2.793 23.922 -17.5 1 36.97 616 PRO A N 1
ATOM 4945 C CA . PRO A 1 616 ? -3.844 22.922 -17.641 1 36.97 616 PRO A CA 1
ATOM 4946 C C . PRO A 1 616 ? -4.945 23.047 -16.594 1 36.97 616 PRO A C 1
ATOM 4948 O O . PRO A 1 616 ? -5.688 22.094 -16.344 1 36.97 616 PRO A O 1
ATOM 4951 N N . ARG A 1 617 ? -4.902 23.906 -15.719 1 36.53 617 ARG A N 1
ATOM 4952 C CA . ARG A 1 617 ? -5.82 23.953 -14.586 1 36.53 617 ARG A CA 1
ATOM 4953 C C . ARG A 1 617 ? -7.27 23.828 -15.047 1 36.53 617 ARG A C 1
ATOM 4955 O O . ARG A 1 617 ? -7.977 22.906 -14.664 1 36.53 617 ARG A O 1
ATOM 4962 N N . HIS A 1 618 ? -8.008 25.172 -14.852 1 34.03 618 HIS A N 1
ATOM 4963 C CA . HIS A 1 618 ? -9.398 25.469 -14.539 1 34.03 618 HIS A CA 1
ATOM 4964 C C . HIS A 1 618 ? -10.297 25.297 -15.758 1 34.03 618 HIS A C 1
ATOM 4966 O O . HIS A 1 618 ? -11.43 25.781 -15.781 1 34.03 618 HIS A O 1
ATOM 4972 N N . ARG A 1 619 ? -9.75 24.953 -16.828 1 32.44 619 ARG A N 1
ATOM 4973 C CA . ARG A 1 619 ? -10.891 25.109 -17.734 1 32.44 619 ARG A CA 1
ATOM 4974 C C . ARG A 1 619 ? -12.117 24.406 -17.172 1 32.44 619 ARG A C 1
ATOM 4976 O O . ARG A 1 619 ? -13.242 24.672 -17.609 1 32.44 619 ARG A O 1
ATOM 4983 N N . HIS A 1 620 ? -11.688 23.203 -16.656 1 30.2 620 HIS A N 1
ATOM 4984 C CA . HIS A 1 620 ? -12.961 22.547 -16.359 1 30.2 620 HIS A CA 1
ATOM 4985 C C . HIS A 1 620 ? -13.57 23.062 -15.07 1 30.2 620 HIS A C 1
ATOM 4987 O O . HIS A 1 620 ? -14.289 22.344 -14.375 1 30.2 620 HIS A O 1
ATOM 4993 N N . PHE A 1 621 ? -12.969 24.047 -14.352 1 30.44 621 PHE A N 1
ATOM 4994 C CA . PHE A 1 621 ? -13.93 24.5 -13.352 1 30.44 621 PHE A CA 1
ATOM 4995 C C . PHE A 1 621 ? -15.242 24.906 -14 1 30.44 621 PHE A C 1
ATOM 4997 O O . PHE A 1 621 ? -15.359 26.016 -14.539 1 30.44 621 PHE A O 1
ATOM 5004 N N . ASP A 1 622 ? -15.758 24.078 -14.672 1 28.39 622 ASP A N 1
ATOM 5005 C CA . ASP A 1 622 ? -17.125 24.438 -15.039 1 28.39 622 ASP A CA 1
ATOM 5006 C C . ASP A 1 622 ? -17.797 25.234 -13.922 1 28.39 622 ASP A C 1
ATOM 5008 O O . ASP A 1 622 ? -17.562 24.984 -12.734 1 28.39 622 ASP A O 1
ATOM 5012 N N . LYS A 1 623 ? -18.25 26.453 -14.18 1 27.34 623 LYS A N 1
ATOM 5013 C CA . LYS A 1 623 ? -19.281 27.203 -13.469 1 27.34 623 LYS A CA 1
ATOM 5014 C C . LYS A 1 623 ? -20.25 26.266 -12.75 1 27.34 623 LYS A C 1
ATOM 5016 O O . LYS A 1 623 ? -21.359 26.047 -13.227 1 27.34 623 LYS A O 1
ATOM 5021 N N . HIS A 1 624 ? -19.906 25.078 -12.414 1 26.53 624 HIS A N 1
ATOM 5022 C CA . HIS A 1 624 ? -20.984 24.625 -11.539 1 26.53 624 HIS A CA 1
ATOM 5023 C C . HIS A 1 624 ? -21.125 25.547 -10.328 1 26.53 624 HIS A C 1
ATOM 5025 O O . HIS A 1 624 ? -20.219 25.641 -9.5 1 26.53 624 HIS A O 1
ATOM 5031 N N . THR A 1 625 ? -21.516 26.703 -10.477 1 24.16 625 THR A N 1
ATOM 5032 C CA . THR A 1 625 ? -22.203 27.562 -9.508 1 24.16 625 THR A CA 1
ATOM 5033 C C . THR A 1 625 ? -22.844 26.719 -8.414 1 24.16 625 THR A C 1
ATOM 5035 O O . THR A 1 625 ? -23.484 25.719 -8.695 1 24.16 625 THR A O 1
ATOM 5038 N N . MET A 1 626 ? -22.156 26.594 -7.199 1 25.75 626 MET A N 1
ATOM 5039 C CA . MET A 1 626 ? -22.922 26.359 -5.977 1 25.75 626 MET A CA 1
ATOM 5040 C C . MET A 1 626 ? -24.375 26.812 -6.141 1 25.75 626 MET A C 1
ATOM 5042 O O . MET A 1 626 ? -24.734 27.906 -5.707 1 25.75 626 MET A O 1
ATOM 5046 N N . HIS A 1 627 ? -24.969 26.781 -7.289 1 20.94 627 HIS A N 1
ATOM 5047 C CA . HIS A 1 627 ? -26.375 27.172 -7.277 1 20.94 627 HIS A CA 1
ATOM 5048 C C . HIS A 1 627 ? -27.141 26.406 -6.199 1 20.94 627 HIS A C 1
ATOM 5050 O O . HIS A 1 627 ? -26.781 25.281 -5.863 1 20.94 627 HIS A O 1
ATOM 5056 N N . SER A 1 628 ? -28 27.156 -5.488 1 21.03 628 SER A N 1
ATOM 5057 C CA . SER A 1 628 ? -29.094 27.062 -4.516 1 21.03 628 SER A CA 1
ATOM 5058 C C . SER A 1 628 ? -30 25.875 -4.816 1 21.03 628 SER A C 1
ATOM 5060 O O . SER A 1 628 ? -31 25.672 -4.125 1 21.03 628 SER A O 1
ATOM 5062 N N . GLN A 1 629 ? -29.609 24.625 -5.367 1 19.64 629 GLN A N 1
ATOM 5063 C CA . GLN A 1 629 ? -30.828 23.938 -4.941 1 19.64 629 GLN A CA 1
ATOM 5064 C C . GLN A 1 629 ? -30.812 23.688 -3.436 1 19.64 629 GLN A C 1
ATOM 5066 O O . GLN A 1 629 ? -29.781 23.312 -2.867 1 19.64 629 GLN A O 1
ATOM 5071 N N . MET B 1 1 ? 32.75 15.922 -11.32 1 22.52 1 MET B N 1
ATOM 5072 C CA . MET B 1 1 ? 33.656 16.734 -10.5 1 22.52 1 MET B CA 1
ATOM 5073 C C . MET B 1 1 ? 33.969 18.062 -11.188 1 22.52 1 MET B C 1
ATOM 5075 O O . MET B 1 1 ? 34.688 18.078 -12.188 1 22.52 1 MET B O 1
ATOM 5079 N N . VAL B 1 2 ? 32.812 18.922 -11.086 1 23.91 2 VAL B N 1
ATOM 5080 C CA . VAL B 1 2 ? 32.75 20.188 -11.805 1 23.91 2 VAL B CA 1
ATOM 5081 C C . VAL B 1 2 ? 33.938 21.062 -11.438 1 23.91 2 VAL B C 1
ATOM 5083 O O . VAL B 1 2 ? 34.125 21.438 -10.273 1 23.91 2 VAL B O 1
ATOM 5086 N N . GLU B 1 3 ? 35 20.812 -12.141 1 21.59 3 GLU B N 1
ATOM 5087 C CA . GLU B 1 3 ? 36.344 21.344 -12.016 1 21.59 3 GLU B CA 1
ATOM 5088 C C . GLU B 1 3 ? 36.375 22.859 -12.203 1 21.59 3 GLU B C 1
ATOM 5090 O O . GLU B 1 3 ? 36.094 23.359 -13.297 1 21.59 3 GLU B O 1
ATOM 5095 N N . LEU B 1 4 ? 35.719 23.453 -11.164 1 20.89 4 LEU B N 1
ATOM 5096 C CA . LEU B 1 4 ? 35.719 24.906 -11.219 1 20.89 4 LEU B CA 1
ATOM 5097 C C . LEU B 1 4 ? 37.125 25.453 -11.469 1 20.89 4 LEU B C 1
ATOM 5099 O O . LEU B 1 4 ? 38.062 25.109 -10.742 1 20.89 4 LEU B O 1
ATOM 5103 N N . LYS B 1 5 ? 37.25 25.75 -12.695 1 22.14 5 LYS B N 1
ATOM 5104 C CA . LYS B 1 5 ? 38.5 26.25 -13.258 1 22.14 5 LYS B CA 1
ATOM 5105 C C . LYS B 1 5 ? 39.031 27.453 -12.461 1 22.14 5 LYS B C 1
ATOM 5107 O O . LYS B 1 5 ? 38.312 28.438 -12.281 1 22.14 5 LYS B O 1
ATOM 5112 N N . LYS B 1 6 ? 39.875 27.141 -11.539 1 21.39 6 LYS B N 1
ATOM 5113 C CA . LYS B 1 6 ? 40.562 27.984 -10.57 1 21.39 6 LYS B CA 1
ATOM 5114 C C . LYS B 1 6 ? 41.125 29.234 -11.25 1 21.39 6 LYS B C 1
ATOM 5116 O O . LYS B 1 6 ? 42.031 29.141 -12.102 1 21.39 6 LYS B O 1
ATOM 5121 N N . VAL B 1 7 ? 40.219 30.188 -11.547 1 20.56 7 VAL B N 1
ATOM 5122 C CA . VAL B 1 7 ? 40.719 31.359 -12.258 1 20.56 7 VAL B CA 1
ATOM 5123 C C . VAL B 1 7 ? 41.812 32.031 -11.43 1 20.56 7 VAL B C 1
ATOM 5125 O O . VAL B 1 7 ? 41.656 32.25 -10.227 1 20.56 7 VAL B O 1
ATOM 5128 N N . ALA B 1 8 ? 42.906 31.922 -11.992 1 20.95 8 ALA B N 1
ATOM 5129 C CA . ALA B 1 8 ? 44.219 32.344 -11.516 1 20.95 8 ALA B CA 1
ATOM 5130 C C . ALA B 1 8 ? 44.25 33.812 -11.109 1 20.95 8 ALA B C 1
ATOM 5132 O O . ALA B 1 8 ? 43.938 34.688 -11.922 1 20.95 8 ALA B O 1
ATOM 5133 N N . LYS B 1 9 ? 43.781 34.031 -9.938 1 20.7 9 LYS B N 1
ATOM 5134 C CA . LYS B 1 9 ? 43.688 35.344 -9.336 1 20.7 9 LYS B CA 1
ATOM 5135 C C . LYS B 1 9 ? 45 36.125 -9.492 1 20.7 9 LYS B C 1
ATOM 5137 O O . LYS B 1 9 ? 46.062 35.625 -9.102 1 20.7 9 LYS B O 1
ATOM 5142 N N . GLN B 1 10 ? 45.094 36.906 -10.57 1 20.5 10 GLN B N 1
ATOM 5143 C CA . GLN B 1 10 ? 46.25 37.719 -10.867 1 20.5 10 GLN B CA 1
ATOM 5144 C C . GLN B 1 10 ? 46.5 38.75 -9.766 1 20.5 10 GLN B C 1
ATOM 5146 O O . GLN B 1 10 ? 45.594 39.5 -9.391 1 20.5 10 GLN B O 1
ATOM 5151 N N . LYS B 1 11 ? 47.438 38.406 -8.914 1 25.97 11 LYS B N 1
ATOM 5152 C CA . LYS B 1 11 ? 47.875 39.125 -7.707 1 25.97 11 LYS B CA 1
ATOM 5153 C C . LYS B 1 11 ? 48.406 40.5 -8.047 1 25.97 11 LYS B C 1
ATOM 5155 O O . LYS B 1 11 ? 49.438 40.625 -8.742 1 25.97 11 LYS B O 1
ATOM 5160 N N . SER B 1 12 ? 47.406 41.406 -8.43 1 19.94 12 SER B N 1
ATOM 5161 C CA . SER B 1 12 ? 48 42.688 -8.711 1 19.94 12 SER B CA 1
ATOM 5162 C C . SER B 1 12 ? 48.75 43.219 -7.504 1 19.94 12 SER B C 1
ATOM 5164 O O . SER B 1 12 ? 48.406 42.906 -6.363 1 19.94 12 SER B O 1
ATOM 5166 N N . SER B 1 13 ? 49.938 43.75 -7.723 1 22.77 13 SER B N 1
ATOM 5167 C CA . SER B 1 13 ? 51.156 44.156 -7.023 1 22.77 13 SER B CA 1
ATOM 5168 C C . SER B 1 13 ? 50.906 45.438 -6.23 1 22.77 13 SER B C 1
ATOM 5170 O O . SER B 1 13 ? 51.875 46.031 -5.695 1 22.77 13 SER B O 1
ATOM 5172 N N . SER B 1 14 ? 49.656 45.594 -5.691 1 19.8 14 SER B N 1
ATOM 5173 C CA . SER B 1 14 ? 49.5 47 -5.324 1 19.8 14 SER B CA 1
ATOM 5174 C C . SER B 1 14 ? 50.5 47.438 -4.273 1 19.8 14 SER B C 1
ATOM 5176 O O . SER B 1 14 ? 51.031 46.594 -3.533 1 19.8 14 SER B O 1
ATOM 5178 N N . LEU B 1 15 ? 50.812 48.812 -4.309 1 22.56 15 LEU B N 1
ATOM 5179 C CA . LEU B 1 15 ? 51.75 49.844 -3.889 1 22.56 15 LEU B CA 1
ATOM 5180 C C . LEU B 1 15 ? 51.688 50.062 -2.383 1 22.56 15 LEU B C 1
ATOM 5182 O O . LEU B 1 15 ? 50.625 49.844 -1.772 1 22.56 15 LEU B O 1
ATOM 5186 N N . GLY B 1 16 ? 52.875 50.25 -1.716 1 21.34 16 GLY B N 1
ATOM 5187 C CA . GLY B 1 16 ? 53.5 50.094 -0.414 1 21.34 16 GLY B CA 1
ATOM 5188 C C . GLY B 1 16 ? 53.094 51.188 0.564 1 21.34 16 GLY B C 1
ATOM 5189 O O . GLY B 1 16 ? 53.656 51.281 1.664 1 21.34 16 GLY B O 1
ATOM 5190 N N . GLY B 1 17 ? 52.062 52.094 0.147 1 21.77 17 GLY B N 1
ATOM 5191 C CA . GLY B 1 17 ? 52.312 53.312 0.909 1 21.77 17 GLY B CA 1
ATOM 5192 C C . GLY B 1 17 ? 52.094 53.125 2.398 1 21.77 17 GLY B C 1
ATOM 5193 O O . GLY B 1 17 ? 51.406 52.188 2.822 1 21.77 17 GLY B O 1
ATOM 5194 N N . GLY B 1 18 ? 52.969 53.75 3.229 1 23.55 18 GLY B N 1
ATOM 5195 C CA . GLY B 1 18 ? 53.438 53.688 4.609 1 23.55 18 GLY B CA 1
ATOM 5196 C C . GLY B 1 18 ? 52.375 54.188 5.598 1 23.55 18 GLY B C 1
ATOM 5197 O O . GLY B 1 18 ? 52.688 54.375 6.781 1 23.55 18 GLY B O 1
ATOM 5198 N N . PRO B 1 19 ? 51.125 53.625 5.465 1 23.17 19 PRO B N 1
ATOM 5199 C CA . PRO B 1 19 ? 50.125 54.438 6.199 1 23.17 19 PRO B CA 1
ATOM 5200 C C . PRO B 1 19 ? 50.438 54.5 7.695 1 23.17 19 PRO B C 1
ATOM 5202 O O . PRO B 1 19 ? 51.156 53.656 8.234 1 23.17 19 PRO B O 1
ATOM 5205 N N . SER B 1 20 ? 50.219 55.781 8.234 1 24.06 20 SER B N 1
ATOM 5206 C CA . SER B 1 20 ? 50.312 56.438 9.539 1 24.06 20 SER B CA 1
ATOM 5207 C C . SER B 1 20 ? 49.531 55.656 10.594 1 24.06 20 SER B C 1
ATOM 5209 O O . SER B 1 20 ? 48.562 54.969 10.273 1 24.06 20 SER B O 1
ATOM 5211 N N . GLU B 1 21 ? 50.156 55.562 11.742 1 23.81 21 GLU B N 1
ATOM 5212 C CA . GLU B 1 21 ? 50 54.75 12.961 1 23.81 21 GLU B CA 1
ATOM 5213 C C . GLU B 1 21 ? 48.719 55.125 13.688 1 23.81 21 GLU B C 1
ATOM 5215 O O . GLU B 1 21 ? 48.719 56 14.57 1 23.81 21 GLU B O 1
ATOM 5220 N N . LYS B 1 22 ? 47.656 55.656 13.062 1 24.67 22 LYS B N 1
ATOM 5221 C CA . LYS B 1 22 ? 46.594 56.031 14 1 24.67 22 LYS B CA 1
ATOM 5222 C C . LYS B 1 22 ? 46.156 54.812 14.828 1 24.67 22 LYS B C 1
ATOM 5224 O O . LYS B 1 22 ? 46.094 53.688 14.32 1 24.67 22 LYS B O 1
ATOM 5229 N N . SER B 1 23 ? 46.438 54.969 16.047 1 22.2 23 SER B N 1
ATOM 5230 C CA . SER B 1 23 ? 46.156 54.125 17.219 1 22.2 23 SER B CA 1
ATOM 5231 C C . SER B 1 23 ? 44.719 53.688 17.234 1 22.2 23 SER B C 1
ATOM 5233 O O . SER B 1 23 ? 43.781 54.5 17.203 1 22.2 23 SER B O 1
ATOM 5235 N N . LYS B 1 24 ? 44.438 52.594 16.453 1 26.97 24 LYS B N 1
ATOM 5236 C CA . LYS B 1 24 ? 43.094 52.031 16.438 1 26.97 24 LYS B CA 1
ATOM 5237 C C . LYS B 1 24 ? 42.625 51.688 17.844 1 26.97 24 LYS B C 1
ATOM 5239 O O . LYS B 1 24 ? 43.219 50.844 18.516 1 26.97 24 LYS B O 1
ATOM 5244 N N . GLN B 1 25 ? 42.219 52.781 18.562 1 21.61 25 GLN B N 1
ATOM 5245 C CA . GLN B 1 25 ? 41.562 52.438 19.812 1 21.61 25 GLN B CA 1
ATOM 5246 C C . GLN B 1 25 ? 40.562 51.281 19.594 1 21.61 25 GLN B C 1
ATOM 5248 O O . GLN B 1 25 ? 39.656 51.406 18.75 1 21.61 25 GLN B O 1
ATOM 5253 N N . LYS B 1 26 ? 41.062 50.219 19.953 1 30.06 26 LYS B N 1
ATOM 5254 C CA . LYS B 1 26 ? 40.281 48.969 19.938 1 30.06 26 LYS B CA 1
ATOM 5255 C C . LYS B 1 26 ? 38.969 49.156 20.688 1 30.06 26 LYS B C 1
ATOM 5257 O O . LYS B 1 26 ? 38.969 49.281 21.922 1 30.06 26 LYS B O 1
ATOM 5262 N N . GLN B 1 27 ? 38.094 50.062 20.094 1 25.94 27 GLN B N 1
ATOM 5263 C CA . GLN B 1 27 ? 36.781 50 20.75 1 25.94 27 GLN B CA 1
ATOM 5264 C C . GLN B 1 27 ? 36.406 48.531 21.016 1 25.94 27 GLN B C 1
ATOM 5266 O O . GLN B 1 27 ? 36.469 47.688 20.109 1 25.94 27 GLN B O 1
ATOM 5271 N N . HIS B 1 28 ? 36.562 48.281 22.281 1 28.95 28 HIS B N 1
ATOM 5272 C CA . HIS B 1 28 ? 36.062 47 22.766 1 28.95 28 HIS B CA 1
ATOM 5273 C C . HIS B 1 28 ? 34.625 46.75 22.297 1 28.95 28 HIS B C 1
ATOM 5275 O O . HIS B 1 28 ? 33.719 47.531 22.625 1 28.95 28 HIS B O 1
ATOM 5281 N N . ILE B 1 29 ? 34.5 46.406 21.047 1 35.94 29 ILE B N 1
ATOM 5282 C CA . ILE B 1 29 ? 33.188 45.906 20.672 1 35.94 29 ILE B CA 1
ATOM 5283 C C . ILE B 1 29 ? 32.688 44.906 21.703 1 35.94 29 ILE B C 1
ATOM 5285 O O . ILE B 1 29 ? 33.406 43.969 22.062 1 35.94 29 ILE B O 1
ATOM 5289 N N . PRO B 1 30 ? 31.828 45.406 22.547 1 31.78 30 PRO B N 1
ATOM 5290 C CA . PRO B 1 30 ? 31.281 44.438 23.484 1 31.78 30 PRO B CA 1
ATOM 5291 C C . PRO B 1 30 ? 31.141 43.031 22.859 1 31.78 30 PRO B C 1
ATOM 5293 O O . PRO B 1 30 ? 30.969 42.906 21.641 1 31.78 30 PRO B O 1
ATOM 5296 N N . SER B 1 31 ? 31.906 42.219 23.5 1 31.94 31 SER B N 1
ATOM 5297 C CA . SER B 1 31 ? 31.828 40.812 23.078 1 31.94 31 SER B CA 1
ATOM 5298 C C . SER B 1 31 ? 30.422 40.438 22.672 1 31.94 31 SER B C 1
ATOM 5300 O O . SER B 1 31 ? 29.453 40.781 23.375 1 31.94 31 SER B O 1
ATOM 5302 N N . LYS B 1 32 ? 30.172 40.406 21.469 1 39.28 32 LYS B N 1
ATOM 5303 C CA . LYS B 1 32 ? 28.938 39.812 20.953 1 39.28 32 LYS B CA 1
ATOM 5304 C C . LYS B 1 32 ? 28.484 38.656 21.875 1 39.28 32 LYS B C 1
ATOM 5306 O O . LYS B 1 32 ? 29.203 37.688 22.078 1 39.28 32 LYS B O 1
ATOM 5311 N N . THR B 1 33 ? 27.859 38.969 23 1 36.53 33 THR B N 1
ATOM 5312 C CA . THR B 1 33 ? 27.203 37.938 23.766 1 36.53 33 THR B CA 1
ATOM 5313 C C . THR B 1 33 ? 26.797 36.781 22.844 1 36.53 33 THR B C 1
ATOM 5315 O O . THR B 1 33 ? 25.984 36.938 21.938 1 36.53 33 THR B O 1
ATOM 5318 N N . LYS B 1 34 ? 27.484 35.844 22.578 1 44.94 34 LYS B N 1
ATOM 5319 C CA . LYS B 1 34 ? 27.266 34.625 21.812 1 44.94 34 LYS B CA 1
ATOM 5320 C C . LYS B 1 34 ? 25.969 33.938 22.219 1 44.94 34 LYS B C 1
ATOM 5322 O O . LYS B 1 34 ? 25.875 33.375 23.312 1 44.94 34 LYS B O 1
ATOM 5327 N N . THR B 1 35 ? 24.75 34.406 22.016 1 53.5 35 THR B N 1
ATOM 5328 C CA . THR B 1 35 ? 23.453 33.844 22.328 1 53.5 35 THR B CA 1
ATOM 5329 C C . THR B 1 35 ? 23.469 32.312 22.141 1 53.5 35 THR B C 1
ATOM 5331 O O . THR B 1 35 ? 23.797 31.812 21.062 1 53.5 35 THR B O 1
ATOM 5334 N N . ARG B 1 36 ? 23.609 31.547 23.234 1 73.25 36 ARG B N 1
ATOM 5335 C CA . ARG B 1 36 ? 23.672 30.094 23.312 1 73.25 36 ARG B CA 1
ATOM 5336 C C . ARG B 1 36 ? 22.516 29.453 22.562 1 73.25 36 ARG B C 1
ATOM 5338 O O . ARG B 1 36 ? 21.344 29.781 22.812 1 73.25 36 ARG B O 1
ATOM 5345 N N . VAL B 1 37 ? 22.75 28.828 21.5 1 89.94 37 VAL B N 1
ATOM 5346 C CA . VAL B 1 37 ? 21.781 28.062 20.719 1 89.94 37 VAL B CA 1
ATOM 5347 C C . VAL B 1 37 ? 21.094 27.047 21.625 1 89.94 37 VAL B C 1
ATOM 5349 O O . VAL B 1 37 ? 21.75 26.25 22.297 1 89.94 37 VAL B O 1
ATOM 5352 N N . PRO B 1 38 ? 19.766 27.266 21.797 1 96.12 38 PRO B N 1
ATOM 5353 C CA . PRO B 1 38 ? 19.031 26.281 22.609 1 96.12 38 PRO B CA 1
ATOM 5354 C C . PRO B 1 38 ? 19.312 24.844 22.172 1 96.12 38 PRO B C 1
ATOM 5356 O O . PRO B 1 38 ? 19.547 24.578 21 1 96.12 38 PRO B O 1
ATOM 5359 N N . LEU B 1 39 ? 19.234 23.938 23.109 1 97.5 39 LEU B N 1
ATOM 5360 C CA . LEU B 1 39 ? 19.625 22.547 22.891 1 97.5 39 LEU B CA 1
ATOM 5361 C C . LEU B 1 39 ? 18.781 21.922 21.781 1 97.5 39 LEU B C 1
ATOM 5363 O O . LEU B 1 39 ? 19.297 21.172 20.953 1 97.5 39 LEU B O 1
ATOM 5367 N N . PHE B 1 40 ? 17.422 22.141 21.766 1 98.25 40 PHE B N 1
ATOM 5368 C CA . PHE B 1 40 ? 16.578 21.547 20.734 1 98.25 40 PHE B CA 1
ATOM 5369 C C . PHE B 1 40 ? 17.047 21.953 19.344 1 98.25 40 PHE B C 1
ATOM 5371 O O . PHE B 1 40 ? 17.016 21.141 18.406 1 98.25 40 PHE B O 1
ATOM 5378 N N . GLN B 1 41 ? 17.516 23.172 19.172 1 97.81 41 GLN B N 1
ATOM 5379 C CA . GLN B 1 41 ? 18 23.672 17.891 1 97.81 41 GLN B CA 1
ATOM 5380 C C . GLN B 1 41 ? 19.312 23 17.5 1 97.81 41 GLN B C 1
ATOM 5382 O O . GLN B 1 41 ? 19.547 22.703 16.328 1 97.81 41 GLN B O 1
ATOM 5387 N N . LYS B 1 42 ? 20.172 22.797 18.484 1 97.69 42 LYS B N 1
ATOM 5388 C CA . LYS B 1 42 ? 21.438 22.094 18.25 1 97.69 42 LYS B CA 1
ATOM 5389 C C . LYS B 1 42 ? 21.172 20.672 17.766 1 97.69 42 LYS B C 1
ATOM 5391 O O . LYS B 1 42 ? 21.859 20.188 16.859 1 97.69 42 LYS B O 1
ATOM 5396 N N . ILE B 1 43 ? 20.219 19.969 18.391 1 98.19 43 ILE B N 1
ATOM 5397 C CA . ILE B 1 43 ? 19.859 18.594 18.016 1 98.19 43 ILE B CA 1
ATOM 5398 C C . ILE B 1 43 ? 19.375 18.578 16.562 1 98.19 43 ILE B C 1
ATOM 5400 O O . ILE B 1 43 ? 19.797 17.75 15.766 1 98.19 43 ILE B O 1
ATOM 5404 N N . VAL B 1 44 ? 18.531 19.531 16.141 1 98.12 44 VAL B N 1
ATOM 5405 C CA . VAL B 1 44 ? 17.969 19.578 14.789 1 98.12 44 VAL B CA 1
ATOM 5406 C C . VAL B 1 44 ? 19.094 19.828 13.789 1 98.12 44 VAL B C 1
ATOM 5408 O O . VAL B 1 44 ? 19.203 19.141 12.773 1 98.12 44 VAL B O 1
ATOM 5411 N N . GLU B 1 45 ? 20 20.766 14.086 1 96.56 45 GLU B N 1
ATOM 5412 C CA . GLU B 1 45 ? 21.031 21.203 13.141 1 96.56 45 GLU B CA 1
ATOM 5413 C C . GLU B 1 45 ? 22.172 20.203 13.047 1 96.56 45 GLU B C 1
ATOM 5415 O O . GLU B 1 45 ? 22.688 19.938 11.961 1 96.56 45 GLU B O 1
ATOM 5420 N N . GLU B 1 46 ? 22.484 19.594 14.156 1 96.06 46 GLU B N 1
ATOM 5421 C CA . GLU B 1 46 ? 23.719 18.797 14.18 1 96.06 46 GLU B CA 1
ATOM 5422 C C . GLU B 1 46 ? 23.406 17.312 14.078 1 96.06 46 GLU B C 1
ATOM 5424 O O . GLU B 1 46 ? 24.266 16.516 13.664 1 96.06 46 GLU B O 1
ATOM 5429 N N . GLN B 1 47 ? 22.234 16.906 14.461 1 96.31 47 GLN B N 1
ATOM 5430 C CA . GLN B 1 47 ? 21.953 15.477 14.523 1 96.31 47 GLN B CA 1
ATOM 5431 C C . GLN B 1 47 ? 20.859 15.078 13.555 1 96.31 47 GLN B C 1
ATOM 5433 O O . GLN B 1 47 ? 20.891 14 12.961 1 96.31 47 GLN B O 1
ATOM 5438 N N . ILE B 1 48 ? 19.812 15.938 13.32 1 97.12 48 ILE B N 1
ATOM 5439 C CA . ILE B 1 48 ? 18.672 15.57 12.484 1 97.12 48 ILE B CA 1
ATOM 5440 C C . ILE B 1 48 ? 18.953 15.977 11.039 1 97.12 48 ILE B C 1
ATOM 5442 O O . ILE B 1 48 ? 18.812 15.156 10.125 1 97.12 48 ILE B O 1
ATOM 5446 N N . GLN B 1 49 ? 19.422 17.203 10.766 1 96.31 49 GLN B N 1
ATOM 5447 C CA . GLN B 1 49 ? 19.625 17.719 9.414 1 96.31 49 GLN B CA 1
ATOM 5448 C C . GLN B 1 49 ? 20.578 16.828 8.633 1 96.31 49 GLN B C 1
ATOM 5450 O O . GLN B 1 49 ? 20.359 16.547 7.449 1 96.31 49 GLN B O 1
ATOM 5455 N N . PRO B 1 50 ? 21.625 16.266 9.258 1 95.12 50 PRO B N 1
ATOM 5456 C CA . PRO B 1 50 ? 22.547 15.438 8.5 1 95.12 50 PRO B CA 1
ATOM 5457 C C . PRO B 1 50 ? 21.922 14.125 8.031 1 95.12 50 PRO B C 1
ATOM 5459 O O . PRO B 1 50 ? 22.5 13.422 7.191 1 95.12 50 PRO B O 1
ATOM 5462 N N . ALA B 1 51 ? 20.797 13.82 8.594 1 97.25 51 ALA B N 1
ATOM 5463 C CA . ALA B 1 51 ? 20.109 12.57 8.242 1 97.25 51 ALA B CA 1
ATOM 5464 C C . ALA B 1 51 ? 19.172 12.781 7.059 1 97.25 51 ALA B C 1
ATOM 5466 O O . ALA B 1 51 ? 18.422 11.867 6.684 1 97.25 51 ALA B O 1
ATOM 5467 N N . TYR B 1 52 ? 19.188 13.992 6.445 1 96.75 52 TYR B N 1
ATOM 5468 C CA . TYR B 1 52 ? 18.391 14.305 5.27 1 96.75 52 TYR B CA 1
ATOM 5469 C C . TYR B 1 52 ? 19.266 14.727 4.102 1 96.75 52 TYR B C 1
ATOM 5471 O O . TYR B 1 52 ? 20.312 15.344 4.301 1 96.75 52 TYR B O 1
ATOM 5479 N N . PRO B 1 53 ? 18.844 14.359 2.846 1 93 53 PRO B N 1
ATOM 5480 C CA . PRO B 1 53 ? 19.547 14.93 1.696 1 93 53 PRO B CA 1
ATOM 5481 C C . PRO B 1 53 ? 19.453 16.453 1.657 1 93 53 PRO B C 1
ATOM 5483 O O . PRO B 1 53 ? 18.422 17.031 2.012 1 93 53 PRO B O 1
ATOM 5486 N N . SER B 1 54 ? 20.516 17.016 1.156 1 91.5 54 SER B N 1
ATOM 5487 C CA . SER B 1 54 ? 20.531 18.469 1.037 1 91.5 54 SER B CA 1
ATOM 5488 C C . SER B 1 54 ? 19.531 18.953 -0 1 91.5 54 SER B C 1
ATOM 5490 O O . SER B 1 54 ? 19.391 18.359 -1.064 1 91.5 54 SER B O 1
ATOM 5492 N N . PRO B 1 55 ? 18.828 20.031 0.291 1 90.44 55 PRO B N 1
ATOM 5493 C CA . PRO B 1 55 ? 17.891 20.594 -0.691 1 90.44 55 PRO B CA 1
ATOM 5494 C C . PRO B 1 55 ? 18.594 21.266 -1.866 1 90.44 55 PRO B C 1
ATOM 5496 O O . PRO B 1 55 ? 17.969 21.516 -2.9 1 90.44 55 PRO B O 1
ATOM 5499 N N . ILE B 1 56 ? 19.875 21.609 -1.672 1 88.94 56 ILE B N 1
ATOM 5500 C CA . ILE B 1 56 ? 20.672 22.219 -2.73 1 88.94 56 ILE B CA 1
ATOM 5501 C C . ILE B 1 56 ? 21.922 21.375 -2.977 1 88.94 56 ILE B C 1
ATOM 5503 O O . ILE B 1 56 ? 22.25 20.484 -2.18 1 88.94 56 ILE B O 1
ATOM 5507 N N . LEU B 1 57 ? 22.531 21.703 -4.113 1 88.5 57 LEU B N 1
ATOM 5508 C CA . LEU B 1 57 ? 23.828 21.062 -4.316 1 88.5 57 LEU B CA 1
ATOM 5509 C C . LEU B 1 57 ? 24.828 21.531 -3.27 1 88.5 57 LEU B C 1
ATOM 5511 O O . LEU B 1 57 ? 25.109 22.719 -3.164 1 88.5 57 LEU B O 1
ATOM 5515 N N . ASP B 1 58 ? 25.156 20.688 -2.422 1 89.12 58 ASP B N 1
ATOM 5516 C CA . ASP B 1 58 ? 26.078 20.891 -1.32 1 89.12 58 ASP B CA 1
ATOM 5517 C C . ASP B 1 58 ? 27.125 19.781 -1.251 1 89.12 58 ASP B C 1
ATOM 5519 O O . ASP B 1 58 ? 26.797 18.656 -0.856 1 89.12 58 ASP B O 1
ATOM 5523 N N . GLU B 1 59 ? 28.312 20.109 -1.606 1 89.38 59 GLU B N 1
ATOM 5524 C CA . GLU B 1 59 ? 29.359 19.094 -1.756 1 89.38 59 GLU B CA 1
ATOM 5525 C C . GLU B 1 59 ? 29.484 18.25 -0.495 1 89.38 59 GLU B C 1
ATOM 5527 O O . GLU B 1 59 ? 29.578 17.031 -0.574 1 89.38 59 GLU B O 1
ATOM 5532 N N . LYS B 1 60 ? 29.547 18.906 0.649 1 91.62 60 LYS B N 1
ATOM 5533 C CA . LYS B 1 60 ? 29.75 18.203 1.909 1 91.62 60 LYS B CA 1
ATOM 5534 C C . LYS B 1 60 ? 28.562 17.297 2.223 1 91.62 60 LYS B C 1
ATOM 5536 O O . LYS B 1 60 ? 28.75 16.109 2.541 1 91.62 60 LYS B O 1
ATOM 5541 N N . ARG B 1 61 ? 27.375 17.781 2.211 1 91.75 61 ARG B N 1
ATOM 5542 C CA . ARG B 1 61 ? 26.188 17.016 2.541 1 91.75 61 ARG B CA 1
ATOM 5543 C C . ARG B 1 61 ? 25.922 15.922 1.505 1 91.75 61 ARG B C 1
ATOM 5545 O O . ARG B 1 61 ? 25.453 14.836 1.845 1 91.75 61 ARG B O 1
ATOM 5552 N N . ASP B 1 62 ? 26.156 16.172 0.264 1 92.69 62 ASP B N 1
ATOM 5553 C CA . ASP B 1 62 ? 25.969 15.188 -0.79 1 92.69 62 ASP B CA 1
ATOM 5554 C C . ASP B 1 62 ? 27 14.062 -0.67 1 92.69 62 ASP B C 1
ATOM 5556 O O . ASP B 1 62 ? 26.672 12.898 -0.917 1 92.69 62 ASP B O 1
ATOM 5560 N N . HIS B 1 63 ? 28.188 14.484 -0.37 1 93.56 63 HIS B N 1
ATOM 5561 C CA . HIS B 1 63 ? 29.203 13.469 -0.12 1 93.56 63 HIS B CA 1
ATOM 5562 C C . HIS B 1 63 ? 28.797 12.57 1.051 1 93.56 63 HIS B C 1
ATOM 5564 O O . HIS B 1 63 ? 28.984 11.352 0.997 1 93.56 63 HIS B O 1
ATOM 5570 N N . ASN B 1 64 ? 28.328 13.195 2.098 1 94.25 64 ASN B N 1
ATOM 5571 C CA . ASN B 1 64 ? 27.828 12.422 3.23 1 94.25 64 ASN B CA 1
ATOM 5572 C C . ASN B 1 64 ? 26.766 11.43 2.803 1 94.25 64 ASN B C 1
ATOM 5574 O O . ASN B 1 64 ? 26.766 10.273 3.24 1 94.25 64 ASN B O 1
ATOM 5578 N N . PHE B 1 65 ? 25.844 11.891 2.031 1 95.5 65 PHE B N 1
ATOM 5579 C CA . PHE B 1 65 ? 24.781 11.031 1.537 1 95.5 65 PHE B CA 1
ATOM 5580 C C . PHE B 1 65 ? 25.359 9.867 0.737 1 95.5 65 PHE B C 1
ATOM 5582 O O . PHE B 1 65 ? 24.969 8.711 0.949 1 95.5 65 PHE B O 1
ATOM 5589 N N . GLU B 1 66 ? 26.234 10.078 -0.155 1 94.62 66 GLU B N 1
ATOM 5590 C CA . GLU B 1 66 ? 26.875 9.055 -0.972 1 94.62 66 GLU B CA 1
ATOM 5591 C C . GLU B 1 66 ? 27.625 8.047 -0.104 1 94.62 66 GLU B C 1
ATOM 5593 O O . GLU B 1 66 ? 27.594 6.844 -0.378 1 94.62 66 GLU B O 1
ATOM 5598 N N . GLU B 1 67 ? 28.266 8.555 0.893 1 94.94 67 GLU B N 1
ATOM 5599 C CA . GLU B 1 67 ? 29 7.68 1.805 1 94.94 67 GLU B CA 1
ATOM 5600 C C . GLU B 1 67 ? 28.062 6.762 2.572 1 94.94 67 GLU B C 1
ATOM 5602 O O . GLU B 1 67 ? 28.375 5.602 2.824 1 94.94 67 GLU B O 1
ATOM 5607 N N . LEU B 1 68 ? 26.984 7.293 3.021 1 95.25 68 LEU B N 1
ATOM 5608 C CA . LEU B 1 68 ? 26 6.484 3.725 1 95.25 68 LEU B CA 1
ATOM 5609 C C . LEU B 1 68 ? 25.438 5.398 2.812 1 95.25 68 LEU B C 1
ATOM 5611 O O . LEU B 1 68 ? 25.203 4.273 3.256 1 95.25 68 LEU B O 1
ATOM 5615 N N . VAL B 1 69 ? 25.203 5.719 1.516 1 95.62 69 VAL B N 1
ATOM 5616 C CA . VAL B 1 69 ? 24.734 4.734 0.548 1 95.62 69 VAL B CA 1
ATOM 5617 C C . VAL B 1 69 ? 25.781 3.65 0.352 1 95.62 69 VAL B C 1
ATOM 5619 O O . VAL B 1 69 ? 25.469 2.459 0.336 1 95.62 69 VAL B O 1
ATOM 5622 N N . LYS B 1 70 ? 27.016 4.078 0.181 1 94.69 70 LYS B N 1
ATOM 5623 C CA . LYS B 1 70 ? 28.109 3.119 0.039 1 94.69 70 LYS B CA 1
ATOM 5624 C C . LYS B 1 70 ? 28.203 2.209 1.26 1 94.69 70 LYS B C 1
ATOM 5626 O O . LYS B 1 70 ? 28.328 0.99 1.124 1 94.69 70 LYS B O 1
ATOM 5631 N N . HIS B 1 71 ? 28.172 2.818 2.428 1 95.19 71 HIS B N 1
ATOM 5632 C CA . HIS B 1 71 ? 28.172 2.061 3.674 1 95.19 71 HIS B CA 1
ATOM 5633 C C . HIS B 1 71 ? 27.031 1.053 3.711 1 95.19 71 HIS B C 1
ATOM 5635 O O . HIS B 1 71 ? 27.219 -0.092 4.129 1 95.19 71 HIS B O 1
ATOM 5641 N N . SER B 1 72 ? 25.906 1.455 3.305 1 96.31 72 SER B N 1
ATOM 5642 C CA . SER B 1 72 ? 24.719 0.606 3.326 1 96.31 72 SER B CA 1
ATOM 5643 C C . SER B 1 72 ? 24.875 -0.593 2.396 1 96.31 72 SER B C 1
ATOM 5645 O O . SER B 1 72 ? 24.453 -1.704 2.73 1 96.31 72 SER B O 1
ATOM 5647 N N . LEU B 1 73 ? 25.422 -0.387 1.188 1 94.94 73 LEU B N 1
ATOM 5648 C CA . LEU B 1 73 ? 25.672 -1.485 0.258 1 94.94 73 LEU B CA 1
ATOM 5649 C C . LEU B 1 73 ? 26.672 -2.48 0.841 1 94.94 73 LEU B C 1
ATOM 5651 O O . LEU B 1 73 ? 26.484 -3.693 0.722 1 94.94 73 LEU B O 1
ATOM 5655 N N . ASP B 1 74 ? 27.672 -1.93 1.505 1 94.06 74 ASP B N 1
ATOM 5656 C CA . ASP B 1 74 ? 28.656 -2.799 2.16 1 94.06 74 ASP B CA 1
ATOM 5657 C C . ASP B 1 74 ? 27.984 -3.658 3.232 1 94.06 74 ASP B C 1
ATOM 5659 O O . ASP B 1 74 ? 28.266 -4.855 3.336 1 94.06 74 ASP B O 1
ATOM 5663 N N . GLU B 1 75 ? 27.125 -3.049 4.023 1 93.56 75 GLU B N 1
ATOM 5664 C CA . GLU B 1 75 ? 26.453 -3.721 5.137 1 93.56 75 GLU B CA 1
ATOM 5665 C C . GLU B 1 75 ? 25.578 -4.863 4.641 1 93.56 75 GLU B C 1
ATOM 5667 O O . GLU B 1 75 ? 25.516 -5.926 5.266 1 93.56 75 GLU B O 1
ATOM 5672 N N . ILE B 1 76 ? 24.906 -4.715 3.504 1 93.81 76 ILE B N 1
ATOM 5673 C CA . ILE B 1 76 ? 23.906 -5.688 3.09 1 93.81 76 ILE B CA 1
ATOM 5674 C C . ILE B 1 76 ? 24.547 -6.75 2.205 1 93.81 76 ILE B C 1
ATOM 5676 O O . ILE B 1 76 ? 24.172 -7.922 2.254 1 93.81 76 ILE B O 1
ATOM 5680 N N . LEU B 1 77 ? 25.516 -6.375 1.372 1 90.38 77 LEU B N 1
ATOM 5681 C CA . LEU B 1 77 ? 26.141 -7.301 0.433 1 90.38 77 LEU B CA 1
ATOM 5682 C C . LEU B 1 77 ? 27.047 -8.289 1.161 1 90.38 77 LEU B C 1
ATOM 5684 O O . LEU B 1 77 ? 27.266 -9.406 0.689 1 90.38 77 LEU B O 1
ATOM 5688 N N . LYS B 1 78 ? 27.562 -7.902 2.348 1 90.44 78 LYS B N 1
ATOM 5689 C CA . LYS B 1 78 ? 28.438 -8.789 3.111 1 90.44 78 LYS B CA 1
ATOM 5690 C C . LYS B 1 78 ? 27.672 -10 3.633 1 90.44 78 LYS B C 1
ATOM 5692 O O . LYS B 1 78 ? 28.281 -11 4.031 1 90.44 78 LYS B O 1
ATOM 5697 N N . LEU B 1 79 ? 26.344 -9.938 3.609 1 93.12 79 LEU B N 1
ATOM 5698 C CA . LEU B 1 79 ? 25.531 -11.047 4.082 1 93.12 79 LEU B CA 1
ATOM 5699 C C . LEU B 1 79 ? 25.484 -12.164 3.047 1 93.12 79 LEU B C 1
ATOM 5701 O O . LEU B 1 79 ? 25.062 -13.281 3.354 1 93.12 79 LEU B O 1
ATOM 5705 N N . LYS B 1 80 ? 25.891 -11.859 1.771 1 91.75 80 LYS B N 1
ATOM 5706 C CA . LYS B 1 80 ? 25.875 -12.883 0.723 1 91.75 80 LYS B CA 1
ATOM 5707 C C . LYS B 1 80 ? 26.859 -14.008 1.038 1 91.75 80 LYS B C 1
ATOM 5709 O O . LYS B 1 80 ? 27.922 -13.766 1.619 1 91.75 80 LYS B O 1
ATOM 5714 N N . HIS B 1 81 ? 26.5 -15.148 0.617 1 88.44 81 HIS B N 1
ATOM 5715 C CA . HIS B 1 81 ? 27.391 -16.297 0.782 1 88.44 81 HIS B CA 1
ATOM 5716 C C . HIS B 1 81 ? 28.422 -16.344 -0.339 1 88.44 81 HIS B C 1
ATOM 5718 O O . HIS B 1 81 ? 28.188 -15.836 -1.436 1 88.44 81 HIS B O 1
ATOM 5724 N N . THR B 1 82 ? 29.719 -16.75 -0.06 1 75.44 82 THR B N 1
ATOM 5725 C CA . THR B 1 82 ? 30.781 -16.844 -1.051 1 75.44 82 THR B CA 1
ATOM 5726 C C . THR B 1 82 ? 30.625 -18.109 -1.886 1 75.44 82 THR B C 1
ATOM 5728 O O . THR B 1 82 ? 30.703 -18.062 -3.115 1 75.44 82 THR B O 1
ATOM 5731 N N . ASP B 1 83 ? 31.25 -19.391 -1.262 1 61.44 83 ASP B N 1
ATOM 5732 C CA . ASP B 1 83 ? 31.516 -20.547 -2.104 1 61.44 83 ASP B CA 1
ATOM 5733 C C . ASP B 1 83 ? 30.328 -21.5 -2.129 1 61.44 83 ASP B C 1
ATOM 5735 O O . ASP B 1 83 ? 30.328 -22.484 -2.873 1 61.44 83 ASP B O 1
ATOM 5739 N N . ASN B 1 84 ? 29.719 -21.609 -1.039 1 54.56 84 ASN B N 1
ATOM 5740 C CA . ASN B 1 84 ? 28.781 -22.688 -1.259 1 54.56 84 ASN B CA 1
ATOM 5741 C C . ASN B 1 84 ? 27.703 -22.312 -2.279 1 54.56 84 ASN B C 1
ATOM 5743 O O . ASN B 1 84 ? 27.109 -21.234 -2.182 1 54.56 84 ASN B O 1
ATOM 5747 N N . PRO B 1 85 ? 27.844 -22.797 -3.582 1 55.28 85 PRO B N 1
ATOM 5748 C CA . PRO B 1 85 ? 27.203 -22.297 -4.797 1 55.28 85 PRO B CA 1
ATOM 5749 C C . PRO B 1 85 ? 25.828 -21.703 -4.527 1 55.28 85 PRO B C 1
ATOM 5751 O O . PRO B 1 85 ? 25.328 -20.906 -5.324 1 55.28 85 PRO B O 1
ATOM 5754 N N . HIS B 1 86 ? 24.984 -22.312 -3.6 1 69.75 86 HIS B N 1
ATOM 5755 C CA . HIS B 1 86 ? 23.688 -21.641 -3.635 1 69.75 86 HIS B CA 1
ATOM 5756 C C . HIS B 1 86 ? 22.969 -21.75 -2.293 1 69.75 86 HIS B C 1
ATOM 5758 O O . HIS B 1 86 ? 22.984 -22.812 -1.657 1 69.75 86 HIS B O 1
ATOM 5764 N N . SER B 1 87 ? 22.953 -20.734 -1.522 1 85.69 87 SER B N 1
ATOM 5765 C CA . SER B 1 87 ? 22.031 -20.672 -0.389 1 85.69 87 SER B CA 1
ATOM 5766 C C . SER B 1 87 ? 20.719 -19.984 -0.774 1 85.69 87 SER B C 1
ATOM 5768 O O . SER B 1 87 ? 20.703 -19.094 -1.626 1 85.69 87 SER B O 1
ATOM 5770 N N . SER B 1 88 ? 19.688 -20.594 -0.158 1 91.25 88 SER B N 1
ATOM 5771 C CA . SER B 1 88 ? 18.375 -20 -0.448 1 91.25 88 SER B CA 1
ATOM 5772 C C . SER B 1 88 ? 18.109 -18.781 0.438 1 91.25 88 SER B C 1
ATOM 5774 O O . SER B 1 88 ? 17.031 -18.219 0.405 1 91.25 88 SER B O 1
ATOM 5776 N N . TYR B 1 89 ? 19.062 -18.359 1.325 1 92.31 89 TYR B N 1
ATOM 5777 C CA . TYR B 1 89 ? 18.938 -17.219 2.227 1 92.31 89 TYR B CA 1
ATOM 5778 C C . TYR B 1 89 ? 20.25 -16.453 2.312 1 92.31 89 TYR B C 1
ATOM 5780 O O . TYR B 1 89 ? 21.297 -16.938 1.842 1 92.31 89 TYR B O 1
ATOM 5788 N N . ILE B 1 90 ? 20.25 -15.281 2.865 1 92.69 90 ILE B N 1
ATOM 5789 C CA . ILE B 1 90 ? 21.469 -14.508 3.049 1 92.69 90 ILE B CA 1
ATOM 5790 C C . ILE B 1 90 ? 21.859 -14.5 4.527 1 92.69 90 ILE B C 1
ATOM 5792 O O . ILE B 1 90 ? 21 -14.648 5.398 1 92.69 90 ILE B O 1
ATOM 5796 N N . GLY B 1 91 ? 23.125 -14.414 4.82 1 91.94 91 GLY B N 1
ATOM 5797 C CA . GLY B 1 91 ? 23.625 -14.344 6.184 1 91.94 91 GLY B CA 1
ATOM 5798 C C . GLY B 1 91 ? 23.422 -15.641 6.949 1 91.94 91 GLY B C 1
ATOM 5799 O O . GLY B 1 91 ? 23.609 -16.734 6.398 1 91.94 91 GLY B O 1
ATOM 5800 N N . ASN B 1 92 ? 23.125 -15.398 8.289 1 89.75 92 ASN B N 1
ATOM 5801 C CA . ASN B 1 92 ? 22.891 -16.531 9.18 1 89.75 92 ASN B CA 1
ATOM 5802 C C . ASN B 1 92 ? 21.422 -16.906 9.258 1 89.75 92 ASN B C 1
ATOM 5804 O O . ASN B 1 92 ? 20.562 -16.016 9.32 1 89.75 92 ASN B O 1
ATOM 5808 N N . ALA B 1 93 ? 21.172 -18.219 9.305 1 88.19 93 ALA B N 1
ATOM 5809 C CA . ALA B 1 93 ? 19.797 -18.703 9.18 1 88.19 93 ALA B CA 1
ATOM 5810 C C . ALA B 1 93 ? 19.078 -18.688 10.523 1 88.19 93 ALA B C 1
ATOM 5812 O O . ALA B 1 93 ? 17.922 -19.078 10.625 1 88.19 93 ALA B O 1
ATOM 5813 N N . GLU B 1 94 ? 19.625 -18.172 11.531 1 87.12 94 GLU B N 1
ATOM 5814 C CA . GLU B 1 94 ? 19.016 -18.188 12.859 1 87.12 94 GLU B CA 1
ATOM 5815 C C . GLU B 1 94 ? 17.766 -17.328 12.906 1 87.12 94 GLU B C 1
ATOM 5817 O O . GLU B 1 94 ? 17.781 -16.188 12.461 1 87.12 94 GLU B O 1
ATOM 5822 N N . ARG B 1 95 ? 16.719 -17.922 13.422 1 89.69 95 ARG B N 1
ATOM 5823 C CA . ARG B 1 95 ? 15.445 -17.234 13.602 1 89.69 95 ARG B CA 1
ATOM 5824 C C . ARG B 1 95 ? 15.273 -16.781 15.055 1 89.69 95 ARG B C 1
ATOM 5826 O O . ARG B 1 95 ? 15.469 -17.562 15.977 1 89.69 95 ARG B O 1
ATOM 5833 N N . ILE B 1 96 ? 14.789 -15.609 15.227 1 92.5 96 ILE B N 1
ATOM 5834 C CA . ILE B 1 96 ? 14.641 -15.055 16.562 1 92.5 96 ILE B CA 1
ATOM 5835 C C . ILE B 1 96 ? 13.258 -15.406 17.109 1 92.5 96 ILE B C 1
ATOM 5837 O O . ILE B 1 96 ? 13.117 -15.742 18.297 1 92.5 96 ILE B O 1
ATOM 5841 N N . LEU B 1 97 ? 12.219 -15.336 16.297 1 93.12 97 LEU B N 1
ATOM 5842 C CA . LEU B 1 97 ? 10.875 -15.719 16.719 1 93.12 97 LEU B CA 1
ATOM 5843 C C . LEU B 1 97 ? 10.672 -17.234 16.594 1 93.12 97 LEU B C 1
ATOM 5845 O O . LEU B 1 97 ? 10.727 -17.781 15.5 1 93.12 97 LEU B O 1
ATOM 5849 N N . ASN B 1 98 ? 10.359 -17.875 17.672 1 87.94 98 ASN B N 1
ATOM 5850 C CA . ASN B 1 98 ? 10.203 -19.328 17.656 1 87.94 98 ASN B CA 1
ATOM 5851 C C . ASN B 1 98 ? 8.828 -19.734 18.156 1 87.94 98 ASN B C 1
ATOM 5853 O O . ASN B 1 98 ? 8.359 -20.844 17.859 1 87.94 98 ASN B O 1
ATOM 5857 N N . THR B 1 99 ? 8.234 -18.875 19.016 1 88.19 99 THR B N 1
ATOM 5858 C CA . THR B 1 99 ? 6.914 -19.156 19.578 1 88.19 99 THR B CA 1
ATOM 5859 C C . THR B 1 99 ? 6.039 -17.922 19.547 1 88.19 99 THR B C 1
ATOM 5861 O O . THR B 1 99 ? 6.535 -16.812 19.328 1 88.19 99 THR B O 1
ATOM 5864 N N . GLU B 1 100 ? 4.805 -18.125 19.75 1 88.25 100 GLU B N 1
ATOM 5865 C CA . GLU B 1 100 ? 3.881 -17 19.812 1 88.25 100 GLU B CA 1
ATOM 5866 C C . GLU B 1 100 ? 4.211 -16.094 20.984 1 88.25 100 GLU B C 1
ATOM 5868 O O . GLU B 1 100 ? 4.012 -14.875 20.906 1 88.25 100 GLU B O 1
ATOM 5873 N N . GLU B 1 101 ? 4.711 -16.656 22.062 1 92.38 101 GLU B N 1
ATOM 5874 C CA . GLU B 1 101 ? 5.102 -15.867 23.234 1 92.38 101 GLU B CA 1
ATOM 5875 C C . GLU B 1 101 ? 6.238 -14.906 22.906 1 92.38 101 GLU B C 1
ATOM 5877 O O . GLU B 1 101 ? 6.344 -13.836 23.5 1 92.38 101 GLU B O 1
ATOM 5882 N N . ASP B 1 102 ? 7.07 -15.32 21.938 1 94.88 102 ASP B N 1
ATOM 5883 C CA . ASP B 1 102 ? 8.172 -14.461 21.516 1 94.88 102 ASP B CA 1
ATOM 5884 C C . ASP B 1 102 ? 7.66 -13.148 20.938 1 94.88 102 ASP B C 1
ATOM 5886 O O . ASP B 1 102 ? 8.289 -12.094 21.094 1 94.88 102 ASP B O 1
ATOM 5890 N N . ILE B 1 103 ? 6.543 -13.211 20.281 1 95.5 103 ILE B N 1
ATOM 5891 C CA . ILE B 1 103 ? 5.969 -12.016 19.672 1 95.5 103 ILE B CA 1
ATOM 5892 C C . ILE B 1 103 ? 5.684 -10.969 20.75 1 95.5 103 ILE B C 1
ATOM 5894 O O . ILE B 1 103 ? 6.105 -9.82 20.625 1 95.5 103 ILE B O 1
ATOM 5898 N N . VAL B 1 104 ? 4.973 -11.391 21.812 1 96.5 104 VAL B N 1
ATOM 5899 C CA . VAL B 1 104 ? 4.605 -10.5 22.906 1 96.5 104 VAL B CA 1
ATOM 5900 C C . VAL B 1 104 ? 5.863 -10.039 23.641 1 96.5 104 VAL B C 1
ATOM 5902 O O . VAL B 1 104 ? 5.98 -8.875 24.016 1 96.5 104 VAL B O 1
ATOM 5905 N N . LYS B 1 105 ? 6.781 -10.953 23.828 1 97.31 105 LYS B N 1
ATOM 5906 C CA . LYS B 1 105 ? 8.023 -10.656 24.531 1 97.31 105 LYS B CA 1
ATOM 5907 C C . LYS B 1 105 ? 8.797 -9.539 23.828 1 97.31 105 LYS B C 1
ATOM 5909 O O . LYS B 1 105 ? 9.195 -8.562 24.469 1 97.31 105 LYS B O 1
ATOM 5914 N N . TYR B 1 106 ? 8.984 -9.664 22.562 1 97.38 106 TYR B N 1
ATOM 5915 C CA . TYR B 1 106 ? 9.797 -8.703 21.844 1 97.38 106 TYR B CA 1
ATOM 5916 C C . TYR B 1 106 ? 9.047 -7.395 21.625 1 97.38 106 TYR B C 1
ATOM 5918 O O . TYR B 1 106 ? 9.648 -6.32 21.594 1 97.38 106 TYR B O 1
ATOM 5926 N N . ARG B 1 107 ? 7.715 -7.426 21.469 1 97.75 107 ARG B N 1
ATOM 5927 C CA . ARG B 1 107 ? 6.906 -6.207 21.438 1 97.75 107 ARG B CA 1
ATOM 5928 C C . ARG B 1 107 ? 7.043 -5.434 22.75 1 97.75 107 ARG B C 1
ATOM 5930 O O . ARG B 1 107 ? 7.254 -4.219 22.734 1 97.75 107 ARG B O 1
ATOM 5937 N N . ALA B 1 108 ? 6.969 -6.152 23.875 1 97.75 108 ALA B N 1
ATOM 5938 C CA . ALA B 1 108 ? 7.012 -5.539 25.203 1 97.75 108 ALA B CA 1
ATOM 5939 C C . ALA B 1 108 ? 8.414 -5.039 25.531 1 97.75 108 ALA B C 1
ATOM 5941 O O . ALA B 1 108 ? 8.578 -4.039 26.234 1 97.75 108 ALA B O 1
ATOM 5942 N N . LYS B 1 109 ? 9.414 -5.68 25.031 1 97.81 109 LYS B N 1
ATOM 5943 C CA . LYS B 1 109 ? 10.805 -5.352 25.344 1 97.81 109 LYS B CA 1
ATOM 5944 C C . LYS B 1 109 ? 11.273 -4.129 24.562 1 97.81 109 LYS B C 1
ATOM 5946 O O . LYS B 1 109 ? 12.195 -3.434 24.984 1 97.81 109 LYS B O 1
ATOM 5951 N N . ALA B 1 110 ? 10.656 -3.873 23.453 1 97.62 110 ALA B N 1
ATOM 5952 C CA . ALA B 1 110 ? 11.094 -2.787 22.578 1 97.62 110 ALA B CA 1
ATOM 5953 C C . ALA B 1 110 ? 11.008 -1.44 23.281 1 97.62 110 ALA B C 1
ATOM 5955 O O . ALA B 1 110 ? 10.039 -1.163 24 1 97.62 110 ALA B O 1
ATOM 5956 N N . GLU B 1 111 ? 12.07 -0.574 23.125 1 97.44 111 GLU B N 1
ATOM 5957 C CA . GLU B 1 111 ? 12.133 0.735 23.766 1 97.44 111 GLU B CA 1
ATOM 5958 C C . GLU B 1 111 ? 12.609 1.808 22.781 1 97.44 111 GLU B C 1
ATOM 5960 O O . GLU B 1 111 ? 13.492 1.555 21.969 1 97.44 111 GLU B O 1
ATOM 5965 N N . LEU B 1 112 ? 11.984 2.943 22.922 1 97.75 112 LEU B N 1
ATOM 5966 C CA . LEU B 1 112 ? 12.484 4.109 22.188 1 97.75 112 LEU B CA 1
ATOM 5967 C C . LEU B 1 112 ? 13.781 4.613 22.797 1 97.75 112 LEU B C 1
ATOM 5969 O O . LEU B 1 112 ? 13.891 4.754 24.016 1 97.75 112 LEU B O 1
ATOM 5973 N N . PRO B 1 113 ? 14.766 4.887 21.953 1 97.88 113 PRO B N 1
ATOM 5974 C CA . PRO B 1 113 ? 15.93 5.566 22.516 1 97.88 113 PRO B CA 1
ATOM 5975 C C . PRO B 1 113 ? 15.625 6.992 22.969 1 97.88 113 PRO B C 1
ATOM 5977 O O . PRO B 1 113 ? 14.781 7.664 22.375 1 97.88 113 PRO B O 1
ATOM 5980 N N . LEU B 1 114 ? 16.328 7.422 23.969 1 97.94 114 LEU B N 1
ATOM 5981 C CA . LEU B 1 114 ? 16.125 8.781 24.453 1 97.94 114 LEU B CA 1
ATOM 5982 C C . LEU B 1 114 ? 16.703 9.797 23.484 1 97.94 114 LEU B C 1
ATOM 5984 O O . LEU B 1 114 ? 16.031 10.766 23.109 1 97.94 114 LEU B O 1
ATOM 5988 N N . HIS B 1 115 ? 17.969 9.531 23.078 1 97.75 115 HIS B N 1
ATOM 5989 C CA . HIS B 1 115 ? 18.688 10.453 22.219 1 97.75 115 HIS B CA 1
ATOM 5990 C C . HIS B 1 115 ? 18.641 10.016 20.75 1 97.75 115 HIS B C 1
ATOM 5992 O O . HIS B 1 115 ? 18.453 8.828 20.469 1 97.75 115 HIS B O 1
ATOM 5998 N N . PRO B 1 116 ? 18.766 10.977 19.797 1 98.06 116 PRO B N 1
ATOM 5999 C CA . PRO B 1 116 ? 18.875 10.578 18.391 1 98.06 116 PRO B CA 1
ATOM 6000 C C . PRO B 1 116 ? 20.094 9.68 18.125 1 98.06 116 PRO B C 1
ATOM 6002 O O . PRO B 1 116 ? 21.109 9.812 18.797 1 98.06 116 PRO B O 1
ATOM 6005 N N . SER B 1 117 ? 19.922 8.797 17.203 1 98 117 SER B N 1
ATOM 6006 C CA . SER B 1 117 ? 21.031 7.98 16.719 1 98 117 SER B CA 1
ATOM 6007 C C . SER B 1 117 ? 21.594 8.508 15.406 1 98 117 SER B C 1
ATOM 6009 O O . SER B 1 117 ? 20.906 9.242 14.688 1 98 117 SER B O 1
ATOM 6011 N N . SER B 1 118 ? 22.859 8.18 15.117 1 97.5 118 SER B N 1
ATOM 6012 C CA . SER B 1 118 ? 23.406 8.555 13.82 1 97.5 118 SER B CA 1
ATOM 6013 C C . SER B 1 118 ? 22.828 7.688 12.703 1 97.5 118 SER B C 1
ATOM 6015 O O . SER B 1 118 ? 22.469 6.531 12.938 1 97.5 118 SER B O 1
ATOM 6017 N N . PRO B 1 119 ? 22.766 8.25 11.5 1 97.81 119 PRO B N 1
ATOM 6018 C CA . PRO B 1 119 ? 22.297 7.453 10.367 1 97.81 119 PRO B CA 1
ATOM 6019 C C . PRO B 1 119 ? 23.078 6.152 10.195 1 97.81 119 PRO B C 1
ATOM 6021 O O . PRO B 1 119 ? 22.484 5.102 9.938 1 97.81 119 PRO B O 1
ATOM 6024 N N . LYS B 1 120 ? 24.359 6.18 10.328 1 97.31 120 LYS B N 1
ATOM 6025 C CA . LYS B 1 120 ? 25.203 5.004 10.156 1 97.31 120 LYS B CA 1
ATOM 6026 C C . LYS B 1 120 ? 24.844 3.914 11.156 1 97.31 120 LYS B C 1
ATOM 6028 O O . LYS B 1 120 ? 24.781 2.734 10.805 1 97.31 120 LYS B O 1
ATOM 6033 N N . GLN B 1 121 ? 24.641 4.309 12.398 1 97.38 121 GLN B N 1
ATOM 6034 C CA . GLN B 1 121 ? 24.266 3.365 13.445 1 97.38 121 GLN B CA 1
ATOM 6035 C C . GLN B 1 121 ? 22.922 2.705 13.148 1 97.38 121 GLN B C 1
ATOM 6037 O O . GLN B 1 121 ? 22.766 1.498 13.344 1 97.38 121 GLN B O 1
ATOM 6042 N N . VAL B 1 122 ? 21.984 3.492 12.727 1 98.31 122 VAL B N 1
ATOM 6043 C CA . VAL B 1 122 ? 20.641 2.986 12.438 1 98.31 122 VAL B CA 1
ATOM 6044 C C . VAL B 1 122 ? 20.703 1.994 11.273 1 98.31 122 VAL B C 1
ATOM 6046 O O . VAL B 1 122 ? 20.125 0.91 11.344 1 98.31 122 VAL B O 1
ATOM 6049 N N . ILE B 1 123 ? 21.422 2.352 10.164 1 98.06 123 ILE B N 1
ATOM 6050 C CA . ILE B 1 123 ? 21.547 1.515 8.977 1 98.06 123 ILE B CA 1
ATOM 6051 C C . ILE B 1 123 ? 22.203 0.182 9.352 1 98.06 123 ILE B C 1
ATOM 6053 O O . ILE B 1 123 ? 21.734 -0.879 8.922 1 98.06 123 ILE B O 1
ATOM 6057 N N . SER B 1 124 ? 23.219 0.228 10.188 1 97.38 124 SER B N 1
ATOM 6058 C CA . SER B 1 124 ? 23.891 -0.986 10.625 1 97.38 124 SER B CA 1
ATOM 6059 C C . SER B 1 124 ? 22.969 -1.866 11.461 1 97.38 124 SER B C 1
ATOM 6061 O O . SER B 1 124 ? 22.953 -3.088 11.297 1 97.38 124 SER B O 1
ATOM 6063 N N . LYS B 1 125 ? 22.25 -1.256 12.305 1 97.19 125 LYS B N 1
ATOM 6064 C CA . LYS B 1 125 ? 21.328 -2.006 13.148 1 97.19 125 LYS B CA 1
ATOM 6065 C C . LYS B 1 125 ? 20.25 -2.701 12.312 1 97.19 125 LYS B C 1
ATOM 6067 O O . LYS B 1 125 ? 19.953 -3.875 12.539 1 97.19 125 LYS B O 1
ATOM 6072 N N . VAL B 1 126 ? 19.688 -2.049 11.375 1 97.75 126 VAL B N 1
ATOM 6073 C CA . VAL B 1 126 ? 18.609 -2.582 10.547 1 97.75 126 VAL B CA 1
ATOM 6074 C C . VAL B 1 126 ? 19.141 -3.729 9.688 1 97.75 126 VAL B C 1
ATOM 6076 O O . VAL B 1 126 ? 18.453 -4.727 9.477 1 97.75 126 VAL B O 1
ATOM 6079 N N . SER B 1 127 ? 20.375 -3.6 9.133 1 97.38 127 SER B N 1
ATOM 6080 C CA . SER B 1 127 ? 20.938 -4.621 8.266 1 97.38 127 SER B CA 1
ATOM 6081 C C . SER B 1 127 ? 21.062 -5.961 8.992 1 97.38 127 SER B C 1
ATOM 6083 O O . SER B 1 127 ? 20.969 -7.02 8.367 1 97.38 127 SER B O 1
ATOM 6085 N N . GLU B 1 128 ? 21.172 -5.93 10.328 1 96.56 128 GLU B N 1
ATOM 6086 C CA . GLU B 1 128 ? 21.312 -7.145 11.125 1 96.56 128 GLU B CA 1
ATOM 6087 C C . GLU B 1 128 ? 20.031 -7.988 11.07 1 96.56 128 GLU B C 1
ATOM 6089 O O . GLU B 1 128 ? 20.094 -9.211 11.188 1 96.56 128 GLU B O 1
ATOM 6094 N N . TYR B 1 129 ? 18.953 -7.422 10.828 1 97.81 129 TYR B N 1
ATOM 6095 C CA . TYR B 1 129 ? 17.688 -8.141 10.797 1 97.81 129 TYR B CA 1
ATOM 6096 C C . TYR B 1 129 ? 17.531 -8.914 9.492 1 97.81 129 TYR B C 1
ATOM 6098 O O . TYR B 1 129 ? 16.641 -9.758 9.367 1 97.81 129 TYR B O 1
ATOM 6106 N N . PHE B 1 130 ? 18.438 -8.734 8.516 1 97.75 130 PHE B N 1
ATOM 6107 C CA . PHE B 1 130 ? 18.281 -9.375 7.211 1 97.75 130 PHE B CA 1
ATOM 6108 C C . PHE B 1 130 ? 18.969 -10.734 7.195 1 97.75 130 PHE B C 1
ATOM 6110 O O . PHE B 1 130 ? 18.891 -11.461 6.207 1 97.75 130 PHE B O 1
ATOM 6117 N N . HIS B 1 131 ? 19.703 -11.078 8.344 1 95.06 131 HIS B N 1
ATOM 6118 C CA . HIS B 1 131 ? 20.156 -12.453 8.461 1 95.06 131 HIS B CA 1
ATOM 6119 C C . HIS B 1 131 ? 19 -13.438 8.336 1 95.06 131 HIS B C 1
ATOM 6121 O O . HIS B 1 131 ? 17.984 -13.305 9.023 1 95.06 131 HIS B O 1
ATOM 6127 N N . GLY B 1 132 ? 19.141 -14.398 7.441 1 92.31 132 GLY B N 1
ATOM 6128 C CA . GLY B 1 132 ? 18.156 -15.461 7.289 1 92.31 132 GLY B CA 1
ATOM 6129 C C . GLY B 1 132 ? 17.094 -15.156 6.25 1 92.31 132 GLY B C 1
ATOM 6130 O O . GLY B 1 132 ? 16.328 -16.031 5.855 1 92.31 132 GLY B O 1
ATOM 6131 N N . VAL B 1 133 ? 17.062 -13.938 5.73 1 94.88 133 VAL B N 1
ATOM 6132 C CA . VAL B 1 133 ? 16.078 -13.562 4.73 1 94.88 133 VAL B CA 1
ATOM 6133 C C . VAL B 1 133 ? 16.312 -14.344 3.441 1 94.88 133 VAL B C 1
ATOM 6135 O O . VAL B 1 133 ? 17.469 -14.625 3.086 1 94.88 133 VAL B O 1
ATOM 6138 N N . MET B 1 134 ? 15.266 -14.664 2.779 1 93.56 134 MET B N 1
ATOM 6139 C CA . MET B 1 134 ? 15.344 -15.445 1.548 1 93.56 134 MET B CA 1
ATOM 6140 C C . MET B 1 134 ? 16.078 -14.672 0.458 1 93.56 134 MET B C 1
ATOM 6142 O O . MET B 1 134 ? 15.844 -13.469 0.28 1 93.56 134 MET B O 1
ATOM 6146 N N . ASP B 1 135 ? 16.984 -15.328 -0.167 1 94.19 135 ASP B N 1
ATOM 6147 C CA . ASP B 1 135 ? 17.609 -14.781 -1.365 1 94.19 135 ASP B CA 1
ATOM 6148 C C . ASP B 1 135 ? 16.844 -15.188 -2.621 1 94.19 135 ASP B C 1
ATOM 6150 O O . ASP B 1 135 ? 17.125 -16.219 -3.225 1 94.19 135 ASP B O 1
ATOM 6154 N N . LEU B 1 136 ? 16.016 -14.359 -3.109 1 96 136 LEU B N 1
ATOM 6155 C CA . LEU B 1 136 ? 15.078 -14.688 -4.18 1 96 136 LEU B CA 1
ATOM 6156 C C . LEU B 1 136 ? 15.805 -14.805 -5.52 1 96 136 LEU B C 1
ATOM 6158 O O . LEU B 1 136 ? 15.258 -15.344 -6.48 1 96 136 LEU B O 1
ATOM 6162 N N . ALA B 1 137 ? 17.047 -14.32 -5.578 1 94.62 137 ALA B N 1
ATOM 6163 C CA . ALA B 1 137 ? 17.828 -14.461 -6.797 1 94.62 137 ALA B CA 1
ATOM 6164 C C . ALA B 1 137 ? 18.5 -15.836 -6.859 1 94.62 137 ALA B C 1
ATOM 6166 O O . ALA B 1 137 ? 18.984 -16.25 -7.918 1 94.62 137 ALA B O 1
ATOM 6167 N N . SER B 1 138 ? 18.578 -16.562 -5.734 1 94.38 138 SER B N 1
ATOM 6168 C CA . SER B 1 138 ? 19.203 -17.875 -5.711 1 94.38 138 SER B CA 1
ATOM 6169 C C . SER B 1 138 ? 18.484 -18.844 -6.641 1 94.38 138 SER B C 1
ATOM 6171 O O . SER B 1 138 ? 17.25 -18.875 -6.672 1 94.38 138 SER B O 1
ATOM 6173 N N . PRO B 1 139 ? 19.234 -19.672 -7.391 1 94.06 139 PRO B N 1
ATOM 6174 C CA . PRO B 1 139 ? 18.609 -20.656 -8.289 1 94.06 139 PRO B CA 1
ATOM 6175 C C . PRO B 1 139 ? 17.922 -21.797 -7.547 1 94.06 139 PRO B C 1
ATOM 6177 O O . PRO B 1 139 ? 17.188 -22.578 -8.156 1 94.06 139 PRO B O 1
ATOM 6180 N N . ILE B 1 140 ? 18.141 -21.875 -6.199 1 94.38 140 ILE B N 1
ATOM 6181 C CA . ILE B 1 140 ? 17.531 -22.984 -5.461 1 94.38 140 ILE B CA 1
ATOM 6182 C C . ILE B 1 140 ? 16.422 -22.438 -4.551 1 94.38 140 ILE B C 1
ATOM 6184 O O . ILE B 1 140 ? 15.93 -23.156 -3.68 1 94.38 140 ILE B O 1
ATOM 6188 N N . MET B 1 141 ? 16.203 -21.125 -4.676 1 94.81 141 MET B N 1
ATOM 6189 C CA . MET B 1 141 ? 15.016 -20.547 -4.055 1 94.81 141 MET B CA 1
ATOM 6190 C C . MET B 1 141 ? 13.781 -20.766 -4.93 1 94.81 141 MET B C 1
ATOM 6192 O O . MET B 1 141 ? 13.531 -20 -5.859 1 94.81 141 MET B O 1
ATOM 6196 N N . LEU B 1 142 ? 12.961 -21.766 -4.582 1 96.5 142 LEU B N 1
ATOM 6197 C CA . LEU B 1 142 ? 11.828 -22.172 -5.402 1 96.5 142 LEU B CA 1
ATOM 6198 C C . LEU B 1 142 ? 10.516 -22.047 -4.625 1 96.5 142 LEU B C 1
ATOM 6200 O O . LEU B 1 142 ? 9.562 -22.781 -4.898 1 96.5 142 LEU B O 1
ATOM 6204 N N . GLU B 1 143 ? 10.555 -21.188 -3.672 1 93.5 143 GLU B N 1
ATOM 6205 C CA . GLU B 1 143 ? 9.391 -21.031 -2.801 1 93.5 143 GLU B CA 1
ATOM 6206 C C . GLU B 1 143 ? 8.398 -20.016 -3.371 1 93.5 143 GLU B C 1
ATOM 6208 O O . GLU B 1 143 ? 8.734 -18.844 -3.547 1 93.5 143 GLU B O 1
ATOM 6213 N N . ASN B 1 144 ? 7.211 -20.422 -3.682 1 91.31 144 ASN B N 1
ATOM 6214 C CA . ASN B 1 144 ? 6.047 -19.625 -4.047 1 91.31 144 ASN B CA 1
ATOM 6215 C C . ASN B 1 144 ? 6.363 -18.656 -5.184 1 91.31 144 ASN B C 1
ATOM 6217 O O . ASN B 1 144 ? 7.398 -18.781 -5.84 1 91.31 144 ASN B O 1
ATOM 6221 N N . VAL B 1 145 ? 5.402 -17.734 -5.52 1 93.69 145 VAL B N 1
ATOM 6222 C CA . VAL B 1 145 ? 5.504 -16.797 -6.637 1 93.69 145 VAL B CA 1
ATOM 6223 C C . VAL B 1 145 ? 6.18 -15.516 -6.172 1 93.69 145 VAL B C 1
ATOM 6225 O O . VAL B 1 145 ? 5.523 -14.484 -6.027 1 93.69 145 VAL B O 1
ATOM 6228 N N . ASN B 1 146 ? 7.461 -15.602 -5.977 1 92.56 146 ASN B N 1
ATOM 6229 C CA . ASN B 1 146 ? 8.258 -14.492 -5.469 1 92.56 146 ASN B CA 1
ATOM 6230 C C . ASN B 1 146 ? 9.484 -14.234 -6.34 1 92.56 146 ASN B C 1
ATOM 6232 O O . ASN B 1 146 ? 10.523 -14.867 -6.148 1 92.56 146 ASN B O 1
ATOM 6236 N N . PRO B 1 147 ? 9.445 -13.227 -7.156 1 96.5 147 PRO B N 1
ATOM 6237 C CA . PRO B 1 147 ? 10.586 -12.945 -8.031 1 96.5 147 PRO B CA 1
ATOM 6238 C C . PRO B 1 147 ? 11.672 -12.133 -7.332 1 96.5 147 PRO B C 1
ATOM 6240 O O . PRO B 1 147 ? 11.406 -11.445 -6.344 1 96.5 147 PRO B O 1
ATOM 6243 N N . PRO B 1 148 ? 12.914 -12.312 -7.832 1 97.06 148 PRO B N 1
ATOM 6244 C CA . PRO B 1 148 ? 13.914 -11.336 -7.391 1 97.06 148 PRO B CA 1
ATOM 6245 C C . PRO B 1 148 ? 13.633 -9.922 -7.91 1 97.06 148 PRO B C 1
ATOM 6247 O O . PRO B 1 148 ? 12.82 -9.75 -8.828 1 97.06 148 PRO B O 1
ATOM 6250 N N . SER B 1 149 ? 14.258 -8.961 -7.332 1 96.69 149 SER B N 1
ATOM 6251 C CA . SER B 1 149 ? 14.07 -7.559 -7.699 1 96.69 149 SER B CA 1
ATOM 6252 C C . SER B 1 149 ? 15.109 -7.117 -8.727 1 96.69 149 SER B C 1
ATOM 6254 O O . SER B 1 149 ? 16.312 -7.297 -8.523 1 96.69 149 SER B O 1
ATOM 6256 N N . ASN B 1 150 ? 14.617 -6.504 -9.805 1 98.06 150 ASN B N 1
ATOM 6257 C CA . ASN B 1 150 ? 15.594 -6.004 -10.766 1 98.06 150 ASN B CA 1
ATOM 6258 C C . ASN B 1 150 ? 16.109 -4.621 -10.375 1 98.06 150 ASN B C 1
ATOM 6260 O O . ASN B 1 150 ? 15.383 -3.828 -9.781 1 98.06 150 ASN B O 1
ATOM 6264 N N . ILE B 1 151 ? 17.312 -4.316 -10.797 1 98 151 ILE B N 1
ATOM 6265 C CA . ILE B 1 151 ? 18.062 -3.158 -10.312 1 98 151 ILE B CA 1
ATOM 6266 C C . ILE B 1 151 ? 17.391 -1.873 -10.781 1 98 151 ILE B C 1
ATOM 6268 O O . ILE B 1 151 ? 17.156 -0.957 -9.992 1 98 151 ILE B O 1
ATOM 6272 N N . PRO B 1 152 ? 16.953 -1.71 -12.078 1 98.25 152 PRO B N 1
ATOM 6273 C CA . PRO B 1 152 ? 16.297 -0.47 -12.492 1 98.25 152 PRO B CA 1
ATOM 6274 C C . PRO B 1 152 ? 15.016 -0.189 -11.703 1 98.25 152 PRO B C 1
ATOM 6276 O O . PRO B 1 152 ? 14.742 0.963 -11.359 1 98.25 152 PRO B O 1
ATOM 6279 N N . ALA B 1 153 ? 14.219 -1.224 -11.438 1 98.5 153 ALA B N 1
ATOM 6280 C CA . ALA B 1 153 ? 13.016 -1.047 -10.633 1 98.5 153 ALA B CA 1
ATOM 6281 C C . ALA B 1 153 ? 13.359 -0.573 -9.219 1 98.5 153 ALA B C 1
ATOM 6283 O O . ALA B 1 153 ? 12.688 0.307 -8.672 1 98.5 153 ALA B O 1
ATOM 6284 N N . LEU B 1 154 ? 14.391 -1.164 -8.609 1 98 154 LEU B N 1
ATOM 6285 C CA . LEU B 1 154 ? 14.859 -0.783 -7.285 1 98 154 LEU B CA 1
ATOM 6286 C C . LEU B 1 154 ? 15.266 0.687 -7.25 1 98 154 LEU B C 1
ATOM 6288 O O . LEU B 1 154 ? 14.844 1.431 -6.359 1 98 154 LEU B O 1
ATOM 6292 N N . ILE B 1 155 ? 16.016 1.081 -8.203 1 97.94 155 ILE B N 1
ATOM 6293 C CA . ILE B 1 155 ? 16.562 2.432 -8.266 1 97.94 155 ILE B CA 1
ATOM 6294 C C . ILE B 1 155 ? 15.445 3.434 -8.508 1 97.94 155 ILE B C 1
ATOM 6296 O O . ILE B 1 155 ? 15.398 4.492 -7.879 1 97.94 155 ILE B O 1
ATOM 6300 N N . SER B 1 156 ? 14.531 3.123 -9.406 1 98 156 SER B N 1
ATOM 6301 C CA . SER B 1 156 ? 13.422 4.02 -9.703 1 98 156 SER B CA 1
ATOM 6302 C C . SER B 1 156 ? 12.531 4.219 -8.484 1 98 156 SER B C 1
ATOM 6304 O O . SER B 1 156 ? 12.07 5.336 -8.219 1 98 156 SER B O 1
ATOM 6306 N N . SER B 1 157 ? 12.266 3.152 -7.805 1 97.19 157 SER B N 1
ATOM 6307 C CA . SER B 1 157 ? 11.477 3.256 -6.582 1 97.19 157 SER B CA 1
ATOM 6308 C C . SER B 1 157 ? 12.203 4.09 -5.527 1 97.19 157 SER B C 1
ATOM 6310 O O . SER B 1 157 ? 11.57 4.82 -4.762 1 97.19 157 SER B O 1
ATOM 6312 N N . PHE B 1 158 ? 13.508 3.926 -5.426 1 97.62 158 PHE B N 1
ATOM 6313 C CA . PHE B 1 158 ? 14.32 4.73 -4.523 1 97.62 158 PHE B CA 1
ATOM 6314 C C . PHE B 1 158 ? 14.18 6.215 -4.84 1 97.62 158 PHE B C 1
ATOM 6316 O O . PHE B 1 158 ? 14.031 7.035 -3.932 1 97.62 158 PHE B O 1
ATOM 6323 N N . PHE B 1 159 ? 14.172 6.613 -6.16 1 97.88 159 PHE B N 1
ATOM 6324 C CA . PHE B 1 159 ? 13.953 7.996 -6.566 1 97.88 159 PHE B CA 1
ATOM 6325 C C . PHE B 1 159 ? 12.609 8.508 -6.051 1 97.88 159 PHE B C 1
ATOM 6327 O O . PHE B 1 159 ? 12.531 9.617 -5.516 1 97.88 159 PHE B O 1
ATOM 6334 N N . GLY B 1 160 ? 11.586 7.66 -6.258 1 97.56 160 GLY B N 1
ATOM 6335 C CA . GLY B 1 160 ? 10.258 8.031 -5.797 1 97.56 160 GLY B CA 1
ATOM 6336 C C . GLY B 1 160 ? 10.195 8.305 -4.309 1 97.56 160 GLY B C 1
ATOM 6337 O O . GLY B 1 160 ? 9.562 9.266 -3.875 1 97.56 160 GLY B O 1
ATOM 6338 N N . SER B 1 161 ? 10.875 7.473 -3.49 1 97.19 161 SER B N 1
ATOM 6339 C CA . SER B 1 161 ? 10.906 7.641 -2.041 1 97.19 161 SER B CA 1
ATOM 6340 C C . SER B 1 161 ? 11.773 8.836 -1.641 1 97.19 161 SER B C 1
ATOM 6342 O O . SER B 1 161 ? 11.453 9.547 -0.69 1 97.19 161 SER B O 1
ATOM 6344 N N . LEU B 1 162 ? 12.891 8.984 -2.354 1 97.31 162 LEU B N 1
ATOM 6345 C CA . LEU B 1 162 ? 13.844 10.055 -2.064 1 97.31 162 LEU B CA 1
ATOM 6346 C C . LEU B 1 162 ? 13.156 11.414 -2.104 1 97.31 162 LEU B C 1
ATOM 6348 O O . LEU B 1 162 ? 13.406 12.266 -1.244 1 97.31 162 LEU B O 1
ATOM 6352 N N . TYR B 1 163 ? 12.258 11.602 -3.021 1 96.75 163 TYR B N 1
ATOM 6353 C CA . TYR B 1 163 ? 11.562 12.883 -3.154 1 96.75 163 TYR B CA 1
ATOM 6354 C C . TYR B 1 163 ? 10.102 12.75 -2.738 1 96.75 163 TYR B C 1
ATOM 6356 O O . TYR B 1 163 ? 9.297 13.648 -2.992 1 96.75 163 TYR B O 1
ATOM 6364 N N . ASN B 1 164 ? 9.828 11.641 -2.154 1 97.25 164 ASN B N 1
ATOM 6365 C CA . ASN B 1 164 ? 8.531 11.367 -1.535 1 97.25 164 ASN B CA 1
ATOM 6366 C C . ASN B 1 164 ? 7.379 11.711 -2.473 1 97.25 164 ASN B C 1
ATOM 6368 O O . ASN B 1 164 ? 6.457 12.43 -2.09 1 97.25 164 ASN B O 1
ATOM 6372 N N . VAL B 1 165 ? 7.391 11.156 -3.68 1 97 165 VAL B N 1
ATOM 6373 C CA . VAL B 1 165 ? 6.449 11.508 -4.738 1 97 165 VAL B CA 1
ATOM 6374 C C . VAL B 1 165 ? 5.133 10.758 -4.527 1 97 165 VAL B C 1
ATOM 6376 O O . VAL B 1 165 ? 5.133 9.539 -4.328 1 97 165 VAL B O 1
ATOM 6379 N N . ALA B 1 166 ? 4.043 11.461 -4.574 1 94.31 166 ALA B N 1
ATOM 6380 C CA . ALA B 1 166 ? 2.701 10.883 -4.496 1 94.31 166 ALA B CA 1
ATOM 6381 C C . ALA B 1 166 ? 1.909 11.164 -5.77 1 94.31 166 ALA B C 1
ATOM 6383 O O . ALA B 1 166 ? 1.827 12.312 -6.219 1 94.31 166 ALA B O 1
ATOM 6384 N N . ILE B 1 167 ? 1.312 10.141 -6.348 1 96.12 167 ILE B N 1
ATOM 6385 C CA . ILE B 1 167 ? 0.562 10.32 -7.586 1 96.12 167 ILE B CA 1
ATOM 6386 C C . ILE B 1 167 ? -0.933 10.375 -7.277 1 96.12 167 ILE B C 1
ATOM 6388 O O . ILE B 1 167 ? -1.729 9.688 -7.93 1 96.12 167 ILE B O 1
ATOM 6392 N N . VAL B 1 168 ? -1.305 11.102 -6.352 1 94.12 168 VAL B N 1
ATOM 6393 C CA . VAL B 1 168 ? -2.711 11.383 -6.082 1 94.12 168 VAL B CA 1
ATOM 6394 C C . VAL B 1 168 ? -3.219 12.461 -7.039 1 94.12 168 VAL B C 1
ATOM 6396 O O . VAL B 1 168 ? -4.395 12.469 -7.41 1 94.12 168 VAL B O 1
ATOM 6399 N N . GLN B 1 169 ? -2.338 13.336 -7.359 1 92.69 169 GLN B N 1
ATOM 6400 C CA . GLN B 1 169 ? -2.537 14.375 -8.359 1 92.69 169 GLN B CA 1
ATOM 6401 C C . GLN B 1 169 ? -1.216 14.758 -9.023 1 92.69 169 GLN B C 1
ATOM 6403 O O . GLN B 1 169 ? -0.145 14.562 -8.445 1 92.69 169 GLN B O 1
ATOM 6408 N N . ASP B 1 170 ? -1.3 15.305 -10.172 1 92.06 170 ASP B N 1
ATOM 6409 C CA . ASP B 1 170 ? -0.072 15.57 -10.922 1 92.06 170 ASP B CA 1
ATOM 6410 C C . ASP B 1 170 ? 0.663 16.781 -10.359 1 92.06 170 ASP B C 1
ATOM 6412 O O . ASP B 1 170 ? 1.866 16.938 -10.578 1 92.06 170 ASP B O 1
ATOM 6416 N N . GLU B 1 171 ? -0.035 17.641 -9.57 1 88.12 171 GLU B N 1
ATOM 6417 C CA . GLU B 1 171 ? 0.643 18.766 -8.914 1 88.12 171 GLU B CA 1
ATOM 6418 C C . GLU B 1 171 ? 1.724 18.266 -7.957 1 88.12 171 GLU B C 1
ATOM 6420 O O . GLU B 1 171 ? 2.762 18.906 -7.797 1 88.12 171 GLU B O 1
ATOM 6425 N N . TYR B 1 172 ? 1.478 17.156 -7.371 1 90.75 172 TYR B N 1
ATOM 6426 C CA . TYR B 1 172 ? 2.42 16.594 -6.418 1 90.75 172 TYR B CA 1
ATOM 6427 C C . TYR B 1 172 ? 3.441 15.703 -7.121 1 90.75 172 TYR B C 1
ATOM 6429 O O . TYR B 1 172 ? 4.605 15.648 -6.719 1 90.75 172 TYR B O 1
ATOM 6437 N N . ALA B 1 173 ? 3.014 15.07 -8.203 1 95.44 173 ALA B N 1
ATOM 6438 C CA . ALA B 1 173 ? 3.875 14.094 -8.859 1 95.44 173 ALA B CA 1
ATOM 6439 C C . ALA B 1 173 ? 4.602 14.719 -10.047 1 95.44 173 ALA B C 1
ATOM 6441 O O . ALA B 1 173 ? 5.609 14.18 -10.523 1 95.44 173 ALA B O 1
ATOM 6442 N N . TRP B 1 174 ? 4.074 15.828 -10.516 1 94.75 174 TRP B N 1
ATOM 6443 C CA . TRP B 1 174 ? 4.594 16.5 -11.703 1 94.75 174 TRP B CA 1
ATOM 6444 C C . TRP B 1 174 ? 4.742 15.508 -12.859 1 94.75 174 TRP B C 1
ATOM 6446 O O . TRP B 1 174 ? 3.791 14.805 -13.211 1 94.75 174 TRP B O 1
ATOM 6456 N N . ASN B 1 175 ? 5.906 15.414 -13.5 1 97 175 ASN B N 1
ATOM 6457 C CA . ASN B 1 175 ? 6.047 14.586 -14.695 1 97 175 ASN B CA 1
ATOM 6458 C C . ASN B 1 175 ? 6.184 13.109 -14.336 1 97 175 ASN B C 1
ATOM 6460 O O . ASN B 1 175 ? 6.043 12.242 -15.203 1 97 175 ASN B O 1
ATOM 6464 N N . VAL B 1 176 ? 6.414 12.781 -13.07 1 98.25 176 VAL B N 1
ATOM 6465 C CA . VAL B 1 176 ? 6.469 11.383 -12.648 1 98.25 176 VAL B CA 1
ATOM 6466 C C . VAL B 1 176 ? 5.117 10.711 -12.883 1 98.25 176 VAL B C 1
ATOM 6468 O O . VAL B 1 176 ? 5.043 9.5 -13.078 1 98.25 176 VAL B O 1
ATOM 6471 N N . ALA B 1 177 ? 4.012 11.484 -12.922 1 97.75 177 ALA B N 1
ATOM 6472 C CA . ALA B 1 177 ? 2.67 10.977 -13.203 1 97.75 177 ALA B CA 1
ATOM 6473 C C . ALA B 1 177 ? 2.625 10.273 -14.555 1 97.75 177 ALA B C 1
ATOM 6475 O O . ALA B 1 177 ? 1.84 9.344 -14.75 1 97.75 177 ALA B O 1
ATOM 6476 N N . LEU B 1 178 ? 3.51 10.672 -15.492 1 98.06 178 LEU B N 1
ATOM 6477 C CA . LEU B 1 178 ? 3.533 10.102 -16.828 1 98.06 178 LEU B CA 1
ATOM 6478 C C . LEU B 1 178 ? 3.963 8.633 -16.797 1 98.06 178 LEU B C 1
ATOM 6480 O O . LEU B 1 178 ? 3.568 7.844 -17.641 1 98.06 178 LEU B O 1
ATOM 6484 N N . THR B 1 179 ? 4.742 8.281 -15.781 1 98.5 179 THR B N 1
ATOM 6485 C CA . THR B 1 179 ? 5.133 6.883 -15.688 1 98.5 179 THR B CA 1
ATOM 6486 C C . THR B 1 179 ? 3.916 5.992 -15.461 1 98.5 179 THR B C 1
ATOM 6488 O O . THR B 1 179 ? 3.855 4.867 -15.961 1 98.5 179 THR B O 1
ATOM 6491 N N . GLU B 1 180 ? 2.951 6.449 -14.656 1 98.44 180 GLU B N 1
ATOM 6492 C CA . GLU B 1 180 ? 1.712 5.699 -14.477 1 98.44 180 GLU B CA 1
ATOM 6493 C C . GLU B 1 180 ? 0.89 5.684 -15.766 1 98.44 180 GLU B C 1
ATOM 6495 O O . GLU B 1 180 ? 0.447 4.625 -16.219 1 98.44 180 GLU B O 1
ATOM 6500 N N . ILE B 1 181 ? 0.756 6.824 -16.391 1 98.44 181 ILE B N 1
ATOM 6501 C CA . ILE B 1 181 ? -0.067 6.984 -17.594 1 98.44 181 ILE B CA 1
ATOM 6502 C C . ILE B 1 181 ? 0.497 6.133 -18.719 1 98.44 181 ILE B C 1
ATOM 6504 O O . ILE B 1 181 ? -0.241 5.395 -19.375 1 98.44 181 ILE B O 1
ATOM 6508 N N . GLU B 1 182 ? 1.795 6.152 -18.922 1 98.62 182 GLU B N 1
ATOM 6509 C CA . GLU B 1 182 ? 2.436 5.426 -20.016 1 98.62 182 GLU B CA 1
ATOM 6510 C C . GLU B 1 182 ? 2.453 3.922 -19.75 1 98.62 182 GLU B C 1
ATOM 6512 O O . GLU B 1 182 ? 2.287 3.117 -20.672 1 98.62 182 GLU B O 1
ATOM 6517 N N . SER B 1 183 ? 2.691 3.545 -18.5 1 98.75 183 SER B N 1
ATOM 6518 C CA . SER B 1 183 ? 2.621 2.125 -18.172 1 98.75 183 SER B CA 1
ATOM 6519 C C . SER B 1 183 ? 1.24 1.554 -18.484 1 98.75 183 SER B C 1
ATOM 6521 O O . SER B 1 183 ? 1.124 0.472 -19.062 1 98.75 183 SER B O 1
ATOM 6523 N N . LEU B 1 184 ? 0.211 2.281 -18.062 1 98.62 184 LEU B N 1
ATOM 6524 C CA . LEU B 1 184 ? -1.154 1.836 -18.328 1 98.62 184 LEU B CA 1
ATOM 6525 C C . LEU B 1 184 ? -1.418 1.746 -19.828 1 98.62 184 LEU B C 1
ATOM 6527 O O . LEU B 1 184 ? -2.102 0.829 -20.281 1 98.62 184 LEU B O 1
ATOM 6531 N N . GLY B 1 185 ? -0.869 2.686 -20.562 1 98.75 185 GLY B N 1
ATOM 6532 C CA . GLY B 1 185 ? -1.001 2.643 -22.016 1 98.75 185 GLY B CA 1
ATOM 6533 C C . GLY B 1 185 ? -0.373 1.409 -22.641 1 98.75 185 GLY B C 1
ATOM 6534 O O . GLY B 1 185 ? -1.001 0.729 -23.453 1 98.75 185 GLY B O 1
ATOM 6535 N N . MET B 1 186 ? 0.832 1.108 -22.25 1 98.75 186 MET B N 1
ATOM 6536 C CA . MET B 1 186 ? 1.547 -0.061 -22.75 1 98.75 186 MET B CA 1
ATOM 6537 C C . MET B 1 186 ? 0.792 -1.345 -22.422 1 98.75 186 MET B C 1
ATOM 6539 O O . MET B 1 186 ? 0.635 -2.217 -23.266 1 98.75 186 MET B O 1
ATOM 6543 N N . LEU B 1 187 ? 0.291 -1.424 -21.219 1 98.81 187 LEU B N 1
ATOM 6544 C CA . LEU B 1 187 ? -0.38 -2.635 -20.75 1 98.81 187 LEU B CA 1
ATOM 6545 C C . LEU B 1 187 ? -1.738 -2.795 -21.438 1 98.81 187 LEU B C 1
ATOM 6547 O O . LEU B 1 187 ? -2.145 -3.912 -21.766 1 98.81 187 LEU B O 1
ATOM 6551 N N . THR B 1 188 ? -2.438 -1.664 -21.594 1 98.31 188 THR B N 1
ATOM 6552 C CA . THR B 1 188 ? -3.723 -1.7 -22.281 1 98.31 188 THR B CA 1
ATOM 6553 C C . THR B 1 188 ? -3.568 -2.26 -23.688 1 98.31 188 THR B C 1
ATOM 6555 O O . THR B 1 188 ? -4.371 -3.084 -24.125 1 98.31 188 THR B O 1
ATOM 6558 N N . LYS B 1 189 ? -2.568 -1.854 -24.375 1 98.44 189 LYS B N 1
ATOM 6559 C CA . LYS B 1 189 ? -2.285 -2.354 -25.719 1 98.44 189 LYS B CA 1
ATOM 6560 C C . LYS B 1 189 ? -1.904 -3.832 -25.688 1 98.44 189 LYS B C 1
ATOM 6562 O O . LYS B 1 189 ? -2.326 -4.605 -26.547 1 98.44 189 LYS B O 1
ATOM 6567 N N . LEU B 1 190 ? -1.129 -4.164 -24.719 1 98.75 190 LEU B N 1
ATOM 6568 C CA . LEU B 1 190 ? -0.724 -5.559 -24.547 1 98.75 190 LEU B CA 1
ATOM 6569 C C . LEU B 1 190 ? -1.94 -6.465 -24.391 1 98.75 190 LEU B C 1
ATOM 6571 O O . LEU B 1 190 ? -1.959 -7.578 -24.922 1 98.75 190 LEU B O 1
ATOM 6575 N N . VAL B 1 191 ? -2.965 -6.031 -23.672 1 98.62 191 VAL B N 1
ATOM 6576 C CA . VAL B 1 191 ? -4.191 -6.789 -23.438 1 98.62 191 VAL B CA 1
ATOM 6577 C C . VAL B 1 191 ? -4.984 -6.879 -24.75 1 98.62 191 VAL B C 1
ATOM 6579 O O . VAL B 1 191 ? -5.719 -7.844 -24.969 1 98.62 191 VAL B O 1
ATOM 6582 N N . GLY B 1 192 ? -4.828 -5.941 -25.625 1 98.31 192 GLY B N 1
ATOM 6583 C CA . GLY B 1 192 ? -5.586 -5.852 -26.859 1 98.31 192 GLY B CA 1
ATOM 6584 C C . GLY B 1 192 ? -6.73 -4.859 -26.797 1 98.31 192 GLY B C 1
ATOM 6585 O O . GLY B 1 192 ? -7.699 -4.961 -27.547 1 98.31 192 GLY B O 1
ATOM 6586 N N . TRP B 1 193 ? -6.695 -3.932 -25.844 1 98.69 193 TRP B N 1
ATOM 6587 C CA . TRP B 1 193 ? -7.719 -2.902 -25.703 1 98.69 193 TRP B CA 1
ATOM 6588 C C . TRP B 1 193 ? -7.277 -1.599 -26.359 1 98.69 193 TRP B C 1
ATOM 6590 O O . TRP B 1 193 ? -6.105 -1.44 -26.719 1 98.69 193 TRP B O 1
ATOM 6600 N N . ASP B 1 194 ? -8.219 -0.65 -26.578 1 98.25 194 ASP B N 1
ATOM 6601 C CA . ASP B 1 194 ? -7.953 0.684 -27.109 1 98.25 194 ASP B CA 1
ATOM 6602 C C . ASP B 1 194 ? -7.48 1.63 -26 1 98.25 194 ASP B C 1
ATOM 6604 O O . ASP B 1 194 ? -8.242 1.956 -25.094 1 98.25 194 ASP B O 1
ATOM 6608 N N . PRO B 1 195 ? -6.219 2.078 -26.062 1 97.25 195 PRO B N 1
ATOM 6609 C CA . PRO B 1 195 ? -5.688 2.943 -25 1 97.25 195 PRO B CA 1
ATOM 6610 C C . PRO B 1 195 ? -6.398 4.297 -24.938 1 97.25 195 PRO B C 1
ATOM 6612 O O . PRO B 1 195 ? -6.211 5.047 -23.984 1 97.25 195 PRO B O 1
ATOM 6615 N N . GLN B 1 196 ? -7.211 4.648 -25.891 1 96.88 196 GLN B N 1
ATOM 6616 C CA . GLN B 1 196 ? -7.98 5.887 -25.875 1 96.88 196 GLN B CA 1
ATOM 6617 C C . GLN B 1 196 ? -9.172 5.785 -24.922 1 96.88 196 GLN B C 1
ATOM 6619 O O . GLN B 1 196 ? -9.641 6.793 -24.391 1 96.88 196 GLN B O 1
ATOM 6624 N N . THR B 1 197 ? -9.594 4.539 -24.719 1 97 197 THR B N 1
ATOM 6625 C CA . THR B 1 197 ? -10.82 4.383 -23.953 1 97 197 THR B CA 1
ATOM 6626 C C . THR B 1 197 ? -10.555 3.582 -22.672 1 97 197 THR B C 1
ATOM 6628 O O . THR B 1 197 ? -11.234 3.768 -21.672 1 97 197 THR B O 1
ATOM 6631 N N . ALA B 1 198 ? -9.641 2.645 -22.75 1 98.06 198 ALA B N 1
ATOM 6632 C CA . ALA B 1 198 ? -9.289 1.856 -21.562 1 98.06 198 ALA B CA 1
ATOM 6633 C C . ALA B 1 198 ? -8.461 2.676 -20.594 1 98.06 198 ALA B C 1
ATOM 6635 O O . ALA B 1 198 ? -7.809 3.648 -20.969 1 98.06 198 ALA B O 1
ATOM 6636 N N . ASN B 1 199 ? -8.57 2.389 -19.359 1 97.31 199 ASN B N 1
ATOM 6637 C CA . ASN B 1 199 ? -7.785 3.029 -18.312 1 97.31 199 ASN B CA 1
ATOM 6638 C C . ASN B 1 199 ? -7.598 2.109 -17.109 1 97.31 199 ASN B C 1
ATOM 6640 O O . ASN B 1 199 ? -8.023 0.954 -17.125 1 97.31 199 ASN B O 1
ATOM 6644 N N . GLY B 1 200 ? -6.875 2.535 -16.156 1 98 200 GLY B N 1
ATOM 6645 C CA . GLY B 1 200 ? -6.629 1.773 -14.938 1 98 200 GLY B CA 1
ATOM 6646 C C . GLY B 1 200 ? -5.953 2.588 -13.852 1 98 200 GLY B C 1
ATOM 6647 O O . GLY B 1 200 ? -5.867 3.812 -13.945 1 98 200 GLY B O 1
ATOM 6648 N N . VAL B 1 201 ? -5.527 1.919 -12.836 1 97.94 201 VAL B N 1
ATOM 6649 C CA . VAL B 1 201 ? -4.852 2.572 -11.719 1 97.94 201 VAL B CA 1
ATOM 6650 C C . VAL B 1 201 ? -3.963 1.565 -10.992 1 97.94 201 VAL B C 1
ATOM 6652 O O . VAL B 1 201 ? -4.23 0.362 -11.023 1 97.94 201 VAL B O 1
ATOM 6655 N N . PHE B 1 202 ? -2.893 2.061 -10.469 1 98 202 PHE B N 1
ATOM 6656 C CA . PHE B 1 202 ? -2.062 1.236 -9.594 1 98 202 PHE B CA 1
ATOM 6657 C C . PHE B 1 202 ? -2.666 1.147 -8.203 1 98 202 PHE B C 1
ATOM 6659 O O . PHE B 1 202 ? -3.23 2.121 -7.699 1 98 202 PHE B O 1
ATOM 6666 N N . THR B 1 203 ? -2.586 -0.031 -7.551 1 97.44 203 THR B N 1
ATOM 6667 C CA . THR B 1 203 ? -3.26 -0.301 -6.285 1 97.44 203 THR B CA 1
ATOM 6668 C C . THR B 1 203 ? -2.277 -0.854 -5.258 1 97.44 203 THR B C 1
ATOM 6670 O O . THR B 1 203 ? -1.085 -0.984 -5.535 1 97.44 203 THR B O 1
ATOM 6673 N N . PHE B 1 204 ? -2.748 -1.195 -4.039 1 96.06 204 PHE B N 1
ATOM 6674 C CA . PHE B 1 204 ? -1.886 -1.634 -2.947 1 96.06 204 PHE B CA 1
ATOM 6675 C C . PHE B 1 204 ? -1.64 -3.137 -3.021 1 96.06 204 PHE B C 1
ATOM 6677 O O . PHE B 1 204 ? -1.172 -3.742 -2.055 1 96.06 204 PHE B O 1
ATOM 6684 N N . GLY B 1 205 ? -1.978 -3.818 -4.148 1 96.81 205 GLY B N 1
ATOM 6685 C CA . GLY B 1 205 ? -1.741 -5.238 -4.344 1 96.81 205 GLY B CA 1
ATOM 6686 C C . GLY B 1 205 ? -2.842 -5.926 -5.133 1 96.81 205 GLY B C 1
ATOM 6687 O O . GLY B 1 205 ? -3.832 -5.289 -5.508 1 96.81 205 GLY B O 1
ATOM 6688 N N . GLY B 1 206 ? -2.639 -7.238 -5.355 1 97.44 206 GLY B N 1
ATOM 6689 C CA . GLY B 1 206 ? -3.654 -8.016 -6.051 1 97.44 206 GLY B CA 1
ATOM 6690 C C . GLY B 1 206 ? -5.023 -7.93 -5.402 1 97.44 206 GLY B C 1
ATOM 6691 O O . GLY B 1 206 ? -6.043 -7.93 -6.09 1 97.44 206 GLY B O 1
ATOM 6692 N N . THR B 1 207 ? -5.043 -7.852 -4.066 1 97.62 207 THR B N 1
ATOM 6693 C CA . THR B 1 207 ? -6.293 -7.656 -3.346 1 97.62 207 THR B CA 1
ATOM 6694 C C . THR B 1 207 ? -6.934 -6.324 -3.729 1 97.62 207 THR B C 1
ATOM 6696 O O . THR B 1 207 ? -8.148 -6.25 -3.924 1 97.62 207 THR B O 1
ATOM 6699 N N . GLY B 1 208 ? -6.09 -5.285 -3.807 1 98.12 208 GLY B N 1
ATOM 6700 C CA . GLY B 1 208 ? -6.594 -3.998 -4.27 1 98.12 208 GLY B CA 1
ATOM 6701 C C . GLY B 1 208 ? -7.176 -4.055 -5.668 1 98.12 208 GLY B C 1
ATOM 6702 O O . GLY B 1 208 ? -8.227 -3.461 -5.934 1 98.12 208 GLY B O 1
ATOM 6703 N N . ASN B 1 209 ? -6.512 -4.793 -6.602 1 98.56 209 ASN B N 1
ATOM 6704 C CA . ASN B 1 209 ? -7.027 -4.973 -7.953 1 98.56 209 ASN B CA 1
ATOM 6705 C C . ASN B 1 209 ? -8.453 -5.516 -7.941 1 98.56 209 ASN B C 1
ATOM 6707 O O . ASN B 1 209 ? -9.336 -4.969 -8.602 1 98.56 209 ASN B O 1
ATOM 6711 N N . GLU B 1 210 ? -8.609 -6.562 -7.168 1 98.62 210 GLU B N 1
ATOM 6712 C CA . GLU B 1 210 ? -9.922 -7.211 -7.113 1 98.62 210 GLU B CA 1
ATOM 6713 C C . GLU B 1 210 ? -10.961 -6.309 -6.457 1 98.62 210 GLU B C 1
ATOM 6715 O O . GLU B 1 210 ? -12.117 -6.285 -6.875 1 98.62 210 GLU B O 1
ATOM 6720 N N . MET B 1 211 ? -10.57 -5.559 -5.457 1 98.5 211 MET B N 1
ATOM 6721 C CA . MET B 1 211 ? -11.492 -4.633 -4.801 1 98.5 211 MET B CA 1
ATOM 6722 C C . MET B 1 211 ? -12 -3.584 -5.781 1 98.5 211 MET B C 1
ATOM 6724 O O . MET B 1 211 ? -13.188 -3.264 -5.793 1 98.5 211 MET B O 1
ATOM 6728 N N . TYR B 1 212 ? -11.102 -3.021 -6.551 1 98.69 212 TYR B N 1
ATOM 6729 C CA . TYR B 1 212 ? -11.5 -2.029 -7.539 1 98.69 212 TYR B CA 1
ATOM 6730 C C . TYR B 1 212 ? -12.461 -2.633 -8.562 1 98.69 212 TYR B C 1
ATOM 6732 O O . TYR B 1 212 ? -13.469 -2.016 -8.914 1 98.69 212 TYR B O 1
ATOM 6740 N N . ALA B 1 213 ? -12.133 -3.834 -9.039 1 98.69 213 ALA B N 1
ATOM 6741 C CA . ALA B 1 213 ? -13.016 -4.508 -9.992 1 98.69 213 ALA B CA 1
ATOM 6742 C C . ALA B 1 213 ? -14.398 -4.73 -9.398 1 98.69 213 ALA B C 1
ATOM 6744 O O . ALA B 1 213 ? -15.414 -4.461 -10.047 1 98.69 213 ALA B O 1
ATOM 6745 N N . LEU B 1 214 ? -14.438 -5.184 -8.164 1 98.38 214 LEU B N 1
ATOM 6746 C CA . LEU B 1 214 ? -15.711 -5.453 -7.5 1 98.38 214 LEU B CA 1
ATOM 6747 C C . LEU B 1 214 ? -16.484 -4.16 -7.273 1 98.38 214 LEU B C 1
ATOM 6749 O O . LEU B 1 214 ? -17.719 -4.156 -7.332 1 98.38 214 LEU B O 1
ATOM 6753 N N . LYS B 1 215 ? -15.742 -3.123 -6.93 1 98.12 215 LYS B N 1
ATOM 6754 C CA . LYS B 1 215 ? -16.422 -1.849 -6.699 1 98.12 215 LYS B CA 1
ATOM 6755 C C . LYS B 1 215 ? -17.125 -1.367 -7.961 1 98.12 215 LYS B C 1
ATOM 6757 O O . LYS B 1 215 ? -18.266 -0.9 -7.895 1 98.12 215 LYS B O 1
ATOM 6762 N N . VAL B 1 216 ? -16.453 -1.441 -9.117 1 98.12 216 VAL B N 1
ATOM 6763 C CA . VAL B 1 216 ? -17.078 -1.082 -10.391 1 98.12 216 VAL B CA 1
ATOM 6764 C C . VAL B 1 216 ? -18.25 -2.021 -10.68 1 98.12 216 VAL B C 1
ATOM 6766 O O . VAL B 1 216 ? -19.312 -1.581 -11.125 1 98.12 216 VAL B O 1
ATOM 6769 N N . ALA B 1 217 ? -18.094 -3.316 -10.398 1 98.19 217 ALA B N 1
ATOM 6770 C CA . ALA B 1 217 ? -19.109 -4.332 -10.617 1 98.19 217 ALA B CA 1
ATOM 6771 C C . ALA B 1 217 ? -20.359 -4.035 -9.797 1 98.19 217 ALA B C 1
ATOM 6773 O O . ALA B 1 217 ? -21.484 -4.121 -10.297 1 98.19 217 ALA B O 1
ATOM 6774 N N . LEU B 1 218 ? -20.188 -3.711 -8.516 1 97 218 LEU B N 1
ATOM 6775 C CA . LEU B 1 218 ? -21.297 -3.41 -7.621 1 97 218 LEU B CA 1
ATOM 6776 C C . LEU B 1 218 ? -22.047 -2.17 -8.086 1 97 218 LEU B C 1
ATOM 6778 O O . LEU B 1 218 ? -23.281 -2.146 -8.078 1 97 218 LEU B O 1
ATOM 6782 N N . THR B 1 219 ? -21.281 -1.129 -8.461 1 96.31 219 THR B N 1
ATOM 6783 C CA . THR B 1 219 ? -21.922 0.089 -8.93 1 96.31 219 THR B CA 1
ATOM 6784 C C . THR B 1 219 ? -22.734 -0.187 -10.195 1 96.31 219 THR B C 1
ATOM 6786 O O . THR B 1 219 ? -23.812 0.375 -10.383 1 96.31 219 THR B O 1
ATOM 6789 N N . ARG B 1 220 ? -22.234 -1.036 -11.047 1 95.56 220 ARG B N 1
ATOM 6790 C CA . ARG B 1 220 ? -22.906 -1.406 -12.289 1 95.56 220 ARG B CA 1
ATOM 6791 C C . ARG B 1 220 ? -24.219 -2.137 -12 1 95.56 220 ARG B C 1
ATOM 6793 O O . ARG B 1 220 ? -25.234 -1.861 -12.641 1 95.56 220 ARG B O 1
ATOM 6800 N N . CYS B 1 221 ? -24.25 -3.045 -11.047 1 95.12 221 CYS B N 1
ATOM 6801 C CA . CYS B 1 221 ? -25.406 -3.91 -10.891 1 95.12 221 CYS B CA 1
ATOM 6802 C C . CYS B 1 221 ? -26.391 -3.328 -9.875 1 95.12 221 CYS B C 1
ATOM 6804 O O . CYS B 1 221 ? -27.594 -3.561 -9.969 1 95.12 221 CYS B O 1
ATOM 6806 N N . LEU B 1 222 ? -25.859 -2.545 -8.883 1 93.88 222 LEU B N 1
ATOM 6807 C CA . LEU B 1 222 ? -26.734 -2.018 -7.836 1 93.88 222 LEU B CA 1
ATOM 6808 C C . LEU B 1 222 ? -27.094 -0.563 -8.117 1 93.88 222 LEU B C 1
ATOM 6810 O O . LEU B 1 222 ? -28.031 -0.026 -7.512 1 93.88 222 LEU B O 1
ATOM 6814 N N . GLY B 1 223 ? -26.359 0.104 -9.023 1 93.44 223 GLY B N 1
ATOM 6815 C CA . GLY B 1 223 ? -26.531 1.526 -9.273 1 93.44 223 GLY B CA 1
ATOM 6816 C C . GLY B 1 223 ? -25.656 2.398 -8.406 1 93.44 223 GLY B C 1
ATOM 6817 O O . GLY B 1 223 ? -25.203 1.967 -7.34 1 93.44 223 GLY B O 1
ATOM 6818 N N . THR B 1 224 ? -25.438 3.582 -8.727 1 92.25 224 THR B N 1
ATOM 6819 C CA . THR B 1 224 ? -24.516 4.5 -8.062 1 92.25 224 THR B CA 1
ATOM 6820 C C . THR B 1 224 ? -25.031 4.855 -6.668 1 92.25 224 THR B C 1
ATOM 6822 O O . THR B 1 224 ? -24.234 5.195 -5.785 1 92.25 224 THR B O 1
ATOM 6825 N N . GLN B 1 225 ? -26.281 4.758 -6.434 1 92.19 225 GLN B N 1
ATOM 6826 C CA . GLN B 1 225 ? -26.875 5.152 -5.16 1 92.19 225 GLN B CA 1
ATOM 6827 C C . GLN B 1 225 ? -26.391 4.254 -4.027 1 92.19 225 GLN B C 1
ATOM 6829 O O . GLN B 1 225 ? -26.391 4.656 -2.861 1 92.19 225 GLN B O 1
ATOM 6834 N N . TYR B 1 226 ? -25.938 3.029 -4.402 1 92.56 226 TYR B N 1
ATOM 6835 C CA . TYR B 1 226 ? -25.469 2.121 -3.365 1 92.56 226 TYR B CA 1
ATOM 6836 C C . TYR B 1 226 ? -24.25 2.695 -2.65 1 92.56 226 TYR B C 1
ATOM 6838 O O . TYR B 1 226 ? -24.016 2.406 -1.475 1 92.56 226 TYR B O 1
ATOM 6846 N N . ARG B 1 227 ? -23.484 3.564 -3.344 1 94.25 227 ARG B N 1
ATOM 6847 C CA . ARG B 1 227 ? -22.297 4.176 -2.766 1 94.25 227 ARG B CA 1
ATOM 6848 C C . ARG B 1 227 ? -22.672 5.164 -1.663 1 94.25 227 ARG B C 1
ATOM 6850 O O . ARG B 1 227 ? -21.875 5.414 -0.756 1 94.25 227 ARG B O 1
ATOM 6857 N N . PHE B 1 228 ? -23.844 5.711 -1.708 1 93.44 228 PHE B N 1
ATOM 6858 C CA . PHE B 1 228 ? -24.312 6.688 -0.73 1 93.44 228 PHE B CA 1
ATOM 6859 C C . PHE B 1 228 ? -25.141 6.012 0.362 1 93.44 228 PHE B C 1
ATOM 6861 O O . PHE B 1 228 ? -24.938 6.273 1.549 1 93.44 228 PHE B O 1
ATOM 6868 N N . LYS B 1 229 ? -25.969 5.039 -0.014 1 93.5 229 LYS B N 1
ATOM 6869 C CA . LYS B 1 229 ? -26.922 4.441 0.918 1 93.5 229 LYS B CA 1
ATOM 6870 C C . LYS B 1 229 ? -26.359 3.168 1.541 1 93.5 229 LYS B C 1
ATOM 6872 O O . LYS B 1 229 ? -26.859 2.701 2.568 1 93.5 229 LYS B O 1
ATOM 6877 N N . GLY B 1 230 ? -25.312 2.564 0.927 1 93.5 230 GLY B N 1
ATOM 6878 C CA . GLY B 1 230 ? -24.766 1.296 1.38 1 93.5 230 GLY B CA 1
ATOM 6879 C C . GLY B 1 230 ? -25.406 0.096 0.721 1 93.5 230 GLY B C 1
ATOM 6880 O O . GLY B 1 230 ? -26.328 0.249 -0.096 1 93.5 230 GLY B O 1
ATOM 6881 N N . ILE B 1 231 ? -24.859 -1.032 1.07 1 91.25 231 ILE B N 1
ATOM 6882 C CA . ILE B 1 231 ? -25.422 -2.273 0.551 1 91.25 231 ILE B CA 1
ATOM 6883 C C . ILE B 1 231 ? -26.594 -2.707 1.423 1 91.25 231 ILE B C 1
ATOM 6885 O O . ILE B 1 231 ? -26.469 -2.789 2.646 1 91.25 231 ILE B O 1
ATOM 6889 N N . ARG B 1 232 ? -27.797 -2.904 1.076 1 80.12 232 ARG B N 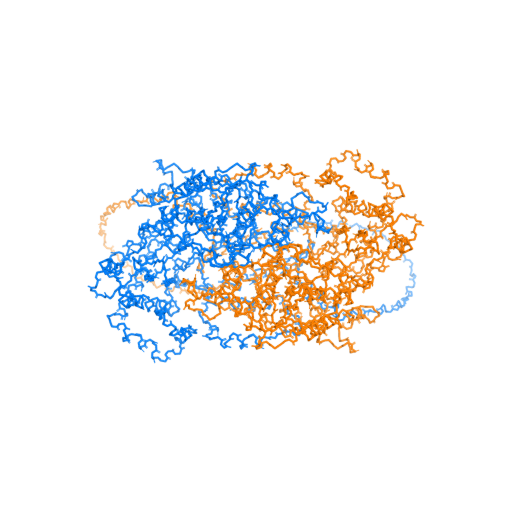1
ATOM 6890 C CA . ARG B 1 232 ? -28.984 -3.273 1.854 1 80.12 232 ARG B CA 1
ATOM 6891 C C . ARG B 1 232 ? -29.297 -4.758 1.703 1 80.12 232 ARG B C 1
ATOM 6893 O O . ARG B 1 232 ? -29.672 -5.418 2.67 1 80.12 232 ARG B O 1
ATOM 6900 N N . ASP B 1 233 ? -29.281 -5.297 0.662 1 79.31 233 ASP B N 1
ATOM 6901 C CA . ASP B 1 233 ? -29.609 -6.695 0.413 1 79.31 233 ASP B CA 1
ATOM 6902 C C . ASP B 1 233 ? -28.391 -7.473 -0.065 1 79.31 233 ASP B C 1
ATOM 6904 O O . ASP B 1 233 ? -28.422 -8.117 -1.116 1 79.31 233 ASP B O 1
ATOM 6908 N N . SER B 1 234 ? -27.516 -7.473 0.934 1 75.25 234 SER B N 1
ATOM 6909 C CA . SER B 1 234 ? -26.25 -8.109 0.58 1 75.25 234 SER B CA 1
ATOM 6910 C C . SER B 1 234 ? -26.438 -9.586 0.256 1 75.25 234 SER B C 1
ATOM 6912 O O . SER B 1 234 ? -25.688 -10.156 -0.534 1 75.25 234 SER B O 1
ATOM 6914 N N . ASP B 1 235 ? -27.391 -10.18 0.835 1 74.75 235 ASP B N 1
ATOM 6915 C CA . ASP B 1 235 ? -27.641 -11.609 0.652 1 74.75 235 ASP B CA 1
ATOM 6916 C C . ASP B 1 235 ? -28.047 -11.906 -0.788 1 74.75 235 ASP B C 1
ATOM 6918 O O . ASP B 1 235 ? -28.016 -13.062 -1.219 1 74.75 235 ASP B O 1
ATOM 6922 N N . LYS B 1 236 ? -28.234 -10.906 -1.412 1 87.44 236 LYS B N 1
ATOM 6923 C CA . LYS B 1 236 ? -28.688 -11.094 -2.791 1 87.44 236 LYS B CA 1
ATOM 6924 C C . LYS B 1 236 ? -27.562 -10.758 -3.775 1 87.44 236 LYS B C 1
ATOM 6926 O O . LYS B 1 236 ? -27.734 -10.906 -4.988 1 87.44 236 LYS B O 1
ATOM 6931 N N . VAL B 1 237 ? -26.453 -10.398 -3.357 1 94.94 237 VAL B N 1
ATOM 6932 C CA . VAL B 1 237 ? -25.328 -10.047 -4.223 1 94.94 237 VAL B CA 1
ATOM 6933 C C . VAL B 1 237 ? -24.328 -11.195 -4.25 1 94.94 237 VAL B C 1
ATOM 6935 O O . VAL B 1 237 ? -23.812 -11.609 -3.203 1 94.94 237 VAL B O 1
ATOM 6938 N N . LYS B 1 238 ? -24.062 -11.75 -5.41 1 98.06 238 LYS B N 1
ATOM 6939 C CA . LYS B 1 238 ? -23.219 -12.945 -5.512 1 98.06 238 LYS B CA 1
ATOM 6940 C C . LYS B 1 238 ? -21.984 -12.68 -6.371 1 98.06 238 LYS B C 1
ATOM 6942 O O . LYS B 1 238 ? -22.062 -11.938 -7.355 1 98.06 238 LYS B O 1
ATOM 6947 N N . VAL B 1 239 ? -20.891 -13.242 -5.988 1 98.56 239 VAL B N 1
ATOM 6948 C CA . VAL B 1 239 ? -19.641 -13.25 -6.734 1 98.56 239 VAL B CA 1
ATOM 6949 C C . VAL B 1 239 ? -19.234 -14.688 -7.062 1 98.56 239 VAL B C 1
ATOM 6951 O O . VAL B 1 239 ? -19.141 -15.531 -6.168 1 98.56 239 VAL B O 1
ATOM 6954 N N . PHE B 1 240 ? -19.016 -14.969 -8.32 1 98.81 240 PHE B N 1
ATOM 6955 C CA . PHE B 1 240 ? -18.688 -16.312 -8.766 1 98.81 240 PHE B CA 1
ATOM 6956 C C . PHE B 1 240 ? -17.188 -16.453 -9.047 1 98.81 240 PHE B C 1
ATOM 6958 O O . PHE B 1 240 ? -16.609 -15.625 -9.758 1 98.81 240 PHE B O 1
ATOM 6965 N N . VAL B 1 241 ? -16.547 -17.406 -8.484 1 98.25 241 VAL B N 1
ATOM 6966 C CA . VAL B 1 241 ? -15.109 -17.609 -8.648 1 98.25 241 VAL B CA 1
ATOM 6967 C C . VAL B 1 241 ? -14.797 -19.109 -8.617 1 98.25 241 VAL B C 1
ATOM 6969 O O . VAL B 1 241 ? -15.492 -19.875 -7.949 1 98.25 241 VAL B O 1
ATOM 6972 N N . SER B 1 242 ? -13.766 -19.516 -9.305 1 96.62 242 SER B N 1
ATOM 6973 C CA . SER B 1 242 ? -13.305 -20.891 -9.234 1 96.62 242 SER B CA 1
ATOM 6974 C C . SER B 1 242 ? -13.047 -21.312 -7.793 1 96.62 242 SER B C 1
ATOM 6976 O O . SER B 1 242 ? -12.602 -20.516 -6.973 1 96.62 242 SER B O 1
ATOM 6978 N N . GLU B 1 243 ? -13.258 -22.562 -7.453 1 92.75 243 GLU B N 1
ATOM 6979 C CA . GLU B 1 243 ? -13.031 -23.062 -6.102 1 92.75 243 GLU B CA 1
ATOM 6980 C C . GLU B 1 243 ? -11.555 -22.969 -5.723 1 92.75 243 GLU B C 1
ATOM 6982 O O . GLU B 1 243 ? -11.219 -22.906 -4.539 1 92.75 243 GLU B O 1
ATOM 6987 N N . ILE B 1 244 ? -10.703 -22.875 -6.746 1 92.5 244 ILE B N 1
ATOM 6988 C CA . ILE B 1 244 ? -9.281 -22.812 -6.414 1 92.5 244 ILE B CA 1
ATOM 6989 C C . ILE B 1 244 ? -8.758 -21.391 -6.637 1 92.5 244 ILE B C 1
ATOM 6991 O O . ILE B 1 244 ? -7.551 -21.172 -6.723 1 92.5 244 ILE B O 1
ATOM 6995 N N . GLY B 1 245 ? -9.711 -20.438 -6.855 1 94.38 245 GLY B N 1
ATOM 6996 C CA . GLY B 1 245 ? -9.297 -19.047 -6.93 1 94.38 245 GLY B CA 1
ATOM 6997 C C . GLY B 1 245 ? -8.594 -18.578 -5.676 1 94.38 245 GLY B C 1
ATOM 6998 O O . GLY B 1 245 ? -8.703 -19.188 -4.617 1 94.38 245 GLY B O 1
ATOM 6999 N N . HIS B 1 246 ? -7.863 -17.516 -5.824 1 93.75 246 HIS B N 1
ATOM 7000 C CA . HIS B 1 246 ? -7.086 -16.984 -4.711 1 93.75 246 HIS B CA 1
ATOM 7001 C C . HIS B 1 246 ? -7.984 -16.625 -3.533 1 93.75 246 HIS B C 1
ATOM 7003 O O . HIS B 1 246 ? -9.125 -16.203 -3.723 1 93.75 246 HIS B O 1
ATOM 7009 N N . TYR B 1 247 ? -7.516 -16.688 -2.336 1 92.06 247 TYR B N 1
ATOM 7010 C CA . TYR B 1 247 ? -8.32 -16.547 -1.126 1 92.06 247 TYR B CA 1
ATOM 7011 C C . TYR B 1 247 ? -8.719 -15.086 -0.917 1 92.06 247 TYR B C 1
ATOM 7013 O O . TYR B 1 247 ? -9.609 -14.789 -0.117 1 92.06 247 TYR B O 1
ATOM 7021 N N . CYS B 1 248 ? -8.062 -14.148 -1.628 1 94.75 248 CYS B N 1
ATOM 7022 C CA . CYS B 1 248 ? -8.438 -12.75 -1.464 1 94.75 248 CYS B CA 1
ATOM 7023 C C . CYS B 1 248 ? -9.906 -12.523 -1.805 1 94.75 248 CYS B C 1
ATOM 7025 O O . CYS B 1 248 ? -10.484 -11.508 -1.43 1 94.75 248 CYS B O 1
ATOM 7027 N N . LYS B 1 249 ? -10.562 -13.469 -2.5 1 95.5 249 LYS B N 1
ATOM 7028 C CA . LYS B 1 249 ? -12 -13.398 -2.77 1 95.5 249 LYS B CA 1
ATOM 7029 C C . LYS B 1 249 ? -12.797 -13.273 -1.475 1 95.5 249 LYS B C 1
ATOM 7031 O O . LYS B 1 249 ? -13.805 -12.562 -1.428 1 95.5 249 LYS B O 1
ATOM 7036 N N . PHE B 1 250 ? -12.289 -13.914 -0.422 1 95.12 250 PHE B N 1
ATOM 7037 C CA . PHE B 1 250 ? -12.961 -13.836 0.87 1 95.12 250 PHE B CA 1
ATOM 7038 C C . PHE B 1 250 ? -12.664 -12.508 1.556 1 95.12 250 PHE B C 1
ATOM 7040 O O . PHE B 1 250 ? -13.547 -11.914 2.174 1 95.12 250 PHE B O 1
ATOM 7047 N N . ASN B 1 251 ? -11.43 -11.977 1.394 1 95.69 251 ASN B N 1
ATOM 7048 C CA . ASN B 1 251 ? -11.086 -10.672 1.946 1 95.69 251 ASN B CA 1
ATOM 7049 C C . ASN B 1 251 ? -11.93 -9.555 1.331 1 95.69 251 ASN B C 1
ATOM 7051 O O . ASN B 1 251 ? -12.508 -8.742 2.051 1 95.69 251 ASN B O 1
ATOM 7055 N N . THR B 1 252 ? -11.953 -9.555 0.033 1 97.5 252 THR B N 1
ATOM 7056 C CA . THR B 1 252 ? -12.602 -8.453 -0.67 1 97.5 252 THR B CA 1
ATOM 7057 C C . THR B 1 252 ? -14.102 -8.445 -0.387 1 97.5 252 THR B C 1
ATOM 7059 O O . THR B 1 252 ? -14.672 -7.398 -0.057 1 97.5 252 THR B O 1
ATOM 7062 N N . THR B 1 253 ? -14.797 -9.602 -0.401 1 97.06 253 THR B N 1
ATOM 7063 C CA . THR B 1 253 ? -16.234 -9.648 -0.154 1 97.06 253 THR B CA 1
ATOM 7064 C C . THR B 1 253 ? -16.547 -9.367 1.314 1 97.06 253 THR B C 1
ATOM 7066 O O . THR B 1 253 ? -17.547 -8.719 1.634 1 97.06 253 THR B O 1
ATOM 7069 N N . ASP B 1 254 ? -15.688 -9.859 2.197 1 96.44 254 ASP B N 1
ATOM 7070 C CA . ASP B 1 254 ? -15.805 -9.594 3.627 1 96.44 254 ASP B CA 1
ATOM 7071 C C . ASP B 1 254 ? -15.688 -8.102 3.918 1 96.44 254 ASP B C 1
ATOM 7073 O O . ASP B 1 254 ? -16.609 -7.496 4.473 1 96.44 254 ASP B O 1
ATOM 7077 N N . TRP B 1 255 ? -14.711 -7.461 3.441 1 97.19 255 TRP B N 1
ATOM 7078 C CA . TRP B 1 255 ? -14.398 -6.078 3.791 1 97.19 255 TRP B CA 1
ATOM 7079 C C . TRP B 1 255 ? -15.328 -5.109 3.074 1 97.19 255 TRP B C 1
ATOM 7081 O O . TRP B 1 255 ? -15.594 -4.012 3.574 1 97.19 255 TRP B O 1
ATOM 7091 N N . MET B 1 256 ? -15.859 -5.473 1.922 1 97 256 MET B N 1
ATOM 7092 C CA . MET B 1 256 ? -16.703 -4.562 1.148 1 97 256 MET B CA 1
ATOM 7093 C C . MET B 1 256 ? -18.172 -4.695 1.553 1 97 256 MET B C 1
ATOM 7095 O O . MET B 1 256 ? -19.047 -4.062 0.955 1 97 256 MET B O 1
ATOM 7099 N N . GLY B 1 257 ? -18.469 -5.586 2.516 1 95.81 257 GLY B N 1
ATOM 7100 C CA . GLY B 1 257 ? -19.797 -5.676 3.084 1 95.81 257 GLY B CA 1
ATOM 7101 C C . GLY B 1 257 ? -20.703 -6.648 2.342 1 95.81 257 GLY B C 1
ATOM 7102 O O . GLY B 1 257 ? -21.891 -6.754 2.643 1 95.81 257 GLY B O 1
ATOM 7103 N N . ILE B 1 258 ? -20.125 -7.379 1.384 1 96.5 258 ILE B N 1
ATOM 7104 C CA . ILE B 1 258 ? -20.875 -8.383 0.644 1 96.5 258 ILE B CA 1
ATOM 7105 C C . ILE B 1 258 ? -21.047 -9.633 1.5 1 96.5 258 ILE B C 1
ATOM 7107 O O . ILE B 1 258 ? -22.141 -10.211 1.557 1 96.5 258 ILE B O 1
ATOM 7111 N N . GLY B 1 259 ? -19.953 -10 2.189 1 95.81 259 GLY B N 1
ATOM 7112 C CA . GLY B 1 259 ? -19.938 -11.203 3.004 1 95.81 259 GLY B CA 1
ATOM 7113 C C . GLY B 1 259 ? -19.297 -12.391 2.309 1 95.81 259 GLY B C 1
ATOM 7114 O O . GLY B 1 259 ? -19.5 -12.594 1.107 1 95.81 259 GLY B O 1
ATOM 7115 N N . MET B 1 260 ? -18.625 -13.25 3.053 1 95.31 260 MET B N 1
ATOM 7116 C CA . MET B 1 260 ? -17.859 -14.367 2.508 1 95.31 260 MET B CA 1
ATOM 7117 C C . MET B 1 260 ? -18.781 -15.469 2.002 1 95.31 260 MET B C 1
ATOM 7119 O O . MET B 1 260 ? -18.453 -16.188 1.056 1 95.31 260 MET B O 1
ATOM 7123 N N . ASP B 1 261 ? -19.984 -15.547 2.555 1 95.19 261 ASP B N 1
ATOM 7124 C CA . ASP B 1 261 ? -20.938 -16.578 2.172 1 95.19 261 ASP B CA 1
ATOM 7125 C C . ASP B 1 261 ? -21.5 -16.328 0.771 1 95.19 261 ASP B C 1
ATOM 7127 O O . ASP B 1 261 ? -22.109 -17.203 0.17 1 95.19 261 ASP B O 1
ATOM 7131 N N . ASN B 1 262 ? -21.281 -15.156 0.308 1 96.56 262 ASN B N 1
ATOM 7132 C CA . ASN B 1 262 ? -21.844 -14.781 -0.981 1 96.56 262 ASN B CA 1
ATOM 7133 C C . ASN B 1 262 ? -20.859 -14.992 -2.119 1 96.56 262 ASN B C 1
ATOM 7135 O O . ASN B 1 262 ? -21.125 -14.609 -3.26 1 96.56 262 ASN B O 1
ATOM 7139 N N . VAL B 1 263 ? -19.734 -15.609 -1.817 1 97.19 263 VAL B N 1
ATOM 7140 C CA . VAL B 1 263 ? -18.844 -16.156 -2.822 1 97.19 263 VAL B CA 1
ATOM 7141 C C . VAL B 1 263 ? -19.312 -17.547 -3.246 1 97.19 263 VAL B C 1
ATOM 7143 O O . VAL B 1 263 ? -19.406 -18.453 -2.418 1 97.19 263 VAL B O 1
ATOM 7146 N N . ILE B 1 264 ? -19.609 -17.656 -4.484 1 98.25 264 ILE B N 1
ATOM 7147 C CA . ILE B 1 264 ? -20.047 -18.953 -5 1 98.25 264 ILE B CA 1
ATOM 7148 C C . ILE B 1 264 ? -18.891 -19.641 -5.723 1 98.25 264 ILE B C 1
ATOM 7150 O O . ILE B 1 264 ? -18.484 -19.203 -6.801 1 98.25 264 ILE B O 1
ATOM 7154 N N . GLY B 1 265 ? -18.438 -20.688 -5.137 1 97.38 265 GLY B N 1
ATOM 7155 C CA . GLY B 1 265 ? -17.359 -21.453 -5.738 1 97.38 265 GLY B CA 1
ATOM 7156 C C . GLY B 1 265 ? -17.812 -22.312 -6.91 1 97.38 265 GLY B C 1
ATOM 7157 O O . GLY B 1 265 ? -18.812 -23.031 -6.816 1 97.38 265 GLY B O 1
ATOM 7158 N N . VAL B 1 266 ? -17.125 -22.219 -8 1 98.56 266 VAL B N 1
ATOM 7159 C CA . VAL B 1 266 ? -17.406 -23 -9.195 1 98.56 266 VAL B CA 1
ATOM 7160 C C . VAL B 1 266 ? -16.438 -24.172 -9.297 1 98.56 266 VAL B C 1
ATOM 7162 O O . VAL B 1 266 ? -15.227 -24 -9.086 1 98.56 266 VAL B O 1
ATOM 7165 N N . GLN B 1 267 ? -16.875 -25.297 -9.664 1 97.69 267 GLN B N 1
ATOM 7166 C CA . GLN B 1 267 ? -16.047 -26.484 -9.797 1 97.69 267 GLN B CA 1
ATOM 7167 C C . GLN B 1 267 ? -15.016 -26.312 -10.914 1 97.69 267 GLN B C 1
ATOM 7169 O O . GLN B 1 267 ? -15.125 -25.391 -11.727 1 97.69 267 GLN B O 1
ATOM 7174 N N . ILE B 1 268 ? -14.039 -27.25 -10.93 1 97.44 268 ILE B N 1
ATOM 7175 C CA . ILE B 1 268 ? -12.953 -27.109 -11.891 1 97.44 268 ILE B CA 1
ATOM 7176 C C . ILE B 1 268 ? -12.836 -28.375 -12.734 1 97.44 268 ILE B C 1
ATOM 7178 O O . ILE B 1 268 ? -13.359 -29.422 -12.352 1 97.44 268 ILE B O 1
ATOM 7182 N N . ASN B 1 269 ? -12.156 -28.25 -13.883 1 96.75 269 ASN B N 1
ATOM 7183 C CA . ASN B 1 269 ? -11.82 -29.359 -14.766 1 96.75 269 ASN B CA 1
ATOM 7184 C C . ASN B 1 269 ? -10.523 -30.047 -14.344 1 96.75 269 ASN B C 1
ATOM 7186 O O . ASN B 1 269 ? -9.891 -29.641 -13.375 1 96.75 269 ASN B O 1
ATOM 7190 N N . ASP B 1 270 ? -10.141 -31.062 -15.078 1 93.31 270 ASP B N 1
ATOM 7191 C CA . ASP B 1 270 ? -8.914 -31.797 -14.797 1 93.31 270 ASP B CA 1
ATOM 7192 C C . ASP B 1 270 ? -7.684 -30.891 -14.945 1 93.31 270 ASP B C 1
ATOM 7194 O O . ASP B 1 270 ? -6.684 -31.078 -14.25 1 93.31 270 ASP B O 1
ATOM 7198 N N . ASP B 1 271 ? -7.82 -29.938 -15.781 1 94.94 271 ASP B N 1
ATOM 7199 C CA . ASP B 1 271 ? -6.707 -29.016 -15.984 1 94.94 271 ASP B CA 1
ATOM 7200 C C . ASP B 1 271 ? -6.809 -27.812 -15.047 1 94.94 271 ASP B C 1
ATOM 7202 O O . ASP B 1 271 ? -6.199 -26.766 -15.297 1 94.94 271 ASP B O 1
ATOM 7206 N N . ASN B 1 272 ? -7.695 -27.938 -14.062 1 97 272 ASN B N 1
ATOM 7207 C CA . ASN B 1 272 ? -7.863 -26.969 -12.977 1 97 272 ASN B CA 1
ATOM 7208 C C . ASN B 1 272 ? -8.516 -25.688 -13.461 1 97 272 ASN B C 1
ATOM 7210 O O . ASN B 1 272 ? -8.477 -24.672 -12.773 1 97 272 ASN B O 1
ATOM 7214 N N . SER B 1 273 ? -9.023 -25.641 -14.727 1 97.81 273 SER B N 1
ATOM 7215 C CA . SER B 1 273 ? -9.82 -24.516 -15.203 1 97.81 273 SER B CA 1
ATOM 7216 C C . SER B 1 273 ? -11.258 -24.594 -14.695 1 97.81 273 SER B C 1
ATOM 7218 O O . SER B 1 273 ? -11.703 -25.656 -14.266 1 97.81 273 SER B O 1
ATOM 7220 N N . MET B 1 274 ? -11.914 -23.531 -14.789 1 98.19 274 MET B N 1
ATOM 7221 C CA . MET B 1 274 ? -13.305 -23.438 -14.344 1 98.19 274 MET B CA 1
ATOM 7222 C C . MET B 1 274 ? -14.203 -24.344 -15.18 1 98.19 274 MET B C 1
ATOM 7224 O O . MET B 1 274 ? -14.07 -24.391 -16.406 1 98.19 274 MET B O 1
ATOM 7228 N N . ASN B 1 275 ? -15.055 -25.094 -14.547 1 98.38 275 ASN B N 1
ATOM 7229 C CA . ASN B 1 275 ? -16.031 -25.906 -15.258 1 98.38 275 ASN B CA 1
ATOM 7230 C C . ASN B 1 275 ? -17.172 -25.062 -15.805 1 98.38 275 ASN B C 1
ATOM 7232 O O . ASN B 1 275 ? -17.984 -24.531 -15.039 1 98.38 275 ASN B O 1
ATOM 7236 N N . LYS B 1 276 ? -17.328 -25.031 -17.047 1 98.06 276 LYS B N 1
ATOM 7237 C CA . LYS B 1 276 ? -18.281 -24.125 -17.703 1 98.06 276 LYS B CA 1
ATOM 7238 C C . LYS B 1 276 ? -19.719 -24.547 -17.422 1 98.06 276 LYS B C 1
ATOM 7240 O O . LYS B 1 276 ? -20.609 -23.703 -17.281 1 98.06 276 LYS B O 1
ATOM 7245 N N . ASP B 1 277 ? -20 -25.859 -17.375 1 98.44 277 ASP B N 1
ATOM 7246 C CA . ASP B 1 277 ? -21.359 -26.328 -17.109 1 98.44 277 ASP B CA 1
ATOM 7247 C C . ASP B 1 277 ? -21.797 -25.984 -15.695 1 98.44 277 ASP B C 1
ATOM 7249 O O . ASP B 1 277 ? -22.938 -25.578 -15.477 1 98.44 277 ASP B O 1
ATOM 7253 N N . ASP B 1 278 ? -20.891 -26.156 -14.781 1 98.62 278 ASP B N 1
ATOM 7254 C CA . ASP B 1 278 ? -21.203 -25.797 -13.406 1 98.62 278 ASP B CA 1
ATOM 7255 C C . ASP B 1 278 ? -21.438 -24.281 -13.273 1 98.62 278 ASP B C 1
ATOM 7257 O O . ASP B 1 278 ? -22.344 -23.859 -12.555 1 98.62 278 ASP B O 1
ATOM 7261 N N . LEU B 1 279 ? -20.609 -23.469 -13.938 1 98.88 279 LEU B N 1
ATOM 7262 C CA . LEU B 1 279 ? -20.797 -22.031 -13.93 1 98.88 279 LEU B CA 1
ATOM 7263 C C . LEU B 1 279 ? -22.188 -21.656 -14.445 1 98.88 279 LEU B C 1
ATOM 7265 O O . LEU B 1 279 ? -22.891 -20.875 -13.812 1 98.88 279 LEU B O 1
ATOM 7269 N N . TYR B 1 280 ? -22.516 -22.234 -15.609 1 98.75 280 TYR B N 1
ATOM 7270 C CA . TYR B 1 280 ? -23.812 -21.938 -16.219 1 98.75 280 TYR B CA 1
ATOM 7271 C C . TYR B 1 280 ? -24.953 -22.297 -15.266 1 98.75 280 TYR B C 1
ATOM 7273 O O . TYR B 1 280 ? -25.875 -21.484 -15.078 1 98.75 280 TYR B O 1
ATOM 7281 N N . LYS B 1 281 ? -24.891 -23.453 -14.703 1 98.75 281 LYS B N 1
ATOM 7282 C CA . LYS B 1 281 ? -25.922 -23.906 -13.797 1 98.75 281 LYS B CA 1
ATOM 7283 C C . LYS B 1 281 ? -26.078 -22.953 -12.602 1 98.75 281 LYS B C 1
ATOM 7285 O O . LYS B 1 281 ? -27.188 -22.562 -12.242 1 98.75 281 LYS B O 1
ATOM 7290 N N . LYS B 1 282 ? -25.031 -22.578 -12.031 1 98.75 282 LYS B N 1
ATOM 7291 C CA . LYS B 1 282 ? -25.047 -21.75 -10.828 1 98.75 282 LYS B CA 1
ATOM 7292 C C . LYS B 1 282 ? -25.5 -20.328 -11.148 1 98.75 282 LYS B C 1
ATOM 7294 O O . LYS B 1 282 ? -26.203 -19.703 -10.352 1 98.75 282 LYS B O 1
ATOM 7299 N N . LEU B 1 283 ? -25.094 -19.812 -12.266 1 98.75 283 LEU B N 1
ATOM 7300 C CA . LEU B 1 283 ? -25.578 -18.516 -12.695 1 98.75 283 LEU B CA 1
ATOM 7301 C C . LEU B 1 283 ? -27.094 -18.547 -12.938 1 98.75 283 LEU B C 1
ATOM 7303 O O . LEU B 1 283 ? -27.797 -17.609 -12.594 1 98.75 283 LEU B O 1
ATOM 7307 N N . CYS B 1 284 ? -27.594 -19.641 -13.562 1 98.44 284 CYS B N 1
ATOM 7308 C CA . CYS B 1 284 ? -29.016 -19.812 -13.758 1 98.44 284 CYS B CA 1
ATOM 7309 C C . CYS B 1 284 ? -29.766 -19.797 -12.43 1 98.44 284 CYS B C 1
ATOM 7311 O O . CYS B 1 284 ? -30.797 -19.141 -12.297 1 98.44 284 CYS B O 1
ATOM 7313 N N . ASP B 1 285 ? -29.203 -20.531 -11.508 1 98.31 285 ASP B N 1
ATOM 7314 C CA . ASP B 1 285 ? -29.828 -20.594 -10.188 1 98.31 285 ASP B CA 1
ATOM 7315 C C . ASP B 1 285 ? -29.938 -19.219 -9.555 1 98.31 285 ASP B C 1
ATOM 7317 O O . ASP B 1 285 ? -30.984 -18.859 -9.008 1 98.31 285 ASP B O 1
ATOM 7321 N N . SER B 1 286 ? -28.891 -18.469 -9.656 1 97.62 286 SER B N 1
ATOM 7322 C CA . SER B 1 286 ? -28.891 -17.125 -9.094 1 97.62 286 SER B CA 1
ATOM 7323 C C . SER B 1 286 ? -29.906 -16.219 -9.797 1 97.62 286 SER B C 1
ATOM 7325 O O . SER B 1 286 ? -30.625 -15.469 -9.148 1 97.62 286 SER B O 1
ATOM 7327 N N . ALA B 1 287 ? -29.906 -16.266 -11.086 1 96.94 287 ALA B N 1
ATOM 7328 C CA . ALA B 1 287 ? -30.844 -15.453 -11.859 1 96.94 287 ALA B CA 1
ATOM 7329 C C . ALA B 1 287 ? -32.281 -15.828 -11.531 1 96.94 287 ALA B C 1
ATOM 7331 O O . ALA B 1 287 ? -33.125 -14.953 -11.359 1 96.94 287 ALA B O 1
ATOM 7332 N N . ARG B 1 288 ? -32.531 -17.078 -11.406 1 96.62 288 ARG B N 1
ATOM 7333 C CA . ARG B 1 288 ? -33.875 -17.562 -11.094 1 96.62 288 ARG B CA 1
ATOM 7334 C C . ARG B 1 288 ? -34.312 -17.109 -9.703 1 96.62 288 ARG B C 1
ATOM 7336 O O . ARG B 1 288 ? -35.5 -16.875 -9.477 1 96.62 288 ARG B O 1
ATOM 7343 N N . ASN B 1 289 ? -33.438 -17.031 -8.82 1 95.94 289 ASN B N 1
ATOM 7344 C CA . ASN B 1 289 ? -33.719 -16.672 -7.441 1 95.94 289 ASN B CA 1
ATOM 7345 C C . ASN B 1 289 ? -33.781 -15.156 -7.27 1 95.94 289 ASN B C 1
ATOM 7347 O O . ASN B 1 289 ? -33.938 -14.656 -6.152 1 95.94 289 ASN B O 1
ATOM 7351 N N . GLY B 1 290 ? -33.531 -14.43 -8.305 1 94.06 290 GLY B N 1
ATOM 7352 C CA . GLY B 1 290 ? -33.594 -12.984 -8.25 1 94.06 290 GLY B CA 1
ATOM 7353 C C . GLY B 1 290 ? -32.375 -12.359 -7.59 1 94.06 290 GLY B C 1
ATOM 7354 O O . GLY B 1 290 ? -32.438 -11.234 -7.09 1 94.06 290 GLY B O 1
ATOM 7355 N N . GLU B 1 291 ? -31.312 -13.086 -7.492 1 95.56 291 GLU B N 1
ATOM 7356 C CA . GLU B 1 291 ? -30.062 -12.578 -6.945 1 95.56 291 GLU B CA 1
ATOM 7357 C C . GLU B 1 291 ? -29.312 -11.719 -7.969 1 95.56 291 GLU B C 1
ATOM 7359 O O . GLU B 1 291 ? -29.516 -11.867 -9.172 1 95.56 291 GLU B O 1
ATOM 7364 N N . LYS B 1 292 ? -28.547 -10.758 -7.469 1 95.5 292 LYS B N 1
ATOM 7365 C CA . LYS B 1 292 ? -27.703 -9.945 -8.336 1 95.5 292 LYS B CA 1
ATOM 7366 C C . LYS B 1 292 ? -26.344 -10.617 -8.578 1 95.5 292 LYS B C 1
ATOM 7368 O O . LYS B 1 292 ? -25.594 -10.859 -7.633 1 95.5 292 LYS B O 1
ATOM 7373 N N . ILE B 1 293 ? -26.109 -10.938 -9.82 1 98.12 293 ILE B N 1
ATOM 7374 C CA . ILE B 1 293 ? -24.797 -11.445 -10.203 1 98.12 293 ILE B CA 1
ATOM 7375 C C . ILE B 1 293 ? -23.812 -10.289 -10.383 1 98.12 293 ILE B C 1
ATOM 7377 O O . ILE B 1 293 ? -23.734 -9.703 -11.469 1 98.12 293 ILE B O 1
ATOM 7381 N N . ALA B 1 294 ? -23.062 -10.016 -9.398 1 97.81 294 ALA B N 1
ATOM 7382 C CA . ALA B 1 294 ? -22.203 -8.836 -9.422 1 97.81 294 ALA B CA 1
ATOM 7383 C C . ALA B 1 294 ? -20.984 -9.055 -10.32 1 97.81 294 ALA B C 1
ATOM 7385 O O . ALA B 1 294 ? -20.672 -8.203 -11.156 1 97.81 294 ALA B O 1
ATOM 7386 N N . CYS B 1 295 ? -20.312 -10.195 -10.078 1 98.75 295 CYS B N 1
ATOM 7387 C CA . CYS B 1 295 ? -19.031 -10.375 -10.75 1 98.75 295 CYS B CA 1
ATOM 7388 C C . CYS B 1 295 ? -18.734 -11.859 -10.953 1 98.75 295 CYS B C 1
ATOM 7390 O O . CYS B 1 295 ? -19.047 -12.68 -10.086 1 98.75 295 CYS B O 1
ATOM 7392 N N . ILE B 1 296 ? -18.266 -12.203 -12.047 1 98.94 296 ILE B N 1
ATOM 7393 C CA . ILE B 1 296 ? -17.625 -13.484 -12.336 1 98.94 296 ILE B CA 1
ATOM 7394 C C . ILE B 1 296 ? -16.109 -13.297 -12.422 1 98.94 296 ILE B C 1
ATOM 7396 O O . ILE B 1 296 ? -15.625 -12.609 -13.32 1 98.94 296 ILE B O 1
ATOM 7400 N N . ILE B 1 297 ? -15.383 -13.891 -11.508 1 98.88 297 ILE B N 1
ATOM 7401 C CA . ILE B 1 297 ? -13.93 -13.758 -11.461 1 98.88 297 ILE B CA 1
ATOM 7402 C C . ILE B 1 297 ? -13.273 -14.969 -12.125 1 98.88 297 ILE B C 1
ATOM 7404 O O . ILE B 1 297 ? -13.352 -16.078 -11.602 1 98.88 297 ILE B O 1
ATOM 7408 N N . ALA B 1 298 ? -12.664 -14.742 -13.227 1 98.81 298 ALA B N 1
ATOM 7409 C CA . ALA B 1 298 ? -11.891 -15.773 -13.914 1 98.81 298 ALA B CA 1
ATOM 7410 C C . ALA B 1 298 ? -10.461 -15.836 -13.375 1 98.81 298 ALA B C 1
ATOM 7412 O O . ALA B 1 298 ? -9.812 -14.805 -13.211 1 98.81 298 ALA B O 1
ATOM 7413 N N . THR B 1 299 ? -10.031 -17.031 -13.07 1 98.25 299 THR B N 1
ATOM 7414 C CA . THR B 1 299 ? -8.656 -17.234 -12.625 1 98.25 299 THR B CA 1
ATOM 7415 C C . THR B 1 299 ? -7.734 -17.484 -13.82 1 98.25 299 THR B C 1
ATOM 7417 O O . THR B 1 299 ? -7.871 -18.5 -14.516 1 98.25 299 THR B O 1
ATOM 7420 N N . CYS B 1 300 ? -6.848 -16.594 -14.047 1 98.25 300 CYS B N 1
ATOM 7421 C CA . CYS B 1 300 ? -5.949 -16.703 -15.195 1 98.25 300 CYS B CA 1
ATOM 7422 C C . CYS B 1 300 ? -4.508 -16.891 -14.734 1 98.25 300 CYS B C 1
ATOM 7424 O O . CYS B 1 300 ? -3.637 -16.078 -15.055 1 98.25 300 CYS B O 1
ATOM 7426 N N . GLY B 1 301 ? -4.262 -18.047 -14.219 1 97.44 301 GLY B N 1
ATOM 7427 C CA . GLY B 1 301 ? -3.002 -18.406 -13.586 1 97.44 301 GLY B CA 1
ATOM 7428 C C . GLY B 1 301 ? -3.098 -18.5 -12.078 1 97.44 301 GLY B C 1
ATOM 7429 O O . GLY B 1 301 ? -2.695 -17.578 -11.367 1 97.44 301 GLY B O 1
ATOM 7430 N N . SER B 1 302 ? -3.658 -19.609 -11.57 1 94.88 302 SER B N 1
ATOM 7431 C CA . SER B 1 302 ? -3.787 -19.797 -10.133 1 94.88 302 SER B CA 1
ATOM 7432 C C . SER B 1 302 ? -2.426 -19.984 -9.477 1 94.88 302 SER B C 1
ATOM 7434 O O . SER B 1 302 ? -1.466 -20.406 -10.133 1 94.88 302 SER B O 1
ATOM 7436 N N . THR B 1 303 ? -2.309 -19.75 -8.203 1 91.94 303 THR B N 1
ATOM 7437 C CA . THR B 1 303 ? -1.06 -19.75 -7.449 1 91.94 303 THR B CA 1
ATOM 7438 C C . THR B 1 303 ? -0.469 -21.156 -7.387 1 91.94 303 THR B C 1
ATOM 7440 O O . THR B 1 303 ? 0.738 -21.344 -7.555 1 91.94 303 THR B O 1
ATOM 7443 N N . ASP B 1 304 ? -1.283 -22.125 -7.156 1 93.81 304 ASP B N 1
ATOM 7444 C CA . ASP B 1 304 ? -0.752 -23.469 -6.941 1 93.81 304 ASP B CA 1
ATOM 7445 C C . ASP B 1 304 ? -0.594 -24.219 -8.266 1 93.81 304 ASP B C 1
ATOM 7447 O O . ASP B 1 304 ? 0.497 -24.25 -8.836 1 93.81 304 ASP B O 1
ATOM 7451 N N . PRO B 1 305 ? -1.684 -24.625 -8.922 1 95.38 305 PRO B N 1
ATOM 7452 C CA . PRO B 1 305 ? -1.416 -25.438 -10.109 1 95.38 305 PRO B CA 1
ATOM 7453 C C . PRO B 1 305 ? -1.206 -24.594 -11.367 1 95.38 305 PRO B C 1
ATOM 7455 O O . PRO B 1 305 ? -0.773 -25.109 -12.398 1 95.38 305 PRO B O 1
ATOM 7458 N N . PHE B 1 306 ? -1.513 -23.312 -11.383 1 97.44 306 PHE B N 1
ATOM 7459 C CA . PHE B 1 306 ? -1.455 -22.422 -12.531 1 97.44 306 PHE B CA 1
ATOM 7460 C C . PHE B 1 306 ? -2.592 -22.719 -13.508 1 97.44 306 PHE B C 1
ATOM 7462 O O . PHE B 1 306 ? -2.391 -22.734 -14.719 1 97.44 306 PHE B O 1
ATOM 7469 N N . GLY B 1 307 ? -3.721 -23.016 -12.961 1 96.5 307 GLY B N 1
ATOM 7470 C CA . GLY B 1 307 ? -4.902 -23.172 -13.797 1 96.5 307 GLY B CA 1
ATOM 7471 C C . GLY B 1 307 ? -5.316 -21.891 -14.484 1 96.5 307 GLY B C 1
ATOM 7472 O O . GLY B 1 307 ? -5.238 -20.812 -13.891 1 96.5 307 GLY B O 1
ATOM 7473 N N . VAL B 1 308 ? -5.703 -22 -15.758 1 98.19 308 VAL B N 1
ATOM 7474 C CA . VAL B 1 308 ? -6.156 -20.859 -16.531 1 98.19 308 VAL B CA 1
ATOM 7475 C C . VAL B 1 308 ? -7.582 -21.094 -17.016 1 98.19 308 VAL B C 1
ATOM 7477 O O . VAL B 1 308 ? -7.84 -22.016 -17.797 1 98.19 308 VAL B O 1
ATOM 7480 N N . ASP B 1 309 ? -8.492 -20.266 -16.625 1 98.56 309 ASP B N 1
ATOM 7481 C CA . ASP B 1 309 ? -9.891 -20.375 -17.016 1 98.56 309 ASP B CA 1
ATOM 7482 C C . ASP B 1 309 ? -10.086 -19.969 -18.469 1 98.56 309 ASP B C 1
ATOM 7484 O O . ASP B 1 309 ? -9.273 -19.219 -19.031 1 98.56 309 ASP B O 1
ATOM 7488 N N . ASP B 1 310 ? -11.117 -20.531 -19.062 1 98.31 310 ASP B N 1
ATOM 7489 C CA . ASP B 1 310 ? -11.516 -20.188 -20.422 1 98.31 310 ASP B CA 1
ATOM 7490 C C . ASP B 1 310 ? -12.344 -18.906 -20.438 1 98.31 310 ASP B C 1
ATOM 7492 O O . ASP B 1 310 ? -13.57 -18.953 -20.438 1 98.31 310 ASP B O 1
ATOM 7496 N N . VAL B 1 311 ? -11.703 -17.781 -20.562 1 98.69 311 VAL B N 1
ATOM 7497 C CA . VAL B 1 311 ? -12.336 -16.469 -20.453 1 98.69 311 VAL B CA 1
ATOM 7498 C C . VAL B 1 311 ? -13.367 -16.297 -21.562 1 98.69 311 VAL B C 1
ATOM 7500 O O . VAL B 1 311 ? -14.438 -15.727 -21.344 1 98.69 311 VAL B O 1
ATOM 7503 N N . GLN B 1 312 ? -13.078 -16.766 -22.75 1 98.56 312 GLN B N 1
ATOM 7504 C CA . GLN B 1 312 ? -14.008 -16.656 -23.875 1 98.56 312 GLN B CA 1
ATOM 7505 C C . GLN B 1 312 ? -15.336 -17.328 -23.531 1 98.56 312 GLN B C 1
ATOM 7507 O O . GLN B 1 312 ? -16.406 -16.734 -23.719 1 98.56 312 GLN B O 1
ATOM 7512 N N . SER B 1 313 ? -15.258 -18.516 -23.047 1 98.5 313 SER B N 1
ATOM 7513 C CA . SER B 1 313 ? -16.469 -19.25 -22.688 1 98.5 313 SER B CA 1
ATOM 7514 C C . SER B 1 313 ? -17.203 -18.578 -21.531 1 98.5 313 SER B C 1
ATOM 7516 O O . SER B 1 313 ? -18.438 -18.547 -21.516 1 98.5 313 SER B O 1
ATOM 7518 N N . ILE B 1 314 ? -16.5 -18.047 -20.578 1 98.81 314 ILE B N 1
ATOM 7519 C CA . ILE B 1 314 ? -17.094 -17.391 -19.422 1 98.81 314 ILE B CA 1
ATOM 7520 C C . ILE B 1 314 ? -17.891 -16.172 -19.875 1 98.81 314 ILE B C 1
ATOM 7522 O O . ILE B 1 314 ? -19.016 -15.961 -19.438 1 98.81 314 ILE B O 1
ATOM 7526 N N . VAL B 1 315 ? -17.328 -15.352 -20.766 1 98.81 315 VAL B N 1
ATOM 7527 C CA . VAL B 1 315 ? -18 -14.164 -21.281 1 98.81 315 VAL B CA 1
ATOM 7528 C C . VAL B 1 315 ? -19.234 -14.57 -22.078 1 98.81 315 VAL B C 1
ATOM 7530 O O . VAL B 1 315 ? -20.281 -13.93 -21.984 1 98.81 315 VAL B O 1
ATOM 7533 N N . GLN B 1 316 ? -19.109 -15.648 -22.891 1 98.75 316 GLN B N 1
ATOM 7534 C CA . GLN B 1 316 ? -20.25 -16.156 -23.672 1 98.75 316 GLN B CA 1
ATOM 7535 C C . GLN B 1 316 ? -21.391 -16.594 -22.75 1 98.75 316 GLN B C 1
ATOM 7537 O O . GLN B 1 316 ? -22.547 -16.312 -23.031 1 98.75 316 GLN B O 1
ATOM 7542 N N . ILE B 1 317 ? -21.031 -17.328 -21.719 1 98.81 317 ILE B N 1
ATOM 7543 C CA . ILE B 1 317 ? -22.031 -17.797 -20.766 1 98.81 317 ILE B CA 1
ATOM 7544 C C . ILE B 1 317 ? -22.688 -16.609 -20.078 1 98.81 317 ILE B C 1
ATOM 7546 O O . ILE B 1 317 ? -23.906 -16.578 -19.906 1 98.81 317 ILE B O 1
ATOM 7550 N N . ARG B 1 318 ? -21.875 -15.617 -19.641 1 98.75 318 ARG B N 1
ATOM 7551 C CA . ARG B 1 318 ? -22.406 -14.398 -19.031 1 98.75 318 ARG B CA 1
ATOM 7552 C C . ARG B 1 318 ? -23.406 -13.719 -19.953 1 98.75 318 ARG B C 1
ATOM 7554 O O . ARG B 1 318 ? -24.5 -13.336 -19.516 1 98.75 318 ARG B O 1
ATOM 7561 N N . ASP B 1 319 ? -23.094 -13.578 -21.25 1 98.69 319 ASP B N 1
ATOM 7562 C CA . ASP B 1 319 ? -23.984 -12.93 -22.219 1 98.69 319 ASP B CA 1
ATOM 7563 C C . ASP B 1 319 ? -25.266 -13.742 -22.422 1 98.69 319 ASP B C 1
ATOM 7565 O O . ASP B 1 319 ? -26.344 -13.172 -22.562 1 98.69 319 ASP B O 1
ATOM 7569 N N . LYS B 1 320 ? -25.078 -15.023 -22.453 1 98.62 320 LYS B N 1
ATOM 7570 C CA . LYS B 1 320 ? -26.234 -15.906 -22.578 1 98.62 320 LYS B CA 1
ATOM 7571 C C . LYS B 1 320 ? -27.203 -15.719 -21.422 1 98.62 320 LYS B C 1
ATOM 7573 O O . LYS B 1 320 ? -28.406 -15.648 -21.609 1 98.62 320 LYS B O 1
ATOM 7578 N N . ILE B 1 321 ? -26.719 -15.68 -20.188 1 98.5 321 ILE B N 1
ATOM 7579 C CA . ILE B 1 321 ? -27.531 -15.5 -18.984 1 98.5 321 ILE B CA 1
ATOM 7580 C C . ILE B 1 321 ? -28.266 -14.172 -19.062 1 98.5 321 ILE B C 1
ATOM 7582 O O . ILE B 1 321 ? -29.438 -14.086 -18.688 1 98.5 321 ILE B O 1
ATOM 7586 N N . VAL B 1 322 ? -27.625 -13.102 -19.531 1 98.5 322 VAL B N 1
ATOM 7587 C CA . VAL B 1 322 ? -28.219 -11.781 -19.656 1 98.5 322 VAL B CA 1
ATOM 7588 C C . VAL B 1 322 ? -29.422 -11.844 -20.609 1 98.5 322 VAL B C 1
ATOM 7590 O O . VAL B 1 322 ? -30.469 -11.281 -20.328 1 98.5 322 VAL B O 1
ATOM 7593 N N . GLN B 1 323 ? -29.266 -12.539 -21.672 1 98.38 323 GLN B N 1
ATOM 7594 C CA . GLN B 1 323 ? -30.312 -12.656 -22.688 1 98.38 323 GLN B CA 1
ATOM 7595 C C . GLN B 1 323 ? -31.453 -13.531 -22.188 1 98.38 323 GLN B C 1
ATOM 7597 O O . GLN B 1 323 ? -32.625 -13.141 -22.266 1 98.38 323 GLN B O 1
ATOM 7602 N N . GLU B 1 324 ? -31.094 -14.68 -21.672 1 98.31 324 GLU B N 1
ATOM 7603 C CA . GLU B 1 324 ? -32.094 -15.672 -21.281 1 98.31 324 GLU B CA 1
ATOM 7604 C C . GLU B 1 324 ? -32.969 -15.156 -20.141 1 98.31 324 GLU B C 1
ATOM 7606 O O . GLU B 1 324 ? -34.156 -15.453 -20.078 1 98.31 324 GLU B O 1
ATOM 7611 N N . TYR B 1 325 ? -32.375 -14.414 -19.266 1 97.69 325 TYR B N 1
ATOM 7612 C CA . TYR B 1 325 ? -33.125 -13.977 -18.078 1 97.69 325 TYR B CA 1
ATOM 7613 C C . TYR B 1 325 ? -33.469 -12.492 -18.156 1 97.69 325 TYR B C 1
ATOM 7615 O O . TYR B 1 325 ? -34 -11.914 -17.219 1 97.69 325 TYR B O 1
ATOM 7623 N N . GLN B 1 326 ? -33.094 -11.852 -19.266 1 97.25 326 GLN B N 1
ATOM 7624 C CA . GLN B 1 326 ? -33.406 -10.445 -19.547 1 97.25 326 GLN B CA 1
ATOM 7625 C C . GLN B 1 326 ? -32.938 -9.555 -18.391 1 97.25 326 GLN B C 1
ATOM 7627 O O . GLN B 1 326 ? -33.719 -8.758 -17.875 1 97.25 326 GLN B O 1
ATOM 7632 N N . LEU B 1 327 ? -31.719 -9.766 -18 1 97 327 LEU B N 1
ATOM 7633 C CA . LEU B 1 327 ? -31.156 -8.93 -16.953 1 97 327 LEU B CA 1
ATOM 7634 C C . LEU B 1 327 ? -31.062 -7.477 -17.406 1 97 327 LEU B C 1
ATOM 7636 O O . LEU B 1 327 ? -30.75 -7.203 -18.562 1 97 327 LEU B O 1
ATOM 7640 N N . ASP B 1 328 ? -31.234 -6.496 -16.547 1 95.81 328 ASP B N 1
ATOM 7641 C CA . ASP B 1 328 ? -31.203 -5.078 -16.891 1 95.81 328 ASP B CA 1
ATOM 7642 C C . ASP B 1 328 ? -29.797 -4.516 -16.797 1 95.81 328 ASP B C 1
ATOM 7644 O O . ASP B 1 328 ? -29.594 -3.303 -16.906 1 95.81 328 ASP B O 1
ATOM 7648 N N . TYR B 1 329 ? -28.844 -5.305 -16.453 1 96 329 TYR B N 1
ATOM 7649 C CA . TYR B 1 329 ? -27.422 -4.992 -16.422 1 96 329 TYR B CA 1
ATOM 7650 C C . TYR B 1 329 ? -26.594 -6.164 -16.938 1 96 329 TYR B C 1
ATOM 7652 O O . TYR B 1 329 ? -27.125 -7.262 -17.141 1 96 329 TYR B O 1
ATOM 7660 N N . LYS B 1 330 ? -25.438 -5.922 -17.172 1 97.81 330 LYS B N 1
ATOM 7661 C CA . LYS B 1 330 ? -24.5 -6.969 -17.594 1 97.81 330 LYS B CA 1
ATOM 7662 C C . LYS B 1 330 ? -23.547 -7.328 -16.469 1 97.81 330 LYS B C 1
ATOM 7664 O O . LYS B 1 330 ? -22.734 -6.496 -16.031 1 97.81 330 LYS B O 1
ATOM 7669 N N . PRO B 1 331 ? -23.578 -8.609 -15.914 1 98.56 331 PRO B N 1
ATOM 7670 C CA . PRO B 1 331 ? -22.609 -9 -14.891 1 98.56 331 PRO B CA 1
ATOM 7671 C C . PRO B 1 331 ? -21.156 -8.742 -15.305 1 98.56 331 PRO B C 1
ATOM 7673 O O . PRO B 1 331 ? -20.812 -8.969 -16.469 1 98.56 331 PRO B O 1
ATOM 7676 N N . PHE B 1 332 ? -20.391 -8.242 -14.375 1 98.81 332 PHE B N 1
ATOM 7677 C CA . PHE B 1 332 ? -19 -7.859 -14.617 1 98.81 332 PHE B CA 1
ATOM 7678 C C . PHE B 1 332 ? -18.109 -9.094 -14.711 1 98.81 332 PHE B C 1
ATOM 7680 O O . PHE B 1 332 ? -18.234 -10.016 -13.906 1 98.81 332 PHE B O 1
ATOM 7687 N N . VAL B 1 333 ? -17.266 -9.195 -15.695 1 98.94 333 VAL B N 1
ATOM 7688 C CA . VAL B 1 333 ? -16.25 -10.25 -15.773 1 98.94 333 VAL B CA 1
ATOM 7689 C C . VAL B 1 333 ? -14.875 -9.68 -15.461 1 98.94 333 VAL B C 1
ATOM 7691 O O . VAL B 1 333 ? -14.375 -8.82 -16.188 1 98.94 333 VAL B O 1
ATOM 7694 N N . TYR B 1 334 ? -14.305 -10.078 -14.391 1 98.88 334 TYR B N 1
ATOM 7695 C CA . TYR B 1 334 ? -12.953 -9.703 -13.977 1 98.88 334 TYR B CA 1
ATOM 7696 C C . TYR B 1 334 ? -11.992 -10.875 -14.109 1 98.88 334 TYR B C 1
ATOM 7698 O O . TYR B 1 334 ? -12.289 -11.984 -13.664 1 98.88 334 TYR B O 1
ATOM 7706 N N . CYS B 1 335 ? -10.859 -10.648 -14.719 1 98.88 335 CYS B N 1
ATOM 7707 C CA . CYS B 1 335 ? -9.828 -11.68 -14.789 1 98.88 335 CYS B CA 1
ATOM 7708 C C . CYS B 1 335 ? -8.734 -11.438 -13.75 1 98.88 335 CYS B C 1
ATOM 7710 O O . CYS B 1 335 ? -8.016 -10.438 -13.828 1 98.88 335 CYS B O 1
ATOM 7712 N N . ASP B 1 336 ? -8.688 -12.344 -12.766 1 98.75 336 ASP B N 1
ATOM 7713 C CA . ASP B 1 336 ? -7.508 -12.383 -11.906 1 98.75 336 ASP B CA 1
ATOM 7714 C C . ASP B 1 336 ? -6.309 -12.977 -12.648 1 98.75 336 ASP B C 1
ATOM 7716 O O . ASP B 1 336 ? -6.02 -14.164 -12.516 1 98.75 336 ASP B O 1
ATOM 7720 N N . SER B 1 337 ? -5.594 -12.109 -13.359 1 98.69 337 SER B N 1
ATOM 7721 C CA . SER B 1 337 ? -4.457 -12.523 -14.18 1 98.69 337 SER B CA 1
ATOM 7722 C C . SER B 1 337 ? -3.141 -12.062 -13.562 1 98.69 337 SER B C 1
ATOM 7724 O O . SER B 1 337 ? -2.154 -11.867 -14.273 1 98.69 337 SER B O 1
ATOM 7726 N N . VAL B 1 338 ? -3.123 -11.906 -12.242 1 98.19 338 VAL B N 1
ATOM 7727 C CA . VAL B 1 338 ? -1.964 -11.328 -11.578 1 98.19 338 VAL B CA 1
ATOM 7728 C C . VAL B 1 338 ? -0.734 -12.195 -11.82 1 98.19 338 VAL B C 1
ATOM 7730 O O . VAL B 1 338 ? 0.399 -11.719 -11.75 1 98.19 338 VAL B O 1
ATOM 7733 N N . ILE B 1 339 ? -0.894 -13.477 -12.172 1 98.19 339 ILE B N 1
ATOM 7734 C CA . ILE B 1 339 ? 0.232 -14.367 -12.43 1 98.19 339 ILE B CA 1
ATOM 7735 C C . ILE B 1 339 ? 0.345 -14.633 -13.93 1 98.19 339 ILE B C 1
ATOM 7737 O O . ILE B 1 339 ? 1.446 -14.648 -14.484 1 98.19 339 ILE B O 1
ATOM 7741 N N . GLY B 1 340 ? -0.72 -14.75 -14.664 1 98.62 340 GLY B N 1
ATOM 7742 C CA . GLY B 1 340 ? -0.706 -15.25 -16.031 1 98.62 340 GLY B CA 1
ATOM 7743 C C . GLY B 1 340 ? -0.505 -14.164 -17.062 1 98.62 340 GLY B C 1
ATOM 7744 O O . GLY B 1 340 ? -0.197 -14.445 -18.219 1 98.62 340 GLY B O 1
ATOM 7745 N N . TRP B 1 341 ? -0.556 -12.875 -16.734 1 98.75 341 TRP B N 1
ATOM 7746 C CA . TRP B 1 341 ? -0.66 -11.766 -17.688 1 98.75 341 TRP B CA 1
ATOM 7747 C C . TRP B 1 341 ? 0.585 -11.68 -18.562 1 98.75 341 TRP B C 1
ATOM 7749 O O . TRP B 1 341 ? 0.511 -11.25 -19.703 1 98.75 341 TRP B O 1
ATOM 7759 N N . PRO B 1 342 ? 1.833 -12.094 -18.125 1 98.75 342 PRO B N 1
ATOM 7760 C CA . PRO B 1 342 ? 3.004 -11.891 -18.984 1 98.75 342 PRO B CA 1
ATOM 7761 C C . PRO B 1 342 ? 2.951 -12.727 -20.266 1 98.75 342 PRO B C 1
ATOM 7763 O O . PRO B 1 342 ? 3.623 -12.398 -21.25 1 98.75 342 PRO B O 1
ATOM 7766 N N . TRP B 1 343 ? 2.188 -13.828 -20.281 1 98.81 343 TRP B N 1
ATOM 7767 C CA . TRP B 1 343 ? 2.064 -14.641 -21.484 1 98.81 343 TRP B CA 1
ATOM 7768 C C . TRP B 1 343 ? 1.467 -13.82 -22.641 1 98.81 343 TRP B C 1
ATOM 7770 O O . TRP B 1 343 ? 1.575 -14.203 -23.797 1 98.81 343 TRP B O 1
ATOM 7780 N N . LEU B 1 344 ? 0.858 -12.633 -22.297 1 98.88 344 LEU B N 1
ATOM 7781 C CA . LEU B 1 344 ? 0.3 -11.742 -23.312 1 98.88 344 LEU B CA 1
ATOM 7782 C C . LEU B 1 344 ? 1.393 -11.227 -24.234 1 98.88 344 LEU B C 1
ATOM 7784 O O . LEU B 1 344 ? 1.11 -10.805 -25.359 1 98.88 344 LEU B O 1
ATOM 7788 N N . PHE B 1 345 ? 2.633 -11.234 -23.828 1 98.88 345 PHE B N 1
ATOM 7789 C CA . PHE B 1 345 ? 3.725 -10.742 -24.656 1 98.88 345 PHE B CA 1
ATOM 7790 C C . PHE B 1 345 ? 3.877 -11.594 -25.922 1 98.88 345 PHE B C 1
ATOM 7792 O O . PHE B 1 345 ? 4.453 -11.148 -26.906 1 98.88 345 PHE B O 1
ATOM 7799 N N . PHE B 1 346 ? 3.395 -12.758 -25.906 1 98.75 346 PHE B N 1
ATOM 7800 C CA . PHE B 1 346 ? 3.5 -13.648 -27.047 1 98.75 346 PHE B CA 1
ATOM 7801 C C . PHE B 1 346 ? 2.459 -13.289 -28.109 1 98.75 346 PHE B C 1
ATOM 7803 O O . PHE B 1 346 ? 2.424 -13.898 -29.188 1 98.75 346 PHE B O 1
ATOM 7810 N N . ARG B 1 347 ? 1.604 -12.328 -27.781 1 97.81 347 ARG B N 1
ATOM 7811 C CA . ARG B 1 347 ? 0.76 -11.742 -28.828 1 97.81 347 ARG B CA 1
ATOM 7812 C C . ARG B 1 347 ? 1.597 -11.242 -30 1 97.81 347 ARG B C 1
ATOM 7814 O O . ARG B 1 347 ? 1.132 -11.227 -31.141 1 97.81 347 ARG B O 1
ATOM 7821 N N . TYR B 1 348 ? 2.779 -10.93 -29.719 1 97.5 348 TYR B N 1
ATOM 7822 C CA . TYR B 1 348 ? 3.68 -10.359 -30.703 1 97.5 348 TYR B CA 1
ATOM 7823 C C . TYR B 1 348 ? 4.695 -11.391 -31.188 1 97.5 348 TYR B C 1
ATOM 7825 O O . TYR B 1 348 ? 5.723 -11.031 -31.766 1 97.5 348 TYR B O 1
ATOM 7833 N N . TYR B 1 349 ? 4.445 -12.641 -30.969 1 98.5 349 TYR B N 1
ATOM 7834 C CA . TYR B 1 349 ? 5.426 -13.672 -31.297 1 98.5 349 TYR B CA 1
ATOM 7835 C C . TYR B 1 349 ? 4.984 -14.484 -32.5 1 98.5 349 TYR B C 1
ATOM 7837 O O . TYR B 1 349 ? 3.818 -14.875 -32.625 1 98.5 349 TYR B O 1
ATOM 7845 N N . ASP B 1 350 ? 5.855 -14.719 -33.5 1 98.38 350 ASP B N 1
ATOM 7846 C CA . ASP B 1 350 ? 5.625 -15.609 -34.625 1 98.38 350 ASP B CA 1
ATOM 7847 C C . ASP B 1 350 ? 5.949 -17.062 -34.25 1 98.38 350 ASP B C 1
ATOM 7849 O O . ASP B 1 350 ? 7.086 -17.5 -34.406 1 98.38 350 ASP B O 1
ATOM 7853 N N . PHE B 1 351 ? 4.938 -17.797 -33.906 1 98.19 351 PHE B N 1
ATOM 7854 C CA . PHE B 1 351 ? 5.113 -19.156 -33.406 1 98.19 351 PHE B CA 1
ATOM 7855 C C . PHE B 1 351 ? 5.656 -20.078 -34.5 1 98.19 351 PHE B C 1
ATOM 7857 O O . PHE B 1 351 ? 6.289 -21.094 -34.188 1 98.19 351 PHE B O 1
ATOM 7864 N N . GLU B 1 352 ? 5.406 -19.734 -35.719 1 97.75 352 GLU B N 1
ATOM 7865 C CA . GLU B 1 352 ? 5.879 -20.547 -36.812 1 97.75 352 GLU B CA 1
ATOM 7866 C C . GLU B 1 352 ? 7.359 -20.297 -37.094 1 97.75 352 GLU B C 1
ATOM 7868 O O . GLU B 1 352 ? 8.148 -21.234 -37.188 1 97.75 352 GLU B O 1
ATOM 7873 N N . LYS B 1 353 ? 7.762 -19.016 -37.156 1 98.12 353 LYS B N 1
ATOM 7874 C CA . LYS B 1 353 ? 9.148 -18.656 -37.438 1 98.12 353 LYS B CA 1
ATOM 7875 C C . LYS B 1 353 ? 10.039 -18.859 -36.219 1 98.12 353 LYS B C 1
ATOM 7877 O O . LYS B 1 353 ? 11.242 -19.094 -36.344 1 98.12 353 LYS B O 1
ATOM 7882 N N . ASN B 1 354 ? 9.484 -18.734 -35.031 1 98.5 354 ASN B N 1
ATOM 7883 C CA . ASN B 1 354 ? 10.18 -18.938 -33.781 1 98.5 354 ASN B CA 1
ATOM 7884 C C . ASN B 1 354 ? 11.492 -18.156 -33.719 1 98.5 354 ASN B C 1
ATOM 7886 O O . ASN B 1 354 ? 12.555 -18.75 -33.5 1 98.5 354 ASN B O 1
ATOM 7890 N N . PRO B 1 355 ? 11.398 -16.844 -33.781 1 98.12 355 PRO B N 1
ATOM 7891 C CA . PRO B 1 355 ? 12.602 -16.016 -33.938 1 98.12 355 PRO B CA 1
ATOM 7892 C C . PRO B 1 355 ? 13.547 -16.125 -32.75 1 98.12 355 PRO B C 1
ATOM 7894 O O . PRO B 1 355 ? 14.758 -15.93 -32.875 1 98.12 355 PRO B O 1
ATOM 7897 N N . LEU B 1 356 ? 13.07 -16.5 -31.547 1 98.5 356 LEU B N 1
ATOM 7898 C CA . LEU B 1 356 ? 13.898 -16.578 -30.344 1 98.5 356 LEU B CA 1
ATOM 7899 C C . LEU B 1 356 ? 14.469 -17.984 -30.172 1 98.5 356 LEU B C 1
ATOM 7901 O O . LEU B 1 356 ? 15.172 -18.25 -29.203 1 98.5 356 LEU B O 1
ATOM 7905 N N . GLN B 1 357 ? 14.156 -18.891 -31.125 1 98.5 357 GLN B N 1
ATOM 7906 C CA . GLN B 1 357 ? 14.711 -20.234 -31.172 1 98.5 357 GLN B CA 1
ATOM 7907 C C . GLN B 1 357 ? 14.359 -21.016 -29.906 1 98.5 357 GLN B C 1
ATOM 7909 O O . GLN B 1 357 ? 15.227 -21.625 -29.281 1 98.5 357 GLN B O 1
ATOM 7914 N N . ILE B 1 358 ? 13.109 -20.969 -29.562 1 98.56 358 ILE B N 1
ATOM 7915 C CA . ILE B 1 358 ? 12.602 -21.688 -28.406 1 98.56 358 ILE B CA 1
ATOM 7916 C C . ILE B 1 358 ? 12.375 -23.156 -28.766 1 98.56 358 ILE B C 1
ATOM 7918 O O . ILE B 1 358 ? 11.961 -23.469 -29.875 1 98.56 358 ILE B O 1
ATOM 7922 N N . ASP B 1 359 ? 12.719 -23.984 -27.75 1 97.25 359 ASP B N 1
ATOM 7923 C CA . ASP B 1 359 ? 12.531 -25.422 -27.938 1 97.25 359 ASP B CA 1
ATOM 7924 C C . ASP B 1 359 ? 11.117 -25.734 -28.438 1 97.25 359 ASP B C 1
ATOM 7926 O O . ASP B 1 359 ? 10.133 -25.344 -27.797 1 97.25 359 ASP B O 1
ATOM 7930 N N . THR B 1 360 ? 10.992 -26.5 -29.484 1 97.19 360 THR B N 1
ATOM 7931 C CA . THR B 1 360 ? 9.695 -26.688 -30.125 1 97.19 360 THR B CA 1
ATOM 7932 C C . THR B 1 360 ? 9.062 -28 -29.672 1 97.19 360 THR B C 1
ATOM 7934 O O . THR B 1 360 ? 7.91 -28.281 -30.016 1 97.19 360 THR B O 1
ATOM 7937 N N . GLN B 1 361 ? 9.789 -28.781 -28.969 1 96.12 361 GLN B N 1
ATOM 7938 C CA . GLN B 1 361 ? 9.258 -30.078 -28.547 1 96.12 361 GLN B CA 1
ATOM 7939 C C . GLN B 1 361 ? 8.352 -29.922 -27.344 1 96.12 361 GLN B C 1
ATOM 7941 O O . GLN B 1 361 ? 7.281 -30.531 -27.281 1 96.12 361 GLN B O 1
ATOM 7946 N N . TYR B 1 362 ? 8.781 -29.078 -26.406 1 96.69 362 TYR B N 1
ATOM 7947 C CA . TYR B 1 362 ? 7.988 -28.969 -25.188 1 96.69 362 TYR B CA 1
ATOM 7948 C C . TYR B 1 362 ? 7.734 -27.5 -24.828 1 96.69 362 TYR B C 1
ATOM 7950 O O . TYR B 1 362 ? 6.59 -27.109 -24.594 1 96.69 362 TYR B O 1
ATOM 7958 N N . VAL B 1 363 ? 8.75 -26.703 -24.797 1 98 363 VAL B N 1
ATOM 7959 C CA . VAL B 1 363 ? 8.688 -25.375 -24.203 1 98 363 VAL B CA 1
ATOM 7960 C C . VAL B 1 363 ? 7.734 -24.484 -25 1 98 363 VAL B C 1
ATOM 7962 O O . VAL B 1 363 ? 6.805 -23.906 -24.438 1 98 363 VAL B O 1
ATOM 7965 N N . LEU B 1 364 ? 7.941 -24.344 -26.312 1 98.56 364 LEU B N 1
ATOM 7966 C CA . LEU B 1 364 ? 7.117 -23.469 -27.125 1 98.56 364 LEU B CA 1
ATOM 7967 C C . LEU B 1 364 ? 5.664 -23.938 -27.141 1 98.56 364 LEU B C 1
ATOM 7969 O O . LEU B 1 364 ? 4.75 -23.109 -27.016 1 98.56 364 LEU B O 1
ATOM 7973 N N . PRO B 1 365 ? 5.414 -25.297 -27.281 1 98 365 PRO B N 1
ATOM 7974 C CA . PRO B 1 365 ? 4.027 -25.75 -27.203 1 98 365 PRO B CA 1
ATOM 7975 C C . PRO B 1 365 ? 3.383 -25.438 -25.859 1 98 365 PRO B C 1
ATOM 7977 O O . PRO B 1 365 ? 2.199 -25.094 -25.797 1 98 365 PRO B O 1
ATOM 7980 N N . ALA B 1 366 ? 4.121 -25.578 -24.781 1 98.19 366 ALA B N 1
ATOM 7981 C CA . ALA B 1 366 ? 3.607 -25.266 -23.453 1 98.19 366 ALA B CA 1
ATOM 7982 C C . ALA B 1 366 ? 3.215 -23.797 -23.344 1 98.19 366 ALA B C 1
ATOM 7984 O O . ALA B 1 366 ? 2.146 -23.453 -22.828 1 98.19 366 ALA B O 1
ATOM 7985 N N . ILE B 1 367 ? 4.09 -22.906 -23.828 1 98.62 367 ILE B N 1
ATOM 7986 C CA . ILE B 1 367 ? 3.836 -21.469 -23.812 1 98.62 367 ILE B CA 1
ATOM 7987 C C . ILE B 1 367 ? 2.604 -21.156 -24.656 1 98.62 367 ILE B C 1
ATOM 7989 O O . ILE B 1 367 ? 1.738 -20.391 -24.234 1 98.62 367 ILE B O 1
ATOM 7993 N N . LYS B 1 368 ? 2.518 -21.75 -25.844 1 98.5 368 LYS B N 1
ATOM 7994 C CA . LYS B 1 368 ? 1.404 -21.516 -26.766 1 98.5 368 LYS B CA 1
ATOM 7995 C C . LYS B 1 368 ? 0.081 -21.953 -26.141 1 98.5 368 LYS B C 1
ATOM 7997 O O . LYS B 1 368 ? -0.935 -21.281 -26.281 1 98.5 368 LYS B O 1
ATOM 8002 N N . SER B 1 369 ? 0.105 -23.078 -25.469 1 97.88 369 SER B N 1
ATOM 8003 C CA . SER B 1 369 ? -1.112 -23.594 -24.844 1 97.88 369 SER B CA 1
ATOM 8004 C C . SER B 1 369 ? -1.683 -22.594 -23.844 1 97.88 369 SER B C 1
ATOM 8006 O O . SER B 1 369 ? -2.9 -22.438 -23.734 1 97.88 369 SER B O 1
ATOM 8008 N N . VAL B 1 370 ? -0.844 -21.938 -23.078 1 98.12 370 VAL B N 1
ATOM 8009 C CA . VAL B 1 370 ? -1.279 -20.938 -22.109 1 98.12 370 VAL B CA 1
ATOM 8010 C C . VAL B 1 370 ? -1.755 -19.688 -22.844 1 98.12 370 VAL B C 1
ATOM 8012 O O . VAL B 1 370 ? -2.814 -19.141 -22.516 1 98.12 370 VAL B O 1
ATOM 8015 N N . PHE B 1 371 ? -0.974 -19.234 -23.859 1 98.56 371 PHE B N 1
ATOM 8016 C CA . PHE B 1 371 ? -1.296 -18.016 -24.594 1 98.56 371 PHE B CA 1
ATOM 8017 C C . PHE B 1 371 ? -2.662 -18.141 -25.25 1 98.56 371 PHE B C 1
ATOM 8019 O O . PHE B 1 371 ? -3.416 -17.156 -25.312 1 98.56 371 PHE B O 1
ATOM 8026 N N . GLU B 1 372 ? -2.98 -19.25 -25.766 1 97.5 372 GLU B N 1
ATOM 8027 C CA . GLU B 1 372 ? -4.23 -19.484 -26.484 1 97.5 372 GLU B CA 1
ATOM 8028 C C . GLU B 1 372 ? -5.438 -19.25 -25.578 1 97.5 372 GLU B C 1
ATOM 8030 O O . GLU B 1 372 ? -6.543 -19 -26.062 1 97.5 372 GLU B O 1
ATOM 8035 N N . ARG B 1 373 ? -5.219 -19.328 -24.312 1 97.38 373 ARG B N 1
ATOM 8036 C CA . ARG B 1 373 ? -6.277 -19.016 -23.359 1 97.38 373 ARG B CA 1
ATOM 8037 C C . ARG B 1 373 ? -6.18 -17.562 -22.906 1 97.38 373 ARG B C 1
ATOM 8039 O O . ARG B 1 373 ? -7.18 -16.828 -22.922 1 97.38 373 ARG B O 1
ATOM 8046 N N . ILE B 1 374 ? -4.984 -17.125 -22.625 1 98.25 374 ILE B N 1
ATOM 8047 C CA . ILE B 1 374 ? -4.723 -15.836 -21.984 1 98.25 374 ILE B CA 1
ATOM 8048 C C . ILE B 1 374 ? -5.027 -14.711 -22.969 1 98.25 374 ILE B C 1
ATOM 8050 O O . ILE B 1 374 ? -5.434 -13.617 -22.562 1 98.25 374 ILE B O 1
ATOM 8054 N N . GLN B 1 375 ? -4.918 -14.93 -24.25 1 98.25 375 GLN B N 1
ATOM 8055 C CA . GLN B 1 375 ? -5.125 -13.898 -25.266 1 98.25 375 GLN B CA 1
ATOM 8056 C C . GLN B 1 375 ? -6.547 -13.344 -25.219 1 98.25 375 GLN B C 1
ATOM 8058 O O . GLN B 1 375 ? -6.809 -12.234 -25.688 1 98.25 375 GLN B O 1
ATOM 8063 N N . PHE B 1 376 ? -7.48 -14.062 -24.578 1 98.75 376 PHE B N 1
ATOM 8064 C CA . PHE B 1 376 ? -8.883 -13.672 -24.562 1 98.75 376 PHE B CA 1
ATOM 8065 C C . PHE B 1 376 ? -9.188 -12.797 -23.344 1 98.75 376 PHE B C 1
ATOM 8067 O O . PHE B 1 376 ? -10.328 -12.391 -23.141 1 98.75 376 PHE B O 1
ATOM 8074 N N . LEU B 1 377 ? -8.141 -12.461 -22.594 1 98.75 377 LEU B N 1
ATOM 8075 C CA . LEU B 1 377 ? -8.312 -11.445 -21.562 1 98.75 377 LEU B CA 1
ATOM 8076 C C . LEU B 1 377 ? -8.953 -10.188 -22.125 1 98.75 377 LEU B C 1
ATOM 8078 O O . LEU B 1 377 ? -9.641 -9.453 -21.406 1 98.75 377 LEU B O 1
ATOM 8082 N N . LYS B 1 378 ? -8.781 -9.914 -23.391 1 98.62 378 LYS B N 1
ATOM 8083 C CA . LYS B 1 378 ? -9.281 -8.711 -24.062 1 98.62 378 LYS B CA 1
ATOM 8084 C C . LYS B 1 378 ? -10.805 -8.664 -24.031 1 98.62 378 LYS B C 1
ATOM 8086 O O . LYS B 1 378 ? -11.406 -7.613 -24.266 1 98.62 378 LYS B O 1
ATOM 8091 N N . LEU B 1 379 ? -11.484 -9.82 -23.734 1 98.81 379 LEU B N 1
ATOM 8092 C CA . LEU B 1 379 ? -12.945 -9.875 -23.734 1 98.81 379 LEU B CA 1
ATOM 8093 C C . LEU B 1 379 ? -13.492 -9.484 -22.375 1 98.81 379 LEU B C 1
ATOM 8095 O O . LEU B 1 379 ? -14.688 -9.211 -22.234 1 98.81 379 LEU B O 1
ATOM 8099 N N . ALA B 1 380 ? -12.688 -9.453 -21.328 1 98.81 380 ALA B N 1
ATOM 8100 C CA . ALA B 1 380 ? -13.117 -9.164 -19.969 1 98.81 380 ALA B CA 1
ATOM 8101 C C . ALA B 1 380 ? -13.422 -7.676 -19.781 1 98.81 380 ALA B C 1
ATOM 8103 O O . ALA B 1 380 ? -13.031 -6.855 -20.609 1 98.81 380 ALA B O 1
ATOM 8104 N N . ASP B 1 381 ? -14.164 -7.312 -18.719 1 98.81 381 ASP B N 1
ATOM 8105 C CA . ASP B 1 381 ? -14.43 -5.926 -18.359 1 98.81 381 ASP B CA 1
ATOM 8106 C C . ASP B 1 381 ? -13.242 -5.301 -17.641 1 98.81 381 ASP B C 1
ATOM 8108 O O . ASP B 1 381 ? -13.008 -4.094 -17.75 1 98.81 381 ASP B O 1
ATOM 8112 N N . GLY B 1 382 ? -12.547 -6.07 -16.906 1 98.88 382 GLY B N 1
ATOM 8113 C CA . GLY B 1 382 ? -11.359 -5.648 -16.188 1 98.88 382 GLY B CA 1
ATOM 8114 C C . GLY B 1 382 ? -10.367 -6.777 -15.945 1 98.88 382 GLY B C 1
ATOM 8115 O O . GLY B 1 382 ? -10.742 -7.949 -15.961 1 98.88 382 GLY B O 1
ATOM 8116 N N . ILE B 1 383 ? -9.094 -6.469 -15.75 1 98.88 383 ILE B N 1
ATOM 8117 C CA . ILE B 1 383 ? -8.078 -7.477 -15.469 1 98.88 383 ILE B CA 1
ATOM 8118 C C . ILE B 1 383 ? -7.121 -6.961 -14.398 1 98.88 383 ILE B C 1
ATOM 8120 O O . ILE B 1 383 ? -6.926 -5.754 -14.258 1 98.88 383 ILE B O 1
ATOM 8124 N N .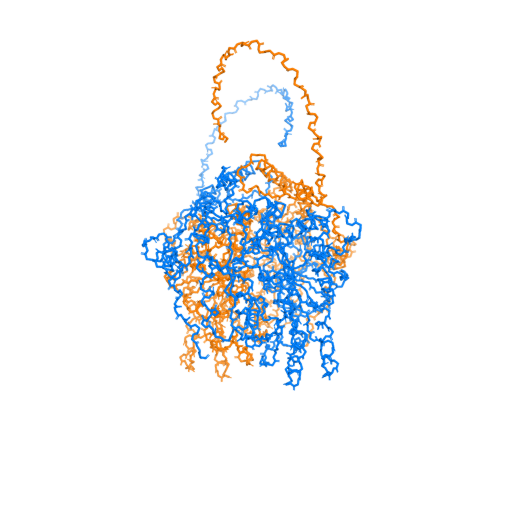 GLY B 1 384 ? -6.555 -7.859 -13.586 1 98.75 384 GLY B N 1
ATOM 8125 C CA . GLY B 1 384 ? -5.535 -7.539 -12.602 1 98.75 384 GLY B CA 1
ATOM 8126 C C . GLY B 1 384 ? -4.137 -7.938 -13.039 1 98.75 384 GLY B C 1
ATOM 8127 O O . GLY B 1 384 ? -3.953 -8.977 -13.672 1 98.75 384 GLY B O 1
ATOM 8128 N N . ILE B 1 385 ? -3.15 -7.109 -12.695 1 98.69 385 ILE B N 1
ATOM 8129 C CA . ILE B 1 385 ? -1.749 -7.316 -13.047 1 98.69 385 ILE B CA 1
ATOM 8130 C C . ILE B 1 385 ? -0.872 -7.121 -11.812 1 98.69 385 ILE B C 1
ATOM 8132 O O . ILE B 1 385 ? -0.986 -6.109 -11.117 1 98.69 385 ILE B O 1
ATOM 8136 N N . ASP B 1 386 ? -0.009 -8.109 -11.523 1 98.31 386 ASP B N 1
ATOM 8137 C CA . ASP B 1 386 ? 1.009 -7.93 -10.492 1 98.31 386 ASP B CA 1
ATOM 8138 C C . ASP B 1 386 ? 2.412 -7.973 -11.094 1 98.31 386 ASP B C 1
ATOM 8140 O O . ASP B 1 386 ? 2.855 -9.016 -11.578 1 98.31 386 ASP B O 1
ATOM 8144 N N . PHE B 1 387 ? 3.117 -6.844 -11 1 98.38 387 PHE B N 1
ATOM 8145 C CA . PHE B 1 387 ? 4.52 -6.828 -11.406 1 98.38 387 PHE B CA 1
ATOM 8146 C C . PHE B 1 387 ? 5.387 -7.539 -10.367 1 98.38 387 PHE B C 1
ATOM 8148 O O . PHE B 1 387 ? 6.445 -8.07 -10.703 1 98.38 387 PHE B O 1
ATOM 8155 N N . HIS B 1 388 ? 4.953 -7.578 -9.094 1 97.69 388 HIS B N 1
ATOM 8156 C CA . HIS B 1 388 ? 5.766 -8.164 -8.039 1 97.69 388 HIS B CA 1
ATOM 8157 C C . HIS B 1 388 ? 5.555 -9.672 -7.949 1 97.69 388 HIS B C 1
ATOM 8159 O O . HIS B 1 388 ? 5.879 -10.289 -6.934 1 97.69 388 HIS B O 1
ATOM 8165 N N . LYS B 1 389 ? 4.934 -10.273 -8.875 1 97.62 389 LYS B N 1
ATOM 8166 C CA . LYS B 1 389 ? 4.875 -11.711 -9.125 1 97.62 389 LYS B CA 1
ATOM 8167 C C . LYS B 1 389 ? 5.566 -12.07 -10.438 1 97.62 389 LYS B C 1
ATOM 8169 O O . LYS B 1 389 ? 6.766 -11.836 -10.594 1 97.62 389 LYS B O 1
ATOM 8174 N N . THR B 1 390 ? 4.863 -12.445 -11.453 1 98.19 390 THR B N 1
ATOM 8175 C CA . THR B 1 390 ? 5.469 -12.891 -12.703 1 98.19 390 THR B CA 1
ATOM 8176 C C . THR B 1 390 ? 5.828 -11.703 -13.586 1 98.19 390 THR B C 1
ATOM 8178 O O . THR B 1 390 ? 6.328 -11.875 -14.695 1 98.19 390 THR B O 1
ATOM 8181 N N . GLY B 1 391 ? 5.613 -10.477 -13.055 1 98.12 391 GLY B N 1
ATOM 8182 C CA . GLY B 1 391 ? 6.086 -9.281 -13.742 1 98.12 391 GLY B CA 1
ATOM 8183 C C . GLY B 1 391 ? 7.535 -8.961 -13.438 1 98.12 391 GLY B C 1
ATOM 8184 O O . GLY B 1 391 ? 8.133 -8.094 -14.078 1 98.12 391 GLY B O 1
ATOM 8185 N N . PHE B 1 392 ? 8.094 -9.617 -12.453 1 98.06 392 PHE B N 1
ATOM 8186 C CA . PHE B 1 392 ? 9.516 -9.664 -12.148 1 98.06 392 PHE B CA 1
ATOM 8187 C C . PHE B 1 392 ? 10 -8.312 -11.633 1 98.06 392 PHE B C 1
ATOM 8189 O O . PHE B 1 392 ? 11.047 -7.816 -12.047 1 98.06 392 PHE B O 1
ATOM 8196 N N . SER B 1 393 ? 9.203 -7.684 -10.797 1 97 393 SER B N 1
ATOM 8197 C CA . SER B 1 393 ? 9.57 -6.516 -10 1 97 393 SER B CA 1
ATOM 8198 C C . SER B 1 393 ? 9.375 -6.781 -8.516 1 97 393 SER B C 1
ATOM 8200 O O . SER B 1 393 ? 9.062 -7.902 -8.109 1 97 393 SER B O 1
ATOM 8202 N N . HIS B 1 394 ? 9.727 -5.805 -7.648 1 96.06 394 HIS B N 1
ATOM 8203 C CA . HIS B 1 394 ? 9.578 -5.977 -6.207 1 96.06 394 HIS B CA 1
ATOM 8204 C C . HIS B 1 394 ? 8.227 -5.445 -5.723 1 96.06 394 HIS B C 1
ATOM 8206 O O . HIS B 1 394 ? 7.52 -4.77 -6.469 1 96.06 394 HIS B O 1
ATOM 8212 N N . TYR B 1 395 ? 7.836 -5.777 -4.469 1 93.75 395 TYR B N 1
ATOM 8213 C CA . TYR B 1 395 ? 6.621 -5.316 -3.803 1 93.75 395 TYR B CA 1
ATOM 8214 C C . TYR B 1 395 ? 6.699 -3.826 -3.498 1 93.75 395 TYR B C 1
ATOM 8216 O O . TYR B 1 395 ? 7.773 -3.299 -3.209 1 93.75 395 TYR B O 1
ATOM 8224 N N . VAL B 1 396 ? 5.531 -3.242 -3.447 1 93.81 396 VAL B N 1
ATOM 8225 C CA . VAL B 1 396 ? 4.23 -3.582 -4.012 1 93.81 396 VAL B CA 1
ATOM 8226 C C . VAL B 1 396 ? 4.062 -2.906 -5.371 1 93.81 396 VAL B C 1
ATOM 8228 O O . VAL B 1 396 ? 4.355 -1.717 -5.52 1 93.81 396 VAL B O 1
ATOM 8231 N N . CYS B 1 397 ? 3.768 -3.609 -6.312 1 97.38 397 CYS B N 1
ATOM 8232 C CA . CYS B 1 397 ? 3.553 -3.061 -7.645 1 97.38 397 CYS B CA 1
ATOM 8233 C C . CYS B 1 397 ? 2.459 -3.826 -8.383 1 97.38 397 CYS B C 1
ATOM 8235 O O . CYS B 1 397 ? 2.725 -4.871 -8.984 1 97.38 397 CYS B O 1
ATOM 8237 N N . SER B 1 398 ? 1.245 -3.311 -8.32 1 98.06 398 SER B N 1
ATOM 8238 C CA . SER B 1 398 ? 0.061 -3.934 -8.906 1 98.06 398 SER B CA 1
ATOM 8239 C C . SER B 1 398 ? -0.835 -2.898 -9.578 1 98.06 398 SER B C 1
ATOM 8241 O O . SER B 1 398 ? -0.859 -1.734 -9.172 1 98.06 398 SER B O 1
ATOM 8243 N N . CYS B 1 399 ? -1.51 -3.291 -10.602 1 98.44 399 CYS B N 1
ATOM 8244 C CA . CYS B 1 399 ? -2.473 -2.373 -11.203 1 98.44 399 CYS B CA 1
ATOM 8245 C C . CYS B 1 399 ? -3.668 -3.131 -11.766 1 98.44 399 CYS B C 1
ATOM 8247 O O . CYS B 1 399 ? -3.57 -4.324 -12.062 1 98.44 399 CYS B O 1
ATOM 8249 N N . VAL B 1 400 ? -4.758 -2.498 -11.82 1 98.81 400 VAL B N 1
ATOM 8250 C CA . VAL B 1 400 ? -5.992 -3.004 -12.422 1 98.81 400 VAL B CA 1
ATOM 8251 C C . VAL B 1 400 ? -6.355 -2.164 -13.641 1 98.81 400 VAL B C 1
ATOM 8253 O O . VAL B 1 400 ? -6.18 -0.944 -13.641 1 98.81 400 VAL B O 1
ATOM 8256 N N . LEU B 1 401 ? -6.766 -2.797 -14.703 1 98.88 401 LEU B N 1
ATOM 8257 C CA . LEU B 1 401 ? -7.172 -2.145 -15.938 1 98.88 401 LEU B CA 1
ATOM 8258 C C . LEU B 1 401 ? -8.648 -2.402 -16.234 1 98.88 401 LEU B C 1
ATOM 8260 O O . LEU B 1 401 ? -9.18 -3.459 -15.883 1 98.88 401 LEU B O 1
ATOM 8264 N N . PHE B 1 402 ? -9.242 -1.479 -16.875 1 98.88 402 PHE B N 1
ATOM 8265 C CA . PHE B 1 402 ? -10.633 -1.575 -17.297 1 98.88 402 PHE B CA 1
ATOM 8266 C C . PHE B 1 402 ? -10.773 -1.263 -18.781 1 98.88 402 PHE B C 1
ATOM 8268 O O . PHE B 1 402 ? -10.211 -0.284 -19.266 1 98.88 402 PHE B O 1
ATOM 8275 N N . GLN B 1 403 ? -11.508 -2.08 -19.469 1 98.75 403 GLN B N 1
ATOM 8276 C CA . GLN B 1 403 ? -11.75 -1.875 -20.891 1 98.75 403 GLN B CA 1
ATOM 8277 C C . GLN B 1 403 ? -12.484 -0.562 -21.141 1 98.75 403 GLN B C 1
ATOM 8279 O O . GLN B 1 403 ? -12.203 0.14 -22.109 1 98.75 403 GLN B O 1
ATOM 8284 N N . ASN B 1 404 ? -13.445 -0.275 -20.297 1 98.38 404 ASN B N 1
ATOM 8285 C CA . ASN B 1 404 ? -14.18 0.985 -20.328 1 98.38 404 ASN B CA 1
ATOM 8286 C C . ASN B 1 404 ? -13.703 1.934 -19.234 1 98.38 404 ASN B C 1
ATOM 8288 O O . ASN B 1 404 ? -14.297 2.002 -18.156 1 98.38 404 ASN B O 1
ATOM 8292 N N . GLY B 1 405 ? -12.719 2.736 -19.578 1 97.5 405 GLY B N 1
ATOM 8293 C CA . GLY B 1 405 ? -12.125 3.652 -18.609 1 97.5 405 GLY B CA 1
ATOM 8294 C C . GLY B 1 405 ? -13.117 4.668 -18.078 1 97.5 405 GLY B C 1
ATOM 8295 O O . GLY B 1 405 ? -13.031 5.066 -16.906 1 97.5 405 GLY B O 1
ATOM 8296 N N . LYS B 1 406 ? -14.016 5.102 -18.844 1 95.19 406 LYS B N 1
ATOM 8297 C CA . LYS B 1 406 ? -15.016 6.078 -18.406 1 95.19 406 LYS B CA 1
ATOM 8298 C C . LYS B 1 406 ? -15.93 5.496 -17.344 1 95.19 406 LYS B C 1
ATOM 8300 O O . LYS B 1 406 ? -16.25 6.168 -16.359 1 95.19 406 LYS B O 1
ATOM 8305 N N . GLU B 1 407 ? -16.406 4.262 -17.531 1 96.44 407 GLU B N 1
ATOM 8306 C CA . GLU B 1 407 ? -17.234 3.604 -16.516 1 96.44 407 GLU B CA 1
ATOM 8307 C C . GLU B 1 407 ? -16.484 3.51 -15.188 1 96.44 407 GLU B C 1
ATOM 8309 O O . GLU B 1 407 ? -17.078 3.742 -14.125 1 96.44 407 GLU B O 1
ATOM 8314 N N . PHE B 1 408 ? -15.234 3.197 -15.289 1 96.25 408 PHE B N 1
ATOM 8315 C CA . PHE B 1 408 ? -14.375 3.088 -14.109 1 96.25 408 PHE B CA 1
ATOM 8316 C C . PHE B 1 408 ? -14.289 4.422 -13.375 1 96.25 408 PHE B C 1
ATOM 8318 O O . PHE B 1 408 ? -14.586 4.5 -12.188 1 96.25 408 PHE B O 1
ATOM 8325 N N . GLU B 1 409 ? -13.93 5.449 -14.016 1 92.88 409 GLU B N 1
ATOM 8326 C CA . GLU B 1 409 ? -13.75 6.758 -13.391 1 92.88 409 GLU B CA 1
ATOM 8327 C C . GLU B 1 409 ? -15.07 7.309 -12.867 1 92.88 409 GLU B C 1
ATOM 8329 O O . GLU B 1 409 ? -15.141 7.785 -11.734 1 92.88 409 GLU B O 1
ATOM 8334 N N . ASP B 1 410 ? -16.125 7.188 -13.656 1 91.62 410 ASP B N 1
ATOM 8335 C CA . ASP B 1 410 ? -17.422 7.738 -13.281 1 91.62 410 ASP B CA 1
ATOM 8336 C C . ASP B 1 410 ? -18.016 6.992 -12.086 1 91.62 410 ASP B C 1
ATOM 8338 O O . ASP B 1 410 ? -18.594 7.605 -11.188 1 91.62 410 ASP B O 1
ATOM 8342 N N . ASN B 1 411 ? -17.859 5.695 -12.117 1 91.31 411 ASN B N 1
ATOM 8343 C CA . ASN B 1 411 ? -18.453 4.875 -11.07 1 91.31 411 ASN B CA 1
ATOM 8344 C C . ASN B 1 411 ? -17.734 5.043 -9.734 1 91.31 411 ASN B C 1
ATOM 8346 O O . ASN B 1 411 ? -18.328 4.824 -8.68 1 91.31 411 ASN B O 1
ATOM 8350 N N . LEU B 1 412 ? -16.516 5.48 -9.844 1 92.94 412 LEU B N 1
ATOM 8351 C CA . LEU B 1 412 ? -15.766 5.5 -8.586 1 92.94 412 LEU B CA 1
ATOM 8352 C C . LEU B 1 412 ? -15.484 6.934 -8.148 1 92.94 412 LEU B C 1
ATOM 8354 O O . LEU B 1 412 ? -15.07 7.168 -7.008 1 92.94 412 LEU B O 1
ATOM 8358 N N . SER B 1 413 ? -15.727 7.941 -8.914 1 90.56 413 SER B N 1
ATOM 8359 C CA . SER B 1 413 ? -15.438 9.328 -8.578 1 90.56 413 SER B CA 1
ATOM 8360 C C . SER B 1 413 ? -16.312 9.805 -7.418 1 90.56 413 SER B C 1
ATOM 8362 O O . SER B 1 413 ? -17.5 9.484 -7.359 1 90.56 413 SER B O 1
ATOM 8364 N N . ARG B 1 414 ? -15.664 10.555 -6.566 1 85.81 414 ARG B N 1
ATOM 8365 C CA . ARG B 1 414 ? -16.375 11.188 -5.449 1 85.81 414 ARG B CA 1
ATOM 8366 C C . ARG B 1 414 ? -16.922 12.547 -5.848 1 85.81 414 ARG B C 1
ATOM 8368 O O . ARG B 1 414 ? -16.406 13.195 -6.762 1 85.81 414 ARG B O 1
ATOM 8375 N N . PRO B 1 415 ? -17.891 12.906 -5.055 1 79.5 415 PRO B N 1
ATOM 8376 C CA . PRO B 1 415 ? -18.344 14.281 -5.273 1 79.5 415 PRO B CA 1
ATOM 8377 C C . PRO B 1 415 ? -17.25 15.312 -4.992 1 79.5 415 PRO B C 1
ATOM 8379 O O . PRO B 1 415 ? -16.469 15.148 -4.047 1 79.5 415 PRO B O 1
ATOM 8382 N N . LYS B 1 416 ? -17.188 16.266 -5.805 1 70.25 416 LYS B N 1
ATOM 8383 C CA . LYS B 1 416 ? -16.125 17.266 -5.727 1 70.25 416 LYS B CA 1
ATOM 8384 C C . LYS B 1 416 ? -16.188 18.031 -4.402 1 70.25 416 LYS B C 1
ATOM 8386 O O . LYS B 1 416 ? -15.172 18.5 -3.9 1 70.25 416 LYS B O 1
ATOM 8391 N N . ASP B 1 417 ? -17.281 18.016 -3.803 1 72.25 417 ASP B N 1
ATOM 8392 C CA . ASP B 1 417 ? -17.469 18.859 -2.627 1 72.25 417 ASP B CA 1
ATOM 8393 C C . ASP B 1 417 ? -16.922 18.188 -1.372 1 72.25 417 ASP B C 1
ATOM 8395 O O . ASP B 1 417 ? -16.922 18.781 -0.29 1 72.25 417 ASP B O 1
ATOM 8399 N N . VAL B 1 418 ? -16.281 17.109 -1.575 1 72.56 418 VAL B N 1
ATOM 8400 C CA . VAL B 1 418 ? -15.82 16.422 -0.366 1 72.56 418 VAL B CA 1
ATOM 8401 C C . VAL B 1 418 ? -14.305 16.562 -0.241 1 72.56 418 VAL B C 1
ATOM 8403 O O . VAL B 1 418 ? -13.727 16.188 0.781 1 72.56 418 VAL B O 1
ATOM 8406 N N . MET B 1 419 ? -13.633 17.125 -1.229 1 72.75 419 MET B N 1
ATOM 8407 C CA . MET B 1 419 ? -12.172 17.219 -1.227 1 72.75 419 MET B CA 1
ATOM 8408 C C . MET B 1 419 ? -11.734 18.672 -1.454 1 72.75 419 MET B C 1
ATOM 8410 O O . MET B 1 419 ? -11.062 18.969 -2.447 1 72.75 419 MET B O 1
ATOM 8414 N N . HIS B 1 420 ? -11.789 19.453 -0.522 1 69.62 420 HIS B N 1
ATOM 8415 C CA . HIS B 1 420 ? -11.727 20.906 -0.685 1 69.62 420 HIS B CA 1
ATOM 8416 C C . HIS B 1 420 ? -10.297 21.375 -0.869 1 69.62 420 HIS B C 1
ATOM 8418 O O . HIS B 1 420 ? -10.055 22.391 -1.523 1 69.62 420 HIS B O 1
ATOM 8424 N N . TYR B 1 421 ? -9.359 20.688 -0.348 1 72.25 421 TYR B N 1
ATOM 8425 C CA . TYR B 1 421 ? -7.996 21.219 -0.374 1 72.25 421 TYR B CA 1
ATOM 8426 C C . TYR B 1 421 ? -7.164 20.531 -1.45 1 72.25 421 TYR B C 1
ATOM 8428 O O . TYR B 1 421 ? -5.965 20.781 -1.571 1 72.25 421 TYR B O 1
ATOM 8436 N N . LEU B 1 422 ? -7.719 19.641 -2.146 1 73.88 422 LEU B N 1
ATOM 8437 C CA . LEU B 1 422 ? -6.973 18.906 -3.154 1 73.88 422 LEU B CA 1
ATOM 8438 C C . LEU B 1 422 ? -7.5 19.203 -4.555 1 73.88 422 LEU B C 1
ATOM 8440 O O . LEU B 1 422 ? -8.617 19.703 -4.707 1 73.88 422 LEU B O 1
ATOM 8444 N N . TYR B 1 423 ? -6.656 19.031 -5.629 1 71.88 423 TYR B N 1
ATOM 8445 C CA . TYR B 1 423 ? -6.961 18.922 -7.051 1 71.88 423 TYR B CA 1
ATOM 8446 C C . TYR B 1 423 ? -7.273 20.297 -7.641 1 71.88 423 TYR B C 1
ATOM 8448 O O . TYR B 1 423 ? -7.934 20.391 -8.68 1 71.88 423 TYR B O 1
ATOM 8456 N N . ASN B 1 424 ? -6.852 21.297 -6.922 1 68.44 424 ASN B N 1
ATOM 8457 C CA . ASN B 1 424 ? -7.176 22.656 -7.34 1 68.44 424 ASN B CA 1
ATOM 8458 C C . ASN B 1 424 ? -6.379 23.078 -8.578 1 68.44 424 ASN B C 1
ATOM 8460 O O . ASN B 1 424 ? -6.82 23.922 -9.352 1 68.44 424 ASN B O 1
ATOM 8464 N N . PHE B 1 425 ? -5.234 22.422 -8.766 1 73.25 425 PHE B N 1
ATOM 8465 C CA . PHE B 1 425 ? -4.328 22.875 -9.812 1 73.25 425 PHE B CA 1
ATOM 8466 C C . PHE B 1 425 ? -3.885 21.719 -10.688 1 73.25 425 PHE B C 1
ATOM 8468 O O . PHE B 1 425 ? -2.873 21.812 -11.383 1 73.25 425 PHE B O 1
ATOM 8475 N N . SER B 1 426 ? -4.578 20.578 -10.656 1 86.44 426 SER B N 1
ATOM 8476 C CA . SER B 1 426 ? -4.082 19.359 -11.281 1 86.44 426 SER B CA 1
ATOM 8477 C C . SER B 1 426 ? -4.934 18.953 -12.484 1 86.44 426 SER B C 1
ATOM 8479 O O . SER B 1 426 ? -6.133 19.25 -12.523 1 86.44 426 SER B O 1
ATOM 8481 N N . VAL B 1 427 ? -4.281 18.328 -13.438 1 89.06 427 VAL B N 1
ATOM 8482 C CA . VAL B 1 427 ? -4.949 17.703 -14.578 1 89.06 427 VAL B CA 1
ATOM 8483 C C . VAL B 1 427 ? -5.219 16.219 -14.273 1 89.06 427 VAL B C 1
ATOM 8485 O O . VAL B 1 427 ? -6.367 15.773 -14.328 1 89.06 427 VAL B O 1
ATOM 8488 N N . TYR B 1 428 ? -4.168 15.547 -13.992 1 93.06 428 TYR B N 1
ATOM 8489 C CA . TYR B 1 428 ? -4.289 14.148 -13.609 1 93.06 428 TYR B CA 1
ATOM 8490 C C . TYR B 1 428 ? -4.562 14.016 -12.117 1 93.06 428 TYR B C 1
ATOM 8492 O O . TYR B 1 428 ? -3.719 14.375 -11.289 1 93.06 428 TYR B O 1
ATOM 8500 N N . LYS B 1 429 ? -5.766 13.523 -11.719 1 92.5 429 LYS B N 1
ATOM 8501 C CA . LYS B 1 429 ? -6.215 13.539 -10.328 1 92.5 429 LYS B CA 1
ATOM 8502 C C . LYS B 1 429 ? -6.832 12.195 -9.938 1 92.5 429 LYS B C 1
ATOM 8504 O O . LYS B 1 429 ? -7.992 12.141 -9.523 1 92.5 429 LYS B O 1
ATOM 8509 N N . PRO B 1 430 ? -5.992 11.109 -9.93 1 94.06 430 PRO B N 1
ATOM 8510 C CA . PRO B 1 430 ? -6.559 9.82 -9.523 1 94.06 430 PRO B CA 1
ATOM 8511 C C . PRO B 1 430 ? -7.137 9.844 -8.117 1 94.06 430 PRO B C 1
ATOM 8513 O O . PRO B 1 430 ? -8.047 9.07 -7.801 1 94.06 430 PRO B O 1
ATOM 8516 N N . GLY B 1 431 ? -6.703 10.766 -7.285 1 92.75 431 GLY B N 1
ATOM 8517 C CA . GLY B 1 431 ? -7.211 10.891 -5.93 1 92.75 431 GLY B CA 1
ATOM 8518 C C . GLY B 1 431 ? -8.711 11.094 -5.875 1 92.75 431 GLY B C 1
ATOM 8519 O O . GLY B 1 431 ? -9.344 10.852 -4.84 1 92.75 431 GLY B O 1
ATOM 8520 N N . CYS B 1 432 ? -9.359 11.461 -6.949 1 92.12 432 CYS B N 1
ATOM 8521 C CA . CYS B 1 432 ? -10.789 11.719 -7 1 92.12 432 CYS B CA 1
ATOM 8522 C C . CYS B 1 432 ? -11.578 10.414 -7.012 1 92.12 432 CYS B C 1
ATOM 8524 O O . CYS B 1 432 ? -12.766 10.398 -6.672 1 92.12 432 CYS B O 1
ATOM 8526 N N . TYR B 1 433 ? -10.883 9.305 -7.402 1 92.94 433 TYR B N 1
ATOM 8527 C CA . TYR B 1 433 ? -11.672 8.086 -7.547 1 92.94 433 TYR B CA 1
ATOM 8528 C C . TYR B 1 433 ? -10.953 6.895 -6.93 1 92.94 433 TYR B C 1
ATOM 8530 O O . TYR B 1 433 ? -11.469 5.773 -6.953 1 92.94 433 TYR B O 1
ATOM 8538 N N . THR B 1 434 ? -9.812 7.078 -6.395 1 95.38 434 THR B N 1
ATOM 8539 C CA . THR B 1 434 ? -9.086 5.965 -5.781 1 95.38 434 THR B CA 1
ATOM 8540 C C . THR B 1 434 ? -9.508 5.789 -4.324 1 95.38 434 THR B C 1
ATOM 8542 O O . THR B 1 434 ? -9.938 6.746 -3.676 1 95.38 434 THR B O 1
ATOM 8545 N N . LEU B 1 435 ? -9.383 4.57 -3.805 1 96.5 435 LEU B N 1
ATOM 8546 C CA . LEU B 1 435 ? -9.555 4.258 -2.391 1 96.5 435 LEU B CA 1
ATOM 8547 C C . LEU B 1 435 ? -8.445 4.891 -1.556 1 96.5 435 LEU B C 1
ATOM 8549 O O . LEU B 1 435 ? -8.711 5.484 -0.509 1 96.5 435 LEU B O 1
ATOM 8553 N N . GLU B 1 436 ? -7.195 4.734 -2.039 1 95.06 436 GLU B N 1
ATOM 8554 C CA . GLU B 1 436 ? -6.031 5.293 -1.358 1 95.06 436 GLU B CA 1
ATOM 8555 C C . GLU B 1 436 ? -6.012 6.816 -1.455 1 95.06 436 GLU B C 1
ATOM 8557 O O . GLU B 1 436 ? -6.266 7.379 -2.523 1 95.06 436 GLU B O 1
ATOM 8562 N N . CYS B 1 437 ? -5.715 7.438 -0.357 1 91.69 437 CYS B N 1
ATOM 8563 C CA . CYS B 1 437 ? -5.52 8.883 -0.374 1 91.69 437 CYS B CA 1
ATOM 8564 C C . CYS B 1 437 ? -4.035 9.234 -0.392 1 91.69 437 CYS B C 1
ATOM 8566 O O . CYS B 1 437 ? -3.662 10.359 -0.721 1 91.69 437 CYS B O 1
ATOM 8568 N N . SER B 1 438 ? -3.254 8.32 0.058 1 91.31 438 SER B N 1
ATOM 8569 C CA . SER B 1 438 ? -1.807 8.344 -0.124 1 91.31 438 SER B CA 1
ATOM 8570 C C . SER B 1 438 ? -1.364 7.336 -1.182 1 91.31 438 SER B C 1
ATOM 8572 O O . SER B 1 438 ? -1.499 6.129 -0.989 1 91.31 438 SER B O 1
ATOM 8574 N N . ARG B 1 439 ? -0.874 7.867 -2.303 1 94.69 439 ARG B N 1
ATOM 8575 C CA . ARG B 1 439 ? -0.529 7 -3.426 1 94.69 439 ARG B CA 1
ATOM 8576 C C . ARG B 1 439 ? 0.921 7.207 -3.852 1 94.69 439 ARG B C 1
ATOM 8578 O O . ARG B 1 439 ? 1.2 7.988 -4.762 1 94.69 439 ARG B O 1
ATOM 8585 N N . PRO B 1 440 ? 1.794 6.398 -3.279 1 95.06 440 PRO B N 1
ATOM 8586 C CA . PRO B 1 440 ? 3.18 6.512 -3.74 1 95.06 440 PRO B CA 1
ATOM 8587 C C . PRO B 1 440 ? 3.338 6.184 -5.223 1 95.06 440 PRO B C 1
ATOM 8589 O O . PRO B 1 440 ? 2.447 5.574 -5.824 1 95.06 440 PRO B O 1
ATOM 8592 N N . ALA B 1 441 ? 4.434 6.586 -5.816 1 95.56 441 ALA B N 1
ATOM 8593 C CA . ALA B 1 441 ? 4.68 6.371 -7.238 1 95.56 441 ALA B CA 1
ATOM 8594 C C . ALA B 1 441 ? 5.086 4.926 -7.512 1 95.56 441 ALA B C 1
ATOM 8596 O O . ALA B 1 441 ? 6.18 4.668 -8.016 1 95.56 441 ALA B O 1
ATOM 8597 N N . MET B 1 442 ? 4.199 4.027 -7.309 1 93.94 442 MET B N 1
ATOM 8598 C CA . MET B 1 442 ? 4.422 2.6 -7.504 1 93.94 442 MET B CA 1
ATOM 8599 C C . MET B 1 442 ? 4.691 2.285 -8.969 1 93.94 442 MET B C 1
ATOM 8601 O O . MET B 1 442 ? 5.371 1.308 -9.289 1 93.94 442 MET B O 1
ATOM 8605 N N . SER B 1 443 ? 4.207 3.162 -9.852 1 97.75 443 SER B N 1
ATOM 8606 C CA . SER B 1 443 ? 4.32 2.945 -11.289 1 97.75 443 SER B CA 1
ATOM 8607 C C . SER B 1 443 ? 5.777 3.014 -11.742 1 97.75 443 SER B C 1
ATOM 8609 O O . SER B 1 443 ? 6.117 2.525 -12.82 1 97.75 443 SER B O 1
ATOM 8611 N N . LEU B 1 444 ? 6.625 3.596 -10.938 1 98.44 444 LEU B N 1
ATOM 8612 C CA . LEU B 1 444 ? 8.023 3.734 -11.312 1 98.44 444 LEU B CA 1
ATOM 8613 C C . LEU B 1 444 ? 8.672 2.367 -11.5 1 98.44 444 LEU B C 1
ATOM 8615 O O . LEU B 1 444 ? 9.438 2.164 -12.453 1 98.44 444 LEU B O 1
ATOM 8619 N N . SER B 1 445 ? 8.367 1.41 -10.633 1 98.19 445 SER B N 1
ATOM 8620 C CA . SER B 1 445 ? 8.906 0.059 -10.758 1 98.19 445 SER B CA 1
ATOM 8621 C C . SER B 1 445 ? 8.352 -0.647 -11.984 1 98.19 445 SER B C 1
ATOM 8623 O O . SER B 1 445 ? 9.086 -1.342 -12.695 1 98.19 445 SER B O 1
ATOM 8625 N N . ALA B 1 446 ? 7.062 -0.496 -12.234 1 98.62 446 ALA B N 1
ATOM 8626 C CA . ALA B 1 446 ? 6.426 -1.107 -13.398 1 98.62 446 ALA B CA 1
ATOM 8627 C C . ALA B 1 446 ? 7.004 -0.546 -14.695 1 98.62 446 ALA B C 1
ATOM 8629 O O . ALA B 1 446 ? 7.363 -1.303 -15.602 1 98.62 446 ALA B O 1
ATOM 8630 N N . TYR B 1 447 ? 7.09 0.78 -14.75 1 98.75 447 TYR B N 1
ATOM 8631 C CA . TYR B 1 447 ? 7.598 1.467 -15.93 1 98.75 447 TYR B CA 1
ATOM 8632 C C . TYR B 1 447 ? 9.023 1.023 -16.25 1 98.75 447 TYR B C 1
ATOM 8634 O O . TYR B 1 447 ? 9.336 0.694 -17.391 1 98.75 447 TYR B O 1
ATOM 8642 N N . SER B 1 448 ? 9.859 0.986 -15.25 1 98.81 448 SER B N 1
ATOM 8643 C CA . SER B 1 448 ? 11.25 0.583 -15.406 1 98.81 448 SER B CA 1
ATOM 8644 C C . SER B 1 448 ? 11.359 -0.867 -15.867 1 98.81 448 SER B C 1
ATOM 8646 O O . SER B 1 448 ? 12.195 -1.196 -16.703 1 98.81 448 SER B O 1
ATOM 8648 N N . THR B 1 449 ? 10.555 -1.729 -15.32 1 98.81 449 THR B N 1
ATOM 8649 C CA . THR B 1 449 ? 10.602 -3.146 -15.664 1 98.81 449 THR B CA 1
ATOM 8650 C C . THR B 1 449 ? 10.148 -3.369 -17.109 1 98.81 449 THR B C 1
ATOM 8652 O O . THR B 1 449 ? 10.75 -4.168 -17.828 1 98.81 449 THR B O 1
ATOM 8655 N N . LEU B 1 450 ? 9.062 -2.666 -17.516 1 98.88 450 LEU B N 1
ATOM 8656 C CA . LEU B 1 450 ? 8.57 -2.77 -18.875 1 98.88 450 LEU B CA 1
ATOM 8657 C C . LEU B 1 450 ? 9.641 -2.33 -19.875 1 98.88 450 LEU B C 1
ATOM 8659 O O . LEU B 1 450 ? 9.812 -2.957 -20.922 1 98.88 450 LEU B O 1
ATOM 8663 N N . LEU B 1 451 ? 10.352 -1.257 -19.531 1 98.56 451 LEU B N 1
ATOM 8664 C CA . LEU B 1 451 ? 11.414 -0.776 -20.422 1 98.56 451 LEU B CA 1
ATOM 8665 C C . LEU B 1 451 ? 12.594 -1.735 -20.406 1 98.56 451 LEU B C 1
ATOM 8667 O O . LEU B 1 451 ? 13.211 -1.976 -21.453 1 98.56 451 LEU B O 1
ATOM 8671 N N . LEU B 1 452 ? 12.961 -2.252 -19.297 1 98.69 452 LEU B N 1
ATOM 8672 C CA . LEU B 1 452 ? 14.094 -3.154 -19.156 1 98.69 452 LEU B CA 1
ATOM 8673 C C . LEU B 1 452 ? 13.898 -4.41 -20 1 98.69 452 LEU B C 1
ATOM 8675 O O . LEU B 1 452 ? 14.773 -4.777 -20.797 1 98.69 452 LEU B O 1
ATOM 8679 N N . PHE B 1 453 ? 12.75 -5.055 -19.859 1 98.62 453 PHE B N 1
ATOM 8680 C CA . PHE B 1 453 ? 12.508 -6.348 -20.5 1 98.62 453 PHE B CA 1
ATOM 8681 C C . PHE B 1 453 ? 12.102 -6.168 -21.953 1 98.62 453 PHE B C 1
ATOM 8683 O O . PHE B 1 453 ? 12.562 -6.902 -22.828 1 98.62 453 PHE B O 1
ATOM 8690 N N . GLY B 1 454 ? 11.219 -5.113 -22.188 1 98.5 454 GLY B N 1
ATOM 8691 C CA . GLY B 1 454 ? 10.578 -5.062 -23.5 1 98.5 454 GLY B CA 1
ATOM 8692 C C . GLY B 1 454 ? 9.828 -6.336 -23.844 1 98.5 454 GLY B C 1
ATOM 8693 O O . GLY B 1 454 ? 9.562 -7.164 -22.984 1 98.5 454 GLY B O 1
ATOM 8694 N N . ILE B 1 455 ? 9.492 -6.484 -25.094 1 98.75 455 ILE B N 1
ATOM 8695 C CA . ILE B 1 455 ? 8.711 -7.621 -25.562 1 98.75 455 ILE B CA 1
ATOM 8696 C C . ILE B 1 455 ? 9.562 -8.883 -25.531 1 98.75 455 ILE B C 1
ATOM 8698 O O . ILE B 1 455 ? 9.203 -9.875 -24.891 1 98.75 455 ILE B O 1
ATOM 8702 N N . GLU B 1 456 ? 10.734 -8.844 -26.047 1 98.75 456 GLU B N 1
ATOM 8703 C CA . GLU B 1 456 ? 11.578 -10.031 -26.188 1 98.75 456 GLU B CA 1
ATOM 8704 C C . GLU B 1 456 ? 12.164 -10.453 -24.844 1 98.75 456 GLU B C 1
ATOM 8706 O O . GLU B 1 456 ? 12.414 -11.641 -24.625 1 98.75 456 GLU B O 1
ATOM 8711 N N . GLY B 1 457 ? 12.391 -9.422 -23.984 1 98.75 457 GLY B N 1
ATOM 8712 C CA . GLY B 1 457 ? 12.859 -9.773 -22.656 1 98.75 457 GLY B CA 1
ATOM 8713 C C . GLY B 1 457 ? 11.867 -10.625 -21.891 1 98.75 457 GLY B C 1
ATOM 8714 O O . GLY B 1 457 ? 12.242 -11.633 -21.281 1 98.75 457 GLY B O 1
ATOM 8715 N N . TYR B 1 458 ? 10.609 -10.281 -21.922 1 98.88 458 TYR B N 1
ATOM 8716 C CA . TYR B 1 458 ? 9.57 -11.062 -21.25 1 98.88 458 TYR B CA 1
ATOM 8717 C C . TYR B 1 458 ? 9.398 -12.422 -21.922 1 98.88 458 TYR B C 1
ATOM 8719 O O . TYR B 1 458 ? 9.273 -13.445 -21.234 1 98.88 458 TYR B O 1
ATOM 8727 N N . GLN B 1 459 ? 9.398 -12.422 -23.234 1 98.88 459 GLN B N 1
ATOM 8728 C CA . GLN B 1 459 ? 9.281 -13.68 -23.969 1 98.88 459 GLN B CA 1
ATOM 8729 C C . GLN B 1 459 ? 10.422 -14.625 -23.609 1 98.88 459 GLN B C 1
ATOM 8731 O O . GLN B 1 459 ? 10.195 -15.812 -23.359 1 98.88 459 GLN B O 1
ATOM 8736 N N . SER B 1 460 ? 11.594 -14.109 -23.531 1 98.88 460 SER B N 1
ATOM 8737 C CA . SER B 1 460 ? 12.773 -14.906 -23.234 1 98.88 460 SER B CA 1
ATOM 8738 C C . SER B 1 460 ? 12.742 -15.422 -21.797 1 98.88 460 SER B C 1
ATOM 8740 O O . SER B 1 460 ? 13.109 -16.562 -21.531 1 98.88 460 SER B O 1
ATOM 8742 N N . MET B 1 461 ? 12.367 -14.555 -20.875 1 98.69 461 MET B N 1
ATOM 8743 C CA . MET B 1 461 ? 12.297 -14.945 -19.484 1 98.69 461 MET B CA 1
ATOM 8744 C C . MET B 1 461 ? 11.281 -16.062 -19.281 1 98.69 461 MET B C 1
ATOM 8746 O O . MET B 1 461 ? 11.547 -17.031 -18.547 1 98.69 461 MET B O 1
ATOM 8750 N N . ILE B 1 462 ? 10.125 -16 -19.922 1 98.75 462 ILE B N 1
ATOM 8751 C CA . ILE B 1 462 ? 9.102 -17.031 -19.828 1 98.75 462 ILE B CA 1
ATOM 8752 C C . ILE B 1 462 ? 9.625 -18.344 -20.406 1 98.75 462 ILE B C 1
ATOM 8754 O O . ILE B 1 462 ? 9.5 -19.406 -19.797 1 98.75 462 ILE B O 1
ATOM 8758 N N . ALA B 1 463 ? 10.227 -18.25 -21.578 1 98.81 463 ALA B N 1
ATOM 8759 C CA . ALA B 1 463 ? 10.789 -19.438 -22.219 1 98.81 463 ALA B CA 1
ATOM 8760 C C . ALA B 1 463 ? 11.828 -20.094 -21.312 1 98.81 463 ALA B C 1
ATOM 8762 O O . ALA B 1 463 ? 11.844 -21.328 -21.172 1 98.81 463 ALA B O 1
ATOM 8763 N N . HIS B 1 464 ? 12.648 -19.297 -20.734 1 98.62 464 HIS B N 1
ATOM 8764 C CA . HIS B 1 464 ? 13.711 -19.766 -19.859 1 98.62 464 HIS B CA 1
ATOM 8765 C C . HIS B 1 464 ? 13.141 -20.516 -18.656 1 98.62 464 HIS B C 1
ATOM 8767 O O . HIS B 1 464 ? 13.578 -21.641 -18.359 1 98.62 464 HIS B O 1
ATOM 8773 N N . LEU B 1 465 ? 12.188 -20 -18 1 98.44 465 LEU B N 1
ATOM 8774 C CA . LEU B 1 465 ? 11.672 -20.578 -16.766 1 98.44 465 LEU B CA 1
ATOM 8775 C C . LEU B 1 465 ? 10.789 -21.781 -17.062 1 98.44 465 LEU B C 1
ATOM 8777 O O . LEU B 1 465 ? 10.719 -22.719 -16.266 1 98.44 465 LEU B O 1
ATOM 8781 N N . VAL B 1 466 ? 10.094 -21.781 -18.219 1 98.44 466 VAL B N 1
ATOM 8782 C CA . VAL B 1 466 ? 9.352 -22.969 -18.625 1 98.44 466 VAL B CA 1
ATOM 8783 C C . VAL B 1 466 ? 10.32 -24.109 -18.938 1 98.44 466 VAL B C 1
ATOM 8785 O O . VAL B 1 466 ? 10.039 -25.266 -18.641 1 98.44 466 VAL B O 1
ATOM 8788 N N . LYS B 1 467 ? 11.422 -23.766 -19.547 1 98.12 467 LYS B N 1
ATOM 8789 C CA . LYS B 1 467 ? 12.461 -24.75 -19.797 1 98.12 467 LYS B CA 1
ATOM 8790 C C . LYS B 1 467 ? 12.977 -25.344 -18.484 1 98.12 467 LYS B C 1
ATOM 8792 O O . LYS B 1 467 ? 13.188 -26.547 -18.375 1 98.12 467 LYS B O 1
ATOM 8797 N N . VAL B 1 468 ? 13.195 -24.5 -17.5 1 98.06 468 VAL B N 1
ATOM 8798 C CA . VAL B 1 468 ? 13.633 -24.922 -16.172 1 98.06 468 VAL B CA 1
ATOM 8799 C C . VAL B 1 468 ? 12.57 -25.812 -15.531 1 98.06 468 VAL B C 1
ATOM 8801 O O . VAL B 1 468 ? 12.891 -26.844 -14.93 1 98.06 468 VAL B O 1
ATOM 8804 N N . GLN B 1 469 ? 11.344 -25.438 -15.617 1 97.94 469 GLN B N 1
ATOM 8805 C CA . GLN B 1 469 ? 10.219 -26.234 -15.125 1 97.94 469 GLN B CA 1
ATOM 8806 C C . GLN B 1 469 ? 10.203 -27.609 -15.758 1 97.94 469 GLN B C 1
ATOM 8808 O O . GLN B 1 469 ? 9.992 -28.609 -15.07 1 97.94 469 GLN B O 1
ATOM 8813 N N . HIS B 1 470 ? 10.453 -27.688 -17.062 1 97.62 470 HIS B N 1
ATOM 8814 C CA . HIS B 1 470 ? 10.477 -28.953 -17.797 1 97.62 470 HIS B CA 1
ATOM 8815 C C . HIS B 1 470 ? 11.586 -29.859 -17.281 1 97.62 470 HIS B C 1
ATOM 8817 O O . HIS B 1 470 ? 11.375 -31.062 -17.109 1 97.62 470 HIS B O 1
ATOM 8823 N N . ALA B 1 471 ? 12.703 -29.281 -17.047 1 97.56 471 ALA B N 1
ATOM 8824 C CA . ALA B 1 471 ? 13.82 -30.047 -16.531 1 97.56 471 ALA B CA 1
ATOM 8825 C C . ALA B 1 471 ? 13.484 -30.625 -15.148 1 97.56 471 ALA B C 1
ATOM 8827 O O . ALA B 1 471 ? 13.82 -31.781 -14.859 1 97.56 471 ALA B O 1
ATOM 8828 N N . LEU B 1 472 ? 12.867 -29.859 -14.312 1 98.12 472 LEU B N 1
ATOM 8829 C CA . LEU B 1 472 ? 12.469 -30.297 -12.984 1 98.12 472 LEU B CA 1
ATOM 8830 C C . LEU B 1 472 ? 11.477 -31.453 -13.07 1 98.12 472 LEU B C 1
ATOM 8832 O O . LEU B 1 472 ? 11.664 -32.469 -12.422 1 98.12 472 LEU B O 1
ATOM 8836 N N . ARG B 1 473 ? 10.43 -31.297 -13.875 1 97.94 473 ARG B N 1
ATOM 8837 C CA . ARG B 1 473 ? 9.391 -32.312 -14.023 1 97.94 473 ARG B CA 1
ATOM 8838 C C . ARG B 1 473 ? 9.953 -33.594 -14.594 1 97.94 473 ARG B C 1
ATOM 8840 O O . ARG B 1 473 ? 9.602 -34.688 -14.141 1 97.94 473 ARG B O 1
ATOM 8847 N N . THR B 1 474 ? 10.844 -33.469 -15.539 1 97.56 474 THR B N 1
ATOM 8848 C CA . THR B 1 474 ? 11.469 -34.625 -16.156 1 97.56 474 THR B CA 1
ATOM 8849 C C . THR B 1 474 ? 12.328 -35.375 -15.156 1 97.56 474 THR B C 1
ATOM 8851 O O . THR B 1 474 ? 12.242 -36.594 -15.055 1 97.56 474 THR B O 1
ATOM 8854 N N . ALA B 1 475 ? 13.109 -34.656 -14.43 1 97.69 475 ALA B N 1
ATOM 8855 C CA . ALA B 1 475 ? 13.992 -35.281 -13.453 1 97.69 475 ALA B CA 1
ATOM 8856 C C . ALA B 1 475 ? 13.203 -35.969 -12.352 1 97.69 475 ALA B C 1
ATOM 8858 O O . ALA B 1 475 ? 13.547 -37.094 -11.93 1 97.69 475 ALA B O 1
ATOM 8859 N N . LEU B 1 476 ? 12.164 -35.344 -11.844 1 97.31 476 LEU B N 1
ATOM 8860 C CA . LEU B 1 476 ? 11.328 -35.938 -10.797 1 97.31 476 LEU B CA 1
ATOM 8861 C C . LEU B 1 476 ? 10.617 -37.188 -11.305 1 97.31 476 LEU B C 1
ATOM 8863 O O . LEU B 1 476 ? 10.438 -38.125 -10.555 1 97.31 476 LEU B O 1
ATOM 8867 N N . SER B 1 477 ? 10.25 -37.219 -12.531 1 96.06 477 SER B N 1
ATOM 8868 C CA . SER B 1 477 ? 9.461 -38.281 -13.117 1 96.06 477 SER B CA 1
ATOM 8869 C C . SER B 1 477 ? 10.305 -39.531 -13.328 1 96.06 477 SER B C 1
ATOM 8871 O O . SER B 1 477 ? 9.773 -40.594 -13.648 1 96.06 477 SER B O 1
ATOM 8873 N N . GLU B 1 478 ? 11.594 -39.438 -13.156 1 95.25 478 GLU B N 1
ATOM 8874 C CA . GLU B 1 478 ? 12.469 -40.594 -13.258 1 95.25 478 GLU B CA 1
ATOM 8875 C C . GLU B 1 478 ? 12.281 -41.531 -12.07 1 95.25 478 GLU B C 1
ATOM 8877 O O . GLU B 1 478 ? 12.695 -42.719 -12.117 1 95.25 478 GLU B O 1
ATOM 8882 N N . PHE B 1 479 ? 11.648 -41.031 -11.086 1 95.25 479 PHE B N 1
ATOM 8883 C CA . PHE B 1 479 ? 11.43 -41.844 -9.883 1 95.25 479 PHE B CA 1
ATOM 8884 C C . PHE B 1 479 ? 9.992 -42.344 -9.82 1 95.25 479 PHE B C 1
ATOM 8886 O O . PHE B 1 479 ? 9.047 -41.531 -9.828 1 95.25 479 PHE B O 1
ATOM 8893 N N . GLU B 1 480 ? 9.828 -43.625 -9.602 1 94.69 480 GLU B N 1
ATOM 8894 C CA . GLU B 1 480 ? 8.516 -44.25 -9.672 1 94.69 480 GLU B CA 1
ATOM 8895 C C . GLU B 1 480 ? 7.625 -43.812 -8.516 1 94.69 480 GLU B C 1
ATOM 8897 O O . GLU B 1 480 ? 6.398 -43.812 -8.641 1 94.69 480 GLU B O 1
ATOM 8902 N N . ASN B 1 481 ? 8.18 -43.438 -7.43 1 94.56 481 ASN B N 1
ATOM 8903 C CA . ASN B 1 481 ? 7.406 -43.062 -6.246 1 94.56 481 ASN B CA 1
ATOM 8904 C C . ASN B 1 481 ? 7.145 -41.562 -6.164 1 94.56 481 ASN B C 1
ATOM 8906 O O . ASN B 1 481 ? 6.773 -41.062 -5.109 1 94.56 481 ASN B O 1
ATOM 8910 N N . ILE B 1 482 ? 7.418 -40.844 -7.242 1 96.75 482 ILE B N 1
ATOM 8911 C CA . ILE B 1 482 ? 7.102 -39.406 -7.336 1 96.75 482 ILE B CA 1
ATOM 8912 C C . ILE B 1 482 ? 6.184 -39.156 -8.531 1 96.75 482 ILE B C 1
ATOM 8914 O O . ILE B 1 482 ? 6.383 -39.75 -9.602 1 96.75 482 ILE B O 1
ATOM 8918 N N . CYS B 1 483 ? 5.156 -38.375 -8.391 1 96.88 483 CYS B N 1
ATOM 8919 C CA . CYS B 1 483 ? 4.32 -38.031 -9.531 1 96.88 483 CYS B CA 1
ATOM 8920 C C . CYS B 1 483 ? 4.027 -36.531 -9.539 1 96.88 483 CYS B C 1
ATOM 8922 O O . CYS B 1 483 ? 3.873 -35.906 -8.484 1 96.88 483 CYS B O 1
ATOM 8924 N N . ILE B 1 484 ? 4.035 -35.969 -10.742 1 97.88 484 ILE B N 1
ATOM 8925 C CA . ILE B 1 484 ? 3.607 -34.562 -10.953 1 97.88 484 ILE B CA 1
ATOM 8926 C C . ILE B 1 484 ? 2.084 -34.5 -10.977 1 97.88 484 ILE B C 1
ATOM 8928 O O . ILE B 1 484 ? 1.432 -35.25 -11.711 1 97.88 484 ILE B O 1
ATOM 8932 N N . VAL B 1 485 ? 1.472 -33.594 -10.172 1 97.56 485 VAL B N 1
ATOM 8933 C CA . VAL B 1 485 ? 0.023 -33.656 -10.008 1 97.56 485 VAL B CA 1
ATOM 8934 C C . VAL B 1 485 ? -0.629 -32.5 -10.727 1 97.56 485 VAL B C 1
ATOM 8936 O O . VAL B 1 485 ? -1.856 -32.375 -10.75 1 97.56 485 VAL B O 1
ATOM 8939 N N . ASN B 1 486 ? 0.112 -31.547 -11.336 1 96.88 486 ASN B N 1
ATOM 8940 C CA . ASN B 1 486 ? -0.42 -30.5 -12.195 1 96.88 486 ASN B CA 1
ATOM 8941 C C . ASN B 1 486 ? 0.179 -30.562 -13.594 1 96.88 486 ASN B C 1
ATOM 8943 O O . ASN B 1 486 ? 0.596 -29.531 -14.141 1 96.88 486 ASN B O 1
ATOM 8947 N N . ASP B 1 487 ? 0.254 -31.688 -14.203 1 93.56 487 ASP B N 1
ATOM 8948 C CA . ASP B 1 487 ? 0.947 -31.953 -15.461 1 93.56 487 ASP B CA 1
ATOM 8949 C C . ASP B 1 487 ? 0.201 -31.344 -16.641 1 93.56 487 ASP B C 1
ATOM 8951 O O . ASP B 1 487 ? 0.774 -31.156 -17.719 1 93.56 487 ASP B O 1
ATOM 8955 N N . LEU B 1 488 ? -1.039 -30.938 -16.453 1 92 488 LEU B N 1
ATOM 8956 C CA . LEU B 1 488 ? -1.81 -30.359 -17.547 1 92 488 LEU B CA 1
ATOM 8957 C C . LEU B 1 488 ? -1.666 -28.844 -17.562 1 92 488 LEU B C 1
ATOM 8959 O O . LEU B 1 488 ? -2.105 -28.172 -18.5 1 92 488 LEU B O 1
ATOM 8963 N N . ASP B 1 489 ? -1.095 -28.25 -16.516 1 93.44 489 ASP B N 1
ATOM 8964 C CA . ASP B 1 489 ? -0.911 -26.812 -16.391 1 93.44 489 ASP B CA 1
ATOM 8965 C C . ASP B 1 489 ? 0.521 -26.406 -16.734 1 93.44 489 ASP B C 1
ATOM 8967 O O . ASP B 1 489 ? 1.476 -27.047 -16.297 1 93.44 489 ASP B O 1
ATOM 8971 N N . ASN B 1 490 ? 0.661 -25.359 -17.516 1 94.94 490 ASN B N 1
ATOM 8972 C CA . ASN B 1 490 ? 1.962 -25.047 -18.094 1 94.94 490 ASN B CA 1
ATOM 8973 C C . ASN B 1 490 ? 2.475 -23.688 -17.656 1 94.94 490 ASN B C 1
ATOM 8975 O O . ASN B 1 490 ? 2.896 -22.875 -18.469 1 94.94 490 ASN B O 1
ATOM 8979 N N . GLY B 1 491 ? 2.357 -23.359 -16.375 1 96.12 491 GLY B N 1
ATOM 8980 C CA . GLY B 1 491 ? 3.061 -22.234 -15.781 1 96.12 491 GLY B CA 1
ATOM 8981 C C . GLY B 1 491 ? 4.473 -22.578 -15.344 1 96.12 491 GLY B C 1
ATOM 8982 O O . GLY B 1 491 ? 5.113 -23.453 -15.922 1 96.12 491 GLY B O 1
ATOM 8983 N N . PHE B 1 492 ? 5.023 -21.844 -14.359 1 97.94 492 PHE B N 1
ATOM 8984 C CA . PHE B 1 492 ? 6.367 -22.094 -13.852 1 97.94 492 PHE B CA 1
ATOM 8985 C C . PHE B 1 492 ? 6.34 -23.141 -12.742 1 97.94 492 PHE B C 1
ATOM 8987 O O . PHE B 1 492 ? 7.352 -23.797 -12.477 1 97.94 492 PHE B O 1
ATOM 8994 N N . VAL B 1 493 ? 5.207 -23.312 -12.094 1 98 493 VAL B N 1
ATOM 8995 C CA . VAL B 1 493 ? 5.086 -24.047 -10.852 1 98 493 VAL B CA 1
ATOM 8996 C C . VAL B 1 493 ? 4.969 -25.547 -11.148 1 98 493 VAL B C 1
ATOM 8998 O O . VAL B 1 493 ? 4.332 -25.938 -12.125 1 98 493 VAL B O 1
ATOM 9001 N N . THR B 1 494 ? 5.594 -26.359 -10.328 1 98.19 494 THR B N 1
ATOM 9002 C CA . THR B 1 494 ? 5.441 -27.812 -10.32 1 98.19 494 THR B CA 1
ATOM 9003 C C . THR B 1 494 ? 4.926 -28.297 -8.961 1 98.19 494 THR B C 1
ATOM 9005 O O . THR B 1 494 ? 5.531 -28.016 -7.926 1 98.19 494 THR B O 1
ATOM 9008 N N . LEU B 1 495 ? 3.785 -28.938 -9.008 1 98.06 495 LEU B N 1
ATOM 9009 C CA . LEU B 1 495 ? 3.256 -29.641 -7.848 1 98.06 495 LEU B CA 1
ATOM 9010 C C . LEU B 1 495 ? 3.516 -31.141 -7.957 1 98.06 495 LEU B C 1
ATOM 9012 O O . LEU B 1 495 ? 3.256 -31.734 -9 1 98.06 495 LEU B O 1
ATOM 9016 N N . PHE B 1 496 ? 4.051 -31.719 -6.867 1 98 496 PHE B N 1
ATOM 9017 C CA . PHE B 1 496 ? 4.336 -33.156 -6.934 1 98 496 PHE B CA 1
ATOM 9018 C C . PHE B 1 496 ? 4.07 -33.812 -5.59 1 98 496 PHE B C 1
ATOM 9020 O O . PHE B 1 496 ? 4.043 -33.156 -4.551 1 98 496 PHE B O 1
ATOM 9027 N N . ARG B 1 497 ? 3.758 -35.031 -5.609 1 97 497 ARG B N 1
ATOM 9028 C CA . ARG B 1 497 ? 3.566 -35.875 -4.441 1 97 497 ARG B CA 1
ATOM 9029 C C . ARG B 1 497 ? 4.586 -37 -4.414 1 97 497 ARG B C 1
ATOM 9031 O O . ARG B 1 497 ? 5.023 -37.5 -5.465 1 97 497 ARG B O 1
ATOM 9038 N N . VAL B 1 498 ? 5.004 -37.344 -3.246 1 95 498 VAL B N 1
ATOM 9039 C CA . VAL B 1 498 ? 5.992 -38.375 -3.025 1 95 498 VAL B CA 1
ATOM 9040 C C . VAL B 1 498 ? 5.387 -39.5 -2.166 1 95 498 VAL B C 1
ATOM 9042 O O . VAL B 1 498 ? 4.625 -39.219 -1.234 1 95 498 VAL B O 1
ATOM 9045 N N . TYR B 1 499 ? 5.75 -40.719 -2.533 1 92.75 499 TYR B N 1
ATOM 9046 C CA . TYR B 1 499 ? 5.27 -41.875 -1.796 1 92.75 499 TYR B CA 1
ATOM 9047 C C . TYR B 1 499 ? 6.43 -42.75 -1.354 1 92.75 499 TYR B C 1
ATOM 9049 O O . TYR B 1 499 ? 7.543 -42.625 -1.872 1 92.75 499 TYR B O 1
ATOM 9057 N N . PRO B 1 500 ? 6.176 -43.594 -0.345 1 89.25 500 PRO B N 1
ATOM 9058 C CA . PRO B 1 500 ? 7.234 -44.5 0.082 1 89.25 500 PRO B CA 1
ATOM 9059 C C . PRO B 1 500 ? 7.773 -45.375 -1.063 1 89.25 500 PRO B C 1
ATOM 9061 O O . PRO B 1 500 ? 7.039 -45.656 -2.01 1 89.25 500 PRO B O 1
ATOM 9064 N N . GLU B 1 501 ? 9.062 -45.812 -0.909 1 86.75 501 GLU B N 1
ATOM 9065 C CA . GLU B 1 501 ? 9.711 -46.625 -1.934 1 86.75 501 GLU B CA 1
ATOM 9066 C C . GLU B 1 501 ? 8.891 -47.875 -2.234 1 86.75 501 GLU B C 1
ATOM 9068 O O . GLU B 1 501 ? 8.352 -48.5 -1.323 1 86.75 501 GLU B O 1
ATOM 9073 N N . GLY B 1 502 ? 8.781 -48.188 -3.418 1 87.88 502 GLY B N 1
ATOM 9074 C CA . GLY B 1 502 ? 8.055 -49.375 -3.832 1 87.88 502 GLY B CA 1
ATOM 9075 C C . GLY B 1 502 ? 6.637 -49.094 -4.285 1 87.88 502 GLY B C 1
ATOM 9076 O O . GLY B 1 502 ? 6 -49.906 -4.934 1 87.88 502 GLY B O 1
ATOM 9077 N N . ILE B 1 503 ? 6.16 -47.906 -4 1 92.25 503 ILE B N 1
ATOM 9078 C CA . ILE B 1 503 ? 4.816 -47.531 -4.402 1 92.25 503 ILE B CA 1
ATOM 9079 C C . ILE B 1 503 ? 4.875 -46.781 -5.727 1 92.25 503 ILE B C 1
ATOM 9081 O O . ILE B 1 503 ? 5.695 -45.875 -5.898 1 92.25 503 ILE B O 1
ATOM 9085 N N . ASN B 1 504 ? 4.047 -47.219 -6.645 1 96.12 504 ASN B N 1
ATOM 9086 C CA . ASN B 1 504 ? 3.881 -46.438 -7.875 1 96.12 504 ASN B CA 1
ATOM 9087 C C . ASN B 1 504 ? 3.049 -45.188 -7.637 1 96.12 504 ASN B C 1
ATOM 9089 O O . ASN B 1 504 ? 1.829 -45.281 -7.477 1 96.12 504 ASN B O 1
ATOM 9093 N N . ALA B 1 505 ? 3.664 -44.062 -7.711 1 96.69 505 ALA B N 1
ATOM 9094 C CA . ALA B 1 505 ? 3.057 -42.812 -7.312 1 96.69 505 ALA B CA 1
ATOM 9095 C C . ALA B 1 505 ? 1.861 -42.469 -8.203 1 96.69 505 ALA B C 1
ATOM 9097 O O . ALA B 1 505 ? 0.831 -42 -7.711 1 96.69 505 ALA B O 1
ATOM 9098 N N . GLN B 1 506 ? 1.992 -42.656 -9.484 1 96.38 506 GLN B N 1
ATOM 9099 C CA . GLN B 1 506 ? 0.917 -42.344 -10.422 1 96.38 506 GLN B CA 1
ATOM 9100 C C . GLN B 1 506 ? -0.335 -43.156 -10.125 1 96.38 506 GLN B C 1
ATOM 9102 O O . GLN B 1 506 ? -1.444 -42.625 -10.102 1 96.38 506 GLN B O 1
ATOM 9107 N N . GLU B 1 507 ? -0.13 -44.438 -9.898 1 96.44 507 GLU B N 1
ATOM 9108 C CA . GLU B 1 507 ? -1.244 -45.312 -9.594 1 96.44 507 GLU B CA 1
ATOM 9109 C C . GLU B 1 507 ? -1.872 -44.969 -8.25 1 96.44 507 GLU B C 1
ATOM 9111 O O . GLU B 1 507 ? -3.098 -44.969 -8.109 1 96.44 507 GLU B O 1
ATOM 9116 N N . GLN B 1 508 ? -1.009 -44.75 -7.324 1 96.06 508 GLN B N 1
ATOM 9117 C CA . GLN B 1 508 ? -1.499 -44.438 -5.988 1 96.06 508 GLN B CA 1
ATOM 9118 C C . GLN B 1 508 ? -2.293 -43.156 -5.988 1 96.06 508 GLN B C 1
ATOM 9120 O O . GLN B 1 508 ? -3.348 -43.062 -5.359 1 96.06 508 GLN B O 1
ATOM 9125 N N . TYR B 1 509 ? -1.795 -42.125 -6.664 1 96.5 509 TYR B N 1
ATOM 9126 C CA . TYR B 1 509 ? -2.488 -40.844 -6.75 1 96.5 509 TYR B CA 1
ATOM 9127 C C . TYR B 1 509 ? -3.84 -41 -7.438 1 96.5 509 TYR B C 1
ATOM 9129 O O . TYR B 1 509 ? -4.836 -40.406 -7 1 96.5 509 TYR B O 1
ATOM 9137 N N . ALA B 1 510 ? -3.869 -41.781 -8.5 1 96.31 510 ALA B N 1
ATOM 9138 C CA . ALA B 1 510 ? -5.125 -42.031 -9.203 1 96.31 510 ALA B CA 1
ATOM 9139 C C . ALA B 1 510 ? -6.152 -42.688 -8.281 1 96.31 510 ALA B C 1
ATOM 9141 O O . ALA B 1 510 ? -7.34 -42.344 -8.336 1 96.31 510 ALA B O 1
ATOM 9142 N N . LYS B 1 511 ? -5.668 -43.562 -7.48 1 96.38 511 LYS B N 1
ATOM 9143 C CA . LYS B 1 511 ? -6.539 -44.219 -6.504 1 96.38 511 LYS B CA 1
ATOM 9144 C C . LYS B 1 511 ? -7.055 -43.219 -5.477 1 96.38 511 LYS B C 1
ATOM 9146 O O . LYS B 1 511 ? -8.234 -43.219 -5.117 1 96.38 511 LYS B O 1
ATOM 9151 N N . GLU B 1 512 ? -6.176 -42.375 -5.039 1 96.31 512 GLU B N 1
ATOM 9152 C CA . GLU B 1 512 ? -6.543 -41.375 -4.047 1 96.31 512 GLU B CA 1
ATOM 9153 C C . GLU B 1 512 ? -7.543 -40.375 -4.617 1 96.31 512 GLU B C 1
ATOM 9155 O O . GLU B 1 512 ? -8.414 -39.875 -3.896 1 96.31 512 GLU B O 1
ATOM 9160 N N . PHE B 1 513 ? -7.395 -40.094 -5.879 1 95.56 513 PHE B N 1
ATOM 9161 C CA . PHE B 1 513 ? -8.289 -39.156 -6.535 1 95.56 513 PHE B CA 1
ATOM 9162 C C . PHE B 1 513 ? -9.711 -39.688 -6.57 1 95.56 513 PHE B C 1
ATOM 9164 O O . PHE B 1 513 ? -10.672 -38.906 -6.523 1 95.56 513 PHE B O 1
ATOM 9171 N N . GLU B 1 514 ? -9.875 -41.031 -6.516 1 95.56 514 GLU B N 1
ATOM 9172 C CA . GLU B 1 514 ? -11.18 -41.688 -6.582 1 95.56 514 GLU B CA 1
ATOM 9173 C C . GLU B 1 514 ? -11.633 -42.156 -5.203 1 95.56 514 GLU B C 1
ATOM 9175 O O . GLU B 1 514 ? -12.773 -42.594 -5.039 1 95.56 514 GLU B O 1
ATOM 9180 N N . GLU B 1 515 ? -10.758 -42 -4.242 1 95.19 515 GLU B N 1
ATOM 9181 C CA . GLU B 1 515 ? -10.977 -42.594 -2.924 1 95.19 515 GLU B CA 1
ATOM 9182 C C . GLU B 1 515 ? -12.062 -41.844 -2.156 1 95.19 515 GLU B C 1
ATOM 9184 O O . GLU B 1 515 ? -12.031 -40.625 -2.078 1 95.19 515 GLU B O 1
ATOM 9189 N N . SER B 1 516 ? -13.062 -42.531 -1.559 1 95.75 516 SER B N 1
ATOM 9190 C CA . SER B 1 516 ? -14.148 -41.906 -0.805 1 95.75 516 SER B CA 1
ATOM 9191 C C . SER B 1 516 ? -13.828 -41.844 0.685 1 95.75 516 SER B C 1
ATOM 9193 O O . SER B 1 516 ? -14.43 -41.062 1.427 1 95.75 516 SER B O 1
ATOM 9195 N N . ASP B 1 517 ? -12.836 -42.688 1.125 1 95.31 517 ASP B N 1
ATOM 9196 C CA . ASP B 1 517 ? -12.453 -42.719 2.533 1 95.31 517 ASP B CA 1
ATOM 9197 C C . ASP B 1 517 ? -11.453 -41.594 2.842 1 95.31 517 ASP B C 1
ATOM 9199 O O . ASP B 1 517 ? -10.297 -41.656 2.41 1 95.31 517 ASP B O 1
ATOM 9203 N N . PRO B 1 518 ? -11.836 -40.688 3.605 1 93.56 518 PRO B N 1
ATOM 9204 C CA . PRO B 1 518 ? -10.938 -39.562 3.896 1 93.56 518 PRO B CA 1
ATOM 9205 C C . PRO B 1 518 ? -9.664 -40 4.625 1 93.56 518 PRO B C 1
ATOM 9207 O O . PRO B 1 518 ? -8.617 -39.375 4.48 1 93.56 518 PRO B O 1
ATOM 9210 N N . ASN B 1 519 ? -9.766 -41.062 5.332 1 92.62 519 ASN B N 1
ATOM 9211 C CA . ASN B 1 519 ? -8.609 -41.531 6.105 1 92.62 519 ASN B CA 1
ATOM 9212 C C . ASN B 1 519 ? -7.469 -41.969 5.199 1 92.62 519 ASN B C 1
ATOM 9214 O O . ASN B 1 519 ? -6.297 -41.75 5.52 1 92.62 519 ASN B O 1
ATOM 9218 N N . VAL B 1 520 ? -7.863 -42.594 4.16 1 90.94 520 VAL B N 1
ATOM 9219 C CA . VAL B 1 520 ? -6.855 -43.062 3.215 1 90.94 520 VAL B CA 1
ATOM 9220 C C . VAL B 1 520 ? -6.164 -41.875 2.564 1 90.94 520 VAL B C 1
ATOM 9222 O O . VAL B 1 520 ? -4.934 -41.812 2.48 1 90.94 520 VAL B O 1
ATOM 9225 N N . VAL B 1 521 ? -6.918 -40.906 2.145 1 94.5 521 VAL B N 1
ATOM 9226 C CA . VAL B 1 521 ? -6.387 -39.719 1.492 1 94.5 521 VAL B CA 1
ATOM 9227 C C . VAL B 1 521 ? -5.547 -38.906 2.484 1 94.5 521 VAL B C 1
ATOM 9229 O O . VAL B 1 521 ? -4.465 -38.406 2.141 1 94.5 521 VAL B O 1
ATOM 9232 N N . ASN B 1 522 ? -6 -38.844 3.703 1 93.31 522 ASN B N 1
ATOM 9233 C CA . ASN B 1 522 ? -5.328 -38.062 4.73 1 93.31 522 ASN B CA 1
ATOM 9234 C C . ASN B 1 522 ? -3.98 -38.656 5.109 1 93.31 522 ASN B C 1
ATOM 9236 O O . ASN B 1 522 ? -3.041 -37.938 5.438 1 93.31 522 ASN B O 1
ATOM 9240 N N . ARG B 1 523 ? -3.904 -39.969 5.082 1 90.5 523 ARG B N 1
ATOM 9241 C CA . ARG B 1 523 ? -2.631 -40.594 5.379 1 90.5 523 ARG B CA 1
ATOM 9242 C C . ARG B 1 523 ? -1.555 -40.188 4.387 1 90.5 523 ARG B C 1
ATOM 9244 O O . ARG B 1 523 ? -0.42 -39.875 4.777 1 90.5 523 ARG B O 1
ATOM 9251 N N . SER B 1 524 ? -1.94 -40.156 3.176 1 92.44 524 SER B N 1
ATOM 9252 C CA . SER B 1 524 ? -1.013 -39.719 2.143 1 92.44 524 SER B CA 1
ATOM 9253 C C . SER B 1 524 ? -0.685 -38.219 2.301 1 92.44 524 SER B C 1
ATOM 9255 O O . SER B 1 524 ? 0.462 -37.812 2.111 1 92.44 524 SER B O 1
ATOM 9257 N N . ASN B 1 525 ? -1.709 -37.438 2.65 1 93.62 525 ASN B N 1
ATOM 9258 C CA . ASN B 1 525 ? -1.49 -36 2.883 1 93.62 525 ASN B CA 1
ATOM 9259 C C . ASN B 1 525 ? -0.526 -35.781 4.043 1 93.62 525 ASN B C 1
ATOM 9261 O O . ASN B 1 525 ? 0.328 -34.875 3.973 1 93.62 525 ASN B O 1
ATOM 9265 N N . GLU B 1 526 ? -0.673 -36.531 5.043 1 90.19 526 GLU B N 1
ATOM 9266 C CA . GLU B 1 526 ? 0.207 -36.438 6.199 1 90.19 526 GLU B CA 1
ATOM 9267 C C . GLU B 1 526 ? 1.646 -36.781 5.84 1 90.19 526 GLU B C 1
ATOM 9269 O O . GLU B 1 526 ? 2.59 -36.219 6.379 1 90.19 526 GLU B O 1
ATOM 9274 N N . TYR B 1 527 ? 1.77 -37.75 5.008 1 91 527 TYR B N 1
ATOM 9275 C CA . TYR B 1 527 ? 3.1 -38.125 4.539 1 91 527 TYR B CA 1
ATOM 9276 C C . TYR B 1 527 ? 3.74 -36.969 3.764 1 91 527 TYR B C 1
ATOM 9278 O O . TYR B 1 527 ? 4.914 -36.656 3.967 1 91 527 TYR B O 1
ATOM 9286 N N . GLN B 1 528 ? 2.965 -36.312 2.801 1 92.62 528 GLN B N 1
ATOM 9287 C CA . GLN B 1 528 ? 3.473 -35.156 2.074 1 92.62 528 GLN B CA 1
ATOM 9288 C C . GLN B 1 528 ? 3.926 -34.062 3.035 1 92.62 528 GLN B C 1
ATOM 9290 O O . GLN B 1 528 ? 4.988 -33.469 2.85 1 92.62 528 GLN B O 1
ATOM 9295 N N . LYS B 1 529 ? 3.072 -33.812 4.039 1 90.62 529 LYS B N 1
ATOM 9296 C CA . LYS B 1 529 ? 3.365 -32.781 5.027 1 90.62 529 LYS B CA 1
ATOM 9297 C C . LYS B 1 529 ? 4.668 -33.062 5.766 1 90.62 529 LYS B C 1
ATOM 9299 O O . LYS B 1 529 ? 5.473 -32.156 6 1 90.62 529 LYS B O 1
ATOM 9304 N N . HIS B 1 530 ? 4.82 -34.312 6.156 1 88.69 530 HIS B N 1
ATOM 9305 C CA . HIS B 1 530 ? 6.031 -34.719 6.859 1 88.69 530 HIS B CA 1
ATOM 9306 C C . HIS B 1 530 ? 7.27 -34.5 5.996 1 88.69 530 HIS B C 1
ATOM 9308 O O . HIS B 1 530 ? 8.281 -33.969 6.473 1 88.69 530 HIS B O 1
ATOM 9314 N N . ILE B 1 531 ? 7.207 -34.906 4.762 1 90.88 531 ILE B N 1
ATOM 9315 C CA . ILE B 1 531 ? 8.32 -34.719 3.838 1 90.88 531 ILE B CA 1
ATOM 9316 C C . ILE B 1 531 ? 8.625 -33.219 3.678 1 90.88 531 ILE B C 1
ATOM 9318 O O . ILE B 1 531 ? 9.789 -32.812 3.684 1 90.88 531 ILE B O 1
ATOM 9322 N N . ALA B 1 532 ? 7.566 -32.469 3.516 1 90.88 532 ALA B N 1
ATOM 9323 C CA . ALA B 1 532 ? 7.73 -31.016 3.383 1 90.88 532 ALA B CA 1
ATOM 9324 C C . ALA B 1 532 ? 8.438 -30.422 4.602 1 90.88 532 ALA B C 1
ATOM 9326 O O . ALA B 1 532 ? 9.289 -29.547 4.469 1 90.88 532 ALA B O 1
ATOM 9327 N N . ASN B 1 533 ? 8.078 -30.859 5.75 1 87.19 533 ASN B N 1
ATOM 9328 C CA . ASN B 1 533 ? 8.695 -30.406 6.988 1 87.19 533 ASN B CA 1
ATOM 9329 C C . ASN B 1 533 ? 10.188 -30.75 7.027 1 87.19 533 ASN B C 1
ATOM 9331 O O . ASN B 1 533 ? 11 -29.922 7.449 1 87.19 533 ASN B O 1
ATOM 9335 N N . VAL B 1 534 ? 10.492 -31.938 6.633 1 88.38 534 VAL B N 1
ATOM 9336 C CA . VAL B 1 534 ? 11.891 -32.375 6.633 1 88.38 534 VAL B CA 1
ATOM 9337 C C . VAL B 1 534 ? 12.688 -31.547 5.621 1 88.38 534 VAL B C 1
ATOM 9339 O O . VAL B 1 534 ? 13.812 -31.141 5.895 1 88.38 534 VAL B O 1
ATOM 9342 N N . LEU B 1 535 ? 12.094 -31.344 4.492 1 90.44 535 LEU B N 1
ATOM 9343 C CA . LEU B 1 535 ? 12.758 -30.531 3.475 1 90.44 535 LEU B CA 1
ATOM 9344 C C . LEU B 1 535 ? 13 -29.109 3.988 1 90.44 535 LEU B C 1
ATOM 9346 O O . LEU B 1 535 ? 14.047 -28.531 3.723 1 90.44 535 LEU B O 1
ATOM 9350 N N . HIS B 1 536 ? 12.031 -28.609 4.676 1 87.44 536 HIS B N 1
ATOM 9351 C CA . HIS B 1 536 ? 12.156 -27.266 5.246 1 87.44 536 HIS B CA 1
ATOM 9352 C C . HIS B 1 536 ? 13.281 -27.203 6.27 1 87.44 536 HIS B C 1
ATOM 9354 O O . HIS B 1 536 ? 14.039 -26.234 6.312 1 87.44 536 HIS B O 1
ATOM 9360 N N . LEU B 1 537 ? 13.375 -28.156 7.051 1 83.75 537 LEU B N 1
ATOM 9361 C CA . LEU B 1 537 ? 14.438 -28.25 8.039 1 83.75 537 LEU B CA 1
ATOM 9362 C C . LEU B 1 537 ? 15.805 -28.328 7.359 1 83.75 537 LEU B C 1
ATOM 9364 O O . LEU B 1 537 ? 16.75 -27.672 7.797 1 83.75 537 LEU B O 1
ATOM 9368 N N . LYS B 1 538 ? 15.898 -29.109 6.355 1 85.88 538 LYS B N 1
ATOM 9369 C CA . LYS B 1 538 ? 17.156 -29.328 5.66 1 85.88 538 LYS B CA 1
ATOM 9370 C C . LYS B 1 538 ? 17.578 -28.078 4.887 1 85.88 538 LYS B C 1
ATOM 9372 O O . LYS B 1 538 ? 18.766 -27.891 4.598 1 85.88 538 LYS B O 1
ATOM 9377 N N . ARG B 1 539 ? 16.594 -27.25 4.539 1 86.62 539 ARG B N 1
ATOM 9378 C CA . ARG B 1 539 ? 16.906 -25.953 3.922 1 86.62 539 ARG B CA 1
ATOM 9379 C C . ARG B 1 539 ? 17.859 -25.156 4.797 1 86.62 539 ARG B C 1
ATOM 9381 O O . ARG B 1 539 ? 18.812 -24.562 4.301 1 86.62 539 ARG B O 1
ATOM 9388 N N . ILE B 1 540 ? 17.609 -25.172 6.062 1 79.12 540 ILE B N 1
ATOM 9389 C CA . ILE B 1 540 ? 18.344 -24.359 7.027 1 79.12 540 ILE B CA 1
ATOM 9390 C C . ILE B 1 540 ? 19.609 -25.094 7.469 1 79.12 540 ILE B C 1
ATOM 9392 O O . ILE B 1 540 ? 20.688 -24.5 7.535 1 79.12 540 ILE B O 1
ATOM 9396 N N . GLU B 1 541 ? 19.516 -26.391 7.645 1 77.88 541 GLU B N 1
ATOM 9397 C CA . GLU B 1 541 ? 20.609 -27.156 8.227 1 77.88 541 GLU B CA 1
ATOM 9398 C C . GLU B 1 541 ? 21.672 -27.484 7.18 1 77.88 541 GLU B C 1
ATOM 9400 O O . GLU B 1 541 ? 22.859 -27.594 7.504 1 77.88 541 GLU B O 1
ATOM 9405 N N . GLN B 1 542 ? 21.188 -27.641 5.938 1 79.69 542 GLN B N 1
ATOM 9406 C CA . GLN B 1 542 ? 22.094 -28.172 4.922 1 79.69 542 GLN B CA 1
ATOM 9407 C C . GLN B 1 542 ? 22.109 -27.281 3.682 1 79.69 542 GLN B C 1
ATOM 9409 O O . GLN B 1 542 ? 22.562 -27.688 2.615 1 79.69 542 GLN B O 1
ATOM 9414 N N . ASP B 1 543 ? 21.516 -26.094 3.828 1 81 543 ASP B N 1
ATOM 9415 C CA . ASP B 1 543 ? 21.422 -25.188 2.689 1 81 543 ASP B CA 1
ATOM 9416 C C . ASP B 1 543 ? 20.672 -25.828 1.525 1 81 543 ASP B C 1
ATOM 9418 O O . ASP B 1 543 ? 21.125 -25.781 0.381 1 81 543 ASP B O 1
ATOM 9422 N N . GLY B 1 544 ? 19.703 -26.625 1.819 1 88.25 544 GLY B N 1
ATOM 9423 C CA . GLY B 1 544 ? 18.859 -27.234 0.807 1 88.25 544 GLY B CA 1
ATOM 9424 C C . GLY B 1 544 ? 18 -26.234 0.067 1 88.25 544 GLY B C 1
ATOM 9425 O O . GLY B 1 544 ? 17.969 -25.062 0.406 1 88.25 544 GLY B O 1
ATOM 9426 N N . PRO B 1 545 ? 17.344 -26.734 -0.988 1 93.94 545 PRO B N 1
ATOM 9427 C CA . PRO B 1 545 ? 16.453 -25.859 -1.743 1 93.94 545 PRO B CA 1
ATOM 9428 C C . PRO B 1 545 ? 15.242 -25.406 -0.927 1 93.94 545 PRO B C 1
ATOM 9430 O O . PRO B 1 545 ? 14.742 -26.156 -0.087 1 93.94 545 PRO B O 1
ATOM 9433 N N . ALA B 1 546 ? 14.867 -24.156 -1.144 1 93.94 546 ALA B N 1
ATOM 9434 C CA . ALA B 1 546 ? 13.633 -23.656 -0.537 1 93.94 546 ALA B CA 1
ATOM 9435 C C . ALA B 1 546 ? 12.414 -24.062 -1.352 1 93.94 546 ALA B C 1
ATOM 9437 O O . ALA B 1 546 ? 12.258 -23.656 -2.504 1 93.94 546 ALA B O 1
ATOM 9438 N N . LEU B 1 547 ? 11.562 -24.891 -0.804 1 94.44 547 LEU B N 1
ATOM 9439 C CA . LEU B 1 547 ? 10.328 -25.359 -1.434 1 94.44 547 LEU B CA 1
ATOM 9440 C C . LEU B 1 547 ? 9.109 -24.953 -0.612 1 94.44 547 LEU B C 1
ATOM 9442 O O . LEU B 1 547 ? 9.242 -24.547 0.541 1 94.44 547 LEU B O 1
ATOM 9446 N N . SER B 1 548 ? 7.934 -25.094 -1.258 1 93.38 548 SER B N 1
ATOM 9447 C CA . SER B 1 548 ? 6.676 -24.797 -0.577 1 93.38 548 SER B CA 1
ATOM 9448 C C . SER B 1 548 ? 5.816 -26.047 -0.423 1 93.38 548 SER B C 1
ATOM 9450 O O . SER B 1 548 ? 6.152 -27.094 -0.96 1 93.38 548 SER B O 1
ATOM 9452 N N . TYR B 1 549 ? 4.867 -25.859 0.434 1 93.56 549 TYR B N 1
ATOM 9453 C CA . TYR B 1 549 ? 3.867 -26.891 0.686 1 93.56 549 TYR B CA 1
ATOM 9454 C C . TYR B 1 549 ? 2.459 -26.312 0.628 1 93.56 549 TYR B C 1
ATOM 9456 O O . TYR B 1 549 ? 2.221 -25.203 1.097 1 93.56 549 TYR B O 1
ATOM 9464 N N . THR B 1 550 ? 1.573 -26.953 -0.056 1 94 550 THR B N 1
ATOM 9465 C CA . THR B 1 550 ? 0.166 -26.562 -0.057 1 94 550 THR B CA 1
ATOM 9466 C C . THR B 1 550 ? -0.697 -27.688 0.523 1 94 550 THR B C 1
ATOM 9468 O O . THR B 1 550 ? -0.584 -28.844 0.112 1 94 550 THR B O 1
ATOM 9471 N N . ARG B 1 551 ? -1.564 -27.328 1.453 1 92.31 551 ARG B N 1
ATOM 9472 C CA . ARG B 1 551 ? -2.453 -28.297 2.1 1 92.31 551 ARG B CA 1
ATOM 9473 C C . ARG B 1 551 ? -3.568 -28.734 1.155 1 92.31 551 ARG B C 1
ATOM 9475 O O . ARG B 1 551 ? -4.16 -29.797 1.337 1 92.31 551 ARG B O 1
ATOM 9482 N N . CYS B 1 552 ? -3.811 -27.922 0.193 1 93.19 552 CYS B N 1
ATOM 9483 C CA . CYS B 1 552 ? -4.867 -28.234 -0.763 1 93.19 552 CYS B CA 1
ATOM 9484 C C . CYS B 1 552 ? -4.676 -27.453 -2.059 1 93.19 552 CYS B C 1
ATOM 9486 O O . CYS B 1 552 ? -4.977 -26.25 -2.121 1 93.19 552 CYS B O 1
ATOM 9488 N N . PHE B 1 553 ? -4.242 -28.188 -3.057 1 94.12 553 PHE B N 1
ATOM 9489 C CA . PHE B 1 553 ? -4.188 -27.531 -4.359 1 94.12 553 PHE B CA 1
ATOM 9490 C C . PHE B 1 553 ? -5.469 -27.781 -5.145 1 94.12 553 PHE B C 1
ATOM 9492 O O . PHE B 1 553 ? -5.789 -27.031 -6.07 1 94.12 553 PHE B O 1
ATOM 9499 N N . ARG B 1 554 ? -6.164 -28.859 -4.797 1 94.31 554 ARG B N 1
ATOM 9500 C CA . ARG B 1 554 ? -7.496 -29.188 -5.305 1 94.31 554 ARG B CA 1
ATOM 9501 C C . ARG B 1 554 ? -8.148 -30.281 -4.469 1 94.31 554 ARG B C 1
ATOM 9503 O O . ARG B 1 554 ? -7.5 -30.891 -3.619 1 94.31 554 ARG B O 1
ATOM 9510 N N . LYS B 1 555 ? -9.422 -30.562 -4.742 1 94.94 555 LYS B N 1
ATOM 9511 C CA . LYS B 1 555 ? -10.148 -31.641 -4.094 1 94.94 555 LYS B CA 1
ATOM 9512 C C . LYS B 1 555 ? -10.266 -32.844 -5.02 1 94.94 555 LYS B C 1
ATOM 9514 O O . LYS B 1 555 ? -10.234 -32.719 -6.246 1 94.94 555 LYS B O 1
ATOM 9519 N N . ASN B 1 556 ? -10.297 -34.031 -4.34 1 95.44 556 ASN B N 1
ATOM 9520 C CA . ASN B 1 556 ? -10.57 -35.188 -5.164 1 95.44 556 ASN B CA 1
ATOM 9521 C C . ASN B 1 556 ? -12.047 -35.312 -5.52 1 95.44 556 ASN B C 1
ATOM 9523 O O . ASN B 1 556 ? -12.82 -34.375 -5.285 1 95.44 556 ASN B O 1
ATOM 9527 N N . LYS B 1 557 ? -12.516 -36.375 -6.137 1 94.19 557 LYS B N 1
ATOM 9528 C CA . LYS B 1 557 ? -13.867 -36.531 -6.66 1 94.19 557 LYS B CA 1
ATOM 9529 C C . LYS B 1 557 ? -14.898 -36.531 -5.535 1 94.19 557 LYS B C 1
ATOM 9531 O O . LYS B 1 557 ? -16.078 -36.25 -5.766 1 94.19 557 LYS B O 1
ATOM 9536 N N . HIS B 1 558 ? -14.43 -36.781 -4.281 1 95.5 558 HIS B N 1
ATOM 9537 C CA . HIS B 1 558 ? -15.344 -36.875 -3.146 1 95.5 558 HIS B CA 1
ATOM 9538 C C . HIS B 1 558 ? -15.188 -35.688 -2.211 1 95.5 558 HIS B C 1
ATOM 9540 O O . HIS B 1 558 ? -15.711 -35.688 -1.094 1 95.5 558 HIS B O 1
ATOM 9546 N N . GLY B 1 559 ? -14.422 -34.719 -2.639 1 93.75 559 GLY B N 1
ATOM 9547 C CA . GLY B 1 559 ? -14.336 -33.469 -1.891 1 93.75 559 GLY B CA 1
ATOM 9548 C C . GLY B 1 559 ? -13.195 -33.469 -0.887 1 93.75 559 GLY B C 1
ATOM 9549 O O . GLY B 1 559 ? -13.047 -32.5 -0.123 1 93.75 559 GLY B O 1
ATOM 9550 N N . HIS B 1 560 ? -12.375 -34.5 -0.858 1 95.38 560 HIS B N 1
ATOM 9551 C CA . HIS B 1 560 ? -11.25 -34.531 0.071 1 95.38 560 HIS B CA 1
ATOM 9552 C C . HIS B 1 560 ? -10.07 -33.719 -0.451 1 95.38 560 HIS B C 1
ATOM 9554 O O . HIS B 1 560 ? -9.797 -33.719 -1.653 1 95.38 560 HIS B O 1
ATOM 9560 N N . LEU B 1 561 ? -9.406 -33.031 0.447 1 94.44 561 LEU B N 1
ATOM 9561 C CA . LEU B 1 561 ? -8.312 -32.125 0.095 1 94.44 561 LEU B CA 1
ATOM 9562 C C . LEU B 1 561 ? -7.086 -32.938 -0.349 1 94.44 561 LEU B C 1
ATOM 9564 O O . LEU B 1 561 ? -6.785 -33.969 0.22 1 94.44 561 LEU B O 1
ATOM 9568 N N . LEU B 1 562 ? -6.449 -32.469 -1.331 1 96.19 562 LEU B N 1
ATOM 9569 C CA . LEU B 1 562 ? -5.195 -33.062 -1.788 1 96.19 562 LEU B CA 1
ATOM 9570 C C . LEU B 1 562 ? -4.035 -32.094 -1.614 1 96.19 562 LEU B C 1
ATOM 9572 O O . LEU B 1 562 ? -4.066 -30.984 -2.146 1 96.19 562 LEU B O 1
ATOM 9576 N N . SER B 1 563 ? -3.035 -32.5 -0.846 1 95.56 563 SER B N 1
ATOM 9577 C CA . SER B 1 563 ? -1.853 -31.688 -0.596 1 95.56 563 SER B CA 1
ATOM 9578 C C . SER B 1 563 ? -0.739 -32 -1.588 1 95.56 563 SER B C 1
ATOM 9580 O O . SER B 1 563 ? -0.814 -33 -2.312 1 95.56 563 SER B O 1
ATOM 9582 N N . ALA B 1 564 ? 0.214 -31.156 -1.666 1 96.94 564 ALA B N 1
ATOM 9583 C CA . ALA B 1 564 ? 1.359 -31.375 -2.545 1 96.94 564 ALA B CA 1
ATOM 9584 C C . ALA B 1 564 ? 2.549 -30.516 -2.121 1 96.94 564 ALA B C 1
ATOM 9586 O O . ALA B 1 564 ? 2.377 -29.484 -1.476 1 96.94 564 ALA B O 1
ATOM 9587 N N . ILE B 1 565 ? 3.715 -31 -2.404 1 96.31 565 ILE B N 1
ATOM 9588 C CA . ILE B 1 565 ? 4.922 -30.172 -2.34 1 96.31 565 ILE B CA 1
ATOM 9589 C C . ILE B 1 565 ? 5.02 -29.297 -3.588 1 96.31 565 ILE B C 1
ATOM 9591 O O . ILE B 1 565 ? 4.598 -29.703 -4.672 1 96.31 565 ILE B O 1
ATOM 9595 N N . LYS B 1 566 ? 5.488 -28.141 -3.408 1 96.81 566 LYS B N 1
ATOM 9596 C CA . LYS B 1 566 ? 5.441 -27.141 -4.473 1 96.81 566 LYS B CA 1
ATOM 9597 C C . LYS B 1 566 ? 6.824 -26.562 -4.742 1 96.81 566 LYS B C 1
ATOM 9599 O O . LYS B 1 566 ? 7.527 -26.156 -3.811 1 96.81 566 LYS B O 1
ATOM 9604 N N . ALA B 1 567 ? 7.254 -26.562 -6.023 1 97.44 567 ALA B N 1
ATOM 9605 C CA . ALA B 1 567 ? 8.445 -25.875 -6.496 1 97.44 567 ALA B CA 1
ATOM 9606 C C . ALA B 1 567 ? 8.086 -24.812 -7.527 1 97.44 567 ALA B C 1
ATOM 9608 O O . ALA B 1 567 ? 7.426 -25.094 -8.531 1 97.44 567 ALA B O 1
ATOM 9609 N N . PHE B 1 568 ? 8.484 -23.547 -7.309 1 97.62 568 PHE B N 1
ATOM 9610 C CA . PHE B 1 568 ? 8.133 -22.422 -8.156 1 97.62 568 PHE B CA 1
ATOM 9611 C C . PHE B 1 568 ? 9.375 -21.656 -8.586 1 97.62 568 PHE B C 1
ATOM 9613 O O . PHE B 1 568 ? 9.734 -20.641 -7.984 1 97.62 568 PHE B O 1
ATOM 9620 N N . PRO B 1 569 ? 10.07 -22.078 -9.664 1 97.62 569 PRO B N 1
ATOM 9621 C CA . PRO B 1 569 ? 11.258 -21.344 -10.125 1 97.62 569 PRO B CA 1
ATOM 9622 C C . PRO B 1 569 ? 10.922 -19.953 -10.648 1 97.62 569 PRO B C 1
ATOM 9624 O O . PRO B 1 569 ? 10.062 -19.797 -11.523 1 97.62 569 PRO B O 1
ATOM 9627 N N . MET B 1 570 ? 11.609 -18.906 -10.141 1 97.5 570 MET B N 1
ATOM 9628 C CA . MET B 1 570 ? 11.352 -17.531 -10.539 1 97.5 570 MET B CA 1
ATOM 9629 C C . MET B 1 570 ? 12.656 -16.797 -10.805 1 97.5 570 MET B C 1
ATOM 9631 O O . MET B 1 570 ? 12.648 -15.664 -11.297 1 97.5 570 MET B O 1
ATOM 9635 N N . SER B 1 571 ? 13.852 -17.375 -10.516 1 97 571 SER B N 1
ATOM 9636 C CA . SER B 1 571 ? 15.133 -16.688 -10.641 1 97 571 SER B CA 1
ATOM 9637 C C . SER B 1 571 ? 15.68 -16.781 -12.062 1 97 571 SER B C 1
ATOM 9639 O O . SER B 1 571 ? 15.672 -17.859 -12.664 1 97 571 SER B O 1
ATOM 9641 N N . PRO B 1 572 ? 16.156 -15.688 -12.602 1 97.06 572 PRO B N 1
ATOM 9642 C CA . PRO B 1 572 ? 16.828 -15.766 -13.898 1 97.06 572 PRO B CA 1
ATOM 9643 C C . PRO B 1 572 ? 18.109 -16.578 -13.852 1 97.06 572 PRO B C 1
ATOM 9645 O O . PRO B 1 572 ? 18.672 -16.906 -14.898 1 97.06 572 PRO B O 1
ATOM 9648 N N . PHE B 1 573 ? 18.562 -16.969 -12.656 1 95.31 573 PHE B N 1
ATOM 9649 C CA . PHE B 1 573 ? 19.828 -17.672 -12.5 1 95.31 573 PHE B CA 1
ATOM 9650 C C . PHE B 1 573 ? 19.594 -19.172 -12.406 1 95.31 573 PHE B C 1
ATOM 9652 O O . PHE B 1 573 ? 20.547 -19.953 -12.344 1 95.31 573 PHE B O 1
ATOM 9659 N N . CYS B 1 574 ? 18.375 -19.609 -12.445 1 95.38 574 CYS B N 1
ATOM 9660 C CA . CYS B 1 574 ? 18.078 -21.031 -12.477 1 95.38 574 CYS B CA 1
ATOM 9661 C C . CYS B 1 574 ? 18.641 -21.672 -13.742 1 95.38 574 CYS B C 1
ATOM 9663 O O . CYS B 1 574 ? 18.641 -21.062 -14.812 1 95.38 574 CYS B O 1
ATOM 9665 N N . THR B 1 575 ? 19.109 -22.859 -13.578 1 94.38 575 THR B N 1
ATOM 9666 C CA . THR B 1 575 ? 19.531 -23.641 -14.742 1 94.38 575 THR B CA 1
ATOM 9667 C C . THR B 1 575 ? 19.016 -25.078 -14.648 1 94.38 575 THR B C 1
ATOM 9669 O O . THR B 1 575 ? 18.703 -25.562 -13.555 1 94.38 575 THR B O 1
ATOM 9672 N N . GLU B 1 576 ? 18.953 -25.672 -15.805 1 96.06 576 GLU B N 1
ATOM 9673 C CA . GLU B 1 576 ? 18.531 -27.078 -15.852 1 96.06 576 GLU B CA 1
ATOM 9674 C C . GLU B 1 576 ? 19.469 -27.953 -15.031 1 96.06 576 GLU B C 1
ATOM 9676 O O . GLU B 1 576 ? 19.016 -28.891 -14.352 1 96.06 576 GLU B O 1
ATOM 9681 N N . GLU B 1 577 ? 20.703 -27.625 -15.078 1 94.81 577 GLU B N 1
ATOM 9682 C CA . GLU B 1 577 ? 21.719 -28.422 -14.391 1 94.81 577 GLU B CA 1
ATOM 9683 C C . GLU B 1 577 ? 21.547 -28.344 -12.875 1 94.81 577 GLU B C 1
ATOM 9685 O O . GLU B 1 577 ? 21.594 -29.359 -12.188 1 94.81 577 GLU B O 1
ATOM 9690 N N . ILE B 1 578 ? 21.328 -27.141 -12.367 1 93.94 578 ILE B N 1
ATOM 9691 C CA . ILE B 1 578 ? 21.172 -26.969 -10.93 1 93.94 578 ILE B CA 1
ATOM 9692 C C . ILE B 1 578 ? 19.891 -27.672 -10.469 1 93.94 578 ILE B C 1
ATOM 9694 O O . ILE B 1 578 ? 19.891 -28.312 -9.414 1 93.94 578 ILE B O 1
ATOM 9698 N N . ILE B 1 579 ? 18.859 -27.641 -11.281 1 96.06 579 ILE B N 1
ATOM 9699 C CA . ILE B 1 579 ? 17.578 -28.266 -10.945 1 96.06 579 ILE B CA 1
ATOM 9700 C C . ILE B 1 579 ? 17.734 -29.781 -10.906 1 96.06 579 ILE B C 1
ATOM 9702 O O . ILE B 1 579 ? 17.312 -30.438 -9.945 1 96.06 579 ILE B O 1
ATOM 9706 N N . ARG B 1 580 ? 18.422 -30.312 -11.828 1 94.81 580 ARG B N 1
ATOM 9707 C CA . ARG B 1 580 ? 18.562 -31.766 -11.961 1 94.81 580 ARG B CA 1
ATOM 9708 C C . ARG B 1 580 ? 19.562 -32.312 -10.953 1 94.81 580 ARG B C 1
ATOM 9710 O O . ARG B 1 580 ? 19.297 -33.312 -10.266 1 94.81 580 ARG B O 1
ATOM 9717 N N . ASP B 1 581 ? 20.672 -31.609 -10.859 1 93.62 581 ASP B N 1
ATOM 9718 C CA . ASP B 1 581 ? 21.828 -32.188 -10.188 1 93.62 581 ASP B CA 1
ATOM 9719 C C . ASP B 1 581 ? 21.875 -31.797 -8.719 1 93.62 581 ASP B C 1
ATOM 9721 O O . ASP B 1 581 ? 22.594 -32.406 -7.922 1 93.62 581 ASP B O 1
ATOM 9725 N N . TYR B 1 582 ? 21.109 -30.797 -8.406 1 92.94 582 TYR B N 1
ATOM 9726 C CA . TYR B 1 582 ? 21.172 -30.375 -7.012 1 92.94 582 TYR B CA 1
ATOM 9727 C C . TYR B 1 582 ? 19.781 -30.438 -6.367 1 92.94 582 TYR B C 1
ATOM 9729 O O . TYR B 1 582 ? 19.594 -31.109 -5.352 1 92.94 582 TYR B O 1
ATOM 9737 N N . VAL B 1 583 ? 18.797 -29.781 -6.926 1 95.44 583 VAL B N 1
ATOM 9738 C CA . VAL B 1 583 ? 17.469 -29.672 -6.324 1 95.44 583 VAL B CA 1
ATOM 9739 C C . VAL B 1 583 ? 16.812 -31.047 -6.25 1 95.44 583 VAL B C 1
ATOM 9741 O O . VAL B 1 583 ? 16.438 -31.5 -5.172 1 95.44 583 VAL B O 1
ATOM 9744 N N . VAL B 1 584 ? 16.734 -31.75 -7.344 1 96.69 584 VAL B N 1
ATOM 9745 C CA . VAL B 1 584 ? 16.047 -33.031 -7.398 1 96.69 584 VAL B CA 1
ATOM 9746 C C . VAL B 1 584 ? 16.828 -34.062 -6.57 1 96.69 584 VAL B C 1
ATOM 9748 O O . VAL B 1 584 ? 16.234 -34.875 -5.855 1 96.69 584 VAL B O 1
ATOM 9751 N N . LYS B 1 585 ? 18.141 -34 -6.648 1 93.88 585 LYS B N 1
ATOM 9752 C CA . LYS B 1 585 ? 18.953 -34.906 -5.863 1 93.88 585 LYS B CA 1
ATOM 9753 C C . LYS B 1 585 ? 18.719 -34.719 -4.367 1 93.88 585 LYS B C 1
ATOM 9755 O O . LYS B 1 585 ? 18.625 -35.688 -3.619 1 93.88 585 LYS B O 1
ATOM 9760 N N . HIS B 1 586 ? 18.656 -33.469 -3.994 1 93.19 586 HIS B N 1
ATOM 9761 C CA . HIS B 1 586 ? 18.391 -33.188 -2.592 1 93.19 586 HIS B CA 1
ATOM 9762 C C . HIS B 1 586 ? 17.031 -33.719 -2.162 1 93.19 586 HIS B C 1
ATOM 9764 O O . HIS B 1 586 ? 16.906 -34.281 -1.086 1 93.19 586 HIS B O 1
ATOM 9770 N N . ILE B 1 587 ? 15.984 -33.562 -2.949 1 93.62 587 ILE B N 1
ATOM 9771 C CA . ILE B 1 587 ? 14.633 -34 -2.666 1 93.62 587 ILE B CA 1
ATOM 9772 C C . ILE B 1 587 ? 14.617 -35.531 -2.531 1 93.62 587 ILE B C 1
ATOM 9774 O O . ILE B 1 587 ? 14.062 -36.062 -1.57 1 93.62 587 ILE B O 1
ATOM 9778 N N . VAL B 1 588 ? 15.297 -36.188 -3.377 1 92.44 588 VAL B N 1
ATOM 9779 C CA . VAL B 1 588 ? 15.312 -37.625 -3.406 1 92.44 588 VAL B CA 1
ATOM 9780 C C . VAL B 1 588 ? 16.062 -38.156 -2.186 1 92.44 588 VAL B C 1
ATOM 9782 O O . VAL B 1 588 ? 15.648 -39.156 -1.581 1 92.44 588 VAL B O 1
ATOM 9785 N N . ASN B 1 589 ? 17.156 -37.469 -1.869 1 90.31 589 ASN B N 1
ATOM 9786 C CA . ASN B 1 589 ? 17.922 -37.875 -0.689 1 90.31 589 ASN B CA 1
ATOM 9787 C C . ASN B 1 589 ? 17.078 -37.75 0.582 1 90.31 589 ASN B C 1
ATOM 9789 O O . ASN B 1 589 ? 17.172 -38.594 1.468 1 90.31 589 ASN B O 1
ATOM 9793 N N . VAL B 1 590 ? 16.328 -36.719 0.696 1 88.19 590 VAL B N 1
ATOM 9794 C CA . VAL B 1 590 ? 15.477 -36.531 1.86 1 88.19 590 VAL B CA 1
ATOM 9795 C C . VAL B 1 590 ? 14.43 -37.625 1.943 1 88.19 590 VAL B C 1
ATOM 9797 O O . VAL B 1 590 ? 14.188 -38.188 3.02 1 88.19 590 VAL B O 1
ATOM 9800 N N . PHE B 1 591 ? 13.867 -38.062 0.847 1 87.12 591 PHE B N 1
ATOM 9801 C CA . PHE B 1 591 ? 12.852 -39.125 0.833 1 87.12 591 PHE B CA 1
ATOM 9802 C C . PHE B 1 591 ? 13.453 -40.469 1.204 1 87.12 591 PHE B C 1
ATOM 9804 O O . PHE B 1 591 ? 12.828 -41.25 1.911 1 87.12 591 PHE B O 1
ATOM 9811 N N . LYS B 1 592 ? 14.617 -40.625 0.76 1 84.44 592 LYS B N 1
ATOM 9812 C CA . LYS B 1 592 ? 15.297 -41.875 1.091 1 84.44 592 LYS B CA 1
ATOM 9813 C C . LYS B 1 592 ? 15.602 -41.969 2.584 1 84.44 592 LYS B C 1
ATOM 9815 O O . LYS B 1 592 ? 15.555 -43.062 3.176 1 84.44 592 LYS B O 1
ATOM 9820 N N . GLU B 1 593 ? 15.898 -40.812 3.062 1 83 593 GLU B N 1
ATOM 9821 C CA . GLU B 1 593 ? 16.188 -40.75 4.492 1 83 593 GLU B CA 1
ATOM 9822 C C . GLU B 1 593 ? 14.922 -41 5.316 1 83 593 GLU B C 1
ATOM 9824 O O . GLU B 1 593 ? 14.977 -41.625 6.375 1 83 593 GLU B O 1
ATOM 9829 N N . VAL B 1 594 ? 13.812 -40.438 4.93 1 82.38 594 VAL B N 1
ATOM 9830 C CA . VAL B 1 594 ? 12.555 -40.625 5.652 1 82.38 594 VAL B CA 1
ATOM 9831 C C . VAL B 1 594 ? 12.078 -42.062 5.523 1 82.38 594 VAL B C 1
ATOM 9833 O O . VAL B 1 594 ? 11.555 -42.625 6.48 1 82.38 594 VAL B O 1
ATOM 9836 N N . GLY B 1 595 ? 12.484 -42.781 4.613 1 69.94 595 GLY B N 1
ATOM 9837 C CA . GLY B 1 595 ? 12.258 -44.219 4.438 1 69.94 595 GLY B CA 1
ATOM 9838 C C . GLY B 1 595 ? 10.789 -44.594 4.453 1 69.94 595 GLY B C 1
ATOM 9839 O O . GLY B 1 595 ? 9.922 -43.75 4.234 1 69.94 595 GLY B O 1
ATOM 9840 N N . LYS B 1 596 ? 10.531 -45.906 4.77 1 61.22 596 LYS B N 1
ATOM 9841 C CA . LYS B 1 596 ? 9.219 -46.531 4.668 1 61.22 596 LYS B CA 1
ATOM 9842 C C . LYS B 1 596 ? 8.398 -46.281 5.934 1 61.22 596 LYS B C 1
ATOM 9844 O O . LYS B 1 596 ? 7.164 -46.25 5.883 1 61.22 596 LYS B O 1
ATOM 9849 N N . GLU B 1 597 ? 9.078 -46.156 6.969 1 60.47 597 GLU B N 1
ATOM 9850 C CA . GLU B 1 597 ? 8.281 -46.094 8.188 1 60.47 597 GLU B CA 1
ATOM 9851 C C . GLU B 1 597 ? 8.195 -44.656 8.711 1 60.47 597 GLU B C 1
ATOM 9853 O O . GLU B 1 597 ? 8.969 -44.25 9.594 1 60.47 597 GLU B O 1
ATOM 9858 N N . PHE B 1 598 ? 7.254 -43.938 8.195 1 65.12 598 PHE B N 1
ATOM 9859 C CA . PHE B 1 598 ? 6.953 -42.531 8.438 1 65.12 598 PHE B CA 1
ATOM 9860 C C . PHE B 1 598 ? 6.68 -42.281 9.914 1 65.12 598 PHE B C 1
ATOM 9862 O O . PHE B 1 598 ? 7.191 -41.312 10.492 1 65.12 598 PHE B O 1
ATOM 9869 N N . GLU B 1 599 ? 5.98 -43.156 10.5 1 61.78 599 GLU B N 1
ATOM 9870 C CA . GLU B 1 599 ? 5.609 -42.969 11.906 1 61.78 599 GLU B CA 1
ATOM 9871 C C . GLU B 1 599 ? 6.84 -43 12.805 1 61.78 599 GLU B C 1
ATOM 9873 O O . GLU B 1 599 ? 6.93 -42.219 13.758 1 61.78 599 GLU B O 1
ATOM 9878 N N . ASP B 1 600 ? 7.738 -43.812 12.422 1 57.41 600 ASP B N 1
ATOM 9879 C CA . ASP B 1 600 ? 8.961 -43.906 13.211 1 57.41 600 ASP B CA 1
ATOM 9880 C C . ASP B 1 600 ? 9.82 -42.656 13.039 1 57.41 600 ASP B C 1
ATOM 9882 O O . ASP B 1 600 ? 10.43 -42.156 13.992 1 57.41 600 ASP B O 1
ATOM 9886 N N . HIS B 1 601 ? 9.766 -42.156 11.859 1 61.75 601 HIS B N 1
ATOM 9887 C CA . HIS B 1 601 ? 10.57 -40.969 11.586 1 61.75 601 HIS B CA 1
ATOM 9888 C C . HIS B 1 601 ? 9.992 -39.75 12.266 1 61.75 601 HIS B C 1
ATOM 9890 O O . HIS B 1 601 ? 10.734 -38.906 12.797 1 61.75 601 HIS B O 1
ATOM 9896 N N . VAL B 1 602 ? 8.703 -39.688 12.25 1 60.41 602 VAL B N 1
ATOM 9897 C CA . VAL B 1 602 ? 8.016 -38.594 12.906 1 60.41 602 VAL B CA 1
ATOM 9898 C C . VAL B 1 602 ? 8.375 -38.562 14.391 1 60.41 602 VAL B C 1
ATOM 9900 O O . VAL B 1 602 ? 8.672 -37.5 14.945 1 60.41 602 VAL B O 1
ATOM 9903 N N . GLN B 1 603 ? 8.367 -39.75 14.961 1 56.34 603 GLN B N 1
ATOM 9904 C CA . GLN B 1 603 ? 8.703 -39.844 16.375 1 56.34 603 GLN B CA 1
ATOM 9905 C C . GLN B 1 603 ? 10.148 -39.438 16.641 1 56.34 603 GLN B C 1
ATOM 9907 O O . GLN B 1 603 ? 10.445 -38.812 17.641 1 56.34 603 GLN B O 1
ATOM 9912 N N . LYS B 1 604 ? 10.898 -39.719 15.711 1 53.19 604 LYS B N 1
ATOM 9913 C CA . LYS B 1 604 ? 12.32 -39.406 15.844 1 53.19 604 LYS B CA 1
ATOM 9914 C C . LYS B 1 604 ? 12.555 -37.906 15.711 1 53.19 604 LYS B C 1
ATOM 9916 O O . LYS B 1 604 ? 13.328 -37.312 16.469 1 53.19 604 LYS B O 1
ATOM 9921 N N . VAL B 1 605 ? 11.914 -37.406 14.75 1 53.47 605 VAL B N 1
ATOM 9922 C CA . VAL B 1 605 ? 12.102 -35.969 14.477 1 53.47 605 VAL B CA 1
ATOM 9923 C C . VAL B 1 605 ? 11.398 -35.125 15.539 1 53.47 605 VAL B C 1
ATOM 9925 O O . VAL B 1 605 ? 11.93 -34.125 16 1 53.47 605 VAL B O 1
ATOM 9928 N N . GLU B 1 606 ? 10.211 -35.562 15.914 1 53.44 606 GLU B N 1
ATOM 9929 C CA . GLU B 1 606 ? 9.461 -34.844 16.938 1 53.44 606 GLU B CA 1
ATOM 9930 C C . GLU B 1 606 ? 9.969 -35.188 18.328 1 53.44 606 GLU B C 1
ATOM 9932 O O . GLU B 1 606 ? 9.859 -34.375 19.25 1 53.44 606 GLU B O 1
ATOM 9937 N N . GLY B 1 607 ? 10.469 -36.469 18.641 1 43.53 607 GLY B N 1
ATOM 9938 C CA . GLY B 1 607 ? 10.977 -36.906 19.922 1 43.53 607 GLY B CA 1
ATOM 9939 C C . GLY B 1 607 ? 12.375 -36.406 20.234 1 43.53 607 GLY B C 1
ATOM 9940 O O . GLY B 1 607 ? 12.781 -36.344 21.391 1 43.53 607 GLY B O 1
ATOM 9941 N N . GLU B 1 608 ? 13.258 -36.594 19.281 1 39.88 608 GLU B N 1
ATOM 9942 C CA . GLU B 1 608 ? 14.633 -36.219 19.578 1 39.88 608 GLU B CA 1
ATOM 9943 C C . GLU B 1 608 ? 14.742 -34.719 19.953 1 39.88 608 GLU B C 1
ATOM 9945 O O . GLU B 1 608 ? 14.305 -33.875 19.188 1 39.88 608 GLU B O 1
ATOM 9950 N N . GLY B 1 609 ? 14.422 -34.281 21.109 1 35.66 609 GLY B N 1
ATOM 9951 C CA . GLY B 1 609 ? 14.617 -32.969 21.766 1 35.66 609 GLY B CA 1
ATOM 9952 C C . GLY B 1 609 ? 15.219 -31.938 20.844 1 35.66 609 GLY B C 1
ATOM 9953 O O . GLY B 1 609 ? 16 -31.094 21.281 1 35.66 609 GLY B O 1
ATOM 9954 N N . HIS B 1 610 ? 15.406 -32.25 19.734 1 36.75 610 HIS B N 1
ATOM 9955 C CA . HIS B 1 610 ? 16.031 -31.172 18.969 1 36.75 610 HIS B CA 1
ATOM 9956 C C . HIS B 1 610 ? 15.344 -29.844 19.25 1 36.75 610 HIS B C 1
ATOM 9958 O O . HIS B 1 610 ? 14.172 -29.656 18.922 1 36.75 610 HIS B O 1
ATOM 9964 N N . PRO B 1 611 ? 15.812 -29.266 20.328 1 37.56 611 PRO B N 1
ATOM 9965 C CA . PRO B 1 611 ? 15.344 -27.922 20.609 1 37.56 611 PRO B CA 1
ATOM 9966 C C . PRO B 1 611 ? 15 -27.125 19.344 1 37.56 611 PRO B C 1
ATOM 9968 O O . PRO B 1 611 ? 14.133 -26.25 19.375 1 37.56 611 PRO B O 1
ATOM 9971 N N . LEU B 1 612 ? 16 -27.266 18.484 1 39.84 612 LEU B N 1
ATOM 9972 C CA . LEU B 1 612 ? 15.984 -26.391 17.312 1 39.84 612 LEU B CA 1
ATOM 9973 C C . LEU B 1 612 ? 14.852 -26.766 16.359 1 39.84 612 LEU B C 1
ATOM 9975 O O . LEU B 1 612 ? 14.648 -26.094 15.352 1 39.84 612 LEU B O 1
ATOM 9979 N N . TRP B 1 613 ? 14.609 -28.016 16.375 1 36.72 613 TRP B N 1
ATOM 9980 C CA . TRP B 1 613 ? 13.438 -28.312 15.562 1 36.72 613 TRP B CA 1
ATOM 9981 C C . TRP B 1 613 ? 12.18 -27.703 16.172 1 36.72 613 TRP B C 1
ATOM 9983 O O . TRP B 1 613 ? 11.062 -28.078 15.828 1 36.72 613 TRP B O 1
ATOM 9993 N N . LYS B 1 614 ? 12.219 -27.297 17.5 1 37.5 614 LYS B N 1
ATOM 9994 C CA . LYS B 1 614 ? 11 -26.578 17.875 1 37.5 614 LYS B CA 1
ATOM 9995 C C . LYS B 1 614 ? 10.633 -25.547 16.812 1 37.5 614 LYS B C 1
ATOM 9997 O O . LYS B 1 614 ? 11.203 -24.453 16.781 1 37.5 614 LYS B O 1
ATOM 10002 N N . TYR B 1 615 ? 10.672 -26.016 15.711 1 38 615 TYR B N 1
ATOM 10003 C CA . TYR B 1 615 ? 10.016 -25.141 14.758 1 38 615 TYR B CA 1
ATOM 10004 C C . TYR B 1 615 ? 9.055 -24.188 15.453 1 38 615 TYR B C 1
ATOM 10006 O O . TYR B 1 615 ? 8.258 -24.609 16.297 1 38 615 TYR B O 1
ATOM 10014 N N . PRO B 1 616 ? 9.367 -23.109 15.789 1 36.69 616 PRO B N 1
ATOM 10015 C CA . PRO B 1 616 ? 8.172 -22.391 16.25 1 36.69 616 PRO B CA 1
ATOM 10016 C C . PRO B 1 616 ? 6.895 -22.891 15.586 1 36.69 616 PRO B C 1
ATOM 10018 O O . PRO B 1 616 ? 5.887 -22.188 15.562 1 36.69 616 PRO B O 1
ATOM 10021 N N . ARG B 1 617 ? 6.875 -23.781 14.758 1 35.66 617 ARG B N 1
ATOM 10022 C CA . ARG B 1 617 ? 5.73 -24.203 13.961 1 35.66 617 ARG B CA 1
ATOM 10023 C C . ARG B 1 617 ? 4.496 -24.406 14.836 1 35.66 617 ARG B C 1
ATOM 10025 O O . ARG B 1 617 ? 3.5 -23.703 14.688 1 35.66 617 ARG B O 1
ATOM 10032 N N . HIS B 1 618 ? 4.078 -25.875 14.812 1 33.56 618 HIS B N 1
ATOM 10033 C CA . HIS B 1 618 ? 2.816 -26.594 14.906 1 33.56 618 HIS B CA 1
ATOM 10034 C C . HIS B 1 618 ? 2.328 -26.672 16.359 1 33.56 618 HIS B C 1
ATOM 10036 O O . HIS B 1 618 ? 1.452 -27.469 16.672 1 33.56 618 HIS B O 1
ATOM 10042 N N . ARG B 1 619 ? 3.064 -26.203 17.25 1 31.83 619 ARG B N 1
ATOM 10043 C CA . ARG B 1 619 ? 2.336 -26.656 18.422 1 31.83 619 ARG B CA 1
ATOM 10044 C C . ARG B 1 619 ? 0.844 -26.375 18.297 1 31.83 619 ARG B C 1
ATOM 10046 O O . ARG B 1 619 ? 0.03 -26.938 19.031 1 31.83 619 ARG B O 1
ATOM 10053 N N . HIS B 1 620 ? 0.724 -25.125 17.719 1 30.06 620 HIS B N 1
ATOM 10054 C CA . HIS B 1 620 ? -0.714 -24.906 17.828 1 30.06 620 HIS B CA 1
ATOM 10055 C C . HIS B 1 620 ? -1.471 -25.672 16.75 1 30.06 620 HIS B C 1
ATOM 10057 O O . HIS B 1 620 ? -2.568 -25.281 16.359 1 30.06 620 HIS B O 1
ATOM 10063 N N . PHE B 1 621 ? -0.814 -26.422 15.852 1 30.27 621 PHE B N 1
ATOM 10064 C CA . PHE B 1 621 ? -1.798 -27.234 15.141 1 30.27 621 PHE B CA 1
ATOM 10065 C C . PHE B 1 621 ? -2.643 -28.047 16.109 1 30.27 621 PHE B C 1
ATOM 10067 O O . PHE B 1 621 ? -2.227 -29.109 16.562 1 30.27 621 PHE B O 1
ATOM 10074 N N . ASP B 1 622 ? -3.164 -27.453 17 1 28.38 622 ASP B N 1
ATOM 10075 C CA . ASP B 1 622 ? -4.172 -28.234 17.688 1 28.38 622 ASP B CA 1
ATOM 10076 C C . ASP B 1 622 ? -4.887 -29.188 16.734 1 28.38 622 ASP B C 1
ATOM 10078 O O . ASP B 1 622 ? -5.078 -28.859 15.555 1 28.38 622 ASP B O 1
ATOM 10082 N N . LYS B 1 623 ? -4.934 -30.484 17.016 1 27.17 623 LYS B N 1
ATOM 10083 C CA . LYS B 1 623 ? -5.848 -31.531 16.562 1 27.17 623 LYS B CA 1
ATOM 10084 C C . LYS B 1 623 ? -7.195 -30.953 16.156 1 27.17 623 LYS B C 1
ATOM 10086 O O . LYS B 1 623 ? -8.195 -31.125 16.844 1 27.17 623 LYS B O 1
ATOM 10091 N N . HIS B 1 624 ? -7.324 -29.703 15.836 1 26.58 624 HIS B N 1
ATOM 10092 C CA . HIS B 1 624 ? -8.664 -29.641 15.273 1 26.58 624 HIS B CA 1
ATOM 10093 C C . HIS B 1 624 ? -8.797 -30.531 14.047 1 26.58 624 HIS B C 1
ATOM 10095 O O . HIS B 1 624 ? -8.164 -30.281 13.023 1 26.58 624 HIS B O 1
ATOM 10101 N N . THR B 1 625 ? -8.703 -31.781 14.156 1 23.91 625 THR B N 1
ATOM 10102 C CA . THR B 1 625 ? -9.273 -32.844 13.328 1 23.91 625 THR B CA 1
ATOM 10103 C C . THR B 1 625 ? -10.445 -32.312 12.508 1 23.91 625 THR B C 1
ATOM 10105 O O . THR B 1 625 ? -11.281 -31.562 13.023 1 23.91 625 THR B O 1
ATOM 10108 N N . MET B 1 626 ? -10.211 -32.031 11.164 1 26.03 626 MET B N 1
ATOM 10109 C CA . MET B 1 626 ? -11.312 -32.125 10.219 1 26.03 626 MET B CA 1
ATOM 10110 C C . MET B 1 626 ? -12.422 -33 10.742 1 26.03 626 MET B C 1
ATOM 10112 O O . MET B 1 626 ? -12.57 -34.156 10.297 1 26.03 626 MET B O 1
ATOM 10116 N N . HIS B 1 627 ? -12.617 -33.219 12.023 1 20.67 627 HIS B N 1
ATOM 10117 C CA . HIS B 1 627 ? -13.758 -34.062 12.359 1 20.67 627 HIS B CA 1
ATOM 10118 C C . HIS B 1 627 ? -15.023 -33.594 11.656 1 20.67 627 HIS B C 1
ATOM 10120 O O . HIS B 1 627 ? -15.148 -32.406 11.32 1 20.67 627 HIS B O 1
ATOM 10126 N N . SER B 1 628 ? -15.906 -34.562 11.328 1 20.77 628 SER B N 1
ATOM 10127 C CA . SER B 1 628 ? -17.219 -34.875 10.781 1 20.77 628 SER B CA 1
ATOM 10128 C C . SER B 1 628 ? -18.297 -33.969 11.359 1 20.77 628 SER B C 1
ATOM 10130 O O . SER B 1 628 ? -19.484 -34.094 11.023 1 20.77 628 SER B O 1
ATOM 10132 N N . GLN B 1 629 ? -18.109 -32.625 11.828 1 19.73 629 GLN B N 1
ATOM 10133 C CA . GLN B 1 629 ? -19.547 -32.344 11.805 1 19.73 629 GLN B CA 1
ATOM 10134 C C . GLN B 1 629 ? -20.031 -32.125 10.383 1 19.73 629 GLN B C 1
ATOM 10136 O O . GLN B 1 629 ? -19.359 -31.453 9.586 1 19.73 629 GLN B O 1
#

Organism: Naegleria lovaniensis (NCBI:txid51637)

Nearest PDB structures (foldseek):
  3vp6-assembly1_B  TM=8.574E-01  e=7.056E-28  Homo sapiens
  3vp6-assembly1_A  TM=8.626E-01  e=2.903E-26  Homo sapiens
  2okk-assembly1_A-2  TM=8.738E-01  e=5.288E-25  Homo sapiens
  2okj-assembly1_A  TM=8.586E-01  e=3.344E-25  Homo sapiens
  7xin-assembly3_E  TM=8.701E-01  e=5.533E-20  Pseudomonas

Radius of gyration: 32.24 Å; Cα contacts (8 Å, |Δi|>4): 2620; chains: 2; bounding box: 97×106×72 Å

Solvent-accessible surface area (backbone atoms only — not comparable to full-atom values): 63801 Å² total; per-residue (Å²): 128,88,71,72,72,77,72,76,75,75,79,72,80,80,84,80,79,77,78,77,82,70,76,73,70,73,68,75,65,70,74,72,75,73,76,75,74,37,51,26,58,48,44,38,63,69,55,48,43,74,33,36,68,58,58,41,59,39,73,69,54,49,48,51,50,51,48,52,53,51,50,50,51,54,60,54,56,67,30,38,46,71,75,67,90,54,39,29,38,23,53,50,71,71,68,78,72,36,39,66,66,43,52,41,50,46,12,51,65,33,70,70,41,60,58,54,40,52,50,69,58,42,46,56,57,58,48,61,32,47,28,31,22,48,29,32,34,11,55,42,23,15,45,53,80,48,23,30,27,31,46,38,24,53,52,39,38,47,53,30,32,61,48,42,29,31,49,29,26,25,72,53,16,34,39,45,40,47,36,44,40,26,40,49,13,32,50,31,45,55,48,64,46,56,28,77,46,29,38,65,50,75,40,72,17,71,44,40,23,52,39,53,54,47,51,47,19,42,32,64,68,68,33,69,61,34,44,35,52,14,37,50,63,15,81,34,40,34,35,37,32,38,66,68,43,69,53,52,62,44,44,45,27,28,57,33,20,33,5,38,68,30,51,44,67,26,52,59,45,96,49,53,16,54,28,64,68,54,42,49,53,53,50,49,52,36,55,75,70,69,34,43,59,26,33,38,41,40,38,29,27,31,87,63,51,23,15,49,28,56,47,60,60,51,53,52,49,53,53,47,50,30,62,77,66,61,49,94,48,76,65,29,36,35,31,46,15,37,50,37,53,64,49,37,48,52,77,77,52,54,80,86,76,37,87,44,51,60,54,71,87,51,43,43,53,35,51,48,61,49,28,73,39,55,60,36,58,50,74,39,50,26,41,25,41,26,31,31,26,66,52,46,23,34,60,65,28,17,31,26,41,26,54,51,23,62,60,50,49,64,65,42,46,57,68,71,86,58,46,46,61,54,72,80,65,26,55,52,46,55,45,50,42,47,75,52,76,58,33,51,46,43,34,35,28,52,36,33,39,48,46,32,27,17,41,48,34,49,49,20,49,51,51,51,38,35,43,36,35,50,37,40,54,55,55,50,58,72,36,62,22,31,29,70,76,34,78,74,25,62,47,42,43,44,36,33,44,65,48,46,84,90,39,52,23,61,60,52,48,55,48,45,38,69,43,77,53,61,66,64,42,46,53,54,37,51,49,39,51,50,52,46,51,52,45,55,51,36,23,69,76,65,45,31,51,36,62,34,54,27,56,44,65,49,59,32,82,68,65,44,66,36,46,31,38,31,39,19,61,51,24,86,62,46,42,52,62,52,35,46,71,42,48,48,46,52,55,52,51,53,51,60,68,49,43,76,53,52,69,60,42,47,45,46,64,73,59,56,66,48,67,79,64,54,46,32,32,58,78,74,61,57,81,68,63,89,62,82,123,130,87,70,71,74,76,71,75,76,77,77,73,78,79,80,80,77,78,77,80,82,72,77,73,73,73,70,75,64,69,74,73,75,73,78,78,75,37,51,27,58,48,46,37,64,70,55,48,42,74,34,34,66,59,57,40,59,38,73,68,53,48,49,50,51,51,49,52,53,52,50,49,52,53,61,54,55,68,31,37,47,68,75,68,89,56,41,30,39,24,54,51,73,70,69,80,72,38,41,66,67,43,53,41,50,46,11,51,66,34,70,70,41,60,57,56,40,53,50,68,58,45,47,54,58,58,48,61,32,46,26,30,21,48,28,32,37,11,57,44,23,16,44,52,80,47,23,29,27,30,46,38,24,53,53,38,38,47,54,30,32,60,49,41,29,31,49,30,26,24,71,53,16,35,37,47,39,48,36,44,40,26,41,50,13,30,49,32,46,56,48,65,44,57,30,77,46,30,37,66,49,75,43,73,17,71,46,41,24,52,40,53,53,49,52,46,19,41,31,64,67,68,34,68,62,34,44,35,52,13,38,50,62,15,81,34,39,34,36,37,32,39,66,68,42,69,55,53,62,43,44,43,27,27,57,35,21,34,5,38,69,29,52,43,67,26,53,61,43,97,50,53,17,53,28,64,67,53,42,51,52,51,53,49,51,37,56,74,69,69,34,43,62,26,32,39,42,39,38,29,28,31,88,61,51,24,17,49,26,57,47,59,59,51,53,52,48,53,52,47,51,30,61,77,66,62,50,96,49,78,63,30,35,34,32,46,16,37,48,39,53,64,51,38,48,51,77,78,53,55,81,85,76,35,87,44,51,61,54,71,85,53,43,44,53,35,50,48,60,49,29,74,39,55,58,36,57,52,74,38,50,26,41,27,39,24,31,31,26,65,51,46,24,34,61,65,27,16,33,26,40,26,54,52,23,62,61,50,48,64,65,43,44,56,68,73,86,59,46,46,60,55,71,80,66,26,57,52,47,54,46,49,43,46,77,53,75,56,34,53,47,44,34,36,28,53,35,31,40,47,46,32,25,17,41,48,35,49,49,20,49,52,51,51,39,36,44,36,34,49,36,40,54,54,55,48,57,73,37,61,21,32,29,68,75,35,78,74,26,61,50,42,43,46,37,32,45,66,47,48,82,89,38,52,22,59,60,52,49,55,47,45,37,68,43,79,53,60,66,64,43,46,52,53,36,50,50,38,51,51,52,46,50,53,45,56,51,35,23,69,76,65,45,30,49,35,61,35,52,26,57,45,66,50,61,32,84,68,66,45,66,35,45,31,38,32,40,20,61,52,24,85,62,46,43,50,61,53,35,45,70,42,47,48,46,50,54,51,51,52,52,60,68,49,43,77,52,54,70,58,42,50,48,47,65,72,58,50,71,50,67,78,66,53,48,31,32,56,80,74,60,56,82,70,62,89,61,82,123

InterPro domains:
  IPR002129 Pyridoxal phosphate-dependent decarboxylase, major domain [PF00282] (110-493)
  IPR015421 Pyridoxal phosphate-dependent transferase, major domain [G3DSA:3.40.640.10] (154-477)
  IPR015424 Pyridoxal phosphate-dependent transferase [SSF53383] (104-582)

Secondary structure (DSSP, 8-state):
--------------------------------------HHHHHIIIIIGGGS--SS--HHHHHHHHHHHHHHHHHHHTTS-SSSS--SBSS----S--SHHHHHHHHHH----SSPPPHHHHHHHHHHTTTT-B-TTSTTB--SS-PPPPHHHHHHHHHHHHTT-BTTSHHHHGGGHHHHHHHHHHHHHHHT--TTT-EEEEESSHHHHHHHHHHHHHHHHH-TTHHHH--S-GGGEEEEEETTS-THHHHHHHHTTS-GGGEEEEPB-TTSPBPHHHHHHHHHHHHHTT-EEEEEEEEBS-SSS--B--HHHHHHHHHHHHHHHT-SS--EEEEE-TTTGGGGGGGG--TTT-TT---TTTHHHHHHHHHHHHGGGGGSSEEEEETTTTT--PSS-EEEEES-HHHHHHHHPPPGGG-TTSSSS-S--GGGT-S-SS-B-THHHHHHHHHHHHHHHHHHHHHHHHHHHHHHHHHHTTSTTEEES-TT--SS-EEEEE--TT--HHHHHHHHHH---HHHHHHHHHHHHHHHHHHHHHHHHS---B-EEEEEEEE-TTS-EEEEEEE----TT--HHHIIIIIHHHHHHHHHHH-S-HHHHHHHHHHS--GGG--SSGGG---------/--------------------------------------HHHHHIIIIIGGGS--SS--HHHHHHHHHHHHHHHHHHHTTS-SSSS--SBSS----S--SHHHHHHHHHH----SSPPPHHHHHHHHHHTTTT-B-TTSTTB--SS-PPPPHHHHHHHHHHHHTT-BTTSHHHHGGGHHHHHHHHHHHHHHHT--TTT-EEEEESSHHHHHHHHHHHHHHHHH-TTHHHH--S-GGGEEEEEETTS-THHHHHHHHTTS-GGGEEEEPB-TTSPBPHHHHHHHHHHHHHTT-EEEEEEEEBS-SSS--B--HHHHHHHHHHHHHHTT-SS--EEEEE-TTTGGGGGGGG--TTT-TT---TTTHHHHHHHHHHHHGGGGGSSEEEEETTTTT--PSS-EEEEES-HHHHHHHHPPPGGG-TTSSSS-S--GGGT-S-SS-B-THHHHHHHHHHHHHHHHHHHHHHHHHHHHHHHHHHTTSTTEEES-TT--SS-EEEEE--TT--HHHHHHHHHH---HHHHHHHHHHHHHHHHHHHHHHHHS---B-EEEEEEEE-TTS-EEEEEEE----TT--HHHIIIIIHHHHHHHHHHH-S-HHHHHHHHHHS--GGG--SSSTT---------